Protein AF-Q1YPD5-F1 (afdb_monomer)

Organism: NCBI:txid314287

Mean predicted aligned error: 13.69 Å

Foldseek 3Di:
DQPLQLLLQLPDNALQASLQLLLCVLVVDFFCSNQPPRHDPRRPRRGRVSSNCSCVLCQVLQLLQAQSGNHNQASSQLSNCVNVPHAFPVSQPPRRDDNGPHRGRVSSVVCSVVPPFRWKAWPDDQEWEAELQDDFPFFWTAFTDIDGPQRVQKFKDKDDQQWGAGGRRGITGNGRDDCVVPQKDKIKMWMGSPPHIDIGIHIYGYDYPVVVVDDLFDQFDFDPPWDQFKAAQQQKWWQDPVVRAIDGSVPAPDDPPNNPDIDGAQDWDQGPVGITTIHGAAQAWADAFAQKKFKFADPALQFFFQKWKWWFFKDQWFPFQFQFKWFAKKKWFFFPPPPPFAQFKTWMKGFIDACQLFDARIGFIDGFMDGGPQFQLREQFQTGHVRFGHFLLSHFKFWLAAFFDADPSGFFFAPPDDQCLVLQGATKMKMWGWALLAQADQAGTDPPSNFPVRFDPVRTWTKIWMFIDFPQWGFTTMITALCSRPVCLQLSLLVVVCVVVLLDPVDPLNVVSLCVNQVNDDPVVSCVRVVPDPQEDDTDPPHDHDYYSDDSRSHNGNGHGSMMIMGIDTDIWGKHWDADPVRWIKIFTRGIKDSWPDQKHFGMPFIWTFGSVLRNLCNCVSVVNDFLQPRAQPCLVRIAEIDMDGHDPVPAAQAQWKAWPAQDDCDSRRHDRSHTYIYHYFHKDWDDDSRYITIITGNVPDPDTIHASMWTWDDDPDPRPIGTHHDDPVVDDPVNVSGTHTGDRAHEWEAFLDQHPVNVVVQVQQQVVQCVSNVHGDDQRHHPLVDADVVLFWDPDWDWFAFPSRKIWIKTKGQSLSHSSNVVCCVVPVVRSPPVSSVSSLVSSQSCNVRTIVHPGDNSPDDQDDPNGGHHHTGTTVSRGRQADPPRNGRMHIRTRIMDGRSHNYDPHHGFDQHNPRRTYRPD

Solvent-accessible surface area (backbone atoms only — not comparable to full-atom values): 49329 Å² total; per-residue (Å²): 141,51,67,93,53,25,57,31,53,57,86,58,48,38,40,75,23,27,29,44,39,53,27,33,41,47,70,70,39,57,51,66,74,30,42,69,96,30,66,54,99,66,36,71,45,78,52,37,66,61,40,49,49,59,50,67,75,38,51,67,67,46,24,54,26,50,52,84,59,50,37,32,74,20,21,28,45,42,49,30,34,47,52,70,66,50,62,55,68,76,40,37,64,93,31,62,54,86,75,37,71,31,73,47,48,68,52,32,49,52,47,66,74,64,51,64,81,57,59,34,44,75,73,43,76,48,67,45,74,46,71,55,63,79,49,90,80,67,36,78,65,51,70,50,44,65,52,43,90,60,69,92,44,61,37,36,43,58,47,77,72,64,48,39,50,37,51,82,20,46,30,25,44,61,56,64,81,46,44,94,83,52,40,68,48,74,40,41,37,35,37,25,52,84,86,40,73,32,75,46,68,33,39,40,41,40,41,69,56,88,66,72,90,57,67,60,83,52,82,49,58,84,35,90,84,43,39,53,31,33,40,42,40,80,31,22,27,29,73,36,82,91,74,76,41,48,39,48,46,58,79,48,93,63,52,76,68,58,65,70,39,74,42,43,53,69,36,76,46,83,49,97,92,44,78,40,54,29,51,58,52,54,56,25,38,29,44,74,42,65,41,47,40,33,41,42,55,77,95,53,40,43,32,39,36,31,27,40,33,36,28,39,55,59,59,63,44,53,98,71,49,43,70,56,60,29,35,70,41,33,40,40,38,24,26,51,81,21,77,100,50,37,60,52,40,38,41,37,34,30,38,37,42,46,42,52,55,37,74,50,77,45,52,26,38,43,79,50,50,28,37,52,72,68,28,28,53,21,16,46,75,41,42,13,37,94,57,12,47,40,33,44,90,38,39,20,32,43,64,54,26,44,48,46,48,78,51,93,64,39,46,55,50,48,76,93,58,86,61,45,62,97,47,59,27,24,22,43,31,40,31,46,35,39,34,30,73,54,70,36,49,79,75,76,66,33,86,61,57,60,30,62,94,54,44,37,72,86,50,22,28,27,17,46,28,38,34,43,38,32,66,81,42,35,36,62,40,34,29,36,47,33,56,52,53,39,65,57,36,68,48,44,42,39,48,52,56,35,55,79,51,69,63,39,82,86,46,87,57,44,62,51,39,41,33,38,73,43,66,75,44,55,69,70,61,42,44,73,53,52,73,71,39,94,62,55,49,92,53,68,75,77,52,86,74,70,68,50,74,70,50,58,30,61,18,60,20,36,27,54,27,45,39,28,47,31,39,63,49,65,64,65,26,47,24,37,66,40,64,44,100,86,66,51,41,33,37,41,42,58,66,72,57,59,89,44,91,49,44,67,30,68,42,35,34,41,26,25,29,23,26,45,63,48,32,46,69,43,34,48,40,62,72,69,76,42,55,55,83,78,53,82,44,70,40,56,92,36,36,37,56,43,48,69,49,65,62,56,79,89,79,55,43,54,63,79,38,68,43,59,73,46,70,40,79,84,53,94,54,63,70,68,100,72,40,40,21,31,33,30,30,40,36,55,46,75,46,82,52,94,48,16,27,31,36,25,42,36,48,82,71,50,91,79,59,61,78,65,52,29,26,40,40,48,80,51,99,45,75,76,54,41,42,73,40,76,48,62,74,90,80,52,55,70,76,49,70,67,48,45,75,36,31,49,64,50,21,58,10,39,61,52,79,66,72,49,70,67,50,53,55,50,48,52,51,25,41,50,46,32,25,72,75,41,74,35,88,72,79,76,81,38,48,70,48,71,65,70,39,64,93,57,37,24,49,77,60,79,45,73,39,52,33,92,53,56,30,36,39,31,27,30,40,21,31,50,62,46,34,44,40,46,58,46,42,33,71,78,37,49,89,69,50,31,72,70,52,36,53,50,52,28,55,48,46,28,41,37,52,73,48,37,45,71,38,105,64,36,72,68,52,78,64,68,59,53,98,91,23,61,58,41,54,30,44,54,20,67,37,31,56,45,80,50,57,92,95,33,79,64,39,27,21,52,44,65,50,32,34,49,34,69,40,21,34,44,46,74,54,64,64,62,34,77,41,83,94,73,39,49,19,66,60,104

Radius of gyration: 34.44 Å; Cα contacts (8 Å, |Δi|>4): 2086; chains: 1; bounding box: 83×59×112 Å

pLDDT: mean 88.95, std 9.87, range [43.03, 98.56]

Sequence (924 aa):
MASDYDVDGNGQADALTDGILVLRHQFGLSGSALVDGVLAPDASVTDAEAIANHIDQRPAAFDLDGNGSGDALTDGLLLMRHLFGLTGDVMTNGVVGDGAARVSYADILAYITSGGVVAPFFTSSSSFSVIDSVTWDDLAIGIVSASSDEPDTLSFSISGAELVISSSGALSFASAPDYAVKSFYSATVTVTNGTDLATQDIAVSINSLQGLSVDYYADPETDPEHIPGTFLAHHCHFFDDASDSHKLLSDANLTEAQRQATYTQHQTVLLPEGEVGLQCEADWSVEFRLYVSGWAGQERKDLGLYGLSFFSRIFKDSAIRSEAQAGIWGQWLQPNNSHPFSSLGSIEGGIFSDDKMGRSYYPKYMASGATHLYNGNSSIMGWGFYEKRVGCGYLGGVQIANTLVVPPNLISFDEDQDTHEDEGGLFFGHAWLALPFIQGKQRENWSVQGGNADTSEDLGKLSWTFFAEAENFSGPVYAYVPEFWYRRIDRWNALEVLLDSDWDSNVATTQPLKDFVAGRISRDQLMSVVTKQDWYTDGLDEYQSGHYWSREQDSFGFTPAGRISIGAERDNSSVFTALDENGDIYAKAFLPNVPSLNNIEPHSLSARSYGVEAYNHFVDFFNGQVNANLLATDLNAFTHPVELEKWAETEVTQPGEFKFLGEGDESELESSGDNLAFQAGMTMTTETVDRGVNLFYDWRNRAERGFSQYYKVTSGDSPADYQFLSVSESAVPEKLKSLSISNKPNPTSLMPHVKTSADLEFEAEVRSNTSELFAADDDFIDYACWICAAENGCDSTEYMTEMDDGSKVKYRWYRFKDQPTFQNLKADYPEIYTEAYLSSLQAKVEDMQQNWINKPTDFLSKPEKANNNKVNLIELDHGHIVEPPAGKESGWVPIVLSVEIPYGRWQSEINTVEGPNGKRISGY

Structure (mmCIF, N/CA/C/O backbone):
data_AF-Q1YPD5-F1
#
_entry.id   AF-Q1YPD5-F1
#
loop_
_atom_site.group_PDB
_atom_site.id
_atom_site.type_symbol
_atom_site.label_atom_id
_atom_site.label_alt_id
_atom_site.label_comp_id
_atom_site.label_asym_id
_atom_site.label_entity_id
_atom_site.label_seq_id
_atom_site.pdbx_PDB_ins_code
_atom_site.Cartn_x
_atom_site.Cartn_y
_atom_site.Cartn_z
_atom_site.occupancy
_atom_site.B_iso_or_equiv
_atom_site.auth_seq_id
_atom_site.auth_comp_id
_atom_site.auth_asym_id
_atom_site.auth_atom_id
_atom_site.pdbx_PDB_model_num
ATOM 1 N N . MET A 1 1 ? -19.593 14.207 54.106 1.00 50.06 1 MET A N 1
ATOM 2 C CA . MET A 1 1 ? -19.891 13.377 55.298 1.00 50.06 1 MET A CA 1
ATOM 3 C C . MET A 1 1 ? -21.199 12.600 55.109 1.00 50.06 1 MET A C 1
ATOM 5 O O . MET A 1 1 ? -22.058 12.625 55.977 1.00 50.06 1 MET A O 1
ATOM 9 N N . ALA A 1 2 ? -21.324 11.941 53.951 1.00 51.22 2 ALA A N 1
ATOM 10 C CA . ALA A 1 2 ? -22.354 10.964 53.580 1.00 51.22 2 ALA A CA 1
ATOM 11 C C . ALA A 1 2 ? -21.841 10.072 52.416 1.00 51.22 2 ALA A C 1
ATOM 13 O O . ALA A 1 2 ? -22.639 9.468 51.722 1.00 51.22 2 ALA A O 1
ATOM 14 N N . SER A 1 3 ? -20.523 10.046 52.156 1.00 64.44 3 SER A N 1
ATOM 15 C CA . SER A 1 3 ? -19.939 9.446 50.944 1.00 64.44 3 SER A CA 1
ATOM 16 C C . SER A 1 3 ? -19.936 7.924 50.959 1.00 64.44 3 SER A C 1
ATOM 18 O O . SER A 1 3 ? -20.046 7.309 49.913 1.00 64.44 3 SER A O 1
ATOM 20 N N . ASP A 1 4 ? -19.803 7.313 52.135 1.00 72.38 4 ASP A N 1
ATOM 21 C CA . ASP A 1 4 ? -19.538 5.869 52.227 1.00 72.38 4 ASP A CA 1
ATOM 22 C C . ASP A 1 4 ? -20.812 5.028 52.075 1.00 72.38 4 ASP A C 1
ATOM 24 O O . ASP A 1 4 ? -20.747 3.814 51.913 1.00 72.38 4 ASP A O 1
ATOM 28 N N . TYR A 1 5 ? -21.969 5.688 52.143 1.00 86.56 5 TYR A N 1
ATOM 29 C CA . TYR A 1 5 ? -23.291 5.088 51.994 1.00 86.56 5 TYR A CA 1
ATOM 30 C C . TYR A 1 5 ? -24.012 5.590 50.737 1.00 86.56 5 TYR A C 1
ATOM 32 O O . TYR A 1 5 ? -25.198 5.327 50.604 1.00 86.56 5 TYR A O 1
ATOM 40 N N . ASP A 1 6 ? -23.319 6.332 49.870 1.00 90.75 6 ASP A N 1
ATOM 41 C CA . ASP A 1 6 ? -23.765 6.723 48.530 1.00 90.75 6 ASP A CA 1
ATOM 42 C C . ASP A 1 6 ? -23.189 5.700 47.540 1.00 90.75 6 ASP A C 1
ATOM 44 O O . ASP A 1 6 ? -22.065 5.828 47.050 1.00 90.75 6 ASP A O 1
ATOM 48 N N . VAL A 1 7 ? -23.919 4.601 47.360 1.00 91.56 7 VAL A N 1
ATOM 49 C CA . VAL A 1 7 ? -23.479 3.440 46.577 1.00 91.56 7 VAL A CA 1
ATOM 50 C C . VAL A 1 7 ? -23.868 3.558 45.106 1.00 91.56 7 VAL A C 1
ATOM 52 O O . VAL A 1 7 ? -23.259 2.880 44.277 1.00 91.56 7 VAL A O 1
ATOM 55 N N . ASP A 1 8 ? -24.852 4.400 44.769 1.00 92.31 8 ASP A N 1
ATOM 56 C CA . ASP A 1 8 ? -25.210 4.718 43.380 1.00 92.31 8 ASP A CA 1
ATOM 57 C C . ASP A 1 8 ? -24.479 5.958 42.822 1.00 92.31 8 ASP A C 1
ATOM 59 O O . ASP A 1 8 ? -24.522 6.237 41.618 1.00 92.31 8 ASP A O 1
ATOM 63 N N . GLY A 1 9 ? -23.709 6.648 43.666 1.00 90.50 9 GLY A N 1
ATOM 64 C CA . GLY A 1 9 ? -22.750 7.680 43.292 1.00 90.50 9 GLY A CA 1
ATOM 65 C C . GLY A 1 9 ? -23.396 8.986 42.837 1.00 90.50 9 GLY A C 1
ATOM 66 O O . GLY A 1 9 ? -22.801 9.700 42.021 1.00 90.50 9 GLY A O 1
ATOM 67 N N . ASN A 1 10 ? -24.609 9.297 43.289 1.00 89.81 10 ASN A N 1
ATOM 68 C CA . ASN A 1 10 ? -25.308 10.544 42.950 1.00 89.81 10 ASN A CA 1
ATOM 69 C C . ASN A 1 10 ? -24.900 11.737 43.848 1.00 89.81 10 ASN A C 1
ATOM 71 O O . ASN A 1 10 ? -25.358 12.868 43.659 1.00 89.81 10 ASN A O 1
ATOM 75 N N . GLY A 1 11 ? -24.023 11.517 44.828 1.00 85.25 11 GLY A N 1
ATOM 76 C CA . GLY A 1 11 ? -23.570 12.511 45.796 1.00 85.25 11 GLY A CA 1
ATOM 77 C C . GLY A 1 11 ? -24.462 12.645 47.036 1.00 85.25 11 GLY A C 1
ATOM 78 O O . GLY A 1 11 ? -24.242 13.576 47.823 1.00 85.25 11 GLY A O 1
ATOM 79 N N . GLN A 1 12 ? -25.469 11.783 47.219 1.00 85.62 12 GLN A N 1
ATOM 80 C CA . GLN A 1 12 ? -26.412 11.759 48.343 1.00 85.62 12 GLN A CA 1
ATOM 81 C C . GLN A 1 12 ? -26.683 10.319 48.804 1.00 85.62 12 GLN A C 1
ATOM 83 O O . GLN A 1 12 ? -27.253 9.533 48.072 1.00 85.62 12 GLN A O 1
ATOM 88 N N . ALA A 1 13 ? -26.401 9.998 50.069 1.00 89.06 13 ALA A N 1
ATOM 89 C CA . ALA A 1 13 ? -26.861 8.734 50.644 1.00 89.06 13 ALA A CA 1
ATOM 90 C C . ALA A 1 13 ? -28.355 8.822 51.007 1.00 89.06 13 ALA A C 1
ATOM 92 O O . ALA A 1 13 ? -28.713 9.475 51.996 1.00 89.06 13 ALA A O 1
ATOM 93 N N . ASP A 1 14 ? -29.219 8.155 50.242 1.00 89.44 14 ASP A N 1
ATOM 94 C CA . ASP A 1 14 ? -30.677 8.215 50.379 1.00 89.44 14 ASP A CA 1
ATOM 95 C C . ASP A 1 14 ? -31.307 6.852 50.739 1.00 89.44 14 ASP A C 1
ATOM 97 O O . ASP A 1 14 ? -30.915 5.774 50.293 1.00 89.44 14 ASP A O 1
ATOM 101 N N . ALA A 1 15 ? -32.357 6.874 51.571 1.00 91.94 15 ALA A N 1
ATOM 102 C CA . ALA A 1 15 ? -32.968 5.642 52.093 1.00 91.94 15 ALA A CA 1
ATOM 103 C C . ALA A 1 15 ? -33.677 4.795 51.021 1.00 91.94 15 ALA A C 1
ATOM 105 O O . ALA A 1 15 ? -33.820 3.587 51.185 1.00 91.94 15 ALA A O 1
ATOM 106 N N . LEU A 1 16 ? -34.202 5.425 49.967 1.00 93.31 16 LEU A N 1
ATOM 107 C CA . LEU A 1 16 ? -34.982 4.745 48.924 1.00 93.31 16 LEU A CA 1
ATOM 108 C C . LEU A 1 16 ? -34.142 4.318 47.718 1.00 93.31 16 LEU A C 1
ATOM 110 O O . LEU A 1 16 ? -34.672 3.625 46.851 1.00 93.31 16 LEU A O 1
ATOM 114 N N . THR A 1 17 ? -32.870 4.707 47.691 1.00 93.94 17 THR A N 1
ATOM 115 C CA . THR A 1 17 ? -31.900 4.322 46.671 1.00 93.94 17 THR A CA 1
ATOM 116 C C . THR A 1 17 ? -30.808 3.487 47.323 1.00 93.94 17 THR A C 1
ATOM 118 O O . THR A 1 17 ? -30.938 2.262 47.397 1.00 93.94 17 THR A O 1
ATOM 121 N N . ASP A 1 18 ? -29.822 4.123 47.945 1.00 93.81 18 ASP A N 1
ATOM 122 C CA . ASP A 1 18 ? -28.645 3.482 48.529 1.00 93.81 18 ASP A CA 1
ATOM 123 C C . ASP A 1 18 ? -28.992 2.513 49.648 1.00 93.81 18 ASP A C 1
ATOM 125 O O . ASP A 1 18 ? -28.527 1.373 49.678 1.00 93.81 18 ASP A O 1
ATOM 129 N N . GLY A 1 19 ? -29.894 2.930 50.538 1.00 93.31 19 GLY A N 1
ATOM 130 C CA . GLY A 1 19 ? -30.369 2.080 51.622 1.00 93.31 19 GLY A CA 1
ATOM 131 C C . GLY A 1 19 ? -31.028 0.791 51.117 1.00 93.31 19 GLY A C 1
ATOM 132 O O . GLY A 1 19 ? -30.845 -0.271 51.716 1.00 93.31 19 GLY A O 1
ATOM 133 N N . ILE A 1 20 ? -31.758 0.846 49.993 1.00 95.44 20 ILE A N 1
ATOM 134 C CA . ILE A 1 20 ? -32.380 -0.342 49.390 1.00 95.44 20 ILE A CA 1
ATOM 135 C C . ILE A 1 20 ? -31.348 -1.177 48.633 1.00 95.44 20 ILE A C 1
ATOM 137 O O . ILE A 1 20 ? -31.428 -2.403 48.701 1.00 95.44 20 ILE A O 1
ATOM 141 N N . LEU A 1 21 ? -30.390 -0.556 47.944 1.00 96.31 21 LEU A N 1
ATOM 142 C CA . LEU A 1 21 ? -29.301 -1.253 47.253 1.00 96.31 21 LEU A CA 1
ATOM 143 C C . LEU A 1 21 ? -28.463 -2.074 48.240 1.00 96.31 21 LEU A C 1
ATOM 145 O O . LEU A 1 21 ? -28.309 -3.281 48.047 1.00 96.31 21 LEU A O 1
ATOM 149 N N . VAL A 1 22 ? -28.039 -1.468 49.354 1.00 94.81 22 VAL A N 1
ATOM 150 C CA . VAL A 1 22 ? -27.317 -2.156 50.438 1.00 94.81 22 VAL A CA 1
ATOM 151 C C . VAL A 1 22 ? -28.157 -3.291 51.020 1.00 94.81 22 VAL A C 1
ATOM 153 O O . VAL A 1 22 ? -27.684 -4.420 51.135 1.00 94.81 22 VAL A O 1
ATOM 156 N N . LEU A 1 23 ? -29.433 -3.034 51.323 1.00 94.62 23 LEU A N 1
ATOM 157 C CA . LEU A 1 23 ? -30.329 -4.041 51.892 1.00 94.62 23 LEU A CA 1
ATOM 158 C C . LEU A 1 23 ? -30.553 -5.229 50.938 1.00 94.62 23 LEU A C 1
ATOM 160 O O . LEU A 1 23 ? -30.561 -6.380 51.373 1.00 94.62 23 LEU A O 1
ATOM 164 N N . ARG A 1 24 ? -30.748 -4.970 49.639 1.00 96.44 24 ARG A N 1
ATOM 165 C CA . ARG A 1 24 ? -30.922 -6.005 48.606 1.00 96.44 24 ARG A CA 1
ATOM 166 C C . ARG A 1 24 ? -29.665 -6.853 48.468 1.00 96.44 24 ARG A C 1
ATOM 168 O O . ARG A 1 24 ? -29.777 -8.079 48.464 1.00 96.44 24 ARG A O 1
ATOM 175 N N . HIS A 1 25 ? -28.498 -6.219 48.410 1.00 95.50 25 HIS A N 1
ATOM 176 C CA . HIS A 1 25 ? -27.220 -6.921 48.337 1.00 95.50 25 HIS A CA 1
ATOM 177 C C . HIS A 1 25 ? -26.984 -7.805 49.567 1.00 95.50 25 HIS A C 1
ATOM 179 O O . HIS A 1 25 ? -26.702 -8.990 49.426 1.00 95.50 25 HIS A O 1
ATOM 185 N N . GLN A 1 26 ? -27.239 -7.293 50.777 1.00 94.12 26 GLN A N 1
ATOM 186 C CA . GLN A 1 26 ? -27.127 -8.069 52.022 1.00 94.12 26 GLN A CA 1
ATOM 187 C C . GLN A 1 26 ? -28.155 -9.215 52.130 1.00 94.12 26 GLN A C 1
ATOM 189 O O . GLN A 1 26 ? -27.942 -10.179 52.864 1.00 94.12 26 GLN A O 1
ATOM 194 N N . PHE A 1 27 ? -29.270 -9.158 51.389 1.00 94.88 27 PHE A N 1
ATOM 195 C CA . PHE A 1 27 ? -30.188 -10.293 51.208 1.00 94.88 27 PHE A CA 1
ATOM 196 C C . PHE A 1 27 ? -29.726 -11.296 50.131 1.00 94.88 27 PHE A C 1
ATOM 198 O O . PHE A 1 27 ? -30.400 -12.306 49.909 1.00 94.88 27 PHE A O 1
ATOM 205 N N . GLY A 1 28 ? -28.594 -11.042 49.472 1.00 92.88 28 GLY A N 1
ATOM 206 C CA . GLY A 1 28 ? -28.009 -11.878 48.425 1.00 92.88 28 GLY A CA 1
ATOM 207 C C . GLY A 1 28 ? -28.598 -11.655 47.031 1.00 92.88 28 GLY A C 1
ATOM 208 O O . GLY A 1 28 ? -28.508 -12.550 46.190 1.00 92.88 28 GLY A O 1
ATOM 209 N N . LEU A 1 29 ? -29.252 -10.514 46.776 1.00 95.00 29 LEU A N 1
ATOM 210 C CA . LEU A 1 29 ? -29.742 -10.170 45.438 1.00 95.00 29 LEU A CA 1
ATOM 211 C C . LEU A 1 29 ? -28.600 -9.592 44.593 1.00 95.00 29 LEU A C 1
ATOM 213 O O . LEU A 1 29 ? -27.840 -8.755 45.063 1.00 95.00 29 LEU A O 1
ATOM 217 N N . SER A 1 30 ? -28.530 -9.997 43.325 1.00 93.69 30 SER A N 1
ATOM 218 C CA . SER A 1 30 ? -27.513 -9.567 42.359 1.00 93.69 30 SER A CA 1
ATOM 219 C C . SER A 1 30 ? -28.122 -9.305 40.973 1.00 93.69 30 SER A C 1
ATOM 221 O O . SER A 1 30 ? -29.304 -9.581 40.732 1.00 93.69 30 SER A O 1
ATOM 223 N N . GLY A 1 31 ? -27.329 -8.750 40.048 1.00 92.19 31 GLY A N 1
ATOM 224 C CA . GLY A 1 31 ? -27.772 -8.432 38.687 1.00 92.19 31 GLY A CA 1
ATOM 225 C C . GLY A 1 31 ? -28.961 -7.463 38.667 1.00 92.19 31 GLY A C 1
ATOM 226 O O . GLY A 1 31 ? -29.072 -6.574 39.506 1.00 92.19 31 GLY A O 1
ATOM 227 N N . SER A 1 32 ? -29.904 -7.653 37.741 1.00 92.75 32 SER A N 1
ATOM 228 C CA . SER A 1 32 ? -31.095 -6.790 37.644 1.00 92.75 32 SER A CA 1
ATOM 229 C C . SER A 1 32 ? -31.924 -6.740 38.934 1.00 92.75 32 SER A C 1
ATOM 231 O O . SER A 1 32 ? -32.471 -5.694 39.262 1.00 92.75 32 SER A O 1
ATOM 233 N N . ALA A 1 33 ? -31.973 -7.823 39.718 1.00 95.19 33 ALA A N 1
ATOM 234 C CA . ALA A 1 33 ? -32.715 -7.848 40.979 1.00 95.19 33 ALA A CA 1
ATOM 235 C C . ALA A 1 33 ? -32.125 -6.907 42.046 1.00 95.19 33 ALA A C 1
ATOM 237 O O . ALA A 1 33 ? -32.852 -6.482 42.945 1.00 95.19 33 ALA A O 1
ATOM 238 N N . LEU A 1 34 ? -30.833 -6.576 41.945 1.00 95.88 34 LEU A N 1
ATOM 239 C CA . LEU A 1 34 ? -30.179 -5.613 42.824 1.00 95.88 34 LEU A CA 1
ATOM 240 C C . LEU A 1 34 ? -30.618 -4.183 42.482 1.00 95.88 34 LEU A C 1
ATOM 242 O O . LEU A 1 34 ? -31.110 -3.475 43.357 1.00 95.88 34 LEU A O 1
ATOM 246 N N . VAL A 1 35 ? -30.555 -3.796 41.206 1.00 96.25 35 VAL A N 1
ATOM 247 C CA . VAL A 1 35 ? -30.664 -2.387 40.778 1.00 96.25 35 VAL A CA 1
ATOM 248 C C . VAL A 1 35 ? -32.044 -1.953 40.269 1.00 96.25 35 VAL A C 1
ATOM 250 O O . VAL A 1 35 ? -32.348 -0.761 40.252 1.00 96.25 35 VAL A O 1
ATOM 253 N N . ASP A 1 36 ? -32.918 -2.887 39.878 1.00 95.62 36 ASP A N 1
ATOM 254 C CA . ASP A 1 36 ? -34.168 -2.536 39.191 1.00 95.62 36 ASP A CA 1
ATOM 255 C C . ASP A 1 36 ? -35.116 -1.715 40.086 1.00 95.62 36 ASP A C 1
ATOM 257 O O . ASP A 1 36 ? -35.497 -2.130 41.194 1.00 95.62 36 ASP A O 1
ATOM 261 N N . GLY A 1 37 ? -35.474 -0.527 39.589 1.00 93.06 37 GLY A N 1
ATOM 262 C CA . GLY A 1 37 ? -36.405 0.419 40.206 1.00 93.06 37 GLY A CA 1
ATOM 263 C C . GLY A 1 37 ? -35.914 1.143 41.464 1.00 93.06 37 GLY A C 1
ATOM 264 O O . GLY A 1 37 ? -36.754 1.714 42.160 1.00 93.06 37 GLY A O 1
ATOM 265 N N . VAL A 1 38 ? -34.616 1.093 41.788 1.00 94.50 38 VAL A N 1
ATOM 266 C CA . VAL A 1 38 ? -34.064 1.662 43.039 1.00 94.50 38 VAL A CA 1
ATOM 267 C C . VAL A 1 38 ? -32.802 2.510 42.850 1.00 94.50 38 VAL A C 1
ATOM 269 O O . VAL A 1 38 ? -32.225 2.933 43.835 1.00 94.50 38 VAL A O 1
ATOM 272 N N . LEU A 1 39 ? -32.368 2.773 41.617 1.00 95.25 39 LEU A N 1
ATOM 273 C CA . LEU A 1 39 ? -31.292 3.735 41.345 1.00 95.25 39 LEU A CA 1
ATOM 274 C C . LEU A 1 39 ? -31.830 5.171 41.382 1.00 95.25 39 LEU A C 1
ATOM 276 O O . LEU A 1 39 ? -32.954 5.420 40.921 1.00 95.25 39 LEU A O 1
ATOM 280 N N . ALA A 1 40 ? -31.031 6.121 41.870 1.00 92.94 40 ALA A N 1
ATOM 281 C CA . ALA A 1 40 ? -31.337 7.536 41.724 1.00 92.94 40 ALA A CA 1
ATOM 282 C C . ALA A 1 40 ? -31.376 7.958 40.238 1.00 92.94 40 ALA A C 1
ATOM 284 O O . ALA A 1 40 ? -30.657 7.400 39.406 1.00 92.94 40 ALA A O 1
ATOM 285 N N . PRO A 1 41 ? -32.192 8.964 39.863 1.00 90.94 41 PRO A N 1
ATOM 286 C CA . PRO A 1 41 ? -32.237 9.474 38.488 1.00 90.94 41 PRO A CA 1
ATOM 287 C C . PRO A 1 41 ? -30.900 10.024 37.966 1.00 90.94 41 PRO A C 1
ATOM 289 O O . PRO A 1 41 ? -30.704 10.091 36.754 1.00 90.94 41 PRO A O 1
ATOM 292 N N . ASP A 1 42 ? -30.023 10.449 38.870 1.00 90.88 42 ASP A N 1
ATOM 293 C CA . ASP A 1 42 ? -28.688 11.003 38.643 1.00 90.88 42 ASP A CA 1
ATOM 294 C C . ASP A 1 42 ? -27.564 10.092 39.171 1.00 90.88 42 ASP A C 1
ATOM 296 O O . ASP A 1 42 ? -26.433 10.548 39.335 1.00 90.88 42 ASP A O 1
ATOM 300 N N . ALA A 1 43 ? -27.859 8.804 39.387 1.00 93.00 43 ALA A N 1
ATOM 301 C CA . ALA A 1 43 ? -26.868 7.794 39.745 1.00 93.00 43 ALA A CA 1
ATOM 302 C C . ALA A 1 43 ? -25.740 7.734 38.702 1.00 93.00 43 ALA A C 1
ATOM 304 O O . ALA A 1 43 ? -25.985 7.557 37.503 1.00 93.00 43 ALA A O 1
ATOM 305 N N . SER A 1 44 ? -24.495 7.857 39.162 1.00 90.44 44 SER A N 1
ATOM 306 C CA . SER A 1 44 ? -23.300 7.711 38.320 1.00 90.44 44 SER A CA 1
ATOM 307 C C . SER A 1 44 ? -22.799 6.264 38.267 1.00 90.44 44 SER A C 1
ATOM 309 O O . SER A 1 44 ? -22.121 5.879 37.312 1.00 90.44 44 SER A O 1
ATOM 311 N N . VAL A 1 45 ? -23.199 5.436 39.238 1.00 89.88 45 VAL A N 1
ATOM 312 C CA . VAL A 1 45 ? -22.960 3.993 39.298 1.00 89.88 45 VAL A CA 1
ATOM 313 C C . VAL A 1 45 ? -24.297 3.279 39.105 1.00 89.88 45 VAL A C 1
ATOM 315 O O . VAL A 1 45 ? -25.151 3.258 39.983 1.00 89.88 45 VAL A O 1
ATOM 318 N N . THR A 1 46 ? -24.497 2.700 37.922 1.00 92.25 46 THR A N 1
ATOM 319 C CA . THR A 1 46 ? -25.771 2.054 37.542 1.00 92.25 46 THR A CA 1
ATOM 320 C C . THR A 1 46 ? -25.649 0.547 37.324 1.00 92.25 46 THR A C 1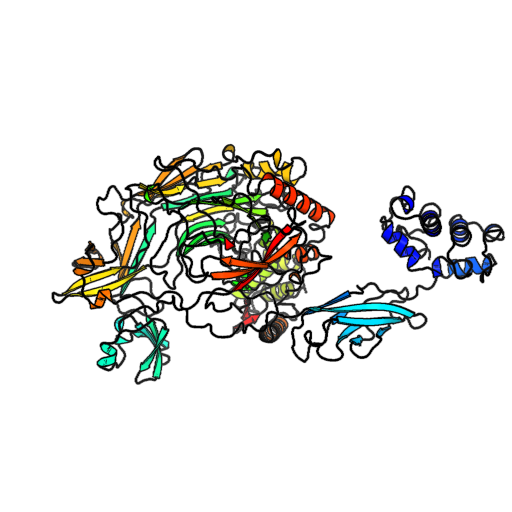
ATOM 322 O O . THR A 1 46 ? -26.658 -0.153 37.223 1.00 92.25 46 THR A O 1
ATOM 325 N N . ASP A 1 47 ? -24.419 0.039 37.269 1.00 92.44 47 ASP A N 1
ATOM 326 C CA . ASP A 1 47 ? -24.139 -1.377 37.090 1.00 92.44 47 ASP A CA 1
ATOM 327 C C . ASP A 1 47 ? -24.257 -2.146 38.416 1.00 92.44 47 ASP A C 1
ATOM 329 O O . ASP A 1 47 ? -23.751 -1.730 39.460 1.00 92.44 47 ASP A O 1
ATOM 333 N N . ALA A 1 48 ? -24.936 -3.293 38.369 1.00 93.12 48 ALA A N 1
ATOM 334 C CA . ALA A 1 48 ? -25.201 -4.100 39.554 1.00 93.12 48 ALA A CA 1
ATOM 335 C C . ALA A 1 48 ? -23.929 -4.728 40.138 1.00 93.12 48 ALA A C 1
ATOM 337 O O . ALA A 1 48 ? -23.837 -4.888 41.353 1.00 93.12 48 ALA A O 1
ATOM 338 N N . GLU A 1 49 ? -22.961 -5.092 39.298 1.00 91.94 49 GLU A N 1
ATOM 339 C CA . GLU A 1 49 ? -21.696 -5.666 39.751 1.00 91.94 49 GLU A CA 1
ATOM 340 C C . GLU A 1 49 ? -20.817 -4.589 40.393 1.00 91.94 49 GLU A C 1
ATOM 342 O O . GLU A 1 49 ? -20.248 -4.820 41.457 1.00 91.94 49 GLU A O 1
ATOM 347 N N . ALA A 1 50 ? -20.785 -3.379 39.832 1.00 87.25 50 ALA A N 1
ATOM 348 C CA . ALA A 1 50 ? -20.104 -2.233 40.432 1.00 87.25 50 ALA A CA 1
ATOM 349 C C . ALA A 1 50 ? -20.673 -1.863 41.814 1.00 87.25 50 ALA A C 1
ATOM 351 O O . ALA A 1 50 ? -19.900 -1.634 42.744 1.00 87.25 50 ALA A O 1
ATOM 352 N N . ILE A 1 51 ? -22.002 -1.857 41.977 1.00 91.31 51 ILE A N 1
ATOM 353 C CA . ILE A 1 51 ? -22.658 -1.590 43.271 1.00 91.31 51 ILE A CA 1
ATOM 354 C C . ILE A 1 51 ? -22.371 -2.709 44.278 1.00 91.31 51 ILE A C 1
ATOM 356 O O . ILE A 1 51 ? -22.008 -2.429 45.421 1.00 91.31 51 ILE A O 1
ATOM 360 N N . ALA A 1 52 ? -22.488 -3.974 43.864 1.00 92.56 52 ALA A N 1
ATOM 361 C CA . ALA A 1 52 ? -22.156 -5.116 44.716 1.00 92.56 52 ALA A CA 1
ATOM 362 C C . ALA A 1 52 ? -20.692 -5.052 45.181 1.00 92.56 52 ALA A C 1
ATOM 364 O O . ALA A 1 52 ? -20.418 -5.123 46.377 1.00 92.56 52 ALA A O 1
ATOM 365 N N . ASN A 1 53 ? -19.764 -4.794 44.255 1.00 86.25 53 ASN A N 1
ATOM 366 C CA . ASN A 1 53 ? -18.345 -4.618 44.557 1.00 86.25 53 ASN A CA 1
ATOM 367 C C . ASN A 1 53 ? -18.099 -3.423 45.484 1.00 86.25 53 ASN A C 1
ATOM 369 O O . ASN A 1 53 ? -17.268 -3.514 46.384 1.00 86.25 53 ASN A O 1
ATOM 373 N N . HIS A 1 54 ? -18.824 -2.316 45.310 1.00 84.50 54 HIS A N 1
ATOM 374 C CA . HIS A 1 54 ? -18.713 -1.159 46.194 1.00 84.50 54 HIS A CA 1
ATOM 375 C C . HIS A 1 54 ? -19.038 -1.527 47.652 1.00 84.50 54 HIS A C 1
ATOM 377 O O . HIS A 1 54 ? -18.347 -1.070 48.569 1.00 84.50 54 HIS A O 1
ATOM 383 N N . ILE A 1 55 ? -20.051 -2.370 47.861 1.00 88.50 55 ILE A N 1
ATOM 384 C CA . ILE A 1 55 ? -20.471 -2.835 49.187 1.00 88.50 55 ILE A CA 1
ATOM 385 C C . ILE A 1 55 ? -19.495 -3.890 49.731 1.00 88.50 55 ILE A C 1
ATOM 387 O O . ILE A 1 55 ? -19.005 -3.759 50.855 1.00 88.50 55 ILE A O 1
ATOM 391 N N . ASP A 1 56 ? -19.145 -4.889 48.919 1.00 86.75 56 ASP A N 1
ATOM 392 C CA . ASP A 1 56 ? -18.283 -6.015 49.308 1.00 86.75 56 ASP A CA 1
ATOM 393 C C . ASP A 1 56 ? -16.840 -5.602 49.613 1.00 86.75 56 ASP A C 1
ATOM 395 O O . ASP A 1 56 ? -16.171 -6.237 50.428 1.00 86.75 56 ASP A O 1
ATOM 399 N N . GLN A 1 57 ? -16.353 -4.518 49.005 1.00 82.62 57 GLN A N 1
ATOM 400 C CA . GLN A 1 57 ? -15.028 -3.960 49.291 1.00 82.62 57 GLN A CA 1
ATOM 401 C C . GLN A 1 57 ? -14.980 -3.162 50.601 1.00 82.62 57 GLN A C 1
ATOM 403 O O . GLN A 1 57 ? -13.892 -2.851 51.085 1.00 82.62 57 GLN A O 1
ATOM 408 N N . ARG A 1 58 ? -16.134 -2.839 51.201 1.00 80.69 58 ARG A N 1
ATOM 409 C CA . ARG A 1 58 ? -16.241 -2.027 52.426 1.00 80.69 58 ARG A CA 1
ATOM 410 C C . ARG A 1 58 ? -17.030 -2.745 53.530 1.00 80.69 58 ARG A C 1
ATOM 412 O O . ARG A 1 58 ? -17.889 -2.128 54.161 1.00 80.69 58 ARG A O 1
ATOM 419 N N . PRO A 1 59 ? -16.735 -4.020 53.847 1.00 81.00 59 PRO A N 1
ATOM 420 C CA . PRO A 1 59 ? -17.562 -4.810 54.761 1.00 81.00 59 PRO A CA 1
ATOM 421 C C . PRO A 1 59 ? -17.639 -4.193 56.164 1.00 81.00 59 PRO A C 1
ATOM 423 O O . PRO A 1 59 ? -18.658 -4.313 56.831 1.00 81.00 59 PRO A O 1
ATOM 426 N N . ALA A 1 60 ? -16.593 -3.477 56.594 1.00 81.06 60 ALA A N 1
ATOM 427 C CA . ALA A 1 60 ? -16.596 -2.758 57.862 1.00 81.06 60 ALA A CA 1
ATOM 428 C C . ALA A 1 60 ? -17.607 -1.602 57.877 1.00 81.06 60 ALA A C 1
ATOM 430 O O . ALA A 1 60 ? -18.322 -1.460 58.863 1.00 81.06 60 ALA A O 1
ATOM 431 N N . ALA A 1 61 ? -17.700 -0.816 56.794 1.00 83.31 61 ALA A N 1
ATOM 432 C CA . ALA A 1 61 ? -18.618 0.322 56.700 1.00 83.31 61 ALA A CA 1
ATOM 433 C C . ALA A 1 61 ? -20.088 -0.118 56.796 1.00 83.31 61 ALA A C 1
ATOM 435 O O . ALA A 1 61 ? -20.917 0.597 57.356 1.00 83.31 61 ALA A O 1
ATOM 436 N N . PHE A 1 62 ? -20.389 -1.323 56.305 1.00 89.44 62 PHE A N 1
ATOM 437 C CA . PHE A 1 62 ? -21.727 -1.913 56.318 1.00 89.44 62 PHE A CA 1
ATOM 438 C C . PHE A 1 62 ? -21.975 -2.887 57.491 1.00 89.44 62 PHE A C 1
ATOM 440 O O . PHE A 1 62 ? -23.017 -3.538 57.506 1.00 89.44 62 PHE A O 1
ATOM 447 N N . ASP A 1 63 ? -21.072 -2.947 58.481 1.00 91.44 63 ASP A N 1
ATOM 448 C CA . ASP A 1 63 ? -21.247 -3.574 59.807 1.00 91.44 63 ASP A CA 1
ATOM 449 C C . ASP A 1 63 ? -21.393 -2.460 60.863 1.00 91.44 63 ASP A C 1
ATOM 451 O O . ASP A 1 63 ? -20.436 -2.005 61.509 1.00 91.44 63 ASP A O 1
ATOM 455 N N . LEU A 1 64 ? -22.614 -1.939 60.978 1.00 91.06 64 LEU A N 1
ATOM 456 C CA . LEU A 1 64 ? -22.994 -0.789 61.794 1.00 91.06 64 LEU A CA 1
ATOM 457 C C . LEU A 1 64 ? -23.089 -1.114 63.284 1.00 91.06 64 LEU A C 1
ATOM 459 O O . LEU A 1 64 ? -22.817 -0.228 64.106 1.00 91.06 64 LEU A O 1
ATOM 463 N N . ASP A 1 65 ? -23.453 -2.341 63.649 1.00 92.06 65 ASP A N 1
ATOM 464 C CA . ASP A 1 65 ? -23.492 -2.776 65.048 1.00 92.06 65 ASP A CA 1
ATOM 465 C C . ASP A 1 65 ? -22.172 -3.409 65.534 1.00 92.06 65 ASP A C 1
ATOM 467 O O . ASP A 1 65 ? -21.953 -3.569 66.741 1.00 92.06 65 ASP A O 1
ATOM 471 N N . GLY A 1 66 ? -21.231 -3.665 64.624 1.00 90.69 66 GLY A N 1
ATOM 472 C CA . GLY A 1 66 ? -19.890 -4.146 64.933 1.00 90.69 66 GLY A CA 1
ATOM 473 C C . GLY A 1 66 ? -19.867 -5.590 65.422 1.00 90.69 66 GLY A C 1
ATOM 474 O O . GLY A 1 66 ? -19.052 -5.901 66.297 1.00 90.69 66 GLY A O 1
ATOM 475 N N . ASN A 1 67 ? -20.782 -6.439 64.952 1.00 90.25 67 ASN A N 1
ATOM 476 C CA . ASN A 1 67 ? -20.818 -7.865 65.286 1.00 90.25 67 ASN A CA 1
ATOM 477 C C . ASN A 1 67 ? -19.881 -8.716 64.398 1.00 90.25 67 ASN A C 1
ATOM 479 O O . ASN A 1 67 ? -19.665 -9.895 64.695 1.00 90.25 67 ASN A O 1
ATOM 483 N N . GLY A 1 68 ? -19.279 -8.119 63.361 1.00 85.06 68 GLY A N 1
ATOM 484 C CA . GLY A 1 68 ? -18.389 -8.777 62.405 1.00 85.06 68 GLY A CA 1
ATOM 485 C C . GLY A 1 68 ? -19.077 -9.315 61.144 1.00 85.06 68 GLY A C 1
ATOM 486 O O . GLY A 1 68 ? -18.404 -9.972 60.348 1.00 85.06 68 GLY A O 1
ATOM 487 N N . SER A 1 69 ? -20.374 -9.063 60.954 1.00 85.62 69 SER A N 1
ATOM 488 C CA . SER A 1 69 ? -21.166 -9.411 59.768 1.00 85.62 69 SER A CA 1
ATOM 489 C C . SER A 1 69 ? -22.058 -8.235 59.374 1.00 85.62 69 SER A C 1
ATOM 491 O O . SER A 1 69 ? -22.727 -7.668 60.227 1.00 85.62 69 SER A O 1
ATOM 493 N N . GLY A 1 70 ? -22.096 -7.883 58.087 1.00 87.56 70 GLY A N 1
ATOM 494 C CA . GLY A 1 70 ? -23.020 -6.872 57.566 1.00 87.56 70 GLY A CA 1
ATOM 495 C C . GLY A 1 70 ? -24.324 -7.515 57.102 1.00 87.56 70 GLY A C 1
ATOM 496 O O . GLY A 1 70 ? -24.457 -7.836 55.919 1.00 87.56 70 GLY A O 1
ATOM 497 N N . ASP A 1 71 ? -25.281 -7.718 58.009 1.00 89.81 71 ASP A N 1
ATOM 498 C CA . ASP A 1 71 ? -26.509 -8.459 57.697 1.00 89.81 71 ASP A CA 1
ATOM 499 C C . ASP A 1 71 ? -27.702 -7.533 57.397 1.00 89.81 71 ASP A C 1
ATOM 501 O O . ASP A 1 71 ? -27.920 -6.500 58.032 1.00 89.81 71 ASP A O 1
ATOM 505 N N . ALA A 1 72 ? -28.577 -7.956 56.477 1.00 93.50 72 ALA A N 1
ATOM 506 C CA . ALA A 1 72 ? -29.718 -7.145 56.039 1.00 93.50 72 ALA A CA 1
ATOM 507 C C . ALA A 1 72 ? -30.704 -6.801 57.173 1.00 93.50 72 ALA A C 1
ATOM 509 O O . ALA A 1 72 ? -31.297 -5.724 57.191 1.00 93.50 72 ALA A O 1
ATOM 510 N N . LEU A 1 73 ? -30.916 -7.723 58.119 1.00 92.94 73 LEU A N 1
ATOM 511 C CA . LEU A 1 73 ? -31.881 -7.555 59.215 1.00 92.94 73 LEU A CA 1
ATOM 512 C C . LEU A 1 73 ? -31.306 -6.837 60.443 1.00 92.94 73 LEU A C 1
ATOM 514 O O . LEU A 1 73 ? -32.068 -6.538 61.366 1.00 92.94 73 LEU A O 1
ATOM 518 N N . THR A 1 74 ? -30.008 -6.548 60.450 1.00 94.19 74 THR A N 1
ATOM 519 C CA . THR A 1 74 ? -29.348 -5.762 61.492 1.00 94.19 74 THR A CA 1
ATOM 520 C C . THR A 1 74 ? -28.814 -4.481 60.879 1.00 94.19 74 THR A C 1
ATOM 522 O O . THR A 1 74 ? -29.483 -3.450 60.934 1.00 94.19 74 THR A O 1
ATOM 525 N N . ASP A 1 75 ? -27.688 -4.553 60.188 1.00 93.31 75 ASP A N 1
ATOM 526 C CA . ASP A 1 75 ? -26.931 -3.424 59.662 1.00 93.31 75 ASP A CA 1
ATOM 527 C C . ASP A 1 75 ? -27.667 -2.731 58.524 1.00 93.31 75 ASP A C 1
ATOM 529 O O . ASP A 1 75 ? -27.830 -1.513 58.551 1.00 93.31 75 ASP A O 1
ATOM 533 N N . GLY A 1 76 ? -28.249 -3.488 57.594 1.00 92.81 76 GLY A N 1
ATOM 534 C CA . GLY A 1 76 ? -29.096 -2.917 56.545 1.00 92.81 76 GLY A CA 1
ATOM 535 C C . GLY A 1 76 ? -30.292 -2.145 57.113 1.00 92.81 76 GLY A C 1
ATOM 536 O O . GLY A 1 76 ? -30.617 -1.048 56.655 1.00 92.81 76 GLY A O 1
ATOM 537 N N . LEU A 1 77 ? -30.928 -2.661 58.172 1.00 93.62 77 LEU A N 1
ATOM 538 C CA . LEU A 1 77 ? -32.025 -1.963 58.852 1.00 93.62 77 LEU A CA 1
ATOM 539 C C . LEU A 1 77 ? -31.550 -0.774 59.690 1.00 93.62 77 LEU A C 1
ATOM 541 O O . LEU A 1 77 ? -32.270 0.224 59.769 1.00 93.62 77 LEU A O 1
ATOM 545 N N . LEU A 1 78 ? -30.374 -0.853 60.308 1.00 93.50 78 LEU A N 1
ATOM 546 C CA . LEU A 1 78 ? -29.753 0.262 61.018 1.00 93.50 78 LEU A CA 1
ATOM 547 C C . LEU A 1 78 ? -29.437 1.405 60.041 1.00 93.50 78 LEU A C 1
ATOM 549 O O . LEU A 1 78 ? -29.817 2.549 60.307 1.00 93.50 78 LEU A O 1
ATOM 553 N N . LEU A 1 79 ? -28.855 1.100 58.878 1.00 92.25 79 LEU A N 1
ATOM 554 C CA . LEU A 1 79 ? -28.589 2.076 57.822 1.00 92.25 79 LEU A CA 1
ATOM 555 C C . LEU A 1 79 ? -29.895 2.707 57.336 1.00 92.25 79 LEU A C 1
ATOM 557 O O . LEU A 1 79 ? -30.046 3.925 57.362 1.00 92.25 79 LEU A O 1
ATOM 561 N N . MET A 1 80 ? -30.891 1.885 56.999 1.00 92.19 80 MET A N 1
ATOM 562 C CA . MET A 1 80 ? -32.206 2.358 56.556 1.00 92.19 80 MET A CA 1
ATOM 563 C C . MET A 1 80 ? -32.879 3.271 57.583 1.00 92.19 80 MET A C 1
ATOM 565 O O . MET A 1 80 ? -33.408 4.328 57.238 1.00 92.19 80 MET A O 1
ATOM 569 N N . ARG A 1 81 ? -32.859 2.900 58.868 1.00 93.38 81 ARG A N 1
ATOM 570 C CA . ARG A 1 81 ? -33.429 3.728 59.942 1.00 93.38 81 ARG A CA 1
ATOM 571 C C . ARG A 1 81 ? -32.679 5.050 60.089 1.00 93.38 81 ARG A C 1
ATOM 573 O O . ARG A 1 81 ? -33.324 6.075 60.314 1.00 93.38 81 ARG A O 1
ATOM 580 N N . HIS A 1 82 ? -31.358 5.039 59.940 1.00 91.00 82 HIS A N 1
ATOM 581 C CA . HIS A 1 82 ? -30.553 6.253 59.955 1.00 91.00 82 HIS A CA 1
ATOM 582 C C . HIS A 1 82 ? -30.888 7.179 58.777 1.00 91.00 82 HIS A C 1
ATOM 584 O O . HIS A 1 82 ? -31.177 8.352 59.008 1.00 91.00 82 HIS A O 1
ATOM 590 N N . LEU A 1 83 ? -30.936 6.653 57.549 1.00 91.19 83 LEU A N 1
ATOM 591 C CA . LEU A 1 83 ? -31.231 7.426 56.335 1.00 91.19 83 LEU A CA 1
ATOM 592 C C . LEU A 1 83 ? -32.663 7.992 56.332 1.00 91.19 83 LEU A C 1
ATOM 594 O O . LEU A 1 83 ? -32.904 9.086 55.831 1.00 91.19 83 LEU A O 1
ATOM 598 N N . PHE A 1 84 ? -33.619 7.319 56.981 1.00 91.56 84 PHE A N 1
ATOM 599 C CA . PHE A 1 84 ? -34.956 7.878 57.237 1.00 91.56 84 PHE A CA 1
ATOM 600 C C . PHE A 1 84 ? -35.008 8.892 58.401 1.00 91.56 84 PHE A C 1
ATOM 602 O O . PHE A 1 84 ? -36.078 9.426 58.708 1.00 91.56 84 PHE A O 1
ATOM 609 N N . GLY A 1 85 ? -33.887 9.161 59.075 1.00 87.94 85 GLY A N 1
ATOM 610 C CA . GLY A 1 85 ? -33.778 10.136 60.162 1.00 87.94 85 GLY A CA 1
ATOM 611 C C . GLY A 1 85 ? -34.357 9.674 61.504 1.00 87.94 85 GLY A C 1
ATOM 612 O O . GLY A 1 85 ? -34.735 10.509 62.331 1.00 87.94 85 GLY A O 1
ATOM 613 N N . LEU A 1 86 ? -34.472 8.363 61.744 1.00 90.38 86 LEU A N 1
ATOM 614 C CA . LEU A 1 86 ? -34.952 7.833 63.022 1.00 90.38 86 LEU A CA 1
ATOM 615 C C . LEU A 1 86 ? -33.868 7.986 64.099 1.00 90.38 86 LEU A C 1
ATOM 617 O O . LEU A 1 86 ? -32.677 7.826 63.849 1.00 90.38 86 LEU A O 1
ATOM 621 N N . THR A 1 87 ? -34.288 8.286 65.330 1.00 89.81 87 THR A N 1
ATOM 622 C CA . THR A 1 87 ? -33.376 8.579 66.448 1.00 89.81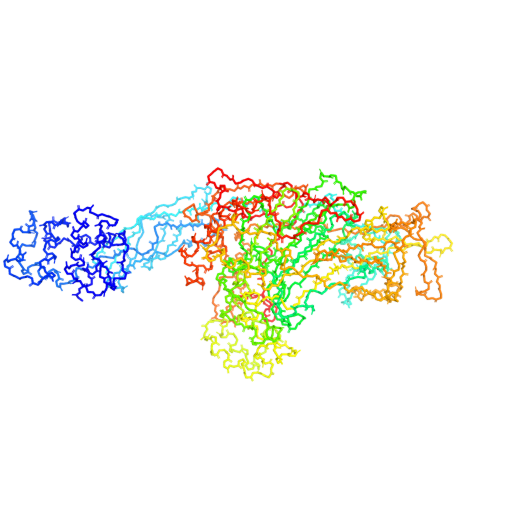 87 THR A CA 1
ATOM 623 C C . THR A 1 87 ? -33.806 7.880 67.742 1.00 89.81 87 THR A C 1
ATOM 625 O O . THR A 1 87 ? -34.956 7.451 67.884 1.00 89.81 87 THR A O 1
ATOM 628 N N . GLY A 1 88 ? -32.885 7.773 68.708 1.00 86.19 88 GLY A N 1
ATOM 629 C CA . GLY A 1 88 ? -33.152 7.195 70.033 1.00 86.19 88 GLY A CA 1
ATOM 630 C C . GLY A 1 88 ? -33.431 5.688 69.993 1.00 86.19 88 GLY A C 1
ATOM 631 O O . GLY A 1 88 ? -32.954 4.994 69.103 1.00 86.19 88 GLY A O 1
ATOM 632 N N . ASP A 1 89 ? -34.219 5.172 70.941 1.00 87.69 89 ASP A N 1
ATOM 633 C CA . ASP A 1 89 ? -34.486 3.726 71.073 1.00 87.69 89 ASP A CA 1
ATOM 634 C C . ASP A 1 89 ? -35.102 3.101 69.811 1.00 87.69 89 ASP A C 1
ATOM 636 O O . ASP A 1 89 ? -34.924 1.914 69.549 1.00 87.69 89 ASP A O 1
ATOM 640 N N . VAL A 1 90 ? -35.816 3.889 68.999 1.00 89.62 90 VAL A N 1
ATOM 641 C CA . VAL A 1 90 ? -36.414 3.415 67.740 1.00 89.62 90 VAL A CA 1
ATOM 642 C C . VAL A 1 90 ? -35.339 3.010 66.730 1.00 89.62 90 VAL A C 1
ATOM 644 O O . VAL A 1 90 ? -35.590 2.150 65.893 1.00 89.62 90 VAL A O 1
ATOM 647 N N . MET A 1 91 ? -34.141 3.589 66.820 1.00 90.19 91 MET A N 1
ATOM 648 C CA . MET A 1 91 ? -33.029 3.251 65.942 1.00 90.19 91 MET A CA 1
ATOM 649 C C . MET A 1 91 ? -32.513 1.830 66.227 1.00 90.19 91 MET A C 1
ATOM 651 O O . MET A 1 91 ? -32.420 1.021 65.311 1.00 90.19 91 MET A O 1
ATOM 655 N N . THR A 1 92 ? -32.316 1.460 67.493 1.00 92.50 92 THR A N 1
ATOM 656 C CA . THR A 1 92 ? -31.686 0.181 67.877 1.00 92.50 92 THR A CA 1
ATOM 657 C C . THR A 1 92 ? -32.657 -0.945 68.234 1.00 92.50 92 THR A C 1
ATOM 659 O O . THR A 1 92 ? -32.286 -2.118 68.200 1.00 92.50 92 THR A O 1
ATOM 662 N N . ASN A 1 93 ? -33.912 -0.645 68.581 1.00 92.25 93 ASN A N 1
ATOM 663 C CA . ASN A 1 93 ? -34.825 -1.665 69.098 1.00 92.25 93 ASN A CA 1
ATOM 664 C C . ASN A 1 93 ? -35.121 -2.763 68.057 1.00 92.25 93 ASN A C 1
ATOM 666 O O . ASN A 1 93 ? -35.681 -2.489 66.986 1.00 92.25 93 ASN A O 1
ATOM 670 N N . GLY A 1 94 ? -34.757 -4.001 68.407 1.00 90.44 94 GLY A N 1
ATOM 671 C CA . GLY A 1 94 ? -35.032 -5.217 67.639 1.00 90.44 94 GLY A CA 1
ATOM 672 C C . GLY A 1 94 ? -34.210 -5.407 66.362 1.00 90.44 94 GLY A C 1
ATOM 673 O O . GLY A 1 94 ? -34.597 -6.251 65.563 1.00 90.44 94 GLY A O 1
ATOM 674 N N . VAL A 1 95 ? -33.144 -4.623 66.151 1.00 93.12 95 VAL A N 1
ATOM 675 C CA . VAL A 1 95 ? -32.289 -4.687 64.940 1.00 93.12 95 VAL A CA 1
ATOM 676 C C . VAL A 1 95 ? -30.788 -4.667 65.251 1.00 93.12 95 VAL A C 1
ATOM 678 O O . VAL A 1 95 ? -29.980 -4.540 64.348 1.00 93.12 95 VAL A O 1
ATOM 681 N N . VAL A 1 96 ? -30.403 -4.753 66.524 1.00 93.19 96 VAL A N 1
ATOM 682 C CA . VAL A 1 96 ? -29.002 -4.958 66.917 1.00 93.19 96 VAL A CA 1
ATOM 683 C C . VAL A 1 96 ? -28.759 -6.464 66.991 1.00 93.19 96 VAL A C 1
ATOM 685 O O . VAL A 1 96 ? -29.525 -7.165 67.659 1.00 93.19 96 VAL A O 1
ATOM 688 N N . GLY A 1 97 ? -27.733 -6.943 66.297 1.00 90.69 97 GLY A N 1
ATOM 689 C CA . GLY A 1 97 ? -27.363 -8.346 66.172 1.00 90.69 97 GLY A CA 1
ATOM 690 C C . GLY A 1 97 ? -26.785 -8.964 67.443 1.00 90.69 97 GLY A C 1
ATOM 691 O O . GLY A 1 97 ? -26.336 -8.288 68.376 1.00 90.69 97 GLY A O 1
ATOM 692 N N . ASP A 1 98 ? -26.795 -10.296 67.482 1.00 88.88 98 ASP A N 1
ATOM 693 C CA . ASP A 1 98 ? -26.174 -11.055 68.564 1.00 88.88 98 ASP A CA 1
ATOM 694 C C . ASP A 1 98 ? -24.647 -10.880 68.514 1.00 88.88 98 ASP A C 1
ATOM 696 O O . ASP A 1 98 ? -24.008 -11.161 67.507 1.00 88.88 98 ASP A O 1
ATOM 700 N N . GLY A 1 99 ? -24.044 -10.447 69.626 1.00 87.69 99 GLY A N 1
ATOM 701 C CA . GLY A 1 99 ? -22.596 -10.204 69.699 1.00 87.69 99 GLY A CA 1
ATOM 702 C C . GLY A 1 99 ? -22.151 -8.803 69.268 1.00 87.69 99 GLY A C 1
ATOM 703 O O . GLY A 1 99 ? -20.950 -8.540 69.287 1.00 87.69 99 GLY A O 1
ATOM 704 N N . ALA A 1 100 ? -23.090 -7.902 68.963 1.00 92.50 100 ALA A N 1
ATOM 705 C CA . ALA A 1 100 ? -22.808 -6.519 68.590 1.00 92.50 100 ALA A CA 1
ATOM 706 C C . ALA A 1 100 ? -21.945 -5.769 69.620 1.00 92.50 100 ALA A C 1
ATOM 708 O O . ALA A 1 100 ? -22.216 -5.769 70.828 1.00 92.50 100 ALA A O 1
ATOM 709 N N . ALA A 1 101 ? -20.924 -5.072 69.121 1.00 89.75 101 ALA A N 1
ATOM 710 C CA . ALA A 1 101 ? -20.075 -4.186 69.912 1.00 89.75 101 ALA A CA 1
ATOM 711 C C . ALA A 1 101 ? -20.710 -2.797 70.124 1.00 89.75 101 ALA A C 1
ATOM 713 O O . ALA A 1 101 ? -20.404 -2.118 71.107 1.00 89.75 101 ALA A O 1
ATOM 714 N N . ARG A 1 102 ? -21.605 -2.376 69.223 1.00 93.00 102 ARG A N 1
ATOM 715 C CA . ARG A 1 102 ? -22.283 -1.073 69.201 1.00 93.00 102 ARG A CA 1
ATOM 716 C C . ARG A 1 102 ? -23.783 -1.290 69.376 1.00 93.00 102 ARG A C 1
ATOM 718 O O . ARG A 1 102 ? -24.523 -1.531 68.432 1.00 93.00 102 ARG A O 1
ATOM 725 N N . VAL A 1 103 ? -24.238 -1.210 70.625 1.00 90.38 103 VAL A N 1
ATOM 726 C CA . VAL A 1 103 ? -25.621 -1.567 71.002 1.00 90.38 103 VAL A CA 1
ATOM 727 C C . VAL A 1 103 ? -26.523 -0.361 71.278 1.00 90.38 103 VAL A C 1
ATOM 729 O O . VAL A 1 103 ? -27.741 -0.509 71.388 1.00 90.38 103 VAL A O 1
ATOM 732 N N . SER A 1 104 ? -25.951 0.838 71.428 1.00 89.94 104 SER A N 1
ATOM 733 C CA . SER A 1 104 ? -26.703 2.057 71.731 1.00 89.94 104 SER A CA 1
ATOM 734 C C . SER A 1 104 ? -26.812 2.980 70.519 1.00 89.94 104 SER A C 1
ATOM 736 O O . SER A 1 104 ? -25.925 3.025 69.670 1.00 89.94 104 SER A O 1
ATOM 738 N N . TYR A 1 105 ? -27.886 3.779 70.466 1.00 89.75 105 TYR A N 1
ATOM 739 C CA . TYR A 1 105 ? -28.052 4.811 69.436 1.00 89.75 105 TYR A CA 1
ATOM 740 C C . TYR A 1 105 ? -26.847 5.761 69.371 1.00 89.75 105 TYR A C 1
ATOM 742 O O . TYR A 1 105 ? -26.455 6.169 68.285 1.00 89.75 105 TYR A O 1
ATOM 750 N N . ALA A 1 106 ? -26.251 6.098 70.519 1.00 86.88 106 ALA A N 1
ATOM 751 C CA . ALA A 1 106 ? -25.102 6.993 70.572 1.00 86.88 106 ALA A CA 1
ATOM 752 C C . ALA A 1 106 ? -23.856 6.377 69.917 1.00 86.88 106 ALA A C 1
ATOM 754 O O . ALA A 1 106 ? -23.159 7.083 69.197 1.00 86.88 106 ALA A O 1
ATOM 755 N N . ASP A 1 107 ? -23.611 5.080 70.121 1.00 85.56 107 ASP A N 1
ATOM 756 C CA . ASP A 1 107 ? -22.442 4.387 69.559 1.00 85.56 107 ASP A CA 1
ATOM 757 C C . ASP A 1 107 ? -22.577 4.201 68.044 1.00 85.56 107 ASP A C 1
ATOM 759 O O . ASP A 1 107 ? -21.630 4.443 67.299 1.00 85.56 107 ASP A O 1
ATOM 763 N N . ILE A 1 108 ? -23.776 3.839 67.579 1.00 88.81 108 ILE A N 1
ATOM 764 C CA . ILE A 1 108 ? -24.059 3.670 66.148 1.00 88.81 108 ILE A CA 1
ATOM 765 C C . ILE A 1 108 ? -24.041 5.024 65.434 1.00 88.81 108 ILE A C 1
ATOM 767 O O . ILE A 1 108 ? -23.450 5.152 64.366 1.00 88.81 108 ILE A O 1
ATOM 771 N N . LEU A 1 109 ? -24.623 6.066 66.036 1.00 86.12 109 LEU A N 1
ATOM 772 C CA . LEU A 1 109 ? -24.559 7.414 65.475 1.00 86.12 109 LEU A CA 1
ATOM 773 C C . LEU A 1 109 ? -23.117 7.925 65.423 1.00 86.12 109 LEU A C 1
ATOM 775 O O . LEU A 1 109 ? -22.735 8.527 64.424 1.00 86.12 109 LEU A O 1
ATOM 779 N N . ALA A 1 110 ? -22.319 7.691 66.468 1.00 82.00 110 ALA A N 1
ATOM 780 C CA . ALA A 1 110 ? -20.909 8.074 66.482 1.00 82.00 110 ALA A CA 1
ATOM 781 C C . ALA A 1 110 ? -20.133 7.386 65.352 1.00 82.00 110 ALA A C 1
ATOM 783 O O . ALA A 1 110 ? -19.359 8.051 64.674 1.00 82.00 110 ALA A O 1
ATOM 784 N N . TYR A 1 111 ? -20.399 6.102 65.103 1.00 83.00 111 TYR A N 1
ATOM 785 C CA . TYR A 1 111 ? -19.790 5.347 64.010 1.00 83.00 111 TYR A CA 1
ATOM 786 C C . TYR A 1 111 ? -20.172 5.898 62.626 1.00 83.00 111 TYR A C 1
ATOM 788 O O . TYR A 1 111 ? -19.297 6.240 61.831 1.00 83.00 111 TYR A O 1
ATOM 796 N N . ILE A 1 112 ? -21.472 6.080 62.372 1.00 83.62 112 ILE A N 1
ATOM 797 C CA . ILE A 1 112 ? -21.978 6.606 61.094 1.00 83.62 112 ILE A CA 1
ATOM 798 C C . ILE A 1 112 ? -21.466 8.032 60.839 1.00 83.62 112 ILE A C 1
ATOM 800 O O . ILE A 1 112 ? -21.087 8.369 59.722 1.00 83.62 112 ILE A O 1
ATOM 804 N N . THR A 1 113 ? -21.417 8.877 61.875 1.00 74.88 113 THR A N 1
ATOM 805 C CA . THR A 1 113 ? -20.973 10.277 61.740 1.00 74.88 113 THR A CA 1
ATOM 806 C C . THR A 1 113 ? -19.459 10.451 61.689 1.00 74.88 113 THR A C 1
ATOM 808 O O . THR A 1 113 ? -19.004 11.496 61.229 1.00 74.88 113 THR A O 1
ATOM 811 N N . SER A 1 114 ? -18.676 9.453 62.113 1.00 66.81 114 SER A N 1
ATOM 812 C CA . SER A 1 114 ? -17.219 9.472 61.952 1.00 66.81 114 SER A CA 1
ATOM 813 C C . SER A 1 114 ? -16.736 9.161 60.532 1.00 66.81 114 SER A C 1
ATOM 815 O O . SER A 1 114 ? -15.554 9.366 60.297 1.00 66.81 114 SER A O 1
ATOM 817 N N . GLY A 1 115 ? -17.625 8.739 59.613 1.00 58.44 115 GLY A N 1
ATOM 818 C CA . GLY A 1 115 ? -17.300 8.405 58.215 1.00 58.44 115 GLY A CA 1
ATOM 819 C C . GLY A 1 115 ? -16.280 7.275 58.140 1.00 58.44 115 GLY A C 1
ATOM 820 O O . GLY A 1 115 ? -15.094 7.559 58.058 1.00 58.44 115 GLY A O 1
ATOM 821 N N . GLY A 1 116 ? -16.744 6.027 58.297 1.00 56.31 116 GLY A N 1
ATOM 822 C CA . GLY A 1 116 ? -15.911 4.840 58.507 1.00 56.31 116 GLY A CA 1
ATOM 823 C C . GLY A 1 116 ? -14.593 4.897 57.735 1.00 56.31 116 GLY A C 1
ATOM 824 O O . GLY A 1 116 ? -14.602 4.795 56.517 1.00 56.31 116 GLY A O 1
ATOM 825 N N . VAL A 1 117 ? -13.487 5.083 58.467 1.00 52.62 117 VAL A N 1
ATOM 826 C CA . VAL A 1 117 ? -12.135 5.230 57.907 1.00 52.62 117 VAL A CA 1
ATOM 827 C C . VAL A 1 117 ? -11.902 4.127 56.881 1.00 52.62 117 VAL A C 1
ATOM 829 O O . VAL A 1 117 ? -12.014 2.939 57.212 1.00 52.62 117 VAL A O 1
ATOM 832 N N . VAL A 1 118 ? -11.638 4.512 55.633 1.00 57.09 118 VAL A N 1
ATOM 833 C CA . VAL A 1 118 ? -11.510 3.549 54.540 1.00 57.09 118 VAL A CA 1
ATOM 834 C C . VAL A 1 118 ? -10.088 3.017 54.580 1.00 57.09 118 VAL A C 1
ATOM 836 O O . VAL A 1 118 ? -9.132 3.710 54.241 1.00 57.09 118 VAL A O 1
ATOM 839 N N . ALA A 1 119 ? -9.944 1.762 55.005 1.00 65.62 119 ALA A N 1
ATOM 840 C CA . ALA A 1 119 ? -8.694 1.036 54.833 1.00 65.62 119 ALA A CA 1
ATOM 841 C C . ALA A 1 119 ? -8.250 1.122 53.356 1.00 65.62 119 ALA A C 1
ATOM 843 O O . ALA A 1 119 ? -9.102 1.097 52.462 1.00 65.62 119 ALA A O 1
ATOM 844 N N . PRO A 1 120 ? -6.942 1.230 53.074 1.00 79.00 120 PRO A N 1
ATOM 845 C CA . PRO A 1 120 ? -6.463 1.412 51.708 1.00 79.00 120 PRO A CA 1
ATOM 846 C C . PRO A 1 120 ? -6.923 0.255 50.809 1.00 79.00 120 PRO A C 1
ATOM 848 O O . PRO A 1 120 ? -6.966 -0.884 51.259 1.00 79.00 120 PRO A O 1
ATOM 851 N N . PHE A 1 121 ? -7.243 0.511 49.539 1.00 80.44 121 PHE A N 1
ATOM 852 C CA . PHE A 1 121 ? -7.652 -0.530 48.583 1.00 80.44 121 PHE A CA 1
ATOM 853 C C . PHE A 1 121 ? -6.955 -0.360 47.229 1.00 80.44 121 PHE A C 1
ATOM 855 O O . PHE A 1 121 ? -6.680 0.759 46.802 1.00 80.44 121 PHE A O 1
ATOM 862 N N . PHE A 1 122 ? -6.649 -1.467 46.550 1.00 84.62 122 PHE A N 1
ATOM 863 C CA . PHE A 1 122 ? -5.945 -1.455 45.263 1.00 84.62 122 PHE A CA 1
ATOM 864 C C . PHE A 1 122 ? -6.862 -0.996 44.119 1.00 84.62 122 PHE A C 1
ATOM 866 O O . PHE A 1 122 ? -8.010 -1.424 44.031 1.00 84.62 122 PHE A O 1
ATOM 873 N N . THR A 1 123 ? -6.342 -0.149 43.230 1.00 78.88 123 THR A N 1
ATOM 874 C CA . THR A 1 123 ? -7.003 0.322 41.998 1.00 78.88 123 THR A CA 1
ATOM 875 C C . THR A 1 123 ? -6.349 -0.243 40.733 1.00 78.88 123 THR A C 1
ATOM 877 O O . THR A 1 123 ? -6.944 -0.188 39.661 1.00 78.88 123 THR A O 1
ATOM 880 N N . SER A 1 124 ? -5.136 -0.796 40.838 1.00 75.62 124 SER A N 1
ATOM 881 C CA . SER A 1 124 ? -4.445 -1.469 39.732 1.00 75.62 124 SER A CA 1
ATOM 882 C C . SER A 1 124 ? -4.898 -2.921 39.533 1.00 75.62 124 SER A C 1
ATOM 884 O O . SER A 1 124 ? -5.386 -3.579 40.457 1.00 75.62 124 SER A O 1
ATOM 886 N N . SER A 1 125 ? -4.658 -3.440 38.324 1.00 82.06 125 SER A N 1
ATOM 887 C CA . SER A 1 125 ? -4.768 -4.868 37.999 1.00 82.06 125 SER A CA 1
ATOM 888 C C . SER A 1 125 ? -3.908 -5.737 38.929 1.00 82.06 125 SER A C 1
ATOM 890 O O . SER A 1 125 ? -2.835 -5.321 39.366 1.00 82.06 125 SER A O 1
ATOM 892 N N . SER A 1 126 ? -4.360 -6.969 39.186 1.00 84.94 126 SER A N 1
ATOM 893 C CA . SER A 1 126 ? -3.568 -8.023 39.835 1.00 84.94 126 SER A CA 1
ATOM 894 C C . SER A 1 126 ? -2.690 -8.808 38.855 1.00 84.94 126 SER A C 1
ATOM 896 O O . SER A 1 126 ? -1.870 -9.618 39.277 1.00 84.94 126 SER A O 1
ATOM 898 N N . SER A 1 127 ? -2.855 -8.611 37.548 1.00 80.94 127 SER A N 1
ATOM 899 C CA . SER A 1 127 ? -2.120 -9.346 36.516 1.00 80.94 127 SER A CA 1
ATOM 900 C C . SER A 1 127 ? -1.229 -8.410 35.711 1.00 80.94 127 SER A C 1
ATOM 902 O O . SER A 1 127 ? -1.694 -7.392 35.198 1.00 80.94 127 SER A O 1
ATOM 904 N N . PHE A 1 128 ? 0.039 -8.792 35.590 1.00 84.00 128 PHE A N 1
ATOM 905 C CA . PHE A 1 128 ? 1.078 -8.104 34.835 1.00 84.00 128 PHE A CA 1
ATOM 906 C C . PHE A 1 128 ? 1.673 -9.063 33.805 1.00 84.00 128 PHE A C 1
ATOM 908 O O . PHE A 1 128 ? 1.757 -10.273 34.031 1.00 84.00 128 PHE A O 1
ATOM 915 N N . SER A 1 129 ? 2.104 -8.520 32.674 1.00 77.12 129 SER A N 1
ATOM 916 C CA . SER A 1 129 ? 2.711 -9.289 31.594 1.00 77.12 129 SER A CA 1
ATOM 917 C C . SER A 1 129 ? 3.970 -8.579 31.126 1.00 77.12 129 SER A C 1
ATOM 919 O O . SER A 1 129 ? 3.914 -7.398 30.797 1.00 77.12 129 SER A O 1
ATOM 921 N N . VAL A 1 130 ? 5.085 -9.303 31.075 1.00 71.56 130 VAL A N 1
ATOM 922 C CA . VAL A 1 130 ? 6.380 -8.796 30.603 1.00 71.56 130 VAL A CA 1
ATOM 923 C C . VAL A 1 130 ? 6.888 -9.706 29.490 1.00 71.56 130 VAL A C 1
ATOM 925 O O . VAL A 1 130 ? 6.716 -10.924 29.546 1.00 71.56 130 VAL A O 1
ATOM 928 N N . ILE A 1 131 ? 7.478 -9.125 28.451 1.00 63.03 131 ILE A N 1
ATOM 929 C CA . ILE A 1 131 ? 8.144 -9.878 27.383 1.00 63.03 131 ILE A CA 1
ATOM 930 C C . ILE A 1 131 ? 9.598 -10.098 27.808 1.00 63.03 131 ILE A C 1
ATOM 932 O O . ILE A 1 131 ? 10.222 -9.180 28.329 1.00 63.03 131 ILE A O 1
ATOM 936 N N . ASP A 1 132 ? 10.135 -11.299 27.590 1.00 63.97 132 ASP A N 1
ATOM 937 C CA . ASP A 1 132 ? 11.533 -11.655 27.876 1.00 63.97 132 ASP A CA 1
ATOM 938 C C . ASP A 1 132 ? 12.522 -10.952 26.916 1.00 63.97 132 ASP A C 1
ATOM 940 O O . ASP A 1 132 ? 13.187 -11.586 26.099 1.00 63.97 132 ASP A O 1
ATOM 944 N N . SER A 1 133 ? 12.567 -9.618 26.933 1.00 56.62 133 SER A N 1
ATOM 945 C CA . SER A 1 133 ? 13.517 -8.799 26.174 1.00 56.62 133 SER A CA 1
ATOM 946 C C . SER A 1 133 ? 14.756 -8.560 27.030 1.00 56.62 133 SER A C 1
ATOM 948 O O . SER A 1 133 ? 14.911 -7.506 27.642 1.00 56.62 133 SER A O 1
ATOM 950 N N . VAL A 1 134 ? 15.618 -9.570 27.139 1.00 43.03 134 VAL A N 1
ATOM 951 C CA . VAL A 1 134 ? 16.813 -9.515 27.989 1.00 43.03 134 VAL A CA 1
ATOM 952 C C . VAL A 1 134 ? 17.761 -8.397 27.526 1.00 43.03 134 VAL A C 1
ATOM 954 O O . VAL A 1 134 ? 18.615 -8.595 26.663 1.00 43.03 134 VAL A O 1
ATOM 957 N N . THR A 1 135 ? 17.686 -7.229 28.158 1.00 46.34 135 THR A N 1
ATOM 958 C CA . THR A 1 135 ? 18.898 -6.530 28.591 1.00 46.34 135 THR A CA 1
ATOM 959 C C . THR A 1 135 ? 19.034 -6.777 30.085 1.00 46.34 135 THR A C 1
ATOM 961 O O . THR A 1 135 ? 18.062 -6.759 30.835 1.00 46.34 135 THR A O 1
ATOM 964 N N . TRP A 1 136 ? 20.250 -7.077 30.532 1.00 49.84 136 TRP A N 1
ATOM 965 C CA . TRP A 1 136 ? 20.537 -7.537 31.895 1.00 49.84 136 TRP A CA 1
ATOM 966 C C . TRP A 1 136 ? 20.282 -6.473 32.986 1.00 49.84 136 TRP A C 1
ATOM 968 O O . TRP A 1 136 ? 20.496 -6.758 34.165 1.00 49.84 136 TRP A O 1
ATOM 978 N N . ASP A 1 137 ? 19.795 -5.291 32.596 1.00 55.62 137 ASP A N 1
ATOM 979 C CA . ASP A 1 137 ? 19.650 -4.103 33.434 1.00 55.62 137 ASP A CA 1
ATOM 980 C C . ASP A 1 137 ? 18.206 -3.555 33.513 1.00 55.62 137 ASP A C 1
ATOM 982 O O . ASP A 1 137 ? 17.949 -2.719 34.382 1.00 55.62 137 ASP A O 1
ATOM 986 N N . ASP A 1 138 ? 17.254 -4.020 32.684 1.00 63.16 138 ASP A N 1
ATOM 987 C CA . ASP A 1 138 ? 15.844 -3.614 32.803 1.00 63.16 138 ASP A CA 1
ATOM 988 C C . ASP A 1 138 ? 15.047 -4.621 33.638 1.00 63.16 138 ASP A C 1
ATOM 990 O O . ASP A 1 138 ? 14.861 -5.785 33.282 1.00 63.16 138 ASP A O 1
ATOM 994 N N . LEU A 1 139 ? 14.608 -4.162 34.806 1.00 82.31 139 LEU A N 1
ATOM 995 C CA . LEU A 1 139 ? 13.880 -4.967 35.778 1.00 82.31 139 LEU A CA 1
ATOM 996 C C . LEU A 1 139 ? 12.432 -4.500 35.927 1.00 82.31 139 LEU A C 1
ATOM 998 O O . LEU A 1 139 ? 11.706 -5.101 36.715 1.00 82.31 139 LEU A O 1
ATOM 1002 N N . ALA A 1 140 ? 11.996 -3.433 35.255 1.00 84.38 140 ALA A N 1
ATOM 1003 C CA . ALA A 1 140 ? 10.677 -2.853 35.489 1.00 84.38 140 ALA A CA 1
ATOM 1004 C C . ALA A 1 140 ? 9.539 -3.782 35.016 1.00 84.38 140 ALA A C 1
ATOM 1006 O O . ALA A 1 140 ? 9.625 -4.418 33.973 1.00 84.38 140 ALA A O 1
ATOM 1007 N N . ILE A 1 141 ? 8.455 -3.863 35.796 1.00 87.06 141 ILE A N 1
ATOM 1008 C CA . ILE A 1 141 ? 7.248 -4.647 35.463 1.00 87.06 141 ILE A CA 1
ATOM 1009 C C . ILE A 1 141 ? 6.042 -3.728 35.253 1.00 87.06 141 ILE A C 1
ATOM 1011 O O . ILE A 1 141 ? 5.251 -3.936 34.339 1.00 87.06 141 ILE A O 1
ATOM 1015 N N . GLY A 1 142 ? 5.866 -2.729 36.119 1.00 84.00 142 GLY A N 1
ATOM 1016 C CA . GLY A 1 142 ? 4.720 -1.822 36.076 1.00 84.00 142 GLY A CA 1
ATOM 1017 C C . GLY A 1 142 ? 4.535 -1.054 37.382 1.00 84.00 142 GLY A C 1
ATOM 1018 O O . GLY A 1 142 ? 5.421 -1.034 38.235 1.00 84.00 142 GLY A O 1
ATOM 1019 N N . ILE A 1 143 ? 3.374 -0.423 37.556 1.00 86.50 143 ILE A N 1
ATOM 1020 C CA . ILE A 1 143 ? 3.015 0.301 38.782 1.00 86.50 143 ILE A CA 1
ATOM 1021 C C . ILE A 1 143 ? 1.760 -0.329 39.388 1.00 86.50 143 ILE A C 1
ATOM 1023 O O . ILE A 1 143 ? 0.752 -0.519 38.711 1.00 86.50 143 ILE A O 1
ATOM 1027 N N . VAL A 1 144 ? 1.822 -0.623 40.683 1.00 87.38 144 VAL A N 1
ATOM 1028 C CA . VAL A 1 144 ? 0.684 -1.003 41.520 1.00 87.38 144 VAL A CA 1
ATOM 1029 C C . VAL A 1 144 ? 0.132 0.267 42.159 1.00 87.38 144 VAL A C 1
ATOM 1031 O O . VAL A 1 144 ? 0.883 1.067 42.713 1.00 87.38 144 VAL A O 1
ATOM 1034 N N . SER A 1 145 ? -1.176 0.478 42.078 1.00 84.75 145 SER A N 1
ATOM 1035 C CA . SER A 1 145 ? -1.843 1.684 42.577 1.00 84.75 145 SER A CA 1
ATOM 1036 C C . SER A 1 145 ? -2.938 1.326 43.571 1.00 84.75 145 SER A C 1
ATOM 1038 O O . SER A 1 145 ? -3.555 0.263 43.486 1.00 84.75 145 SER A O 1
ATOM 1040 N N . ALA A 1 146 ? -3.163 2.216 44.533 1.00 83.44 146 ALA A N 1
ATOM 1041 C CA . ALA A 1 146 ? -4.171 2.080 45.572 1.00 83.44 146 ALA A CA 1
ATOM 1042 C C . ALA A 1 146 ? -4.738 3.455 45.939 1.00 83.44 146 ALA A C 1
ATOM 1044 O O . ALA A 1 146 ? -4.125 4.484 45.653 1.00 83.44 146 ALA A O 1
ATOM 1045 N N . SER A 1 147 ? -5.904 3.465 46.576 1.00 77.69 147 SER A N 1
ATOM 1046 C CA . SER A 1 147 ? -6.583 4.665 47.054 1.00 77.69 147 SER A CA 1
ATOM 1047 C C . SER A 1 147 ? -6.948 4.531 48.535 1.00 77.69 147 SER A C 1
ATOM 1049 O O . SER A 1 147 ? -7.150 3.428 49.044 1.00 77.69 147 SER A O 1
ATOM 1051 N N . SER A 1 148 ? -6.994 5.671 49.222 1.00 72.94 148 SER A N 1
ATOM 1052 C CA . SER A 1 148 ? -7.476 5.868 50.593 1.00 72.94 148 SER A CA 1
ATOM 1053 C C . SER A 1 148 ? -8.042 7.285 50.675 1.00 72.94 148 SER A C 1
ATOM 1055 O O . SER A 1 148 ? -7.679 8.160 49.886 1.00 72.94 148 SER A O 1
ATOM 1057 N N . ASP A 1 149 ? -8.909 7.509 51.649 1.00 65.94 149 ASP A N 1
ATOM 1058 C CA . ASP A 1 149 ? -9.357 8.823 52.125 1.00 65.94 149 ASP A CA 1
ATOM 1059 C C . ASP A 1 149 ? -8.217 9.750 52.612 1.00 65.94 149 ASP A C 1
ATOM 1061 O O . ASP A 1 149 ? -8.369 10.970 52.560 1.00 65.94 149 ASP A O 1
ATOM 1065 N N . GLU A 1 150 ? -7.062 9.195 52.999 1.00 59.47 150 GLU A N 1
ATOM 1066 C CA . GLU A 1 150 ? -5.815 9.910 53.324 1.00 59.47 150 GLU A CA 1
ATOM 1067 C C . GLU A 1 150 ? -4.725 9.617 52.256 1.00 59.47 150 GLU A C 1
ATOM 1069 O O . GLU A 1 150 ? -3.816 8.814 52.483 1.00 59.47 150 GLU A O 1
ATOM 1074 N N . PRO A 1 151 ? -4.793 10.219 51.051 1.00 51.19 151 PRO A N 1
ATOM 1075 C CA . PRO A 1 151 ? -3.947 9.846 49.908 1.00 51.19 151 PRO A CA 1
ATOM 1076 C C . PRO A 1 151 ? -2.438 10.106 50.100 1.00 51.19 151 PRO A C 1
ATOM 1078 O O . PRO A 1 151 ? -1.626 9.495 49.406 1.00 51.19 151 PRO A O 1
ATOM 1081 N N . ASP A 1 152 ? -2.042 10.952 51.058 1.00 57.06 152 ASP A N 1
ATOM 1082 C CA . ASP A 1 152 ? -0.644 11.366 51.266 1.00 57.06 152 ASP A CA 1
ATOM 1083 C C . ASP A 1 152 ? 0.175 10.426 52.187 1.00 57.06 152 ASP A C 1
ATOM 1085 O O . ASP A 1 152 ? 1.326 10.732 52.514 1.00 57.06 152 ASP A O 1
ATOM 1089 N N . THR A 1 153 ? -0.369 9.276 52.617 1.00 69.50 153 THR A N 1
ATOM 1090 C CA . THR A 1 153 ? 0.309 8.348 53.557 1.00 69.50 153 THR A CA 1
ATOM 1091 C C . THR A 1 153 ? 0.467 6.906 53.061 1.00 69.50 153 THR A C 1
ATOM 1093 O O . THR A 1 153 ? 0.908 6.047 53.832 1.00 69.50 153 THR A O 1
ATOM 1096 N N . LEU A 1 154 ? 0.159 6.617 51.790 1.00 85.50 154 LEU A N 1
ATOM 1097 C CA . LEU A 1 154 ? 0.236 5.254 51.257 1.00 85.50 154 LEU A CA 1
ATOM 1098 C C . LEU A 1 154 ? 1.677 4.761 51.079 1.00 85.50 154 LEU A C 1
ATOM 1100 O O . LEU A 1 154 ? 2.518 5.425 50.476 1.00 85.50 154 LEU A O 1
ATOM 1104 N N . SER A 1 155 ? 1.945 3.558 51.583 1.00 90.25 155 SER A N 1
ATOM 1105 C CA . SER A 1 155 ? 3.220 2.860 51.433 1.00 90.25 155 SER A CA 1
ATOM 1106 C C . SER A 1 155 ? 2.995 1.408 51.029 1.00 90.25 155 SER A C 1
ATOM 1108 O O . SER A 1 155 ? 2.206 0.694 51.653 1.00 90.25 155 SER A O 1
ATOM 1110 N N . PHE A 1 156 ? 3.706 0.970 49.990 1.00 94.56 156 PHE A N 1
ATOM 1111 C CA . PHE A 1 156 ? 3.614 -0.380 49.439 1.00 94.56 156 PHE A CA 1
ATOM 1112 C C . PHE A 1 156 ? 4.775 -1.274 49.893 1.00 94.56 156 PHE A C 1
ATOM 1114 O O . PHE A 1 156 ? 5.904 -0.827 50.103 1.00 94.56 156 PHE A O 1
ATOM 1121 N N . SER A 1 157 ? 4.495 -2.568 50.017 1.00 95.44 157 SER A N 1
ATOM 1122 C CA . SER A 1 157 ? 5.475 -3.633 50.248 1.00 95.44 157 SER A CA 1
ATOM 1123 C C . SER A 1 157 ? 5.045 -4.913 49.530 1.00 95.44 157 SER A C 1
ATOM 1125 O O . SER A 1 157 ? 3.875 -5.062 49.191 1.00 95.44 157 SER A O 1
ATOM 1127 N N . ILE A 1 158 ? 5.973 -5.831 49.264 1.00 96.50 158 ILE A N 1
ATOM 1128 C CA . ILE A 1 158 ? 5.705 -7.067 48.515 1.00 96.50 158 ILE A CA 1
ATOM 1129 C C . ILE A 1 158 ? 6.266 -8.280 49.253 1.00 96.50 158 ILE A C 1
ATOM 1131 O O . ILE A 1 158 ? 7.285 -8.186 49.941 1.00 96.50 158 ILE A O 1
ATOM 1135 N N . SER A 1 159 ? 5.584 -9.418 49.137 1.00 94.50 159 SER A N 1
ATOM 1136 C CA . SER A 1 159 ? 6.063 -10.695 49.659 1.00 94.50 159 SER A CA 1
ATOM 1137 C C . SER A 1 159 ? 7.056 -11.367 48.701 1.00 94.50 159 SER A C 1
ATOM 1139 O O . SER A 1 159 ? 7.011 -11.190 47.487 1.00 94.50 159 SER A O 1
ATOM 1141 N N . GLY A 1 160 ? 7.961 -12.179 49.253 1.00 90.00 160 GLY A N 1
ATOM 1142 C CA . GLY A 1 160 ? 8.982 -12.880 48.470 1.00 90.00 160 GLY A CA 1
ATOM 1143 C C . GLY A 1 160 ? 10.244 -12.049 48.217 1.00 90.00 160 GLY A C 1
ATOM 1144 O O . GLY A 1 160 ? 10.411 -10.961 48.757 1.00 90.00 160 GLY A O 1
ATOM 1145 N N . ALA A 1 161 ? 11.178 -12.623 47.457 1.00 89.25 161 ALA A N 1
ATOM 1146 C CA . ALA A 1 161 ? 12.483 -12.017 47.166 1.00 89.25 161 ALA A CA 1
ATOM 1147 C C . ALA A 1 161 ? 12.780 -11.902 45.662 1.00 89.25 161 ALA A C 1
ATOM 1149 O O . ALA A 1 161 ? 13.822 -11.378 45.295 1.00 89.25 161 ALA A O 1
ATOM 1150 N N . GLU A 1 162 ? 11.900 -12.429 44.806 1.00 92.56 162 GLU A N 1
ATOM 1151 C CA . GLU A 1 162 ? 12.078 -12.431 43.347 1.00 92.56 162 GLU A CA 1
ATOM 1152 C C . GLU A 1 162 ? 11.506 -11.169 42.685 1.00 92.56 162 GLU A C 1
ATOM 1154 O O . GLU A 1 162 ? 11.922 -10.821 41.583 1.00 92.56 162 GLU A O 1
ATOM 1159 N N . LEU A 1 163 ? 10.591 -10.473 43.368 1.00 92.94 163 LEU A N 1
ATOM 1160 C CA . LEU A 1 163 ? 9.999 -9.204 42.954 1.00 92.94 163 LEU A CA 1
ATOM 1161 C C . LEU A 1 163 ? 10.308 -8.128 44.000 1.00 92.94 163 LEU A C 1
ATOM 1163 O O . LEU A 1 163 ? 10.395 -8.414 45.196 1.00 92.94 163 LEU A O 1
ATOM 1167 N N . VAL A 1 164 ? 10.464 -6.892 43.545 1.00 94.44 164 VAL A N 1
ATOM 1168 C CA . VAL A 1 164 ? 10.734 -5.706 44.359 1.00 94.44 164 VAL A CA 1
ATOM 1169 C C . VAL A 1 164 ? 9.637 -4.687 44.088 1.00 94.44 164 VAL A C 1
ATOM 1171 O O . VAL A 1 164 ? 9.222 -4.509 42.948 1.00 94.44 164 VAL A O 1
ATOM 1174 N N . ILE A 1 165 ? 9.167 -4.011 45.136 1.00 95.56 165 ILE A N 1
ATOM 1175 C CA . ILE A 1 165 ? 8.239 -2.890 45.000 1.00 95.56 165 ILE A CA 1
ATOM 1176 C C . ILE A 1 165 ? 8.774 -1.674 45.754 1.00 95.56 165 ILE A C 1
ATOM 1178 O O . ILE A 1 165 ? 9.283 -1.803 46.872 1.00 95.56 165 ILE A O 1
ATOM 1182 N N . SER A 1 166 ? 8.684 -0.492 45.148 1.00 94.00 166 SER A N 1
ATOM 1183 C CA . SER A 1 166 ? 8.964 0.766 45.838 1.00 94.00 166 SER A CA 1
ATOM 1184 C C . SER A 1 166 ? 7.827 1.120 46.800 1.00 94.00 166 SER A C 1
ATOM 1186 O O . SER A 1 166 ? 6.696 0.660 46.650 1.00 94.00 166 SER A O 1
ATOM 1188 N N . SER A 1 167 ? 8.083 2.025 47.749 1.00 89.38 167 SER A N 1
ATOM 1189 C CA . SER A 1 167 ? 7.029 2.550 48.628 1.00 89.38 167 SER A CA 1
ATOM 1190 C C . SER A 1 167 ? 5.950 3.342 47.882 1.00 89.38 167 SER A C 1
ATOM 1192 O O . SER A 1 167 ? 4.911 3.605 48.467 1.00 89.38 167 SER A O 1
ATOM 1194 N N . SER A 1 168 ? 6.183 3.715 46.618 1.00 87.88 168 SER A N 1
ATOM 1195 C CA . SER A 1 168 ? 5.218 4.387 45.738 1.00 87.88 168 SER A CA 1
ATOM 1196 C C . SER A 1 168 ? 4.504 3.430 44.773 1.00 87.88 168 SER A C 1
ATOM 1198 O O . SER A 1 168 ? 3.791 3.897 43.893 1.00 87.88 168 SER A O 1
ATOM 1200 N N . GLY A 1 169 ? 4.727 2.116 44.893 1.00 90.00 169 GLY A N 1
ATOM 1201 C CA . GLY A 1 169 ? 4.051 1.099 44.085 1.00 90.00 169 GLY A CA 1
ATOM 1202 C C . GLY A 1 169 ? 4.757 0.702 42.783 1.00 90.00 169 GLY A C 1
ATOM 1203 O O . GLY A 1 169 ? 4.209 -0.098 42.034 1.00 90.00 169 GLY A O 1
ATOM 1204 N N . ALA A 1 170 ? 5.966 1.195 42.495 1.00 90.12 170 ALA A N 1
ATOM 1205 C CA . ALA A 1 170 ? 6.714 0.770 41.305 1.00 90.12 170 ALA A CA 1
ATOM 1206 C C . ALA A 1 170 ? 7.227 -0.667 41.486 1.00 90.12 170 ALA A C 1
ATOM 1208 O O . ALA A 1 170 ? 7.995 -0.924 42.413 1.00 90.12 170 ALA A O 1
ATOM 1209 N N . LEU A 1 171 ? 6.789 -1.582 40.623 1.00 93.75 171 LEU A N 1
ATOM 1210 C CA . LEU A 1 171 ? 7.050 -3.019 40.672 1.00 93.75 171 LEU A CA 1
ATOM 1211 C C . LEU A 1 171 ? 8.147 -3.401 39.670 1.00 93.75 171 LEU A C 1
ATOM 1213 O O . LEU A 1 171 ? 8.093 -3.014 38.501 1.00 93.75 171 LEU A O 1
ATOM 1217 N N . SER A 1 172 ? 9.119 -4.193 40.118 1.00 91.00 172 SER A N 1
ATOM 1218 C CA . SER A 1 172 ? 10.243 -4.674 39.313 1.00 91.00 172 SER A CA 1
ATOM 1219 C C . SER A 1 172 ? 10.663 -6.096 39.705 1.00 91.00 172 SER A C 1
ATOM 1221 O O . SER A 1 172 ? 10.323 -6.589 40.782 1.00 91.00 172 SER A O 1
ATOM 1223 N N . PHE A 1 173 ? 11.450 -6.767 38.870 1.00 90.12 173 PHE A N 1
ATOM 1224 C CA . PHE A 1 173 ? 12.160 -7.986 39.242 1.00 90.12 173 PHE A CA 1
ATOM 1225 C C . PHE A 1 173 ? 13.327 -7.672 40.192 1.00 90.12 173 PHE A C 1
ATOM 1227 O O . PHE A 1 173 ? 13.906 -6.586 40.162 1.00 90.12 173 PHE A O 1
ATOM 1234 N N . ALA A 1 174 ? 13.687 -8.622 41.056 1.00 88.81 174 ALA A N 1
ATOM 1235 C CA . ALA A 1 174 ? 14.885 -8.526 41.900 1.00 88.81 174 ALA A CA 1
ATOM 1236 C C . ALA A 1 174 ? 16.179 -8.874 41.141 1.00 88.81 174 ALA A C 1
ATOM 1238 O O . ALA A 1 174 ? 17.275 -8.489 41.547 1.00 88.81 174 ALA A O 1
ATOM 1239 N N . SER A 1 175 ? 16.046 -9.628 40.054 1.00 84.19 175 SER A N 1
ATOM 1240 C CA . SER A 1 175 ? 17.102 -10.031 39.128 1.00 84.19 175 SER A CA 1
ATOM 1241 C C . SER A 1 175 ? 16.488 -10.225 37.750 1.00 84.19 175 SER A C 1
ATOM 1243 O O . SER A 1 175 ? 15.309 -10.567 37.684 1.00 84.19 175 SER A O 1
ATOM 1245 N N . ALA A 1 176 ? 17.280 -10.066 36.687 1.00 75.12 176 ALA A N 1
ATOM 1246 C CA . ALA A 1 176 ? 16.802 -10.234 35.318 1.00 75.12 176 ALA A CA 1
ATOM 1247 C C . ALA A 1 176 ? 15.994 -11.543 35.174 1.00 75.12 176 ALA A C 1
ATOM 1249 O O . ALA A 1 176 ? 16.481 -12.599 35.607 1.00 75.12 176 ALA A O 1
ATOM 1250 N N . PRO A 1 177 ? 14.751 -11.479 34.669 1.00 72.88 177 PRO A N 1
ATOM 1251 C CA . PRO A 1 177 ? 13.961 -12.674 34.424 1.00 72.88 177 PRO A CA 1
ATOM 1252 C C . PRO A 1 177 ? 14.553 -13.518 33.285 1.00 72.88 177 PRO A C 1
ATOM 1254 O O . PRO A 1 177 ? 15.259 -13.001 32.429 1.00 72.88 177 PRO A O 1
ATOM 1257 N N . ASP A 1 178 ? 14.252 -14.818 33.280 1.00 70.62 178 ASP A N 1
ATOM 1258 C CA . ASP A 1 178 ? 14.604 -15.752 32.200 1.00 70.62 178 ASP A CA 1
ATOM 1259 C C . ASP A 1 178 ? 13.403 -16.675 31.963 1.00 70.62 178 ASP A C 1
ATOM 1261 O O . ASP A 1 178 ? 13.079 -17.514 32.819 1.00 70.62 178 ASP A O 1
ATOM 1265 N N . TYR A 1 179 ? 12.730 -16.527 30.815 1.00 70.12 179 TYR A N 1
ATOM 1266 C CA . TYR A 1 179 ? 11.536 -17.311 30.485 1.00 70.12 179 TYR A CA 1
ATOM 1267 C C . TYR A 1 179 ? 11.804 -18.821 30.494 1.00 70.12 179 TYR A C 1
ATOM 1269 O O . TYR A 1 179 ? 10.955 -19.599 30.941 1.00 70.12 179 TYR A O 1
ATOM 1277 N N . ALA A 1 180 ? 12.971 -19.254 30.004 1.00 66.69 180 ALA A N 1
ATOM 1278 C CA . ALA A 1 180 ? 13.323 -20.669 29.895 1.00 66.69 180 ALA A CA 1
ATOM 1279 C C . ALA A 1 180 ? 13.530 -21.319 31.270 1.00 66.69 180 ALA A C 1
ATOM 1281 O O . ALA A 1 180 ? 13.378 -22.536 31.416 1.00 66.69 180 ALA A O 1
ATOM 1282 N N . VAL A 1 181 ? 13.849 -20.512 32.283 1.00 77.44 181 VAL A N 1
ATOM 1283 C CA . VAL A 1 181 ? 13.961 -20.947 33.676 1.00 77.44 181 VAL A CA 1
ATOM 1284 C C . VAL A 1 181 ? 12.617 -20.844 34.394 1.00 77.44 181 VAL A C 1
ATOM 1286 O O . VAL A 1 181 ? 12.235 -21.777 35.109 1.00 77.44 181 VAL A O 1
ATOM 1289 N N . LYS A 1 182 ? 11.904 -19.723 34.239 1.00 78.94 182 LYS A N 1
ATOM 1290 C CA . LYS A 1 182 ? 10.654 -19.452 34.955 1.00 78.94 182 LYS A CA 1
ATOM 1291 C C . LYS A 1 182 ? 9.796 -18.420 34.218 1.00 78.94 182 LYS A C 1
ATOM 1293 O O . LYS A 1 182 ? 10.127 -17.244 34.161 1.00 78.94 182 LYS A O 1
ATOM 1298 N N . SER A 1 183 ? 8.629 -18.849 33.747 1.00 78.19 183 SER A N 1
ATOM 1299 C CA . SER A 1 183 ? 7.692 -18.009 32.988 1.00 78.19 183 SER A CA 1
ATOM 1300 C C . SER A 1 183 ? 6.588 -17.353 33.828 1.00 78.19 183 SER A C 1
ATOM 1302 O O . SER A 1 183 ? 5.705 -16.690 33.292 1.00 78.19 183 SER A O 1
ATOM 1304 N N . PHE A 1 184 ? 6.590 -17.561 35.146 1.00 85.38 184 PHE A N 1
ATOM 1305 C CA . PHE A 1 184 ? 5.502 -17.121 36.014 1.00 85.38 184 PHE A CA 1
ATOM 1306 C C . PHE A 1 184 ? 5.996 -16.775 37.416 1.00 85.38 184 PHE A C 1
ATOM 1308 O O . PHE A 1 184 ? 6.678 -17.578 38.064 1.00 85.38 184 PHE A O 1
ATOM 1315 N N . TYR A 1 185 ? 5.596 -15.604 37.902 1.00 91.19 185 TYR A N 1
ATOM 1316 C CA . TYR A 1 185 ? 5.860 -15.129 39.255 1.00 91.19 185 TYR A CA 1
ATOM 1317 C C . TYR A 1 185 ? 4.538 -14.788 39.930 1.00 91.19 185 TYR A C 1
ATOM 1319 O O . TYR A 1 185 ? 3.627 -14.242 39.316 1.00 91.19 185 TYR A O 1
ATOM 1327 N N . SER A 1 186 ? 4.448 -15.088 41.220 1.00 91.38 186 SER A N 1
ATOM 1328 C CA . SER A 1 186 ? 3.317 -14.699 42.054 1.00 91.38 186 SER A CA 1
ATOM 1329 C C . SER A 1 186 ? 3.833 -14.117 43.355 1.00 91.38 186 SER A C 1
ATOM 1331 O O . SER A 1 186 ? 4.736 -14.695 43.968 1.00 91.38 186 SER A O 1
ATOM 1333 N N . ALA A 1 187 ? 3.241 -13.018 43.796 1.00 94.75 187 ALA A N 1
ATOM 1334 C CA . ALA A 1 187 ? 3.547 -12.394 45.075 1.00 94.75 187 ALA A CA 1
ATOM 1335 C C . ALA A 1 187 ? 2.296 -11.729 45.645 1.00 94.75 187 ALA A C 1
ATOM 1337 O O . ALA A 1 187 ? 1.304 -11.564 44.950 1.00 94.75 187 ALA A O 1
ATOM 1338 N N . THR A 1 188 ? 2.358 -11.319 46.904 1.00 96.19 188 THR A N 1
ATOM 1339 C CA . THR A 1 188 ? 1.293 -10.560 47.562 1.00 96.19 188 THR A CA 1
ATOM 1340 C C . THR A 1 188 ? 1.813 -9.160 47.824 1.00 96.19 188 THR A C 1
ATOM 1342 O O . THR A 1 188 ? 2.780 -8.987 48.573 1.00 96.19 188 THR A O 1
ATOM 1345 N N . VAL A 1 189 ? 1.189 -8.157 47.220 1.00 95.75 189 VAL A N 1
ATOM 1346 C CA . VAL A 1 189 ? 1.464 -6.750 47.515 1.00 95.75 189 VAL A CA 1
ATOM 1347 C C . VAL A 1 189 ? 0.618 -6.331 48.710 1.00 95.75 189 VAL A C 1
ATOM 1349 O O . VAL A 1 189 ? -0.548 -6.694 48.805 1.00 95.75 189 VAL A O 1
ATOM 1352 N N . THR A 1 190 ? 1.204 -5.578 49.635 1.00 94.94 190 THR A N 1
ATOM 1353 C CA . THR A 1 190 ? 0.541 -4.991 50.803 1.00 94.94 190 THR A CA 1
ATOM 1354 C C . THR A 1 190 ? 0.654 -3.475 50.739 1.00 94.94 190 THR A C 1
ATOM 1356 O O . THR A 1 190 ? 1.762 -2.956 50.606 1.00 94.94 190 THR A O 1
ATOM 1359 N N . VAL A 1 191 ? -0.463 -2.771 50.882 1.00 92.81 191 VAL A N 1
ATOM 1360 C CA . VAL A 1 191 ? -0.519 -1.310 51.000 1.00 92.81 191 VAL A CA 1
ATOM 1361 C C . VAL A 1 191 ? -0.964 -0.915 52.408 1.00 92.81 191 VAL A C 1
ATOM 1363 O O . VAL A 1 191 ? -1.835 -1.561 52.993 1.00 92.81 191 VAL A O 1
ATOM 1366 N N . THR A 1 192 ? -0.357 0.133 52.968 1.00 87.25 192 THR A N 1
ATOM 1367 C CA . THR A 1 192 ? -0.736 0.720 54.261 1.00 87.25 192 THR A CA 1
ATOM 1368 C C . THR A 1 192 ? -0.849 2.232 54.182 1.00 87.25 192 THR A C 1
ATOM 1370 O O . THR A 1 192 ? -0.051 2.855 53.495 1.00 87.25 192 THR A O 1
ATOM 1373 N N . ASN A 1 193 ? -1.780 2.817 54.933 1.00 81.62 193 ASN A N 1
ATOM 1374 C CA . ASN A 1 193 ? -1.872 4.261 55.194 1.00 81.62 193 ASN A CA 1
ATOM 1375 C C . ASN A 1 193 ? -1.241 4.656 56.554 1.00 81.62 193 ASN A C 1
ATOM 1377 O O . ASN A 1 193 ? -1.371 5.793 57.007 1.00 81.62 193 ASN A O 1
ATOM 1381 N N . GLY A 1 194 ? -0.569 3.712 57.231 1.00 75.62 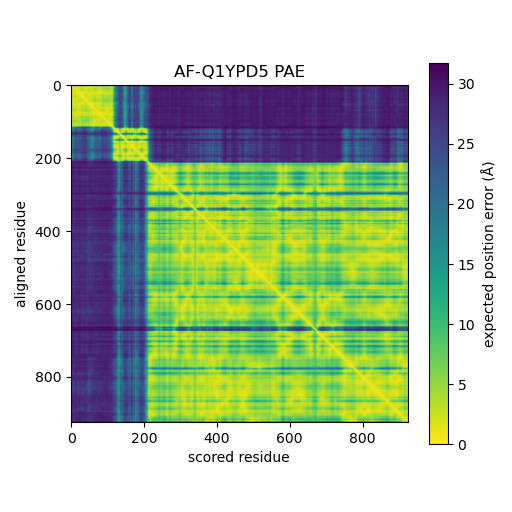194 GLY A N 1
ATOM 1382 C CA . GLY A 1 194 ? 0.052 3.885 58.549 1.00 75.62 194 GLY A CA 1
ATOM 1383 C C . GLY A 1 194 ? -0.773 3.357 59.730 1.00 75.62 194 GLY A C 1
ATOM 1384 O O . GLY A 1 194 ? -0.191 3.097 60.787 1.00 75.62 194 GLY A O 1
ATOM 1385 N N . THR A 1 195 ? -2.083 3.147 59.563 1.00 74.44 195 THR A N 1
ATOM 1386 C CA . THR A 1 195 ? -2.965 2.521 60.569 1.00 74.44 195 THR A CA 1
ATOM 1387 C C . THR A 1 195 ? -3.526 1.186 60.099 1.00 74.44 195 THR A C 1
ATOM 1389 O O . THR A 1 195 ? -3.535 0.231 60.878 1.00 74.44 195 THR A O 1
ATOM 1392 N N . ASP A 1 196 ? -3.913 1.100 58.828 1.00 77.62 196 ASP A N 1
ATOM 1393 C CA . ASP A 1 196 ? -4.609 -0.039 58.233 1.00 77.62 196 ASP A CA 1
ATOM 1394 C C . ASP A 1 196 ? -3.794 -0.668 57.097 1.00 77.62 196 ASP A C 1
ATOM 1396 O O . ASP A 1 196 ? -2.854 -0.068 56.562 1.00 77.62 196 ASP A O 1
ATOM 1400 N N . LEU A 1 197 ? -4.119 -1.918 56.761 1.00 86.06 197 LEU A N 1
ATOM 1401 C CA . LEU A 1 197 ? -3.414 -2.736 55.773 1.00 86.06 197 LEU A CA 1
ATOM 1402 C C . LEU A 1 197 ? -4.413 -3.389 54.817 1.00 86.06 197 LEU A C 1
ATOM 1404 O O . LEU A 1 197 ? -5.410 -3.950 55.269 1.00 86.06 197 LEU A O 1
ATOM 1408 N N . ALA A 1 198 ? -4.084 -3.412 53.528 1.00 88.00 198 ALA A N 1
ATOM 1409 C CA . ALA A 1 198 ? -4.748 -4.258 52.540 1.00 88.00 198 ALA A CA 1
ATOM 1410 C C . ALA A 1 198 ? -3.735 -5.014 51.691 1.00 88.00 198 ALA A C 1
ATOM 1412 O O . ALA A 1 198 ? -2.613 -4.552 51.482 1.00 88.00 198 ALA A O 1
ATOM 1413 N N . THR A 1 199 ? -4.141 -6.179 51.191 1.00 91.94 199 THR A N 1
ATOM 1414 C CA . THR A 1 199 ? -3.284 -7.083 50.417 1.00 91.94 199 THR A CA 1
ATOM 1415 C C . THR A 1 199 ? -3.932 -7.486 49.095 1.00 91.94 199 THR A C 1
ATOM 1417 O O . THR A 1 199 ? -5.129 -7.762 49.075 1.00 91.94 199 THR A O 1
ATOM 1420 N N . GLN A 1 200 ? -3.146 -7.585 48.024 1.00 93.12 200 GLN A N 1
ATOM 1421 C CA . GLN A 1 200 ? -3.560 -8.097 46.714 1.00 93.12 200 GLN A CA 1
ATOM 1422 C C . GLN A 1 200 ? -2.530 -9.120 46.230 1.00 93.12 200 GLN A C 1
ATOM 1424 O O . GLN A 1 200 ? -1.336 -8.820 46.159 1.00 93.12 200 GLN A O 1
ATOM 1429 N N . ASP A 1 201 ? -2.986 -10.328 45.903 1.00 93.38 201 ASP A N 1
ATOM 1430 C CA . ASP A 1 201 ? -2.152 -11.298 45.199 1.00 93.38 201 ASP A CA 1
ATOM 1431 C C . ASP A 1 201 ? -2.004 -10.859 43.745 1.00 93.38 201 ASP A C 1
ATOM 1433 O O . ASP A 1 201 ? -2.994 -10.563 43.076 1.00 93.38 201 ASP A O 1
ATOM 1437 N N . ILE A 1 202 ? -0.763 -10.817 43.274 1.00 90.81 202 ILE A N 1
ATOM 1438 C CA . ILE A 1 202 ? -0.410 -10.462 41.910 1.00 90.81 202 ILE A CA 1
ATOM 1439 C C . ILE A 1 202 ? 0.189 -11.656 41.173 1.00 90.81 202 ILE A C 1
ATOM 1441 O O . ILE A 1 202 ? 0.883 -12.493 41.760 1.00 90.81 202 ILE A O 1
ATOM 1445 N N . ALA A 1 203 ? -0.048 -11.697 39.869 1.00 87.31 203 ALA A N 1
ATOM 1446 C CA . ALA A 1 203 ? 0.535 -12.641 38.932 1.00 87.31 203 ALA A CA 1
ATOM 1447 C C . ALA A 1 203 ? 1.315 -11.873 37.861 1.00 87.31 203 ALA A C 1
ATOM 1449 O O . ALA A 1 203 ? 0.779 -10.963 37.234 1.00 87.31 203 ALA A O 1
ATOM 1450 N N . VAL A 1 204 ? 2.573 -12.246 37.638 1.00 88.19 204 VAL A N 1
ATOM 1451 C CA . VAL A 1 204 ? 3.406 -11.716 36.555 1.00 88.19 204 VAL A CA 1
ATOM 1452 C C . VAL A 1 204 ? 3.703 -12.860 35.598 1.00 88.19 204 VAL A C 1
ATOM 1454 O O . VAL A 1 204 ? 4.411 -13.807 35.954 1.00 88.19 204 VAL A O 1
ATOM 1457 N N . SER A 1 205 ? 3.145 -12.781 34.395 1.00 81.06 205 SER A N 1
ATOM 1458 C CA . SER A 1 205 ? 3.436 -13.726 33.318 1.00 81.06 205 SER A CA 1
ATOM 1459 C C . SER A 1 205 ? 4.595 -13.196 32.487 1.00 81.06 205 SER A C 1
ATOM 1461 O O . SER A 1 205 ? 4.580 -12.042 32.060 1.00 81.06 205 SER A O 1
ATOM 1463 N N . ILE A 1 206 ? 5.601 -14.037 32.265 1.00 79.31 206 ILE A N 1
ATOM 1464 C CA . ILE A 1 206 ? 6.677 -13.747 31.323 1.00 79.31 206 ILE A CA 1
ATOM 1465 C C . ILE A 1 206 ? 6.348 -14.461 30.031 1.00 79.31 206 ILE A C 1
ATOM 1467 O O . ILE A 1 206 ? 6.165 -15.680 30.023 1.00 79.31 206 ILE A O 1
ATOM 1471 N N . ASN A 1 207 ? 6.284 -13.705 28.946 1.00 66.94 207 ASN A N 1
ATOM 1472 C CA . ASN A 1 207 ? 6.093 -14.254 27.617 1.00 66.94 207 ASN A CA 1
ATOM 1473 C C . ASN A 1 207 ? 7.452 -14.465 26.957 1.00 66.94 207 ASN A C 1
ATOM 1475 O O . ASN A 1 207 ? 8.312 -13.583 26.976 1.00 66.94 207 ASN A O 1
ATOM 1479 N N . SER A 1 208 ? 7.637 -15.650 26.376 1.00 59.25 208 SER A N 1
ATOM 1480 C CA . SER A 1 208 ? 8.854 -15.990 25.648 1.00 59.25 208 SER A CA 1
ATOM 1481 C C . SER A 1 208 ? 9.020 -15.098 24.433 1.00 59.25 208 SER A C 1
ATOM 1483 O O . SER A 1 208 ? 8.082 -14.936 23.657 1.00 59.25 208 SER A O 1
ATOM 1485 N N . LEU A 1 209 ? 10.253 -14.679 24.175 1.00 56.59 209 LEU A N 1
ATOM 1486 C CA . LEU A 1 209 ? 10.684 -14.229 22.856 1.00 56.59 209 LEU A CA 1
ATOM 1487 C C . LEU A 1 209 ? 10.991 -15.424 21.925 1.00 56.59 209 LEU A C 1
ATOM 1489 O O . LEU A 1 209 ? 11.907 -15.345 21.106 1.00 56.59 209 LEU A O 1
ATOM 1493 N N . GLN A 1 210 ? 10.294 -16.568 22.069 1.00 44.22 210 GLN A N 1
ATOM 1494 C CA . GLN A 1 210 ? 10.526 -17.749 21.228 1.00 44.22 210 GLN A CA 1
ATOM 1495 C C . GLN A 1 210 ? 10.297 -17.378 19.757 1.00 44.22 210 GLN A C 1
ATOM 1497 O O . GLN A 1 210 ? 9.181 -17.232 19.276 1.00 44.22 210 GLN A O 1
ATOM 1502 N N . GLY A 1 211 ? 11.439 -17.178 19.100 1.00 45.62 211 GLY A N 1
ATOM 1503 C CA . GLY A 1 211 ? 11.673 -16.423 17.874 1.00 45.62 211 GLY A CA 1
ATOM 1504 C C . GLY A 1 211 ? 13.161 -16.033 17.765 1.00 45.62 211 GLY A C 1
ATOM 1505 O O . GLY A 1 211 ? 13.706 -16.004 16.670 1.00 45.62 211 GLY A O 1
ATOM 1506 N N . LEU A 1 212 ? 13.875 -15.866 18.889 1.00 47.91 212 LEU A N 1
ATOM 1507 C CA . LEU A 1 212 ? 15.305 -15.489 18.926 1.00 47.91 212 LEU A CA 1
ATOM 1508 C C . LEU A 1 212 ? 16.325 -16.624 18.695 1.00 47.91 212 LEU A C 1
ATOM 1510 O O . LEU A 1 212 ? 17.465 -16.537 19.144 1.00 47.91 212 LEU A O 1
ATOM 1514 N N . SER A 1 213 ? 15.968 -17.688 17.972 1.00 52.44 213 SER A N 1
ATOM 1515 C CA . SER A 1 213 ? 17.008 -18.435 17.240 1.00 52.44 213 SER A CA 1
ATOM 1516 C C . SER A 1 213 ? 17.370 -17.752 15.920 1.00 52.44 213 SER A C 1
ATOM 1518 O O . SER A 1 213 ? 18.320 -18.171 15.266 1.00 52.44 213 SER A O 1
ATOM 1520 N N . VAL A 1 214 ? 16.581 -16.754 15.507 1.00 67.94 214 VAL A N 1
ATOM 1521 C CA . VAL A 1 214 ? 16.775 -15.997 14.275 1.00 67.94 214 VAL A CA 1
ATOM 1522 C C . VAL A 1 214 ? 17.580 -14.745 14.597 1.00 67.94 214 VAL A C 1
ATOM 1524 O O . VAL A 1 214 ? 17.155 -13.910 15.394 1.00 67.94 214 VAL A O 1
ATOM 1527 N N . ASP A 1 215 ? 18.753 -14.631 13.985 1.00 77.81 215 ASP A N 1
ATOM 1528 C CA . ASP A 1 215 ? 19.528 -13.397 13.978 1.00 77.81 215 ASP A CA 1
ATOM 1529 C C . ASP A 1 215 ? 18.960 -12.471 12.894 1.00 77.81 215 ASP A C 1
ATOM 1531 O O . ASP A 1 215 ? 19.228 -12.650 11.706 1.00 77.81 215 ASP A O 1
ATOM 1535 N N . TYR A 1 216 ? 18.136 -11.502 13.303 1.00 87.19 216 TYR A N 1
ATOM 1536 C CA . TYR A 1 216 ? 17.517 -10.529 12.394 1.00 87.19 216 TYR A CA 1
ATOM 1537 C C . TYR A 1 216 ? 18.521 -9.547 11.767 1.00 87.19 216 TYR A C 1
ATOM 1539 O O . TYR A 1 216 ? 18.139 -8.784 10.887 1.00 87.19 216 TYR A O 1
ATOM 1547 N N . TYR A 1 217 ? 19.786 -9.551 12.198 1.00 87.19 217 TYR A N 1
ATOM 1548 C CA . TYR A 1 217 ? 20.836 -8.668 11.680 1.00 87.19 217 TYR A CA 1
ATOM 1549 C C . TYR A 1 217 ? 21.920 -9.433 10.913 1.00 87.19 217 TYR A C 1
ATOM 1551 O O . TYR A 1 217 ? 22.861 -8.818 10.409 1.00 87.19 217 TYR A O 1
ATOM 1559 N N . ALA A 1 218 ? 21.803 -10.760 10.814 1.00 85.06 218 ALA A N 1
ATOM 1560 C CA . ALA A 1 218 ? 22.712 -11.562 10.015 1.00 85.06 218 ALA A CA 1
ATOM 1561 C C . ALA A 1 218 ? 22.554 -11.244 8.524 1.00 85.06 218 ALA A C 1
ATOM 1563 O O . ALA A 1 218 ? 21.442 -11.074 8.014 1.00 85.06 218 ALA A O 1
ATOM 1564 N N . ASP A 1 219 ? 23.679 -11.239 7.809 1.00 88.06 219 ASP A N 1
ATOM 1565 C CA . ASP A 1 219 ? 23.641 -11.269 6.354 1.00 88.06 219 ASP A CA 1
ATOM 1566 C C . ASP A 1 219 ? 22.942 -12.561 5.891 1.00 88.06 219 ASP A C 1
ATOM 1568 O O . ASP A 1 219 ? 23.247 -13.645 6.407 1.00 88.06 219 ASP A O 1
ATOM 1572 N N . PRO A 1 220 ? 22.004 -12.471 4.933 1.00 89.44 220 PRO A N 1
ATOM 1573 C CA . PRO A 1 220 ? 21.312 -13.645 4.429 1.00 89.44 220 PRO A CA 1
ATOM 1574 C C . PRO A 1 220 ? 22.269 -14.568 3.669 1.00 89.44 220 PRO A C 1
ATOM 1576 O O . PRO A 1 220 ? 23.304 -14.151 3.142 1.00 89.44 220 PRO A O 1
ATOM 1579 N N . GLU A 1 221 ? 21.888 -15.840 3.562 1.00 88.56 221 GLU A N 1
ATOM 1580 C CA . GLU A 1 221 ? 22.532 -16.751 2.619 1.00 88.56 221 GLU A CA 1
ATOM 1581 C C . GLU A 1 221 ? 22.382 -16.234 1.177 1.00 88.56 221 GLU A C 1
ATOM 1583 O O . GLU A 1 221 ? 21.453 -15.493 0.846 1.00 88.56 221 GLU A O 1
ATOM 1588 N N . THR A 1 222 ? 23.306 -16.631 0.299 1.00 88.94 222 THR A N 1
ATOM 1589 C CA . THR A 1 222 ? 23.207 -16.301 -1.126 1.00 88.94 222 THR A CA 1
ATOM 1590 C C . THR A 1 222 ? 21.979 -16.970 -1.726 1.00 88.94 222 THR A C 1
ATOM 1592 O O . THR A 1 222 ? 21.872 -18.197 -1.706 1.00 88.94 222 THR A O 1
ATOM 1595 N N . ASP A 1 223 ? 21.093 -16.161 -2.296 1.00 93.62 223 ASP A N 1
ATOM 1596 C CA . ASP A 1 223 ? 19.925 -16.643 -3.015 1.00 93.62 223 ASP A CA 1
ATOM 1597 C C . ASP A 1 223 ? 20.360 -17.383 -4.302 1.00 93.62 223 ASP A C 1
ATOM 1599 O O . ASP A 1 223 ? 21.042 -16.791 -5.145 1.00 93.62 223 ASP A O 1
ATOM 1603 N N . PRO A 1 224 ? 20.011 -18.672 -4.482 1.00 92.94 224 PRO A N 1
ATOM 1604 C CA . PRO A 1 224 ? 20.336 -19.423 -5.692 1.00 92.94 224 PRO A CA 1
ATOM 1605 C C . PRO A 1 224 ? 19.632 -18.896 -6.953 1.00 92.94 224 PRO A C 1
ATOM 1607 O O . PRO A 1 224 ? 20.075 -19.221 -8.057 1.00 92.94 224 PRO A O 1
ATOM 1610 N N . GLU A 1 225 ? 18.564 -18.108 -6.811 1.00 92.75 225 GLU A N 1
ATOM 1611 C CA . GLU A 1 225 ? 17.841 -17.454 -7.909 1.00 92.75 225 GLU A CA 1
ATOM 1612 C C . GLU A 1 225 ? 18.370 -16.047 -8.219 1.00 92.75 225 GLU A C 1
ATOM 1614 O O . GLU A 1 225 ? 17.929 -15.406 -9.181 1.00 92.75 225 GLU A O 1
ATOM 1619 N N . HIS A 1 226 ? 19.348 -15.558 -7.451 1.00 94.75 226 HIS A N 1
ATOM 1620 C CA . HIS A 1 226 ? 20.023 -14.316 -7.786 1.00 94.75 226 HIS A CA 1
ATOM 1621 C C . HIS A 1 226 ? 20.842 -14.468 -9.074 1.00 94.75 226 HIS A C 1
ATOM 1623 O O . HIS A 1 226 ? 21.721 -15.323 -9.213 1.00 94.75 226 HIS A O 1
ATOM 1629 N N . ILE A 1 227 ? 20.572 -13.572 -10.016 1.00 95.75 227 ILE A N 1
ATOM 1630 C CA . ILE A 1 227 ? 21.326 -13.381 -11.242 1.00 95.75 227 ILE A CA 1
ATOM 1631 C C . ILE A 1 227 ? 22.166 -12.118 -11.033 1.00 95.75 227 ILE A C 1
ATOM 1633 O O . ILE A 1 227 ? 21.605 -11.029 -11.065 1.00 95.75 227 ILE A O 1
ATOM 1637 N N . PRO A 1 228 ? 23.497 -12.223 -10.878 1.00 95.25 228 PRO A N 1
ATOM 1638 C CA . PRO A 1 228 ? 24.365 -11.074 -10.583 1.00 95.25 228 PRO A CA 1
ATOM 1639 C C . PRO A 1 228 ? 24.650 -10.187 -11.815 1.00 95.25 228 PRO A C 1
ATOM 1641 O O . PRO A 1 228 ? 25.458 -9.256 -11.773 1.00 95.25 228 PRO A O 1
ATOM 1644 N N . GLY A 1 229 ? 24.023 -10.509 -12.950 1.00 96.38 229 GLY A N 1
ATOM 1645 C CA . GLY A 1 229 ? 24.273 -9.908 -14.254 1.00 96.38 229 GLY A CA 1
ATOM 1646 C C . GLY A 1 229 ? 25.644 -10.256 -14.838 1.00 96.38 229 GLY A C 1
ATOM 1647 O O . GLY A 1 229 ? 26.479 -10.935 -14.237 1.00 96.38 229 GLY A O 1
ATOM 1648 N N . THR A 1 230 ? 25.880 -9.844 -16.078 1.00 97.19 230 THR A N 1
ATOM 1649 C CA . THR A 1 230 ? 27.158 -10.047 -16.769 1.00 97.19 230 THR A CA 1
ATOM 1650 C C . THR A 1 230 ? 27.468 -8.821 -17.604 1.00 97.19 230 THR A C 1
ATOM 1652 O O . THR A 1 230 ? 26.797 -8.545 -18.599 1.00 97.19 230 THR A O 1
ATOM 1655 N N . PHE A 1 231 ? 28.520 -8.121 -17.201 1.00 96.19 231 PHE A N 1
ATOM 1656 C CA . PHE A 1 231 ? 28.908 -6.809 -17.694 1.00 96.19 231 PHE A CA 1
ATOM 1657 C C . PHE A 1 231 ? 30.351 -6.812 -18.211 1.00 96.19 231 PHE A C 1
ATOM 1659 O O . PHE A 1 231 ? 31.118 -7.749 -17.983 1.00 96.19 231 PHE A O 1
ATOM 1666 N N . LEU A 1 232 ? 30.733 -5.761 -18.933 1.00 94.44 232 LEU A N 1
ATOM 1667 C CA . LEU A 1 232 ? 32.086 -5.523 -19.434 1.00 94.44 232 LEU A CA 1
ATOM 1668 C C . LEU A 1 232 ? 32.687 -4.328 -18.695 1.00 94.44 232 LEU A C 1
ATOM 1670 O O . LEU A 1 232 ? 31.966 -3.556 -18.081 1.00 94.44 232 LEU A O 1
ATOM 1674 N N . ALA A 1 233 ? 34.002 -4.127 -18.790 1.00 93.19 233 ALA A N 1
ATOM 1675 C CA . ALA A 1 233 ? 34.660 -3.034 -18.068 1.00 93.19 233 ALA A CA 1
ATOM 1676 C C . ALA A 1 233 ? 34.088 -1.630 -18.368 1.00 93.19 233 ALA A C 1
ATOM 1678 O O . ALA A 1 233 ? 34.134 -0.776 -17.500 1.00 93.19 233 ALA A O 1
ATOM 1679 N N . HIS A 1 234 ? 33.558 -1.378 -19.568 1.00 90.75 234 HIS A N 1
ATOM 1680 C CA . HIS A 1 234 ? 32.961 -0.077 -19.916 1.00 90.75 234 HIS A CA 1
ATOM 1681 C C . HIS A 1 234 ? 31.504 0.076 -19.466 1.00 90.75 234 HIS A C 1
ATOM 1683 O O . HIS A 1 234 ? 30.968 1.165 -19.557 1.00 90.75 234 HIS A O 1
ATOM 1689 N N . HIS A 1 235 ? 30.873 -0.996 -18.986 1.00 92.31 235 HIS A N 1
ATOM 1690 C CA . HIS A 1 235 ? 29.549 -0.938 -18.365 1.00 92.31 235 HIS A CA 1
ATOM 1691 C C . HIS A 1 235 ? 29.631 -0.587 -16.878 1.00 92.31 235 HIS A C 1
ATOM 1693 O O . HIS A 1 235 ? 28.617 -0.310 -16.258 1.00 92.31 235 HIS A O 1
ATOM 1699 N N . CYS A 1 236 ? 30.809 -0.722 -16.263 1.00 93.38 236 CYS A N 1
ATOM 1700 C CA . CYS A 1 236 ? 30.956 -0.666 -14.816 1.00 93.38 236 CYS A CA 1
ATOM 1701 C C . CYS A 1 236 ? 31.664 0.610 -14.387 1.00 93.38 236 CYS A C 1
ATOM 1703 O O . CYS A 1 236 ? 32.696 0.979 -14.943 1.00 93.38 236 CYS A O 1
ATOM 1705 N N . HIS A 1 237 ? 31.138 1.219 -13.338 1.00 92.00 237 HIS A N 1
ATOM 1706 C CA . HIS A 1 237 ? 31.628 2.411 -12.680 1.00 92.00 237 HIS A CA 1
ATOM 1707 C C . HIS A 1 237 ? 32.092 2.061 -11.269 1.00 92.00 237 HIS A C 1
ATOM 1709 O O . HIS A 1 237 ? 31.635 1.090 -10.668 1.00 92.00 237 HIS A O 1
ATOM 1715 N N . PHE A 1 238 ? 32.992 2.863 -10.723 1.00 91.62 238 PHE A N 1
ATOM 1716 C CA . PHE A 1 238 ? 33.373 2.811 -9.318 1.00 91.62 238 PHE A CA 1
ATOM 1717 C C . PHE A 1 238 ? 33.498 4.229 -8.773 1.00 91.62 238 PHE A C 1
ATOM 1719 O O . PHE A 1 238 ? 33.816 5.157 -9.518 1.00 91.62 238 PHE A O 1
ATOM 1726 N N . PHE A 1 239 ? 33.242 4.400 -7.480 1.00 89.75 239 PHE A N 1
ATOM 1727 C CA . PHE A 1 239 ? 33.440 5.683 -6.818 1.00 89.75 239 PHE A CA 1
ATOM 1728 C C . PHE A 1 239 ? 34.930 5.892 -6.523 1.00 89.75 239 PHE A C 1
ATOM 1730 O O . PHE A 1 239 ? 35.577 5.027 -5.929 1.00 89.75 239 PHE A O 1
ATOM 1737 N N . ASP A 1 240 ? 35.489 7.017 -6.965 1.00 84.81 240 ASP A N 1
ATOM 1738 C CA . ASP A 1 240 ? 36.863 7.408 -6.665 1.00 84.81 240 ASP A CA 1
ATOM 1739 C C . ASP A 1 240 ? 36.892 8.466 -5.560 1.00 84.81 240 ASP A C 1
ATOM 1741 O O . ASP A 1 240 ? 36.762 9.664 -5.825 1.00 84.81 240 ASP A O 1
ATOM 1745 N N . ASP A 1 241 ? 37.169 8.016 -4.334 1.00 83.81 241 ASP A N 1
ATOM 1746 C CA . ASP A 1 241 ? 37.288 8.854 -3.133 1.00 83.81 241 ASP A CA 1
ATOM 1747 C C . ASP A 1 241 ? 38.231 10.056 -3.315 1.00 83.81 241 ASP A C 1
ATOM 1749 O O . ASP A 1 241 ? 38.078 11.088 -2.661 1.00 83.81 241 ASP A O 1
ATOM 1753 N N . ALA A 1 242 ? 39.247 9.944 -4.179 1.00 83.94 242 ALA A N 1
ATOM 1754 C CA . ALA A 1 242 ? 40.210 11.021 -4.385 1.00 83.94 242 ALA A CA 1
ATOM 1755 C C . ALA A 1 242 ? 39.642 12.187 -5.205 1.00 83.94 242 ALA A C 1
ATOM 1757 O O . ALA A 1 242 ? 40.132 13.314 -5.078 1.00 83.94 242 ALA A O 1
ATOM 1758 N N . SER A 1 243 ? 38.667 11.916 -6.073 1.00 83.19 243 SER A N 1
ATOM 1759 C CA . SER A 1 243 ? 38.019 12.922 -6.918 1.00 83.19 243 SER A CA 1
ATOM 1760 C C . SER A 1 243 ? 36.573 13.210 -6.533 1.00 83.19 243 SER A C 1
ATOM 1762 O O . SER A 1 243 ? 36.025 14.160 -7.084 1.00 83.19 243 SER A O 1
ATOM 1764 N N . ASP A 1 244 ? 36.008 12.457 -5.583 1.00 85.50 244 ASP A N 1
ATOM 1765 C CA . ASP A 1 244 ? 34.611 12.578 -5.145 1.00 85.50 244 ASP A CA 1
ATOM 1766 C C . ASP A 1 244 ? 33.645 12.418 -6.335 1.00 85.50 244 ASP A C 1
ATOM 1768 O O . ASP A 1 244 ? 32.705 13.185 -6.514 1.00 85.50 244 ASP A O 1
ATOM 1772 N N . SER A 1 245 ? 33.959 11.467 -7.227 1.00 85.44 245 SER A N 1
ATOM 1773 C CA . SER A 1 245 ? 33.234 11.247 -8.484 1.00 85.44 245 SER A CA 1
ATOM 1774 C C . SER A 1 245 ? 33.240 9.778 -8.900 1.00 85.44 245 SER A C 1
ATOM 1776 O O . SER A 1 245 ? 34.149 9.016 -8.549 1.00 85.44 245 SER A O 1
ATOM 1778 N N . HIS A 1 246 ? 32.237 9.379 -9.681 1.00 85.94 246 HIS A N 1
ATOM 1779 C CA . HIS A 1 246 ? 32.192 8.061 -10.306 1.00 85.94 246 HIS A CA 1
ATOM 1780 C C . HIS A 1 246 ? 33.065 8.019 -11.563 1.00 85.94 246 HIS A C 1
ATOM 1782 O O . HIS A 1 246 ? 33.064 8.939 -12.376 1.00 85.94 246 HIS A O 1
ATOM 1788 N N . LYS A 1 247 ? 33.811 6.926 -11.744 1.00 87.75 247 LYS A N 1
ATOM 1789 C CA . LYS A 1 247 ? 34.670 6.695 -12.911 1.00 87.75 247 LYS A CA 1
ATOM 1790 C C . LYS A 1 247 ? 34.354 5.377 -13.578 1.00 87.75 247 LYS A C 1
ATOM 1792 O O . LYS A 1 247 ? 34.133 4.375 -12.900 1.00 87.75 247 LYS A O 1
ATOM 1797 N N . LEU A 1 248 ? 34.441 5.360 -14.904 1.00 89.88 248 LEU A N 1
ATOM 1798 C CA . LEU A 1 248 ? 34.387 4.129 -15.678 1.00 89.88 248 LEU A CA 1
ATOM 1799 C C . LEU A 1 248 ? 35.569 3.222 -15.331 1.00 89.88 248 LEU A C 1
ATOM 1801 O O . LEU A 1 248 ? 36.735 3.627 -15.345 1.00 89.88 248 LEU A O 1
ATOM 1805 N N . LEU A 1 249 ? 35.283 1.947 -15.098 1.00 92.31 249 LEU A N 1
ATOM 1806 C CA . LEU A 1 249 ? 36.293 0.924 -14.858 1.00 92.31 249 LEU A CA 1
ATOM 1807 C C . LEU A 1 249 ? 37.206 0.756 -16.081 1.00 92.31 249 LEU A C 1
ATOM 1809 O O . LEU A 1 249 ? 38.393 0.471 -15.923 1.00 92.31 249 LEU A O 1
ATOM 1813 N N . SER A 1 250 ? 36.700 0.989 -17.296 1.00 91.38 250 SER A N 1
ATOM 1814 C CA . SER A 1 250 ? 37.511 1.002 -18.520 1.00 91.38 250 SER A CA 1
ATOM 1815 C C . SER A 1 250 ? 38.576 2.100 -18.561 1.00 91.38 250 SER A C 1
ATOM 1817 O O . SER A 1 250 ? 39.576 1.919 -19.260 1.00 91.38 250 SER A O 1
ATOM 1819 N N . ASP A 1 251 ? 38.396 3.188 -17.809 1.00 89.62 251 ASP A N 1
ATOM 1820 C CA . ASP A 1 251 ? 39.356 4.295 -17.725 1.00 89.62 251 ASP A CA 1
ATOM 1821 C C . ASP A 1 251 ? 40.429 4.054 -16.652 1.00 89.62 251 ASP A C 1
ATOM 1823 O O . ASP A 1 251 ? 41.454 4.744 -16.610 1.00 89.62 251 ASP A O 1
ATOM 1827 N N . ALA A 1 252 ? 40.234 3.041 -15.802 1.00 89.69 252 ALA A N 1
ATOM 1828 C CA . ALA A 1 252 ? 41.226 2.608 -14.832 1.00 89.69 252 ALA A CA 1
ATOM 1829 C C . ALA A 1 252 ? 42.406 1.882 -15.501 1.00 89.69 252 ALA A C 1
ATOM 1831 O O . ALA A 1 252 ? 42.339 1.368 -16.623 1.00 89.69 252 ALA A O 1
ATOM 1832 N N . ASN A 1 253 ? 43.525 1.782 -14.781 1.00 89.12 253 ASN A N 1
ATOM 1833 C CA . ASN A 1 253 ? 44.724 1.103 -15.269 1.00 89.12 253 ASN A CA 1
ATOM 1834 C C . ASN A 1 253 ? 44.598 -0.430 -15.166 1.00 89.12 253 ASN A C 1
ATOM 1836 O O . ASN A 1 253 ? 45.224 -1.081 -14.325 1.00 89.12 253 ASN A O 1
ATOM 1840 N N . LEU A 1 254 ? 43.766 -1.006 -16.034 1.00 91.94 254 LEU A N 1
ATOM 1841 C CA . LEU A 1 254 ? 43.450 -2.430 -16.067 1.00 91.94 254 LEU A CA 1
ATOM 1842 C C . LEU A 1 254 ? 44.524 -3.268 -16.782 1.00 91.94 254 LEU A C 1
ATOM 1844 O O . LEU A 1 254 ? 44.994 -2.950 -17.885 1.00 91.94 254 LEU A O 1
ATOM 1848 N N . THR A 1 255 ? 44.840 -4.432 -16.210 1.00 91.44 255 THR A N 1
ATOM 1849 C CA . THR A 1 255 ? 45.623 -5.469 -16.902 1.00 91.44 255 THR A CA 1
ATOM 1850 C C . THR A 1 255 ? 44.895 -5.979 -18.151 1.00 91.44 255 THR A C 1
ATOM 1852 O O . THR A 1 255 ? 43.682 -5.842 -18.287 1.00 91.44 255 THR A O 1
ATOM 1855 N N . GLU A 1 256 ? 45.619 -6.616 -19.077 1.00 91.69 256 GLU A N 1
ATOM 1856 C CA . GLU A 1 256 ? 44.996 -7.205 -20.275 1.00 91.69 256 GLU A CA 1
ATOM 1857 C C . GLU A 1 256 ? 43.922 -8.246 -19.923 1.00 91.69 256 GLU A C 1
ATOM 1859 O O . GLU A 1 256 ? 42.877 -8.294 -20.562 1.00 91.69 256 GLU A O 1
ATOM 1864 N N . ALA A 1 257 ? 44.155 -9.040 -18.873 1.00 90.69 257 ALA A N 1
ATOM 1865 C CA . ALA A 1 257 ? 43.182 -10.016 -18.395 1.00 90.69 257 ALA A CA 1
ATOM 1866 C C . ALA A 1 257 ? 41.920 -9.340 -17.837 1.00 90.69 257 ALA A C 1
ATOM 1868 O O . ALA A 1 257 ? 40.822 -9.780 -18.151 1.00 90.69 257 ALA A O 1
ATOM 1869 N N . GLN A 1 258 ? 42.067 -8.255 -17.066 1.00 92.00 258 GLN A N 1
ATOM 1870 C CA . GLN A 1 258 ? 40.931 -7.476 -16.555 1.00 92.00 258 GLN A CA 1
ATOM 1871 C C . GLN A 1 258 ? 40.140 -6.825 -17.697 1.00 92.00 258 GLN A C 1
ATOM 1873 O O . GLN A 1 258 ? 38.925 -6.950 -17.747 1.00 92.00 258 GLN A O 1
ATOM 1878 N N . ARG A 1 259 ? 40.810 -6.240 -18.700 1.00 91.50 259 ARG A N 1
ATOM 1879 C CA . ARG A 1 259 ? 40.125 -5.646 -19.867 1.00 91.50 259 ARG A CA 1
ATOM 1880 C C . ARG A 1 259 ? 39.291 -6.648 -20.674 1.00 91.50 259 ARG A C 1
ATOM 1882 O O . ARG A 1 259 ? 38.341 -6.246 -21.340 1.00 91.50 259 ARG A O 1
ATOM 1889 N N . GLN A 1 260 ? 39.651 -7.930 -20.641 1.00 89.44 260 GLN A N 1
ATOM 1890 C CA . GLN A 1 260 ? 38.937 -9.005 -21.337 1.00 89.44 260 GLN A CA 1
ATOM 1891 C C . GLN A 1 260 ? 37.942 -9.761 -20.443 1.00 89.44 260 GLN A C 1
ATOM 1893 O O . GLN A 1 260 ? 37.219 -10.621 -20.947 1.00 89.44 260 GLN A O 1
ATOM 1898 N N . ALA A 1 261 ? 37.916 -9.476 -19.141 1.00 93.56 261 ALA A N 1
ATOM 1899 C CA . ALA A 1 261 ? 37.039 -10.141 -18.193 1.00 93.56 261 ALA A CA 1
ATOM 1900 C C . ALA A 1 261 ? 35.590 -9.648 -18.311 1.00 93.56 261 ALA A C 1
ATOM 1902 O O . ALA A 1 261 ? 35.305 -8.585 -18.869 1.00 93.56 261 ALA A O 1
ATOM 1903 N N . THR A 1 262 ? 34.684 -10.444 -17.754 1.00 95.38 262 THR A N 1
ATOM 1904 C CA . THR A 1 262 ? 33.324 -10.021 -17.431 1.00 95.38 262 THR A CA 1
ATOM 1905 C C . THR A 1 262 ? 33.229 -9.684 -15.952 1.00 95.38 262 THR A C 1
ATOM 1907 O O . THR A 1 262 ? 33.952 -10.260 -15.134 1.00 95.38 262 THR A O 1
ATOM 1910 N N . TYR A 1 263 ? 32.307 -8.792 -15.631 1.00 96.69 263 TYR A N 1
ATOM 1911 C CA . TYR A 1 263 ? 32.063 -8.285 -14.290 1.00 96.69 263 TYR A CA 1
ATOM 1912 C C . TYR A 1 263 ? 30.612 -8.522 -13.886 1.00 96.69 263 TYR A C 1
ATOM 1914 O O . TYR A 1 263 ? 29.758 -8.749 -14.748 1.00 96.69 263 TYR A O 1
ATOM 1922 N N . THR A 1 264 ? 30.343 -8.482 -12.589 1.00 96.75 264 THR A N 1
ATOM 1923 C CA . THR A 1 264 ? 28.988 -8.581 -12.040 1.00 96.75 264 THR A CA 1
ATOM 1924 C C . THR A 1 264 ? 28.607 -7.303 -11.311 1.00 96.75 264 THR A C 1
ATOM 1926 O O . THR A 1 264 ? 29.478 -6.548 -10.872 1.00 96.75 264 THR A O 1
ATOM 1929 N N . GLN A 1 265 ? 27.306 -7.082 -11.160 1.00 94.44 265 GLN A N 1
ATOM 1930 C CA . GLN A 1 265 ? 26.791 -5.981 -10.359 1.00 94.44 265 GLN A CA 1
ATOM 1931 C C . GLN A 1 265 ? 27.256 -6.134 -8.898 1.00 94.44 265 GLN A C 1
ATOM 1933 O O . GLN A 1 265 ? 27.369 -7.257 -8.400 1.00 94.44 265 GLN A O 1
ATOM 1938 N N . HIS A 1 266 ? 27.607 -5.023 -8.242 1.00 91.56 266 HIS A N 1
ATOM 1939 C CA . HIS A 1 266 ? 28.143 -4.971 -6.867 1.00 91.56 266 HIS A CA 1
ATOM 1940 C C . HIS A 1 266 ? 29.468 -5.732 -6.631 1.00 91.56 266 HIS A C 1
ATOM 1942 O O . HIS A 1 266 ? 29.853 -5.985 -5.489 1.00 91.56 266 HIS A O 1
ATOM 1948 N N . GLN A 1 267 ? 30.204 -6.113 -7.683 1.00 95.12 267 GLN A N 1
ATOM 1949 C CA . GLN A 1 267 ? 31.484 -6.820 -7.544 1.00 95.12 267 GLN A CA 1
ATOM 1950 C C . GLN A 1 267 ? 32.581 -5.923 -6.950 1.00 95.12 267 GLN A C 1
ATOM 1952 O O . GLN A 1 267 ? 32.764 -4.794 -7.391 1.00 95.12 267 GLN A O 1
ATOM 1957 N N . THR A 1 268 ? 33.415 -6.453 -6.050 1.00 95.00 268 THR A N 1
ATOM 1958 C CA . THR A 1 268 ? 34.670 -5.791 -5.646 1.00 95.00 268 THR A CA 1
ATOM 1959 C C . THR A 1 268 ? 35.823 -6.171 -6.577 1.00 95.00 268 THR A C 1
ATOM 1961 O O . THR A 1 268 ? 36.064 -7.353 -6.846 1.00 95.00 268 THR A O 1
ATOM 1964 N N . VAL A 1 269 ? 36.587 -5.180 -7.040 1.00 93.00 269 VAL A N 1
ATOM 1965 C CA . VAL A 1 269 ? 37.761 -5.364 -7.905 1.00 93.00 269 VAL A CA 1
ATOM 1966 C C . VAL A 1 269 ? 38.983 -4.669 -7.312 1.00 93.00 269 VAL A C 1
ATOM 1968 O O . VAL A 1 269 ? 38.908 -3.546 -6.829 1.00 93.00 269 VAL A O 1
ATOM 1971 N N . LEU A 1 270 ? 40.140 -5.334 -7.386 1.00 91.81 270 LEU A N 1
ATOM 1972 C CA . LEU A 1 270 ? 41.421 -4.750 -6.994 1.00 91.81 270 LEU A CA 1
ATOM 1973 C C . LEU A 1 270 ? 42.034 -3.954 -8.154 1.00 91.81 270 LEU A C 1
ATOM 1975 O O . LEU A 1 270 ? 42.428 -4.526 -9.181 1.00 91.81 270 LEU A O 1
ATOM 1979 N N . LEU A 1 271 ? 42.157 -2.646 -7.953 1.00 88.88 271 LEU A N 1
ATOM 1980 C CA . LEU A 1 271 ? 42.884 -1.713 -8.807 1.00 88.88 271 LEU A CA 1
ATOM 1981 C C . LEU A 1 271 ? 44.241 -1.351 -8.172 1.00 88.88 271 LEU A C 1
ATOM 1983 O O . LEU A 1 271 ? 44.458 -1.601 -6.983 1.00 88.88 271 LEU A O 1
ATOM 1987 N N . PRO A 1 272 ? 45.198 -0.786 -8.935 1.00 83.88 272 PRO A N 1
ATOM 1988 C CA . PRO A 1 272 ? 46.469 -0.313 -8.377 1.00 83.88 272 PRO A CA 1
ATOM 1989 C C . PRO A 1 272 ? 46.320 0.679 -7.213 1.00 83.88 272 PRO A C 1
ATOM 1991 O O . PRO A 1 272 ? 47.201 0.747 -6.354 1.00 83.88 272 PRO A O 1
ATOM 1994 N N . GLU A 1 273 ? 45.229 1.442 -7.199 1.00 79.81 273 GLU A N 1
ATOM 1995 C CA . GLU A 1 273 ? 44.901 2.468 -6.210 1.00 79.81 273 GLU A CA 1
ATOM 1996 C C . GLU A 1 273 ? 44.222 1.900 -4.950 1.00 79.81 273 GLU A C 1
ATOM 1998 O O . GLU A 1 273 ? 44.290 2.528 -3.894 1.00 79.81 273 GLU A O 1
ATOM 2003 N N . GLY A 1 274 ? 43.624 0.707 -5.028 1.00 87.06 274 GLY A N 1
ATOM 2004 C CA . GLY A 1 274 ? 42.885 0.086 -3.928 1.00 87.06 274 GLY A CA 1
ATOM 2005 C C . GLY A 1 274 ? 41.813 -0.896 -4.400 1.00 87.06 274 GLY A C 1
ATOM 2006 O O . GLY A 1 274 ? 41.641 -1.131 -5.595 1.00 87.06 274 GLY A O 1
ATOM 2007 N N . GLU A 1 275 ? 41.102 -1.496 -3.447 1.00 92.12 275 GLU A N 1
ATOM 2008 C CA . GLU A 1 275 ? 39.873 -2.239 -3.739 1.00 92.12 275 GLU A CA 1
ATOM 2009 C C . GLU A 1 275 ? 38.724 -1.255 -3.949 1.00 92.12 275 GLU A C 1
ATOM 2011 O O . GLU A 1 275 ? 38.556 -0.329 -3.158 1.00 92.12 275 GLU A O 1
ATOM 2016 N N . VAL A 1 276 ? 37.942 -1.466 -5.006 1.00 92.44 276 VAL A N 1
ATOM 2017 C CA . VAL A 1 276 ? 36.779 -0.637 -5.338 1.00 92.44 276 VAL A CA 1
ATOM 2018 C C . VAL A 1 276 ? 35.555 -1.516 -5.580 1.00 92.44 276 VAL A C 1
ATOM 2020 O O . VAL A 1 276 ? 35.681 -2.622 -6.113 1.00 92.44 276 VAL A O 1
ATOM 2023 N N . GLY A 1 277 ? 34.378 -1.036 -5.182 1.00 93.75 277 GLY A N 1
ATOM 2024 C CA . GLY A 1 277 ? 33.092 -1.654 -5.512 1.00 93.75 277 GLY A CA 1
ATOM 2025 C C . GLY A 1 277 ? 32.583 -1.165 -6.866 1.00 93.75 277 GLY A C 1
ATOM 2026 O O . GLY A 1 277 ? 32.727 0.016 -7.186 1.00 93.75 277 GLY A O 1
ATOM 2027 N N . LEU A 1 278 ? 32.015 -2.071 -7.660 1.00 94.19 278 LEU A N 1
ATOM 2028 C CA . LEU A 1 278 ? 31.468 -1.761 -8.976 1.00 94.19 278 LEU A CA 1
ATOM 2029 C C . LEU A 1 278 ? 29.956 -1.526 -8.931 1.00 94.19 278 LEU A C 1
ATOM 2031 O O . LEU A 1 278 ? 29.227 -2.293 -8.307 1.00 94.19 278 LEU A O 1
ATOM 2035 N N . GLN A 1 279 ? 29.499 -0.529 -9.682 1.00 92.88 279 GLN A N 1
ATOM 2036 C CA . GLN A 1 279 ? 28.109 -0.360 -10.106 1.00 92.88 279 GLN A CA 1
ATOM 2037 C C . GLN A 1 279 ? 28.074 -0.410 -11.632 1.00 92.88 279 GLN A C 1
ATOM 2039 O O . GLN A 1 279 ? 28.780 0.350 -12.285 1.00 92.88 279 GLN A O 1
ATOM 2044 N N . CYS A 1 280 ? 27.320 -1.334 -12.209 1.00 92.25 280 CYS A N 1
ATOM 2045 C CA . CYS A 1 280 ? 27.305 -1.613 -13.635 1.00 92.25 280 CYS A CA 1
ATOM 2046 C C . CYS A 1 280 ? 25.930 -1.340 -14.252 1.00 92.25 280 CYS A C 1
ATOM 2048 O O . CYS A 1 280 ? 24.903 -1.780 -13.736 1.00 92.25 280 CYS A O 1
ATOM 2050 N N . GLU A 1 281 ? 25.936 -0.684 -15.408 1.00 89.94 281 GLU A N 1
ATOM 2051 C CA . GLU A 1 281 ? 24.766 -0.343 -16.215 1.00 89.94 281 GLU A CA 1
ATOM 2052 C C . GLU A 1 281 ? 24.985 -0.725 -17.688 1.00 89.94 281 GLU A C 1
ATOM 2054 O O . GLU A 1 281 ? 26.101 -1.003 -18.121 1.00 89.94 281 GLU A O 1
ATOM 2059 N N . ALA A 1 282 ? 23.908 -0.858 -18.462 1.00 92.44 282 ALA A N 1
ATOM 2060 C CA . ALA A 1 282 ? 24.030 -1.176 -19.886 1.00 92.44 282 ALA A CA 1
ATOM 2061 C C . ALA A 1 282 ? 24.389 0.072 -20.708 1.00 92.44 282 ALA A C 1
ATOM 2063 O O . ALA A 1 282 ? 24.223 1.186 -20.231 1.00 92.44 282 ALA A O 1
ATOM 2064 N N . ASP A 1 283 ? 24.842 -0.118 -21.952 1.00 91.94 283 ASP A N 1
ATOM 2065 C CA . ASP A 1 283 ? 25.298 0.992 -22.801 1.00 91.94 283 ASP A CA 1
ATOM 2066 C C . ASP A 1 283 ? 24.208 2.039 -23.054 1.00 91.94 283 ASP A C 1
ATOM 2068 O O . ASP A 1 283 ? 24.475 3.238 -23.034 1.00 91.94 283 ASP A O 1
ATOM 2072 N N . TRP A 1 284 ? 22.991 1.570 -23.344 1.00 93.06 284 TRP A N 1
ATOM 2073 C CA . TRP A 1 284 ? 21.836 2.388 -23.696 1.00 93.06 284 TRP A CA 1
ATOM 2074 C C . TRP A 1 284 ? 20.638 2.026 -22.818 1.00 93.06 284 TRP A C 1
ATOM 2076 O O . TRP A 1 284 ? 20.556 0.933 -22.244 1.00 93.06 284 TRP A O 1
ATOM 2086 N N . SER A 1 285 ? 19.652 2.916 -22.783 1.00 92.94 285 SER A N 1
ATOM 2087 C CA . SER A 1 285 ? 18.402 2.712 -22.051 1.00 92.94 285 SER A CA 1
ATOM 2088 C C . SER A 1 285 ? 17.179 2.886 -22.951 1.00 92.94 285 SER A C 1
ATOM 2090 O O . SER A 1 285 ? 17.224 3.553 -23.990 1.00 92.94 285 SER A O 1
ATOM 2092 N N . VAL A 1 286 ? 16.079 2.226 -22.588 1.00 93.06 286 VAL A N 1
ATOM 2093 C CA . VAL A 1 286 ? 14.794 2.344 -23.282 1.00 93.06 286 VAL A CA 1
ATOM 2094 C C . VAL A 1 286 ? 13.690 2.656 -22.290 1.00 93.06 286 VAL A C 1
ATOM 2096 O O . VAL A 1 286 ? 13.341 1.822 -21.455 1.00 93.06 286 VAL A O 1
ATOM 2099 N N . GLU A 1 287 ? 13.074 3.817 -22.447 1.00 93.12 287 GLU A N 1
ATOM 2100 C CA . GLU A 1 287 ? 11.820 4.135 -21.782 1.00 93.12 287 GLU A CA 1
ATOM 2101 C C . GLU A 1 287 ? 10.684 3.351 -22.452 1.00 93.12 287 GLU A C 1
ATOM 2103 O O . GLU A 1 287 ? 10.385 3.552 -23.636 1.00 93.12 287 GLU A O 1
ATOM 2108 N N . PHE A 1 288 ? 10.051 2.442 -21.707 1.00 93.12 288 PHE A N 1
ATOM 2109 C CA . PHE A 1 288 ? 8.921 1.663 -22.202 1.00 93.12 288 PHE A CA 1
ATOM 2110 C C . PHE A 1 288 ? 7.591 2.310 -21.805 1.00 93.12 288 PHE A C 1
ATOM 2112 O O . PHE A 1 288 ? 7.213 2.287 -20.635 1.00 93.12 288 PHE A O 1
ATOM 2119 N N . ARG A 1 289 ? 6.842 2.849 -22.775 1.00 91.81 289 ARG A N 1
ATOM 2120 C CA . ARG A 1 289 ? 5.569 3.542 -22.518 1.00 91.81 289 ARG A CA 1
ATOM 2121 C C . ARG A 1 289 ? 4.341 2.721 -22.895 1.00 91.81 289 ARG A C 1
ATOM 2123 O O . ARG A 1 289 ? 4.252 2.142 -23.978 1.00 91.81 289 ARG A O 1
ATOM 2130 N N . LEU A 1 290 ? 3.321 2.781 -22.043 1.00 93.00 290 LEU A N 1
ATOM 2131 C CA . LEU A 1 290 ? 1.940 2.549 -22.457 1.00 93.00 290 LEU A CA 1
ATOM 2132 C C . LEU A 1 290 ? 1.362 3.904 -22.858 1.00 93.00 290 LEU A C 1
ATOM 2134 O O . LEU A 1 290 ? 1.278 4.808 -22.033 1.00 93.00 290 LEU A O 1
ATOM 2138 N N . TYR A 1 291 ? 0.984 4.077 -24.126 1.00 90.69 291 TYR A N 1
ATOM 2139 C CA . TYR A 1 291 ? 0.545 5.379 -24.656 1.00 90.69 291 TYR A CA 1
ATOM 2140 C C . TYR A 1 291 ? -0.910 5.715 -24.304 1.00 90.69 291 TYR A C 1
ATOM 2142 O O . TYR A 1 291 ? -1.732 6.077 -25.154 1.00 90.69 291 TYR A O 1
ATOM 2150 N N . VAL A 1 292 ? -1.227 5.564 -23.025 1.00 89.25 292 VAL A N 1
ATOM 2151 C CA . VAL A 1 292 ? -2.493 5.893 -22.391 1.00 89.25 292 VAL A CA 1
ATOM 2152 C C . VAL A 1 292 ? -2.220 6.255 -20.938 1.00 89.25 292 VAL A C 1
ATOM 2154 O O . VAL A 1 292 ? -1.428 5.602 -20.262 1.00 89.25 292 VAL A O 1
ATOM 2157 N N . SER A 1 293 ? -2.901 7.272 -20.450 1.00 82.88 293 SER A N 1
ATOM 2158 C CA . SER A 1 293 ? -3.010 7.545 -19.022 1.00 82.88 293 SER A CA 1
ATOM 2159 C C . SER A 1 293 ? -4.467 7.817 -18.689 1.00 82.88 293 SER A C 1
ATOM 2161 O O . SER A 1 293 ? -5.279 8.116 -19.565 1.00 82.88 293 SER A O 1
ATOM 2163 N N . GLY A 1 294 ? -4.832 7.619 -17.432 1.00 77.12 294 GLY A N 1
ATOM 2164 C CA . GLY A 1 294 ? -6.194 7.807 -16.969 1.00 77.12 294 GLY A CA 1
ATOM 2165 C C . GLY A 1 294 ? -6.306 8.906 -15.934 1.00 77.12 294 GLY A C 1
ATOM 2166 O O . GLY A 1 294 ? -5.441 9.062 -15.072 1.00 77.12 294 GLY A O 1
ATOM 2167 N N . TRP A 1 295 ? -7.431 9.605 -16.001 1.00 70.69 295 TRP A N 1
ATOM 2168 C CA . TRP A 1 295 ? -7.895 10.532 -14.988 1.00 70.69 295 TRP A CA 1
ATOM 2169 C C . TRP A 1 295 ? -9.323 10.151 -14.615 1.00 70.69 295 TRP A C 1
ATOM 2171 O O . TRP A 1 295 ? -10.235 10.214 -15.438 1.00 70.69 295 TRP A O 1
ATOM 2181 N N . ALA A 1 296 ? -9.558 9.771 -13.363 1.00 59.44 296 ALA A N 1
ATOM 2182 C CA . ALA A 1 296 ? -10.926 9.752 -12.854 1.00 59.44 296 ALA A CA 1
ATOM 2183 C C . ALA A 1 296 ? -11.194 11.107 -12.189 1.00 59.44 296 ALA A C 1
ATOM 2185 O O . ALA A 1 296 ? -10.396 11.557 -11.363 1.00 59.44 296 ALA A O 1
ATOM 2186 N N . GLY A 1 297 ? -12.283 11.776 -12.585 1.00 55.16 297 GLY A N 1
ATOM 2187 C CA . GLY A 1 297 ? -12.678 13.053 -11.986 1.00 55.16 297 GLY A CA 1
ATOM 2188 C C . GLY A 1 297 ? -13.069 14.192 -12.921 1.00 55.16 297 GLY A C 1
ATOM 2189 O O . GLY A 1 297 ? -13.237 15.284 -12.407 1.00 55.16 297 GLY A O 1
ATOM 2190 N N . GLN A 1 298 ? -13.223 14.032 -14.242 1.00 54.44 298 GLN A N 1
ATOM 2191 C CA . GLN A 1 298 ? -13.688 15.152 -15.089 1.00 54.44 298 GLN A CA 1
ATOM 2192 C C . GLN A 1 298 ? -15.200 15.156 -15.355 1.00 54.44 298 GLN A C 1
ATOM 2194 O O . GLN A 1 298 ? -15.812 16.222 -15.305 1.00 54.44 298 GLN A O 1
ATOM 2199 N N . GLU A 1 299 ? -15.833 13.998 -15.581 1.00 61.75 299 GLU A N 1
ATOM 2200 C CA . GLU A 1 299 ? -17.248 13.970 -15.989 1.00 61.75 299 GLU A CA 1
ATOM 2201 C C . GLU A 1 299 ? -18.231 14.358 -14.871 1.00 61.75 299 GLU A C 1
ATOM 2203 O O . GLU A 1 299 ? -19.265 14.960 -15.163 1.00 61.75 299 GLU A O 1
ATOM 2208 N N . ARG A 1 300 ? -17.931 14.025 -13.602 1.00 75.31 300 ARG A N 1
ATOM 2209 C CA . ARG A 1 300 ? -18.830 14.226 -12.444 1.00 75.31 300 ARG A CA 1
ATOM 2210 C C . ARG A 1 300 ? -18.117 14.738 -11.189 1.00 75.31 300 ARG A C 1
ATOM 2212 O O . ARG A 1 300 ? -18.269 14.190 -10.100 1.00 75.31 300 ARG A O 1
ATOM 2219 N N . LYS A 1 301 ? -17.357 15.830 -11.328 1.00 76.19 301 LYS A N 1
ATOM 2220 C CA . LYS A 1 301 ? -16.750 16.538 -10.179 1.00 76.19 301 LYS A CA 1
ATOM 2221 C C . LYS A 1 301 ? -17.766 16.940 -9.117 1.00 76.19 301 LYS A C 1
ATOM 2223 O O . LYS A 1 301 ? -17.419 17.039 -7.954 1.00 76.19 301 LYS A O 1
ATOM 2228 N N . ASP A 1 302 ? -19.017 17.157 -9.502 1.00 84.88 302 ASP A N 1
ATOM 2229 C CA . ASP A 1 302 ? -20.107 17.452 -8.576 1.00 84.88 302 ASP A CA 1
ATOM 2230 C C . ASP A 1 302 ? -20.426 16.295 -7.617 1.00 84.88 302 ASP A C 1
ATOM 2232 O O . ASP A 1 302 ? -21.104 16.516 -6.627 1.00 84.88 302 ASP A O 1
ATOM 2236 N N . LEU A 1 303 ? -19.970 15.067 -7.870 1.00 88.88 303 LEU A N 1
ATOM 2237 C CA . LEU A 1 303 ? -20.248 13.926 -6.993 1.00 88.88 303 LEU A CA 1
ATOM 2238 C C . LEU A 1 303 ? -19.132 13.611 -5.996 1.00 88.88 303 LEU A C 1
ATOM 2240 O O . LEU A 1 303 ? -19.389 12.873 -5.049 1.00 88.88 303 LEU A O 1
ATOM 2244 N N . GLY A 1 304 ? -17.912 14.115 -6.209 1.00 88.69 304 GLY A N 1
ATOM 2245 C CA . GLY A 1 304 ? -16.706 13.584 -5.563 1.00 88.69 304 GLY A CA 1
ATOM 2246 C C . GLY A 1 304 ? -16.377 12.144 -5.997 1.00 88.69 304 GLY A C 1
ATOM 2247 O O . GLY A 1 304 ? -17.211 11.446 -6.578 1.00 88.69 304 GLY A O 1
ATOM 2248 N N . LEU A 1 305 ? -15.148 11.685 -5.737 1.00 91.12 305 LEU A N 1
ATOM 2249 C CA . LEU A 1 305 ? -14.698 10.336 -6.108 1.00 91.12 305 LEU A CA 1
ATOM 2250 C C . LEU A 1 305 ? -14.560 9.461 -4.862 1.00 91.12 305 LEU A C 1
ATOM 2252 O O . LEU A 1 305 ? -13.568 9.517 -4.138 1.00 91.12 305 LEU A O 1
ATOM 2256 N N . TYR A 1 306 ? -15.573 8.636 -4.625 1.00 94.56 306 TYR A N 1
ATOM 2257 C CA . TYR A 1 306 ? -15.662 7.713 -3.492 1.00 94.56 306 TYR A CA 1
ATOM 2258 C C . TYR A 1 306 ? -15.110 6.328 -3.817 1.00 94.56 306 TYR A C 1
ATOM 2260 O O . TYR A 1 306 ? -15.173 5.435 -2.983 1.00 94.56 306 TYR A O 1
ATOM 2268 N N . GLY A 1 307 ? -14.571 6.117 -5.013 1.00 94.25 307 GLY A N 1
ATOM 2269 C CA . GLY A 1 307 ? -13.881 4.876 -5.305 1.00 94.25 307 GLY A CA 1
ATOM 2270 C C . GLY A 1 307 ? -13.495 4.688 -6.756 1.00 94.25 307 GLY A C 1
ATOM 2271 O O . GLY A 1 307 ? -13.879 5.468 -7.633 1.00 94.25 307 GLY A O 1
ATOM 2272 N N . LEU A 1 308 ? -12.745 3.617 -6.984 1.00 94.50 308 LEU A N 1
ATOM 2273 C CA . LEU A 1 308 ? -12.198 3.211 -8.270 1.00 94.50 308 LEU A CA 1
ATOM 2274 C C . LEU A 1 308 ? -12.082 1.687 -8.313 1.00 94.50 308 LEU A C 1
ATOM 2276 O O . LEU A 1 308 ? -11.650 1.094 -7.326 1.00 94.50 308 LEU A O 1
ATOM 2280 N N . SER A 1 309 ? -12.431 1.071 -9.441 1.00 95.44 309 SER A N 1
ATOM 2281 C CA . SER A 1 309 ? -12.269 -0.369 -9.657 1.00 95.44 309 SER A CA 1
ATOM 2282 C C . SER A 1 309 ? -11.738 -0.708 -11.045 1.00 95.44 309 SER A C 1
ATOM 2284 O O . SER A 1 309 ? -11.945 0.037 -12.011 1.00 95.44 309 SER A O 1
ATOM 2286 N N . PHE A 1 310 ? -11.057 -1.852 -11.129 1.00 95.00 310 PHE A N 1
ATOM 2287 C CA . PHE A 1 310 ? -10.561 -2.451 -12.365 1.00 95.00 310 PHE A CA 1
ATOM 2288 C C . PHE A 1 310 ? -10.603 -3.973 -12.284 1.00 95.00 310 PHE A C 1
ATOM 2290 O O . PHE A 1 310 ? -10.574 -4.553 -11.203 1.00 95.00 310 PHE A O 1
ATOM 2297 N N . PHE A 1 311 ? -10.551 -4.611 -13.449 1.00 97.44 311 PHE A N 1
ATOM 2298 C CA . PHE A 1 311 ? -10.058 -5.975 -13.610 1.00 97.44 311 PHE A CA 1
ATOM 2299 C C . PHE A 1 311 ? -8.748 -5.908 -14.390 1.00 97.44 311 PHE A C 1
ATOM 2301 O O . PHE A 1 311 ? -8.767 -5.737 -15.610 1.00 97.44 311 PHE A O 1
ATOM 2308 N N . SER A 1 312 ? -7.611 -5.967 -13.699 1.00 97.06 312 SER A N 1
ATOM 2309 C CA . SER A 1 312 ? -6.291 -5.857 -14.328 1.00 97.06 312 SER A CA 1
ATOM 2310 C C . SER A 1 312 ? -5.787 -7.221 -14.787 1.00 97.06 312 SER A C 1
ATOM 2312 O O . SER A 1 312 ? -5.904 -8.203 -14.055 1.00 97.06 312 SER A O 1
ATOM 2314 N N . ARG A 1 313 ? -5.214 -7.284 -15.993 1.00 96.94 313 ARG A N 1
ATOM 2315 C CA . ARG A 1 313 ? -4.607 -8.505 -16.527 1.00 96.94 313 ARG A CA 1
ATOM 2316 C C . ARG A 1 313 ? -3.338 -8.848 -15.760 1.00 96.94 313 ARG A C 1
ATOM 2318 O O . ARG A 1 313 ? -2.460 -8.001 -15.621 1.00 96.94 313 ARG A O 1
ATOM 2325 N N . ILE A 1 314 ? -3.226 -10.101 -15.338 1.00 97.56 314 ILE A N 1
ATOM 2326 C CA . ILE A 1 314 ? -2.026 -10.643 -14.705 1.00 97.56 314 ILE A CA 1
ATOM 2327 C C . ILE A 1 314 ? -1.303 -11.546 -15.705 1.00 97.56 314 ILE A C 1
ATOM 2329 O O . ILE A 1 314 ? -1.919 -12.347 -16.409 1.00 97.56 314 ILE A O 1
ATOM 2333 N N . PHE A 1 315 ? 0.009 -11.366 -15.820 1.00 95.62 315 PHE A N 1
ATOM 2334 C CA . PHE A 1 315 ? 0.882 -12.131 -16.706 1.00 95.62 315 PHE A CA 1
ATOM 2335 C C . PHE A 1 315 ? 2.333 -12.014 -16.233 1.00 95.62 315 PHE A C 1
ATOM 2337 O O . PHE A 1 315 ? 2.670 -11.142 -15.430 1.00 95.62 315 PHE A O 1
ATOM 2344 N N . LYS A 1 316 ? 3.212 -12.885 -16.736 1.00 94.19 316 LYS A N 1
ATOM 2345 C CA . LYS A 1 316 ? 4.643 -12.806 -16.438 1.00 94.19 316 LYS A CA 1
ATOM 2346 C C . LYS A 1 316 ? 5.280 -11.633 -17.181 1.00 94.19 316 LYS A C 1
ATOM 2348 O O . LYS A 1 316 ? 5.606 -11.739 -18.363 1.00 94.19 316 LYS A O 1
ATOM 2353 N N . ASP A 1 317 ? 5.470 -10.530 -16.469 1.00 92.75 317 ASP A N 1
ATOM 2354 C CA . ASP A 1 317 ? 5.984 -9.275 -17.020 1.00 92.75 317 ASP A CA 1
ATOM 2355 C C . ASP A 1 317 ? 7.387 -9.379 -17.612 1.00 92.75 317 ASP A C 1
ATOM 2357 O O . ASP A 1 317 ? 7.635 -8.845 -18.680 1.00 92.75 317 ASP A O 1
ATOM 2361 N N . SER A 1 318 ? 8.309 -10.069 -16.949 1.00 91.19 318 SER A N 1
ATOM 2362 C CA . SER A 1 318 ? 9.707 -10.117 -17.377 1.00 91.19 318 SER A CA 1
ATOM 2363 C C . SER A 1 318 ? 10.320 -11.477 -17.057 1.00 91.19 318 SER A C 1
ATOM 2365 O O . SER A 1 318 ? 9.898 -12.170 -16.132 1.00 91.19 318 SER A O 1
ATOM 2367 N N . ALA A 1 319 ? 11.319 -11.888 -17.842 1.00 87.81 319 ALA A N 1
ATOM 2368 C CA . ALA A 1 319 ? 12.079 -13.109 -17.557 1.00 87.81 319 ALA A CA 1
ATOM 2369 C C . ALA A 1 319 ? 13.051 -12.921 -16.381 1.00 87.81 319 ALA A C 1
ATOM 2371 O O . ALA A 1 319 ? 13.247 -13.848 -15.602 1.00 87.81 319 ALA A O 1
ATOM 2372 N N . ILE A 1 320 ? 13.638 -11.726 -16.275 1.00 92.31 320 ILE A N 1
ATOM 2373 C CA . ILE A 1 320 ? 14.489 -11.276 -15.172 1.00 92.31 320 ILE A CA 1
ATOM 2374 C C . ILE A 1 320 ? 13.910 -9.934 -14.730 1.00 92.31 320 ILE A C 1
ATOM 2376 O O . ILE A 1 320 ? 13.792 -9.036 -15.567 1.00 92.31 320 ILE A O 1
ATOM 2380 N N . ARG A 1 321 ? 13.521 -9.799 -13.460 1.00 92.81 321 ARG A N 1
ATOM 2381 C CA . ARG A 1 321 ? 13.158 -8.495 -12.896 1.00 92.81 321 ARG A CA 1
ATOM 2382 C C . ARG A 1 321 ? 14.442 -7.748 -12.557 1.00 92.81 321 ARG A C 1
ATOM 2384 O O . ARG A 1 321 ? 15.332 -8.320 -11.937 1.00 92.81 321 ARG A O 1
ATOM 2391 N N . SER A 1 322 ? 14.564 -6.506 -13.010 1.00 91.75 322 SER A N 1
ATOM 2392 C CA . SER A 1 322 ? 15.707 -5.657 -12.669 1.00 91.75 322 SER A CA 1
ATOM 2393 C C . SER A 1 322 ? 15.789 -5.404 -11.162 1.00 91.75 322 SER A C 1
ATOM 2395 O O . SER A 1 322 ? 14.823 -5.603 -10.431 1.00 91.75 322 SER A O 1
ATOM 2397 N N . GLU A 1 323 ? 16.931 -4.902 -10.690 1.00 91.50 323 GLU A N 1
ATOM 2398 C CA . GLU A 1 323 ? 17.031 -4.350 -9.328 1.00 91.50 323 GLU A CA 1
ATOM 2399 C C . GLU A 1 323 ? 16.138 -3.116 -9.114 1.00 91.50 323 GLU A C 1
ATOM 2401 O O . GLU A 1 323 ? 15.820 -2.786 -7.974 1.00 91.50 323 GLU A O 1
ATOM 2406 N N . ALA A 1 324 ? 15.750 -2.455 -10.204 1.00 87.38 324 ALA A N 1
ATOM 2407 C CA . ALA A 1 324 ? 14.827 -1.330 -10.248 1.00 87.38 324 ALA A CA 1
ATOM 2408 C C . ALA A 1 324 ? 13.360 -1.799 -10.216 1.00 87.38 324 ALA A C 1
ATOM 2410 O O . ALA A 1 324 ? 13.049 -2.894 -10.701 1.00 87.38 324 ALA A O 1
ATOM 2411 N N . GLN A 1 325 ? 12.473 -0.957 -9.682 1.00 84.88 325 GLN A N 1
ATOM 2412 C CA . GLN A 1 325 ? 11.058 -1.288 -9.502 1.00 84.88 325 GLN A CA 1
ATOM 2413 C C . GLN A 1 325 ? 10.245 -1.019 -10.777 1.00 84.88 325 GLN A C 1
ATOM 2415 O O . GLN A 1 325 ? 10.552 -0.128 -11.570 1.00 84.88 325 GLN A O 1
ATOM 2420 N N . ALA A 1 326 ? 9.158 -1.770 -10.973 1.00 89.56 326 ALA A N 1
ATOM 2421 C CA . ALA A 1 326 ? 8.233 -1.526 -12.077 1.00 89.56 326 ALA A CA 1
ATOM 2422 C C . ALA A 1 326 ? 6.763 -1.698 -11.667 1.00 89.56 326 ALA A C 1
ATOM 2424 O O . ALA A 1 326 ? 6.295 -2.807 -11.407 1.00 89.56 326 ALA A O 1
ATOM 2425 N N . GLY A 1 327 ? 6.010 -0.602 -11.686 1.00 92.56 327 GLY A N 1
ATOM 2426 C CA . GLY A 1 327 ? 4.551 -0.559 -11.673 1.00 92.56 327 GLY A CA 1
ATOM 2427 C C . GLY A 1 327 ? 3.981 -0.727 -13.084 1.00 92.56 327 GLY A C 1
ATOM 2428 O O . GLY A 1 327 ? 3.986 0.193 -13.901 1.00 92.56 327 GLY A O 1
ATOM 2429 N N . ILE A 1 328 ? 3.452 -1.912 -13.386 1.00 93.25 328 ILE A N 1
ATOM 2430 C CA . ILE A 1 328 ? 2.906 -2.236 -14.718 1.00 93.25 328 ILE A CA 1
ATOM 2431 C C . ILE A 1 328 ? 1.653 -1.409 -15.005 1.00 93.25 328 ILE A C 1
ATOM 2433 O O . ILE A 1 328 ? 1.470 -0.898 -16.108 1.00 93.25 328 ILE A O 1
ATOM 2437 N N . TRP A 1 329 ? 0.779 -1.306 -14.006 1.00 93.06 329 TRP A N 1
ATOM 2438 C CA . TRP A 1 329 ? -0.437 -0.509 -14.058 1.00 93.06 329 TRP A CA 1
ATOM 2439 C C . TRP A 1 329 ? -0.938 -0.254 -12.644 1.00 93.06 329 TRP A C 1
ATOM 2441 O O . TRP A 1 329 ? -1.163 -1.213 -11.899 1.00 93.06 329 TRP A O 1
ATOM 2451 N N . GLY A 1 330 ? -1.129 1.010 -12.290 1.00 91.62 330 GLY A N 1
ATOM 2452 C CA . GLY A 1 330 ? -1.551 1.415 -10.958 1.00 91.62 330 GLY A CA 1
ATOM 2453 C C . GLY A 1 330 ? -2.457 2.637 -10.937 1.00 91.62 330 GLY A C 1
ATOM 2454 O O . GLY A 1 330 ? -2.780 3.235 -11.970 1.00 91.62 330 GLY A O 1
ATOM 2455 N N . GLN A 1 331 ? -2.881 2.976 -9.725 1.00 91.50 331 GLN A N 1
ATOM 2456 C CA . GLN A 1 331 ? -3.715 4.116 -9.393 1.00 91.50 331 GLN A CA 1
ATOM 2457 C C . GLN A 1 331 ? -3.157 4.888 -8.196 1.00 91.50 331 GLN A C 1
ATOM 2459 O O . GLN A 1 331 ? -2.622 4.294 -7.261 1.00 91.50 331 GLN A O 1
ATOM 2464 N N . TRP A 1 332 ? -3.398 6.198 -8.193 1.00 89.25 332 TRP A N 1
ATOM 2465 C CA . TRP A 1 332 ? -3.119 7.101 -7.076 1.00 89.25 332 TRP A CA 1
ATOM 2466 C C . TRP A 1 332 ? -4.355 7.956 -6.825 1.00 89.25 332 TRP A C 1
ATOM 2468 O O . TRP A 1 332 ? -4.626 8.915 -7.558 1.00 89.25 332 TRP A O 1
ATOM 2478 N N . LEU A 1 333 ? -5.139 7.580 -5.816 1.00 89.56 333 LEU A N 1
ATOM 2479 C CA . LEU A 1 333 ? -6.251 8.382 -5.327 1.00 89.56 333 LEU A CA 1
ATOM 2480 C C . LEU A 1 333 ? -5.685 9.427 -4.375 1.00 89.56 333 LEU A C 1
ATOM 2482 O O . LEU A 1 333 ? -4.937 9.099 -3.454 1.00 89.56 333 LEU A O 1
ATOM 2486 N N . GLN A 1 334 ? -6.093 10.677 -4.565 1.00 84.94 334 GLN A N 1
ATOM 2487 C CA . GLN A 1 334 ? -5.610 11.810 -3.782 1.00 84.94 334 GLN A CA 1
ATOM 2488 C C . GLN A 1 334 ? -6.768 12.743 -3.395 1.00 84.94 334 GLN A C 1
ATOM 2490 O O . GLN A 1 334 ? -7.694 12.924 -4.205 1.00 84.94 334 GLN A O 1
ATOM 2495 N N . PRO A 1 335 ? -6.754 13.358 -2.192 1.00 81.88 335 PRO A N 1
ATOM 2496 C CA . PRO A 1 335 ? -7.657 14.462 -1.898 1.00 81.88 335 PRO A CA 1
ATOM 2497 C C . PRO A 1 335 ? -7.494 15.573 -2.939 1.00 81.88 335 PRO A C 1
ATOM 2499 O O . PRO A 1 335 ? -6.504 15.639 -3.673 1.00 81.88 335 PRO A O 1
ATOM 2502 N N . ASN A 1 336 ? -8.496 16.439 -3.054 1.00 78.81 336 ASN A N 1
ATOM 2503 C CA . ASN A 1 336 ? -8.431 17.527 -4.022 1.00 78.81 336 ASN A CA 1
ATOM 2504 C C . ASN A 1 336 ? -7.157 18.365 -3.804 1.00 78.81 336 ASN A C 1
ATOM 2506 O O . ASN A 1 336 ? -6.819 18.662 -2.668 1.00 78.81 336 ASN A O 1
ATOM 2510 N N . ASN A 1 337 ? -6.436 18.710 -4.876 1.00 70.62 337 ASN A N 1
ATOM 2511 C CA . ASN A 1 337 ? -5.209 19.523 -4.840 1.00 70.62 337 ASN A CA 1
ATOM 2512 C C . ASN A 1 337 ? -4.103 19.072 -3.852 1.00 70.62 337 ASN A C 1
ATOM 2514 O O . ASN A 1 337 ? -3.336 19.917 -3.393 1.00 70.62 337 ASN A O 1
ATOM 2518 N N . SER A 1 338 ? -3.972 17.774 -3.542 1.00 65.56 338 SER A N 1
ATOM 2519 C CA . SER A 1 338 ? -2.964 17.314 -2.574 1.00 65.56 338 SER A CA 1
ATOM 2520 C C . SER A 1 338 ? -1.557 17.049 -3.117 1.00 65.56 338 SER A C 1
ATOM 2522 O O . SER A 1 338 ? -0.609 17.113 -2.354 1.00 65.56 338 SER A O 1
ATOM 2524 N N . HIS A 1 339 ? -1.355 16.765 -4.408 1.00 55.38 339 HIS A N 1
ATOM 2525 C CA . HIS A 1 339 ? -0.031 16.368 -4.923 1.00 55.38 339 HIS A CA 1
ATOM 2526 C C . HIS A 1 339 ? 0.331 17.061 -6.247 1.00 55.38 339 HIS A C 1
ATOM 2528 O O . HIS A 1 339 ? -0.530 17.147 -7.130 1.00 55.38 339 HIS A O 1
ATOM 2534 N N . PRO A 1 340 ? 1.590 17.510 -6.446 1.00 51.91 340 PRO A N 1
ATOM 2535 C CA . PRO A 1 340 ? 2.715 17.562 -5.490 1.00 51.91 340 PRO A CA 1
ATOM 2536 C C . PRO A 1 340 ? 2.612 18.753 -4.512 1.00 51.91 340 PRO A C 1
ATOM 2538 O O . PRO A 1 340 ? 3.612 19.314 -4.082 1.00 51.91 340 PRO A O 1
ATOM 2541 N N . PHE A 1 341 ? 1.393 19.221 -4.251 1.00 53.28 341 PHE A N 1
ATOM 2542 C CA . PHE A 1 341 ? 1.133 20.553 -3.728 1.00 53.28 341 PHE A CA 1
ATOM 2543 C C . PHE A 1 341 ? 0.944 20.591 -2.200 1.00 53.28 341 PHE A C 1
ATOM 2545 O O . PHE A 1 341 ? 1.060 21.673 -1.637 1.00 53.28 341 PHE A O 1
ATOM 2552 N N . SER A 1 342 ? 0.685 19.474 -1.509 1.00 58.44 342 SER A N 1
ATOM 2553 C CA . SER A 1 342 ? 0.542 19.430 -0.047 1.00 58.44 342 SER A CA 1
ATOM 2554 C C . SER A 1 342 ? 0.973 18.094 0.574 1.00 58.44 342 SER A C 1
ATOM 2556 O O . SER A 1 342 ? 1.187 17.099 -0.112 1.00 58.44 342 SER A O 1
ATOM 2558 N N . SER A 1 343 ? 1.086 18.062 1.902 1.00 57.44 343 SER A N 1
ATOM 2559 C CA . SER A 1 343 ? 1.494 16.891 2.684 1.00 57.44 343 SER A CA 1
ATOM 2560 C C . SER A 1 343 ? 0.363 15.896 2.991 1.00 57.44 343 SER A C 1
ATOM 2562 O O . SER A 1 343 ? 0.474 15.060 3.893 1.00 57.44 343 SER A O 1
ATOM 2564 N N . LEU A 1 344 ? -0.738 15.956 2.233 1.00 68.81 344 LEU A N 1
ATOM 2565 C CA . LEU A 1 344 ? -1.859 15.025 2.360 1.00 68.81 344 LEU A CA 1
ATOM 2566 C C . LEU A 1 344 ? -1.538 13.684 1.673 1.00 68.81 344 LEU A C 1
ATOM 2568 O O . LEU A 1 344 ? -0.830 13.622 0.671 1.00 68.81 344 LEU A O 1
ATOM 2572 N N . GLY A 1 345 ? -2.067 12.598 2.234 1.00 76.75 345 GLY A N 1
ATOM 2573 C CA . GLY A 1 345 ? -1.776 11.233 1.799 1.00 76.75 345 GLY A CA 1
ATOM 2574 C C . GLY A 1 345 ? -2.304 10.828 0.414 1.00 76.75 345 GLY A C 1
ATOM 2575 O O . GLY A 1 345 ? -3.068 11.552 -0.229 1.00 76.75 345 GLY A O 1
ATOM 2576 N N . SER A 1 346 ? -1.931 9.623 -0.015 1.00 87.69 346 SER A N 1
ATOM 2577 C CA . SER A 1 346 ? -2.437 8.931 -1.208 1.00 87.69 346 SER A CA 1
ATOM 2578 C C . SER A 1 346 ? -2.974 7.550 -0.834 1.00 87.69 346 SER A C 1
ATOM 2580 O O . SER A 1 346 ? -2.523 6.928 0.126 1.00 87.69 346 SER A O 1
ATOM 2582 N N . ILE A 1 347 ? -3.945 7.052 -1.597 1.00 91.31 347 ILE A N 1
ATOM 2583 C CA . ILE A 1 347 ? -4.279 5.624 -1.622 1.00 91.31 347 ILE A CA 1
ATOM 2584 C C . ILE A 1 347 ? -3.820 5.077 -2.958 1.00 91.31 347 ILE A C 1
ATOM 2586 O O . ILE A 1 347 ? -4.164 5.612 -4.015 1.00 91.31 347 ILE A O 1
ATOM 2590 N N . GLU A 1 348 ? -3.064 3.996 -2.893 1.00 87.75 348 GLU A N 1
ATOM 2591 C CA . GLU A 1 348 ? -2.347 3.437 -4.018 1.00 87.75 348 GLU A CA 1
ATOM 2592 C C . GLU A 1 348 ? -2.739 1.995 -4.244 1.00 87.75 348 GLU A C 1
ATOM 2594 O O . GLU A 1 348 ? -3.115 1.234 -3.343 1.00 87.75 348 GLU A O 1
ATOM 2599 N N . GLY A 1 349 ? -2.638 1.605 -5.497 1.00 88.06 349 GLY A N 1
ATOM 2600 C CA . GLY A 1 349 ? -2.577 0.203 -5.807 1.00 88.06 349 GLY A CA 1
ATOM 2601 C C . GLY A 1 349 ? -2.120 -0.024 -7.219 1.00 88.06 349 GLY A C 1
ATOM 2602 O O . GLY A 1 349 ? -2.109 0.895 -8.032 1.00 88.06 349 GLY A O 1
ATOM 2603 N N . GLY A 1 350 ? -1.707 -1.246 -7.498 1.00 93.94 350 GLY A N 1
ATOM 2604 C CA . GLY A 1 350 ? -1.229 -1.584 -8.820 1.00 93.94 350 GLY A CA 1
ATOM 2605 C C . GLY A 1 350 ? -0.471 -2.888 -8.857 1.00 93.94 350 GLY A C 1
ATOM 2606 O O . GLY A 1 350 ? -0.151 -3.492 -7.833 1.00 93.94 350 GLY A O 1
ATOM 2607 N N . ILE A 1 351 ? -0.192 -3.318 -10.078 1.00 95.81 351 ILE A N 1
ATOM 2608 C CA . ILE A 1 351 ? 0.604 -4.508 -10.334 1.00 95.81 351 ILE A CA 1
ATOM 2609 C C . ILE A 1 351 ? 2.083 -4.125 -10.226 1.00 95.81 351 ILE A C 1
ATOM 2611 O O . ILE A 1 351 ? 2.597 -3.371 -11.054 1.00 95.81 351 ILE A O 1
ATOM 2615 N N . PHE A 1 352 ? 2.741 -4.659 -9.204 1.00 92.88 352 PHE A N 1
ATOM 2616 C CA . PHE A 1 352 ? 4.106 -4.364 -8.793 1.00 92.88 352 PHE A CA 1
ATOM 2617 C C . PHE A 1 352 ? 5.041 -5.521 -9.168 1.00 92.88 352 PHE A C 1
ATOM 2619 O O . PHE A 1 352 ? 4.884 -6.656 -8.709 1.00 92.88 352 PHE A O 1
ATOM 2626 N N . SER A 1 353 ? 6.012 -5.241 -10.036 1.00 93.69 353 SER A N 1
ATOM 2627 C CA . SER A 1 353 ? 6.991 -6.204 -10.541 1.00 93.69 353 SER A CA 1
ATOM 2628 C C . SER A 1 353 ? 8.384 -5.879 -10.009 1.00 93.69 353 SER A C 1
ATOM 2630 O O . SER A 1 353 ? 9.151 -5.166 -10.650 1.00 93.69 353 SER A O 1
ATOM 2632 N N . ASP A 1 354 ? 8.713 -6.450 -8.853 1.00 93.69 354 ASP A N 1
ATOM 2633 C CA . ASP A 1 354 ? 10.025 -6.366 -8.207 1.00 93.69 354 ASP A CA 1
ATOM 2634 C C . ASP A 1 354 ? 10.242 -7.634 -7.353 1.00 93.69 354 ASP A C 1
ATOM 2636 O O . ASP A 1 354 ? 9.303 -8.132 -6.729 1.00 93.69 354 ASP A O 1
ATOM 2640 N N . ASP A 1 355 ? 11.470 -8.154 -7.314 1.00 94.06 355 ASP A N 1
ATOM 2641 C CA . ASP A 1 355 ? 11.839 -9.332 -6.514 1.00 94.06 355 ASP A CA 1
ATOM 2642 C C . ASP A 1 355 ? 12.022 -9.028 -5.012 1.00 94.06 355 ASP A C 1
ATOM 2644 O O . ASP A 1 355 ? 12.188 -9.941 -4.202 1.00 94.06 355 ASP A O 1
ATOM 2648 N N . LYS A 1 356 ? 11.957 -7.756 -4.604 1.00 93.25 356 LYS A N 1
ATOM 2649 C CA . LYS A 1 356 ? 12.013 -7.301 -3.205 1.00 93.25 356 LYS A CA 1
ATOM 2650 C C . LYS A 1 356 ? 11.015 -8.038 -2.317 1.00 93.25 356 LYS A C 1
ATOM 2652 O O . LYS A 1 356 ? 11.330 -8.367 -1.177 1.00 93.25 356 LYS A O 1
ATOM 2657 N N . MET A 1 357 ? 9.827 -8.309 -2.853 1.00 91.25 357 MET A N 1
ATOM 2658 C CA . MET A 1 357 ? 8.714 -8.919 -2.125 1.00 91.25 357 MET A CA 1
ATOM 2659 C C . MET A 1 357 ? 8.646 -10.447 -2.277 1.00 91.25 357 MET A C 1
ATOM 2661 O O . MET A 1 357 ? 7.647 -11.041 -1.873 1.00 91.25 357 MET A O 1
ATOM 2665 N N . GLY A 1 358 ? 9.683 -11.083 -2.834 1.00 92.31 358 GLY A N 1
ATOM 2666 C CA . GLY A 1 358 ? 9.763 -12.530 -3.064 1.00 92.31 358 GLY A CA 1
ATOM 2667 C C . GLY A 1 358 ? 9.897 -12.901 -4.545 1.00 92.31 358 GLY A C 1
ATOM 2668 O O . GLY A 1 358 ? 9.624 -12.093 -5.434 1.00 92.31 358 GLY A O 1
ATOM 2669 N N . ARG A 1 359 ? 10.321 -14.142 -4.815 1.00 91.75 359 ARG A N 1
ATOM 2670 C CA . ARG A 1 359 ? 10.587 -14.679 -6.166 1.00 91.75 359 ARG A CA 1
ATOM 2671 C C . ARG A 1 359 ? 9.329 -15.244 -6.839 1.00 91.75 359 ARG A C 1
ATOM 2673 O O . ARG A 1 359 ? 9.344 -16.334 -7.392 1.00 91.75 359 ARG A O 1
ATOM 2680 N N . SER A 1 360 ? 8.215 -14.517 -6.810 1.00 92.69 360 SER A N 1
ATOM 2681 C CA . SER A 1 360 ? 6.963 -15.017 -7.403 1.00 92.69 360 SER A CA 1
ATOM 2682 C C . SER A 1 360 ? 7.004 -15.034 -8.929 1.00 92.69 360 SER A C 1
ATOM 2684 O O . SER A 1 360 ? 7.554 -14.114 -9.545 1.00 92.69 360 SER A O 1
ATOM 2686 N N . TYR A 1 361 ? 6.357 -16.017 -9.558 1.00 94.12 361 TYR A N 1
ATOM 2687 C CA . TYR A 1 361 ? 6.243 -16.095 -11.018 1.00 94.12 361 TYR A CA 1
ATOM 2688 C C . TYR A 1 361 ? 5.484 -14.904 -11.623 1.00 94.12 361 TYR A C 1
ATOM 2690 O O . TYR A 1 361 ? 5.968 -14.265 -12.566 1.00 94.12 361 TYR A O 1
ATOM 2698 N N . TYR A 1 362 ? 4.321 -14.565 -11.060 1.00 96.31 362 TYR A N 1
ATOM 2699 C CA . TYR A 1 362 ? 3.557 -13.373 -11.427 1.00 96.31 362 TYR A CA 1
ATOM 2700 C C . TYR A 1 362 ? 3.988 -12.146 -10.607 1.00 96.31 362 TYR A C 1
ATOM 2702 O O . TYR A 1 362 ? 4.411 -12.287 -9.460 1.00 96.31 362 TYR A O 1
ATOM 2710 N N . PRO A 1 363 ? 3.904 -10.925 -11.171 1.00 96.00 363 PRO A N 1
ATOM 2711 C CA . PRO A 1 363 ? 3.960 -9.695 -10.385 1.00 96.00 363 PRO A CA 1
ATOM 2712 C C . PRO A 1 363 ? 2.881 -9.691 -9.295 1.00 96.00 363 PRO A C 1
ATOM 2714 O O . PRO A 1 363 ? 1.773 -10.182 -9.523 1.00 96.00 363 PRO A O 1
ATOM 2717 N N . LYS A 1 364 ? 3.183 -9.104 -8.138 1.00 96.12 364 LYS A N 1
ATOM 2718 C CA . LYS A 1 364 ? 2.243 -9.026 -7.012 1.00 96.12 364 LYS A CA 1
ATOM 2719 C C . LYS A 1 364 ? 1.366 -7.785 -7.125 1.00 96.12 364 LYS A C 1
ATOM 2721 O O . LYS A 1 364 ? 1.736 -6.810 -7.776 1.00 96.12 364 LYS A O 1
ATOM 2726 N N . TYR A 1 365 ? 0.207 -7.791 -6.481 1.00 96.88 365 TYR A N 1
ATOM 2727 C CA . TYR A 1 365 ? -0.639 -6.606 -6.389 1.00 96.88 365 TYR A CA 1
ATOM 2728 C C . TYR A 1 365 ? -0.389 -5.859 -5.076 1.00 96.88 365 TYR A C 1
ATOM 2730 O O . TYR A 1 365 ? -0.568 -6.408 -3.985 1.00 96.88 365 TYR A O 1
ATOM 2738 N N . MET A 1 366 ? -0.003 -4.589 -5.186 1.00 93.50 366 MET A N 1
ATOM 2739 C CA . MET A 1 366 ? 0.125 -3.678 -4.055 1.00 93.50 366 MET A CA 1
ATOM 2740 C C . MET A 1 366 ? -1.219 -3.009 -3.779 1.00 93.50 366 MET A C 1
ATOM 2742 O O . MET A 1 366 ? -1.818 -2.432 -4.681 1.00 93.50 366 MET A O 1
ATOM 2746 N N . ALA A 1 367 ? -1.674 -3.056 -2.530 1.00 93.06 367 ALA A N 1
ATOM 2747 C CA . ALA A 1 367 ? -2.813 -2.293 -2.039 1.00 93.06 367 ALA A CA 1
ATOM 2748 C C . ALA A 1 367 ? -2.326 -1.500 -0.824 1.00 93.06 367 ALA A C 1
ATOM 2750 O O . ALA A 1 367 ? -2.146 -2.069 0.246 1.00 93.06 367 ALA A O 1
ATOM 2751 N N . SER A 1 368 ? -2.056 -0.208 -0.992 1.00 89.50 368 SER A N 1
ATOM 2752 C CA . SER A 1 368 ? -1.342 0.589 0.012 1.00 89.50 368 SER A CA 1
ATOM 2753 C C . SER A 1 368 ? -1.935 1.984 0.148 1.00 89.50 368 SER A C 1
ATOM 2755 O O . SER A 1 368 ? -2.799 2.407 -0.613 1.00 89.50 368 SER A O 1
ATOM 2757 N N . GLY A 1 369 ? -1.477 2.710 1.154 1.00 89.62 369 GLY A N 1
ATOM 2758 C CA . GLY A 1 369 ? -1.928 4.049 1.474 1.00 89.62 369 GLY A CA 1
ATOM 2759 C C . GLY A 1 369 ? -0.804 4.760 2.195 1.00 89.62 369 GLY A C 1
ATOM 2760 O O . GLY A 1 369 ? -0.275 4.243 3.179 1.00 89.62 369 GLY A O 1
ATOM 2761 N N . ALA A 1 370 ? -0.413 5.908 1.662 1.00 87.25 370 ALA A N 1
ATOM 2762 C CA . ALA A 1 370 ? 0.644 6.738 2.196 1.00 87.25 370 ALA A CA 1
ATOM 2763 C C . ALA A 1 370 ? 0.030 7.884 2.993 1.00 87.25 370 ALA A C 1
ATOM 2765 O O . ALA A 1 370 ? -0.831 8.602 2.494 1.00 87.25 370 ALA A O 1
ATOM 2766 N N . THR A 1 371 ? 0.505 8.103 4.209 1.00 81.94 371 THR A N 1
ATOM 2767 C CA . THR A 1 371 ? 0.219 9.304 4.998 1.00 81.94 371 THR A CA 1
ATOM 2768 C C . THR A 1 371 ? 1.465 10.167 5.006 1.00 81.94 371 THR A C 1
ATOM 2770 O O . THR A 1 371 ? 2.547 9.653 5.277 1.00 81.94 371 THR A O 1
ATOM 2773 N N . HIS A 1 372 ? 1.323 11.467 4.740 1.00 72.38 372 HIS A N 1
ATOM 2774 C CA . HIS A 1 372 ? 2.423 12.424 4.869 1.00 72.38 372 HIS A CA 1
ATOM 2775 C C . HIS A 1 372 ? 3.661 12.060 4.014 1.00 72.38 372 HIS A C 1
ATOM 2777 O O . HIS A 1 372 ? 4.725 11.752 4.541 1.00 72.38 372 HIS A O 1
ATOM 2783 N N . LEU A 1 373 ? 3.491 12.083 2.680 1.00 70.44 373 LEU A N 1
ATOM 2784 C CA . LEU A 1 373 ? 4.545 11.919 1.657 1.00 70.44 373 LEU A CA 1
ATOM 2785 C C . LEU A 1 373 ? 5.361 10.612 1.751 1.00 70.44 373 LEU A C 1
ATOM 2787 O O . LEU A 1 373 ? 6.564 10.636 1.990 1.00 70.44 373 LEU A O 1
ATOM 2791 N N . TYR A 1 374 ? 4.719 9.459 1.515 1.00 78.06 374 TYR A N 1
ATOM 2792 C CA . TYR A 1 374 ? 5.406 8.154 1.403 1.00 78.06 374 TYR A CA 1
ATOM 2793 C C . TYR A 1 374 ? 6.289 7.803 2.615 1.00 78.06 374 TYR A C 1
ATOM 2795 O O . TYR A 1 374 ? 7.320 7.141 2.500 1.00 78.06 374 TYR A O 1
ATOM 2803 N N . ASN A 1 375 ? 5.885 8.257 3.801 1.00 81.88 375 ASN A N 1
ATOM 2804 C CA . ASN A 1 375 ? 6.620 8.053 5.041 1.00 81.88 375 ASN A CA 1
ATOM 2805 C C . ASN A 1 375 ? 6.593 6.571 5.460 1.00 81.88 375 ASN A C 1
ATOM 2807 O O . ASN A 1 375 ? 5.552 5.914 5.361 1.00 81.88 375 ASN A O 1
ATOM 2811 N N . GLY A 1 376 ? 7.703 6.065 6.011 1.00 87.75 376 GLY A N 1
ATOM 2812 C CA . GLY A 1 376 ? 7.805 4.710 6.561 1.00 87.75 376 GLY A CA 1
ATOM 2813 C C . GLY A 1 376 ? 6.833 4.385 7.704 1.00 87.75 376 GLY A C 1
ATOM 2814 O O . GLY A 1 376 ? 6.655 3.218 8.023 1.00 87.75 376 GLY A O 1
ATOM 2815 N N . ASN A 1 377 ? 6.158 5.382 8.281 1.00 87.56 377 ASN A N 1
ATOM 2816 C CA . ASN A 1 377 ? 5.060 5.203 9.237 1.00 87.56 377 ASN A CA 1
ATOM 2817 C C . ASN A 1 377 ? 3.692 4.923 8.584 1.00 87.56 377 ASN A C 1
ATOM 2819 O O . ASN A 1 377 ? 2.733 4.614 9.287 1.00 87.56 377 ASN A O 1
ATOM 2823 N N . SER A 1 378 ? 3.578 5.005 7.257 1.00 88.00 378 SER A N 1
ATOM 2824 C CA . SER A 1 378 ? 2.317 4.795 6.535 1.00 88.00 378 SER A CA 1
ATOM 2825 C C . SER A 1 378 ? 1.970 3.307 6.460 1.00 88.00 378 SER A C 1
ATOM 2827 O O . SER A 1 378 ? 2.309 2.631 5.490 1.00 88.00 378 SER A O 1
ATOM 2829 N N . SER A 1 379 ? 1.351 2.773 7.512 1.00 87.06 379 SER A N 1
ATOM 2830 C CA . SER A 1 379 ? 1.159 1.333 7.680 1.00 87.06 379 SER A CA 1
ATOM 2831 C C . SER A 1 379 ? -0.296 0.880 7.614 1.00 87.06 379 SER A C 1
ATOM 2833 O O . SER A 1 379 ? -1.186 1.472 8.223 1.00 87.06 379 SER A O 1
ATOM 2835 N N . ILE A 1 380 ? -0.520 -0.257 6.946 1.00 81.00 380 ILE A N 1
ATOM 2836 C CA . ILE A 1 380 ? -1.788 -0.991 7.026 1.00 81.00 380 ILE A CA 1
ATOM 2837 C C . ILE A 1 380 ? -1.834 -1.774 8.346 1.00 81.00 380 ILE A C 1
ATOM 2839 O O . ILE A 1 380 ? -2.671 -1.490 9.193 1.00 81.00 380 ILE A O 1
ATOM 2843 N N . MET A 1 381 ? -0.933 -2.743 8.554 1.00 79.06 381 MET A N 1
ATOM 2844 C CA . MET A 1 381 ? -0.965 -3.650 9.719 1.00 79.06 381 MET A CA 1
ATOM 2845 C C . MET A 1 381 ? 0.423 -3.914 10.320 1.00 79.06 381 MET A C 1
ATOM 2847 O O . MET A 1 381 ? 0.784 -5.057 10.566 1.00 79.06 381 MET A O 1
ATOM 2851 N N . GLY A 1 382 ? 1.223 -2.871 10.542 1.00 87.81 382 GLY A N 1
ATOM 2852 C CA . GLY A 1 382 ? 2.471 -2.950 11.315 1.00 87.81 382 GLY A CA 1
ATOM 2853 C C . GLY A 1 382 ? 3.758 -2.693 10.536 1.00 87.81 382 GLY A C 1
ATOM 2854 O O . GLY A 1 382 ? 4.768 -2.344 11.145 1.00 87.81 382 GLY A O 1
ATOM 2855 N N . TRP A 1 383 ? 3.736 -2.796 9.213 1.00 91.75 383 TRP A N 1
ATOM 2856 C CA . TRP A 1 383 ? 4.849 -2.396 8.350 1.00 91.75 383 TRP A CA 1
ATOM 2857 C C . TRP A 1 383 ? 4.374 -1.273 7.436 1.00 91.75 383 TRP A C 1
ATOM 2859 O O . TRP A 1 383 ? 3.255 -1.346 6.915 1.00 91.75 383 TRP A O 1
ATOM 2869 N N . GLY A 1 384 ? 5.142 -0.192 7.347 1.00 88.94 384 GLY A N 1
ATOM 2870 C CA . GLY A 1 384 ? 4.839 0.938 6.474 1.00 88.94 384 GLY A CA 1
ATOM 2871 C C . GLY A 1 384 ? 5.663 0.915 5.193 1.00 88.94 384 GLY A C 1
ATOM 2872 O O . GLY A 1 384 ? 6.197 -0.125 4.805 1.00 88.94 384 GLY A O 1
ATOM 2873 N N . PHE A 1 385 ? 5.769 2.065 4.526 1.00 87.75 385 PHE A N 1
ATOM 2874 C CA . PHE A 1 385 ? 6.608 2.196 3.332 1.00 87.75 385 PHE A CA 1
ATOM 2875 C C . PHE A 1 385 ? 8.071 1.867 3.652 1.00 87.75 385 PHE A C 1
ATOM 2877 O O . PHE A 1 385 ? 8.536 2.029 4.784 1.00 87.75 385 PHE A O 1
ATOM 2884 N N . TYR A 1 386 ? 8.792 1.359 2.650 1.00 88.44 386 TYR A N 1
ATOM 2885 C CA . TYR A 1 386 ? 10.136 0.788 2.827 1.00 88.44 386 TYR A CA 1
ATOM 2886 C C . TYR A 1 386 ? 10.171 -0.372 3.841 1.00 88.44 386 TYR A C 1
ATOM 2888 O O . TYR A 1 386 ? 11.208 -0.665 4.435 1.00 88.44 386 TYR A O 1
ATOM 2896 N N . GLU A 1 387 ? 9.011 -1.004 4.056 1.00 91.06 387 GLU A N 1
ATOM 2897 C CA . GLU A 1 387 ? 8.786 -2.151 4.939 1.00 91.06 387 GLU A CA 1
ATOM 2898 C C . GLU A 1 387 ? 9.193 -1.895 6.394 1.00 91.06 387 GLU A C 1
ATOM 2900 O O . GLU A 1 387 ? 9.357 -2.830 7.182 1.00 91.06 387 GLU A O 1
ATOM 2905 N N . LYS A 1 388 ? 9.341 -0.622 6.774 1.00 91.25 388 LYS A N 1
ATOM 2906 C CA . LYS A 1 388 ? 9.764 -0.247 8.119 1.00 91.25 388 LYS A CA 1
ATOM 2907 C C . LYS A 1 388 ? 8.726 -0.709 9.123 1.00 91.25 388 LYS A C 1
ATOM 2909 O O . LYS A 1 388 ? 7.523 -0.510 8.930 1.00 91.25 388 LYS A O 1
ATOM 2914 N N . ARG A 1 389 ? 9.190 -1.299 10.223 1.00 91.62 389 ARG A N 1
ATOM 2915 C CA . ARG A 1 389 ? 8.308 -1.610 11.349 1.00 91.62 389 ARG A CA 1
ATOM 2916 C C . ARG A 1 389 ? 7.792 -0.313 11.948 1.00 91.62 389 ARG A C 1
ATOM 2918 O O . ARG A 1 389 ? 8.574 0.602 12.213 1.00 91.62 389 ARG A O 1
ATOM 2925 N N . VAL A 1 390 ? 6.497 -0.268 12.232 1.00 90.00 390 VAL A N 1
ATOM 2926 C CA . VAL A 1 390 ? 5.864 0.894 12.857 1.00 90.00 390 VAL A CA 1
ATOM 2927 C C . VAL A 1 390 ? 5.360 0.559 14.251 1.00 90.00 390 VAL A C 1
ATOM 2929 O O . VAL A 1 390 ? 4.902 -0.555 14.515 1.00 90.00 390 VAL A O 1
ATOM 2932 N N . GLY A 1 391 ? 5.443 1.535 15.153 1.00 88.06 391 GLY A N 1
ATOM 2933 C CA . GLY A 1 391 ? 4.823 1.429 16.468 1.00 88.06 391 GLY A CA 1
ATOM 2934 C C . GLY A 1 391 ? 3.297 1.354 16.373 1.00 88.06 391 GLY A C 1
ATOM 2935 O O . GLY A 1 391 ? 2.686 1.805 15.402 1.00 88.06 391 GLY A O 1
ATOM 2936 N N . CYS A 1 392 ? 2.660 0.852 17.425 1.00 87.25 392 CYS A N 1
ATOM 2937 C CA . CYS A 1 392 ? 1.209 0.708 17.549 1.00 87.25 392 CYS A CA 1
ATOM 2938 C C . CYS A 1 392 ? 0.442 2.014 17.290 1.00 87.25 392 CYS A C 1
ATOM 2940 O O . CYS A 1 392 ? -0.737 2.018 16.939 1.00 87.25 392 CYS A O 1
ATOM 2942 N N . GLY A 1 393 ? 1.098 3.155 17.495 1.00 86.56 393 GLY A N 1
ATOM 2943 C CA . GLY A 1 393 ? 0.573 4.486 17.219 1.00 86.56 393 GLY A CA 1
ATOM 2944 C C . GLY A 1 393 ? 0.296 4.806 15.745 1.00 86.56 393 GLY A C 1
ATOM 2945 O O . GLY A 1 393 ? -0.412 5.773 15.475 1.00 86.56 393 GLY A O 1
ATOM 2946 N N . TYR A 1 394 ? 0.815 4.004 14.815 1.00 88.88 394 TYR A N 1
ATOM 2947 C CA . TYR A 1 394 ? 0.769 4.256 13.369 1.00 88.88 394 TYR A CA 1
ATOM 2948 C C . TYR A 1 394 ? -0.016 3.195 12.584 1.00 88.88 394 TYR A C 1
ATOM 2950 O O . TYR A 1 394 ? -0.018 3.200 11.356 1.00 88.88 394 TYR A O 1
ATOM 2958 N N . LEU A 1 395 ? -0.686 2.269 13.275 1.00 90.56 395 LEU A N 1
ATOM 2959 C CA . LEU A 1 395 ? -1.539 1.279 12.623 1.00 90.56 395 LEU A CA 1
ATOM 2960 C C . LEU A 1 395 ? -2.764 1.965 12.004 1.00 90.56 395 LEU A C 1
ATOM 2962 O O . LEU A 1 395 ? -3.536 2.610 12.715 1.00 90.56 395 LEU A O 1
ATOM 2966 N N . GLY A 1 396 ? -2.936 1.821 10.689 1.00 89.75 396 GLY A N 1
ATOM 2967 C CA . GLY A 1 396 ? -4.029 2.443 9.942 1.00 89.75 396 GLY A CA 1
ATOM 2968 C C . GLY A 1 396 ? -5.125 1.490 9.477 1.00 89.75 396 GLY A C 1
ATOM 2969 O O . GLY A 1 396 ? -6.233 1.935 9.188 1.00 89.75 396 GLY A O 1
ATOM 2970 N N . GLY A 1 397 ? -4.844 0.194 9.373 1.00 93.31 397 GLY A N 1
ATOM 2971 C CA . GLY A 1 397 ? -5.725 -0.799 8.764 1.00 93.31 397 GLY A CA 1
ATOM 2972 C C . GLY A 1 397 ? -6.480 -1.663 9.772 1.00 93.31 397 GLY A C 1
ATOM 2973 O O . GLY A 1 397 ? -5.985 -1.975 10.853 1.00 93.31 397 GLY A O 1
ATOM 2974 N N . VAL A 1 398 ? -7.679 -2.096 9.390 1.00 96.25 398 VAL A N 1
ATOM 2975 C CA . VAL A 1 398 ? -8.474 -3.119 10.080 1.00 96.25 398 VAL A CA 1
ATOM 2976 C C . VAL A 1 398 ? -8.878 -4.205 9.085 1.00 96.25 398 VAL A C 1
ATOM 2978 O O . VAL A 1 398 ? -9.520 -3.929 8.070 1.00 96.25 398 VAL A O 1
ATOM 2981 N N . GLN A 1 399 ? -8.493 -5.449 9.365 1.00 97.56 399 GLN A N 1
ATOM 2982 C CA . GLN A 1 399 ? -8.851 -6.623 8.573 1.00 97.56 399 GLN A CA 1
ATOM 2983 C C . GLN A 1 399 ? -10.353 -6.886 8.697 1.00 97.56 399 GLN A C 1
ATOM 2985 O O . GLN A 1 399 ? -10.917 -6.783 9.786 1.00 97.56 399 GLN A O 1
ATOM 2990 N N . ILE A 1 400 ? -10.996 -7.241 7.587 1.00 98.00 400 ILE A N 1
ATOM 2991 C CA . ILE A 1 400 ? -12.426 -7.577 7.504 1.00 98.00 400 ILE A CA 1
ATOM 2992 C C . ILE A 1 400 ? -12.593 -9.035 7.069 1.00 98.00 400 ILE A C 1
ATOM 2994 O O . ILE A 1 400 ? -13.391 -9.767 7.662 1.00 98.00 400 ILE A O 1
ATOM 2998 N N . ALA A 1 401 ? -11.841 -9.471 6.056 1.00 98.19 401 ALA A N 1
ATOM 2999 C CA . ALA A 1 401 ? -11.899 -10.835 5.559 1.00 98.19 401 ALA A CA 1
ATOM 3000 C C . ALA A 1 401 ? -11.372 -11.828 6.597 1.00 98.19 401 ALA A C 1
ATOM 3002 O O . ALA A 1 401 ? -10.258 -11.698 7.099 1.00 98.19 401 ALA A O 1
ATOM 3003 N N . ASN A 1 402 ? -12.179 -12.848 6.882 1.00 97.75 402 ASN A N 1
ATOM 3004 C CA . ASN A 1 402 ? -11.842 -13.953 7.778 1.00 97.75 402 ASN A CA 1
ATOM 3005 C C . ASN A 1 402 ? -11.289 -15.176 7.044 1.00 97.75 402 ASN A C 1
ATOM 3007 O O . ASN A 1 402 ? -11.011 -16.170 7.686 1.00 97.75 402 ASN A O 1
ATOM 3011 N N . THR A 1 403 ? -11.181 -15.154 5.719 1.00 98.06 403 THR A N 1
ATOM 3012 C CA . THR A 1 403 ? -10.706 -16.306 4.925 1.00 98.06 403 THR A CA 1
ATOM 3013 C C . THR A 1 403 ? -9.482 -15.980 4.078 1.00 98.06 403 THR A C 1
ATOM 3015 O O . THR A 1 403 ? -9.028 -16.804 3.291 1.00 98.06 403 THR A O 1
ATOM 3018 N N . LEU A 1 404 ? -8.946 -14.771 4.248 1.00 98.00 404 LEU A N 1
ATOM 3019 C CA . LEU A 1 404 ? -7.824 -14.251 3.488 1.00 98.00 404 LEU A CA 1
ATOM 3020 C C . LEU A 1 404 ? -6.835 -13.601 4.449 1.00 98.00 404 LEU A C 1
ATOM 3022 O O . LEU A 1 404 ? -7.229 -12.738 5.238 1.00 98.00 404 LEU A O 1
ATOM 3026 N N . VAL A 1 405 ? -5.567 -13.993 4.370 1.00 96.62 405 VAL A N 1
ATOM 3027 C CA . VAL A 1 405 ? -4.456 -13.307 5.028 1.00 96.62 405 VAL A CA 1
ATOM 3028 C C . VAL A 1 405 ? -3.712 -12.465 3.997 1.00 96.62 405 VAL A C 1
ATOM 3030 O O . VAL A 1 405 ? -3.231 -12.976 2.988 1.00 96.62 405 VAL A O 1
ATOM 3033 N N . VAL A 1 406 ? -3.626 -11.156 4.243 1.00 92.19 406 VAL A N 1
ATOM 3034 C CA . VAL A 1 406 ? -2.874 -10.231 3.386 1.00 92.19 406 VAL A CA 1
ATOM 3035 C C . VAL A 1 406 ? -1.589 -9.844 4.107 1.00 92.19 406 VAL A C 1
ATOM 3037 O O . VAL A 1 406 ? -1.635 -9.061 5.059 1.00 92.19 406 VAL A O 1
ATOM 3040 N N . PRO A 1 407 ? -0.443 -10.413 3.713 1.00 91.44 407 PRO A N 1
ATOM 3041 C CA . PRO A 1 407 ? 0.834 -10.025 4.265 1.00 91.44 407 PRO A CA 1
ATOM 3042 C C . PRO A 1 407 ? 1.332 -8.705 3.659 1.00 91.44 407 PRO A C 1
ATOM 3044 O O . PRO A 1 407 ? 0.902 -8.302 2.576 1.00 91.44 407 PRO A O 1
ATOM 3047 N N . PRO A 1 408 ? 2.285 -8.029 4.322 1.00 87.12 408 PRO A N 1
ATOM 3048 C CA . PRO A 1 408 ? 2.866 -6.803 3.787 1.00 87.12 408 PRO A CA 1
ATOM 3049 C C . PRO A 1 408 ? 3.801 -7.036 2.590 1.00 87.12 408 PRO A C 1
ATOM 3051 O O . PRO A 1 408 ? 4.096 -6.078 1.885 1.00 87.12 408 PRO A O 1
ATOM 3054 N N . ASN A 1 409 ? 4.210 -8.282 2.296 1.00 88.81 409 ASN A N 1
ATOM 3055 C CA . ASN A 1 409 ? 4.885 -8.634 1.036 1.00 88.81 409 ASN A CA 1
ATOM 3056 C C . ASN A 1 409 ? 3.908 -8.812 -0.148 1.00 88.81 409 ASN A C 1
ATOM 3058 O O . ASN A 1 409 ? 4.238 -9.483 -1.125 1.00 88.81 409 ASN A O 1
ATOM 3062 N N . LEU A 1 410 ? 2.753 -8.134 -0.074 1.00 93.94 410 LEU A N 1
ATOM 3063 C CA . LEU A 1 410 ? 1.756 -7.934 -1.129 1.00 93.94 410 LEU A CA 1
ATOM 3064 C C . LEU A 1 410 ? 0.890 -9.168 -1.443 1.00 93.94 410 LEU A C 1
ATOM 3066 O O . LEU A 1 410 ? 1.059 -10.238 -0.864 1.00 93.94 410 LEU A O 1
ATOM 3070 N N . ILE A 1 411 ? -0.086 -8.988 -2.340 1.00 97.00 411 ILE A N 1
ATOM 3071 C CA . ILE A 1 411 ? -0.997 -10.048 -2.792 1.00 97.00 411 ILE A CA 1
ATOM 3072 C C . ILE A 1 411 ? -0.343 -10.790 -3.968 1.00 97.00 411 ILE A C 1
ATOM 3074 O O . ILE A 1 411 ? -0.149 -10.198 -5.033 1.00 97.00 411 ILE A O 1
ATOM 3078 N N . SER A 1 412 ? 0.011 -12.059 -3.777 1.00 97.19 412 SER A N 1
ATOM 3079 C CA . SER A 1 412 ? 0.484 -12.985 -4.807 1.00 97.19 412 SER A CA 1
ATOM 3080 C C . SER A 1 412 ? -0.660 -13.774 -5.449 1.00 97.19 412 SER A C 1
ATOM 3082 O O . SER A 1 412 ? -1.791 -13.846 -4.956 1.00 97.19 412 SER A O 1
ATOM 3084 N N . PHE A 1 413 ? -0.344 -14.341 -6.606 1.00 98.12 413 PHE A N 1
ATOM 3085 C CA . PHE A 1 413 ? -1.249 -15.118 -7.438 1.00 98.12 413 PHE A CA 1
ATOM 3086 C C . PHE A 1 413 ? -0.667 -16.508 -7.636 1.00 98.12 413 PHE A C 1
ATOM 3088 O O . PHE A 1 413 ? 0.552 -16.619 -7.768 1.00 98.12 413 PHE A O 1
ATOM 3095 N N . ASP A 1 414 ? -1.539 -17.510 -7.694 1.00 97.56 414 ASP A N 1
ATOM 3096 C CA . ASP A 1 414 ? -1.140 -18.907 -7.854 1.00 97.56 414 ASP A CA 1
ATOM 3097 C C . ASP A 1 414 ? -0.380 -19.091 -9.179 1.00 97.56 414 ASP A C 1
ATOM 3099 O O . ASP A 1 414 ? -0.816 -18.608 -10.230 1.00 97.56 414 ASP A O 1
ATOM 3103 N N . GLU A 1 415 ? 0.784 -19.730 -9.158 1.00 94.69 415 GLU A N 1
ATOM 3104 C CA . GLU A 1 415 ? 1.543 -20.010 -10.383 1.00 94.69 415 GLU A CA 1
ATOM 3105 C C . GLU A 1 415 ? 1.127 -21.312 -11.087 1.00 94.69 415 GLU A C 1
ATOM 3107 O O . GLU A 1 415 ? 1.355 -21.464 -12.292 1.00 94.69 415 GLU A O 1
ATOM 3112 N N . ASP A 1 416 ? 0.445 -22.208 -10.376 1.00 94.12 416 ASP A N 1
ATOM 3113 C CA . ASP A 1 416 ? 0.010 -23.538 -10.802 1.00 94.12 416 ASP A CA 1
ATOM 3114 C C . ASP A 1 416 ? -1.407 -23.533 -11.420 1.00 94.12 416 ASP A C 1
ATOM 3116 O O . ASP A 1 416 ? -2.213 -24.448 -11.221 1.00 94.12 416 ASP A O 1
ATOM 3120 N N . GLN A 1 417 ? -1.706 -22.535 -12.261 1.00 94.88 417 GLN A N 1
ATOM 3121 C CA . GLN A 1 417 ? -2.989 -22.400 -12.973 1.00 94.88 417 GLN A CA 1
ATOM 3122 C C . GLN A 1 417 ? -2.835 -22.289 -14.503 1.00 94.88 417 GLN A C 1
ATOM 3124 O O . GLN A 1 417 ? -1.767 -21.971 -15.032 1.00 94.88 417 GLN A O 1
ATOM 3129 N N . ASP A 1 418 ? -3.907 -22.582 -15.254 1.00 95.50 418 ASP A N 1
ATOM 3130 C CA . ASP A 1 418 ? -3.918 -22.380 -16.712 1.00 95.50 418 ASP A CA 1
ATOM 3131 C C . ASP A 1 418 ? -3.826 -20.879 -17.017 1.00 95.50 418 ASP A C 1
ATOM 3133 O O . ASP A 1 418 ? -4.597 -20.075 -16.498 1.00 95.50 418 ASP A O 1
ATOM 3137 N N . THR A 1 419 ? -2.883 -20.480 -17.869 1.00 94.00 419 THR A N 1
ATOM 3138 C CA . THR A 1 419 ? -2.639 -19.064 -18.166 1.00 94.00 419 THR A CA 1
ATOM 3139 C C . THR A 1 419 ? -3.746 -18.436 -19.008 1.00 94.00 419 THR A C 1
ATOM 3141 O O . THR A 1 419 ? -3.826 -17.204 -19.090 1.00 94.00 419 THR A O 1
ATOM 3144 N N . HIS A 1 420 ? -4.578 -19.257 -19.667 1.00 95.25 420 HIS A N 1
ATOM 3145 C CA . HIS A 1 420 ? -5.668 -18.826 -20.547 1.00 95.25 420 HIS A CA 1
ATOM 3146 C C . HIS A 1 420 ? -5.237 -17.779 -21.592 1.00 95.25 420 HIS A C 1
ATOM 3148 O O . HIS A 1 420 ? -6.039 -16.943 -22.017 1.00 95.25 420 HIS A O 1
ATOM 3154 N N . GLU A 1 421 ? -3.965 -17.771 -22.009 1.00 92.19 421 GLU A N 1
ATOM 3155 C CA . GLU A 1 421 ? -3.431 -16.724 -22.888 1.00 92.19 421 GLU A CA 1
ATOM 3156 C C . GLU A 1 421 ? -4.181 -16.654 -24.225 1.00 92.19 421 GLU A C 1
ATOM 3158 O O . GLU A 1 421 ? -4.483 -15.556 -24.702 1.00 92.19 421 GLU A O 1
ATOM 3163 N N . ASP A 1 422 ? -4.527 -17.802 -24.813 1.00 91.31 422 ASP A N 1
ATOM 3164 C CA . ASP A 1 422 ? -5.282 -17.904 -26.069 1.00 91.31 422 ASP A CA 1
ATOM 3165 C C . ASP A 1 422 ? -6.760 -17.502 -25.925 1.00 91.31 422 ASP A C 1
ATOM 3167 O O . ASP A 1 422 ? -7.418 -17.169 -26.917 1.00 91.31 422 ASP A O 1
ATOM 3171 N N . GLU A 1 423 ? -7.252 -17.432 -24.690 1.00 91.94 423 GLU A N 1
ATOM 3172 C CA . GLU A 1 423 ? -8.580 -16.953 -24.315 1.00 91.94 423 GLU A CA 1
ATOM 3173 C C . GLU A 1 423 ? -8.573 -15.505 -23.783 1.00 91.94 423 GLU A C 1
ATOM 3175 O O . GLU A 1 423 ? -9.625 -14.972 -23.441 1.00 91.94 423 GLU A O 1
ATOM 3180 N N . GLY A 1 424 ? -7.438 -14.800 -23.805 1.00 91.81 424 GLY A N 1
ATOM 3181 C CA . GLY A 1 424 ? -7.337 -13.390 -23.392 1.00 91.81 424 GLY A CA 1
ATOM 3182 C C . GLY A 1 424 ? -6.733 -13.156 -22.003 1.00 91.81 424 GLY A C 1
ATOM 3183 O O . GLY A 1 424 ? -6.620 -11.999 -21.594 1.00 91.81 424 GLY A O 1
ATOM 3184 N N . GLY A 1 425 ? -6.282 -14.217 -21.331 1.00 95.56 425 GLY A N 1
ATOM 3185 C CA . GLY A 1 425 ? -5.533 -14.184 -20.077 1.00 95.56 425 GLY A CA 1
ATOM 3186 C C . GLY A 1 425 ? -6.385 -14.185 -18.808 1.00 95.56 425 GLY A C 1
ATOM 3187 O O . GLY A 1 425 ? -7.612 -14.305 -18.844 1.00 95.56 425 GLY A O 1
ATOM 3188 N N . LEU A 1 426 ? -5.687 -14.036 -17.684 1.00 97.81 426 LEU A N 1
ATOM 3189 C CA . LEU A 1 426 ? -6.230 -14.027 -16.328 1.00 97.81 426 LEU A CA 1
ATOM 3190 C C . LEU A 1 426 ? -6.365 -12.595 -15.796 1.00 97.81 426 LEU A C 1
ATOM 3192 O O . LEU A 1 426 ? -5.528 -11.735 -16.091 1.00 97.81 426 LEU A O 1
ATOM 3196 N N . PHE A 1 427 ? -7.397 -12.336 -14.990 1.00 98.44 427 PHE A N 1
ATOM 3197 C CA . PHE A 1 427 ? -7.680 -11.007 -14.441 1.00 98.44 427 PHE A CA 1
ATOM 3198 C C . PHE A 1 427 ? -7.891 -11.023 -12.935 1.00 98.44 427 PHE A C 1
ATOM 3200 O O . PHE A 1 427 ? -8.652 -11.835 -12.412 1.00 98.44 427 PHE A O 1
ATOM 3207 N N . PHE A 1 428 ? -7.300 -10.044 -12.260 1.00 98.50 428 PHE A N 1
ATOM 3208 C CA . PHE A 1 428 ? -7.590 -9.734 -10.868 1.00 98.50 428 PHE A CA 1
ATOM 3209 C C . PHE A 1 428 ? -8.507 -8.517 -10.796 1.00 98.50 428 PHE A C 1
ATOM 3211 O O . PHE A 1 428 ? -8.150 -7.435 -11.275 1.00 98.50 428 PHE A O 1
ATOM 3218 N N . GLY A 1 429 ? -9.696 -8.691 -10.225 1.00 98.12 429 GLY A N 1
ATOM 3219 C CA . GLY A 1 429 ? -10.585 -7.583 -9.917 1.00 98.12 429 GLY A CA 1
ATOM 3220 C C . GLY A 1 429 ? -10.202 -6.942 -8.591 1.00 98.12 429 GLY A C 1
ATOM 3221 O O . GLY A 1 429 ? -10.018 -7.628 -7.590 1.00 98.12 429 GLY A O 1
ATOM 3222 N N . HIS A 1 430 ? -10.086 -5.622 -8.571 1.00 97.88 430 HIS A N 1
ATOM 3223 C CA . HIS A 1 430 ? -9.729 -4.873 -7.373 1.00 97.88 430 HIS A CA 1
ATOM 3224 C C . HIS A 1 430 ? -10.432 -3.524 -7.335 1.00 97.88 430 HIS A C 1
ATOM 3226 O O . HIS A 1 430 ? -10.783 -2.956 -8.375 1.00 97.88 430 HIS A O 1
ATOM 3232 N N . ALA A 1 431 ? -10.672 -3.026 -6.124 1.00 96.94 431 ALA A N 1
ATOM 3233 C CA . ALA A 1 431 ? -11.231 -1.699 -5.930 1.00 96.94 431 ALA A CA 1
ATOM 3234 C C . ALA A 1 431 ? -10.810 -1.074 -4.603 1.00 96.94 431 ALA A C 1
ATOM 3236 O O . ALA A 1 431 ? -10.678 -1.760 -3.592 1.00 96.94 431 ALA A O 1
ATOM 3237 N N . TRP A 1 432 ? -10.719 0.252 -4.601 1.00 97.06 432 TRP A N 1
ATOM 3238 C CA . TRP A 1 432 ? -10.776 1.061 -3.389 1.00 97.06 432 TRP A CA 1
ATOM 3239 C C . TRP A 1 432 ? -12.118 1.778 -3.355 1.00 97.06 432 TRP A C 1
ATOM 3241 O O . TRP A 1 432 ? -12.401 2.568 -4.254 1.00 97.06 432 TRP A O 1
ATOM 3251 N N . LEU A 1 433 ? -12.936 1.512 -2.335 1.00 97.31 433 LEU A N 1
ATOM 3252 C CA . LEU A 1 433 ? -14.225 2.173 -2.119 1.00 97.31 433 LEU A CA 1
ATOM 3253 C C . LEU A 1 433 ? -14.257 2.812 -0.727 1.00 97.31 433 LEU A C 1
ATOM 3255 O O . LEU A 1 433 ? -14.003 2.149 0.278 1.00 97.31 433 LEU A O 1
ATOM 3259 N N . ALA A 1 434 ? -14.608 4.089 -0.649 1.00 97.44 434 ALA A N 1
ATOM 3260 C CA . ALA A 1 434 ? -14.945 4.754 0.598 1.00 97.44 434 ALA A CA 1
ATOM 3261 C C . ALA A 1 434 ? -16.319 4.264 1.073 1.00 97.44 434 ALA A C 1
ATOM 3263 O O . ALA A 1 434 ? -17.316 4.381 0.359 1.00 97.44 434 ALA A O 1
ATOM 3264 N N . LEU A 1 435 ? -16.375 3.739 2.294 1.00 97.81 435 LEU A N 1
ATOM 3265 C CA . LEU A 1 435 ? -17.591 3.259 2.944 1.00 97.81 435 LEU A CA 1
ATOM 3266 C C . LEU A 1 435 ? -17.886 4.076 4.214 1.00 97.81 435 LEU A C 1
ATOM 3268 O O . LEU A 1 435 ? -16.949 4.536 4.876 1.00 97.81 435 LEU A O 1
ATOM 3272 N N . PRO A 1 436 ? -19.166 4.218 4.617 1.00 97.25 436 PRO A N 1
ATOM 3273 C CA . PRO A 1 436 ? -19.558 4.837 5.885 1.00 97.25 436 PRO A CA 1
ATOM 3274 C C . PRO A 1 436 ? -19.332 3.890 7.081 1.00 97.25 436 PRO A C 1
ATOM 3276 O O . PRO A 1 436 ? -20.170 3.801 7.974 1.00 97.25 436 PRO A O 1
ATOM 3279 N N . PHE A 1 437 ? -18.217 3.152 7.085 1.00 96.12 437 PHE A N 1
ATOM 3280 C CA . PHE A 1 437 ? -17.967 2.058 8.025 1.00 96.12 437 PHE A CA 1
ATOM 3281 C C . PHE A 1 437 ? -17.751 2.556 9.457 1.00 96.12 437 PHE A C 1
ATOM 3283 O O . PHE A 1 437 ? -18.342 2.015 10.388 1.00 96.12 437 PHE A O 1
ATOM 3290 N N . ILE A 1 438 ? -16.948 3.610 9.636 1.00 95.62 438 ILE A N 1
ATOM 3291 C CA . ILE A 1 438 ? -16.700 4.227 10.942 1.00 95.62 438 ILE A CA 1
ATOM 3292 C C . ILE A 1 438 ? -17.275 5.642 10.940 1.00 95.62 438 ILE A C 1
ATOM 3294 O O . ILE A 1 438 ? -16.809 6.475 10.177 1.00 95.62 438 ILE A O 1
ATOM 3298 N N . GLN A 1 439 ? -18.281 5.914 11.784 1.00 95.06 439 GLN A N 1
ATOM 3299 C CA . GLN A 1 439 ? -18.946 7.219 11.961 1.00 95.06 439 GLN A CA 1
ATOM 3300 C C . GLN A 1 439 ? -19.318 7.927 10.643 1.00 95.06 439 GLN A C 1
ATOM 3302 O O . GLN A 1 439 ? -19.263 9.158 10.535 1.00 95.06 439 GLN A O 1
ATOM 3307 N N . GLY A 1 440 ? -19.698 7.149 9.628 1.00 96.56 440 GLY A N 1
ATOM 3308 C CA . GLY A 1 440 ? -20.191 7.688 8.371 1.00 96.56 440 GLY A CA 1
ATOM 3309 C C . GLY A 1 440 ? -21.532 8.398 8.551 1.00 96.56 440 GLY A C 1
ATOM 3310 O O . GLY A 1 440 ? -22.326 8.070 9.433 1.00 96.56 440 GLY A O 1
ATOM 3311 N N . LYS A 1 441 ? -21.801 9.385 7.700 1.00 96.88 441 LYS A N 1
ATOM 3312 C CA . LYS A 1 441 ? -23.088 10.089 7.633 1.00 96.88 441 LYS A CA 1
ATOM 3313 C C . LYS A 1 441 ? -23.503 10.202 6.184 1.00 96.88 441 LYS A C 1
ATOM 3315 O O . LYS A 1 441 ? -22.656 10.146 5.311 1.00 96.88 441 LYS A O 1
ATOM 3320 N N . GLN A 1 442 ? -24.788 10.407 5.925 1.00 97.06 442 GLN A N 1
ATOM 3321 C CA . GLN A 1 442 ? -25.239 10.721 4.574 1.00 97.06 442 GLN A CA 1
ATOM 3322 C C . GLN A 1 442 ? -24.544 11.985 4.047 1.00 97.06 442 GLN A C 1
ATOM 3324 O O . GLN A 1 442 ? -24.386 12.963 4.780 1.00 97.06 442 GLN A O 1
ATOM 3329 N N . ARG A 1 443 ? -24.156 11.957 2.771 1.00 95.94 443 ARG A N 1
ATOM 3330 C CA . ARG A 1 443 ? -23.430 13.038 2.097 1.00 95.94 443 ARG A CA 1
ATOM 3331 C C . ARG A 1 443 ? -24.191 13.583 0.900 1.00 95.94 443 ARG A C 1
ATOM 3333 O O . ARG A 1 443 ? -25.057 12.912 0.338 1.00 95.94 443 ARG A O 1
ATOM 3340 N N . GLU A 1 444 ? -23.855 14.804 0.514 1.00 94.44 444 GLU A N 1
ATOM 3341 C CA . GLU A 1 444 ? -24.432 15.493 -0.639 1.00 94.44 444 GLU A CA 1
ATOM 3342 C C . GLU A 1 444 ? -23.381 15.697 -1.736 1.00 94.44 444 GLU A C 1
ATOM 3344 O O . GLU A 1 444 ? -22.188 15.457 -1.543 1.00 94.44 444 GLU A O 1
ATOM 3349 N N . ASN A 1 445 ? -23.850 16.130 -2.902 1.00 93.56 445 ASN A N 1
ATOM 3350 C CA . ASN A 1 445 ? -23.009 16.507 -4.028 1.00 93.56 445 ASN A CA 1
ATOM 3351 C C . ASN A 1 445 ? -22.129 17.717 -3.670 1.00 93.56 445 ASN A C 1
ATOM 3353 O O . ASN A 1 445 ? -22.574 18.641 -2.991 1.00 93.56 445 ASN A O 1
ATOM 3357 N N . TRP A 1 446 ? -20.911 17.743 -4.202 1.00 91.19 446 TRP A N 1
ATOM 3358 C CA . TRP A 1 446 ? -20.007 18.883 -4.139 1.00 91.19 446 TRP A CA 1
ATOM 3359 C C . TRP A 1 446 ? -20.580 20.103 -4.868 1.00 91.19 446 TRP A C 1
ATOM 3361 O O . TRP A 1 446 ? -20.965 20.049 -6.039 1.00 91.19 446 TRP A O 1
ATOM 3371 N N . SER A 1 447 ? -20.597 21.229 -4.164 1.00 90.75 447 SER A N 1
ATOM 3372 C CA . SER A 1 447 ? -21.075 22.528 -4.629 1.00 90.75 447 SER A CA 1
ATOM 3373 C C . SER A 1 447 ? -19.985 23.353 -5.318 1.00 90.75 447 SER A C 1
ATOM 3375 O O . SER A 1 447 ? -20.280 24.119 -6.240 1.00 90.75 447 SER A O 1
ATOM 3377 N N . VAL A 1 448 ? -18.727 23.168 -4.913 1.00 87.94 448 VAL A N 1
ATOM 3378 C CA . VAL A 1 448 ? -17.530 23.860 -5.415 1.00 87.94 448 VAL A CA 1
ATOM 3379 C C . VAL A 1 448 ? -16.420 22.877 -5.802 1.00 87.94 448 VAL A C 1
ATOM 3381 O O . VAL A 1 448 ? -15.250 23.241 -5.848 1.00 87.94 448 VAL A O 1
ATOM 3384 N N . GLN A 1 449 ? -16.798 21.644 -6.150 1.00 86.44 449 GLN A N 1
ATOM 3385 C CA . GLN A 1 449 ? -15.904 20.603 -6.670 1.00 86.44 449 GLN A CA 1
ATOM 3386 C C . GLN A 1 449 ? -14.734 20.276 -5.726 1.00 86.44 449 GLN A C 1
ATOM 3388 O O . GLN A 1 449 ? -13.598 20.128 -6.176 1.00 86.44 449 GLN A O 1
ATOM 3393 N N . GLY A 1 450 ? -15.017 20.163 -4.425 1.00 84.56 450 GLY A N 1
ATOM 3394 C CA . GLY A 1 450 ? -14.023 19.781 -3.417 1.00 84.56 450 GLY A CA 1
ATOM 3395 C C . GLY A 1 450 ? -13.190 20.955 -2.900 1.00 84.56 450 GLY A C 1
ATOM 3396 O O . GLY A 1 450 ? -12.081 20.742 -2.415 1.00 84.56 450 GLY A O 1
ATOM 3397 N N . GLY A 1 451 ? -13.685 22.184 -3.063 1.00 87.31 451 GLY A N 1
ATOM 3398 C CA . GLY A 1 451 ? -13.165 23.372 -2.378 1.00 87.31 451 GLY A CA 1
ATOM 3399 C C . GLY A 1 451 ? -13.636 23.461 -0.922 1.00 87.31 451 GLY A C 1
ATOM 3400 O O . GLY A 1 451 ? -14.389 22.609 -0.448 1.00 87.31 451 GLY A O 1
ATOM 3401 N N . ASN A 1 452 ? -13.258 24.526 -0.211 1.00 89.75 452 ASN A N 1
ATOM 3402 C CA . ASN A 1 452 ? -13.487 24.655 1.239 1.00 89.75 452 ASN A CA 1
ATOM 3403 C C . ASN A 1 452 ? -14.962 24.573 1.666 1.00 89.75 452 ASN A C 1
ATOM 3405 O O . ASN A 1 452 ? -15.253 24.168 2.785 1.00 89.75 452 ASN A O 1
ATOM 3409 N N . ALA A 1 453 ? -15.905 24.971 0.806 1.00 90.25 453 ALA A N 1
ATOM 3410 C CA . ALA A 1 453 ? -17.334 24.870 1.123 1.00 90.25 453 ALA A CA 1
ATOM 3411 C C . ALA A 1 453 ? -17.867 23.422 1.087 1.00 90.25 453 ALA A C 1
ATOM 3413 O O . ALA A 1 453 ? -18.962 23.173 1.588 1.00 90.25 453 ALA A O 1
ATOM 3414 N N . ASP A 1 454 ? -17.101 22.490 0.512 1.00 90.81 454 ASP A N 1
ATOM 3415 C CA . ASP A 1 454 ? -17.436 21.068 0.402 1.00 90.81 454 ASP A CA 1
ATOM 3416 C C . ASP A 1 454 ? -16.693 20.190 1.427 1.00 90.81 454 ASP A C 1
ATOM 3418 O O . ASP A 1 454 ? -16.970 18.991 1.499 1.00 90.81 454 ASP A O 1
ATOM 3422 N N . THR A 1 455 ? -15.761 20.750 2.213 1.00 89.94 455 THR A N 1
ATOM 3423 C CA . THR A 1 455 ? -14.976 20.015 3.220 1.00 89.94 455 THR A CA 1
ATOM 3424 C C . THR A 1 455 ? -15.379 20.423 4.641 1.00 89.94 455 THR A C 1
ATOM 3426 O O . THR A 1 455 ? -15.488 21.601 4.974 1.00 89.94 455 THR A O 1
ATOM 3429 N N . SER A 1 456 ? -15.666 19.439 5.501 1.00 93.06 456 SER A N 1
ATOM 3430 C CA . SER A 1 456 ? -16.030 19.660 6.909 1.00 93.06 456 SER A CA 1
ATOM 3431 C C . SER A 1 456 ? -15.980 18.353 7.704 1.00 93.06 456 SER A C 1
ATOM 3433 O O . SER A 1 456 ? -16.357 17.294 7.197 1.00 93.06 456 SER A O 1
ATOM 3435 N N . GLU A 1 457 ? -15.593 18.441 8.978 1.00 93.69 457 GLU A N 1
ATOM 3436 C CA . GLU A 1 457 ? -15.665 17.332 9.939 1.00 93.69 457 GLU A CA 1
ATOM 3437 C C . GLU A 1 457 ? -17.118 16.873 10.204 1.00 93.69 457 GLU A C 1
ATOM 3439 O O . GLU A 1 457 ? -17.376 15.715 10.547 1.00 93.69 457 GLU A O 1
ATOM 3444 N N . ASP A 1 458 ? -18.109 17.742 9.968 1.00 95.06 458 ASP A N 1
ATOM 3445 C CA . ASP A 1 458 ? -19.524 17.437 10.204 1.00 95.06 458 ASP A CA 1
ATOM 3446 C C . ASP A 1 458 ? -20.119 16.454 9.185 1.00 95.06 458 ASP A C 1
ATOM 3448 O O . ASP A 1 458 ? -21.158 15.846 9.474 1.00 95.06 458 ASP A O 1
ATOM 3452 N N . LEU A 1 459 ? -19.455 16.238 8.042 1.00 93.00 459 LEU A N 1
ATOM 3453 C CA . LEU A 1 459 ? -19.890 15.352 6.948 1.00 93.00 459 LEU A CA 1
ATOM 3454 C C . LEU A 1 459 ? -19.801 13.854 7.290 1.00 93.00 459 LEU A C 1
ATOM 3456 O O . LEU A 1 459 ? -20.120 13.002 6.458 1.00 93.00 459 LEU A O 1
ATOM 3460 N N . GLY A 1 460 ? -19.373 13.522 8.511 1.00 94.50 460 GLY A N 1
ATOM 3461 C CA . GLY A 1 460 ? -19.089 12.151 8.921 1.00 94.50 460 GLY A CA 1
ATOM 3462 C C . GLY A 1 460 ? -17.783 11.652 8.317 1.00 94.50 460 GLY A C 1
ATOM 3463 O O . GLY A 1 460 ? -17.188 12.304 7.463 1.00 94.50 460 GLY A O 1
ATOM 3464 N N . LYS A 1 461 ? -17.325 10.490 8.758 1.00 96.12 461 LYS A N 1
ATOM 3465 C CA . LYS A 1 461 ? -16.014 9.969 8.369 1.00 96.12 461 LYS A CA 1
ATOM 3466 C C . LYS A 1 461 ? -16.085 9.021 7.167 1.00 96.12 461 LYS A C 1
ATOM 3468 O O . LYS A 1 461 ? -17.150 8.499 6.811 1.00 96.12 461 LYS A O 1
ATOM 3473 N N . LEU A 1 462 ? -14.937 8.827 6.524 1.00 96.81 462 LEU A N 1
ATOM 3474 C CA . LEU A 1 462 ? -14.728 7.924 5.395 1.00 96.81 462 LEU A CA 1
ATOM 3475 C C . LEU A 1 462 ? -13.748 6.820 5.787 1.00 96.81 462 LEU A C 1
ATOM 3477 O O . LEU A 1 462 ? -12.637 7.092 6.237 1.00 96.81 462 LEU A O 1
ATOM 3481 N N . SER A 1 463 ? -14.150 5.569 5.575 1.00 97.25 463 SER A N 1
ATOM 3482 C CA . SER A 1 463 ? -13.264 4.412 5.704 1.00 97.25 463 SER A CA 1
ATOM 3483 C C . SER A 1 463 ? -13.000 3.833 4.324 1.00 97.25 463 SER A C 1
ATOM 3485 O O . SER A 1 463 ? -13.918 3.353 3.656 1.00 97.25 463 SER A O 1
ATOM 3487 N N . TRP A 1 464 ? -11.751 3.882 3.883 1.00 97.31 464 TRP A N 1
ATOM 3488 C CA . TRP A 1 464 ? -11.367 3.388 2.566 1.00 97.31 464 TRP A CA 1
ATOM 3489 C C . TRP A 1 464 ? -11.140 1.889 2.627 1.00 97.31 464 TRP A C 1
ATOM 3491 O O . TRP A 1 464 ? -10.273 1.429 3.358 1.00 97.31 464 TRP A O 1
ATOM 3501 N N . THR A 1 465 ? -11.947 1.136 1.890 1.00 98.06 465 THR A N 1
ATOM 3502 C CA . THR A 1 465 ? -12.001 -0.326 1.945 1.00 98.06 465 THR A CA 1
ATOM 3503 C C . THR A 1 465 ? -11.482 -0.911 0.644 1.00 98.06 465 THR A C 1
ATOM 3505 O O . THR A 1 465 ? -11.941 -0.528 -0.436 1.00 98.06 465 THR A O 1
ATOM 3508 N N . PHE A 1 466 ? -10.541 -1.845 0.755 1.00 98.06 466 PHE A N 1
ATOM 3509 C CA . PHE A 1 466 ? -10.031 -2.604 -0.375 1.00 98.06 466 PHE A CA 1
ATOM 3510 C C . PHE A 1 466 ? -10.938 -3.807 -0.651 1.00 98.06 466 PHE A C 1
ATOM 3512 O O . PHE A 1 466 ? -11.274 -4.566 0.263 1.00 98.06 466 PHE A O 1
ATOM 3519 N N . PHE A 1 467 ? -11.329 -3.983 -1.908 1.00 98.19 467 PHE A N 1
ATOM 3520 C CA . PHE A 1 467 ? -12.090 -5.132 -2.395 1.00 98.19 467 PHE A CA 1
ATOM 3521 C C . PHE A 1 467 ? -11.246 -5.930 -3.379 1.00 98.19 467 PHE A C 1
ATOM 3523 O O . PHE A 1 467 ? -10.535 -5.347 -4.199 1.00 98.19 467 PHE A O 1
ATOM 3530 N N . ALA A 1 468 ? -11.393 -7.250 -3.330 1.00 98.19 468 ALA A N 1
ATOM 3531 C CA . ALA A 1 468 ? -10.735 -8.180 -4.235 1.00 98.19 468 ALA A CA 1
ATOM 3532 C C . ALA A 1 468 ? -11.759 -9.128 -4.877 1.00 98.19 468 ALA A C 1
ATOM 3534 O O . ALA A 1 468 ? -12.722 -9.553 -4.238 1.00 98.19 468 ALA A O 1
ATOM 3535 N N . GLU A 1 469 ? -11.528 -9.455 -6.143 1.00 98.06 469 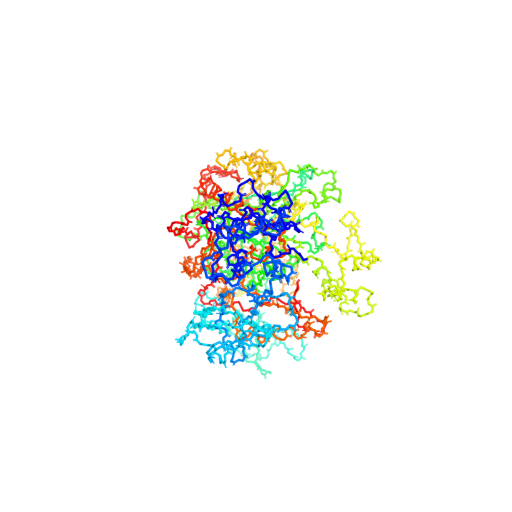GLU A N 1
ATOM 3536 C CA . GLU A 1 469 ? -12.281 -10.412 -6.950 1.00 98.06 469 GLU A CA 1
ATOM 3537 C C . GLU A 1 469 ? -11.289 -11.300 -7.709 1.00 98.06 469 GLU A C 1
ATOM 3539 O O . GLU A 1 469 ? -10.671 -10.891 -8.695 1.00 98.06 469 GLU A O 1
ATOM 3544 N N . ALA A 1 470 ? -11.170 -12.529 -7.237 1.00 98.19 470 ALA A N 1
ATOM 3545 C CA . ALA A 1 470 ? -10.362 -13.611 -7.771 1.00 98.19 470 ALA A CA 1
ATOM 3546 C C . ALA A 1 470 ? -11.250 -14.853 -7.954 1.00 98.19 470 ALA A C 1
ATOM 3548 O O . ALA A 1 470 ? -12.422 -14.860 -7.566 1.00 98.19 470 ALA A O 1
ATOM 3549 N N . GLU A 1 471 ? -10.727 -15.915 -8.558 1.00 97.31 471 GLU A N 1
ATOM 3550 C CA . GLU A 1 471 ? -11.491 -17.161 -8.713 1.00 97.31 471 GLU A CA 1
ATOM 3551 C C . GLU A 1 471 ? -11.786 -17.829 -7.355 1.00 97.31 471 GLU A C 1
ATOM 3553 O O . GLU A 1 471 ? -12.900 -18.306 -7.125 1.00 97.31 471 GLU A O 1
ATOM 3558 N N . ASN A 1 472 ? -10.838 -17.765 -6.417 1.00 97.31 472 ASN A N 1
ATOM 3559 C CA . ASN A 1 472 ? -10.923 -18.370 -5.085 1.00 97.31 472 ASN A CA 1
ATOM 3560 C C . ASN A 1 472 ? -11.254 -17.380 -3.944 1.00 97.31 472 ASN A C 1
ATOM 3562 O O . ASN A 1 472 ? -11.387 -17.808 -2.795 1.00 97.31 472 ASN A O 1
ATOM 3566 N N . PHE A 1 473 ? -11.445 -16.085 -4.233 1.00 98.31 473 PHE A N 1
ATOM 3567 C CA . PHE A 1 473 ? -11.847 -15.078 -3.241 1.00 98.31 473 PHE A CA 1
ATOM 3568 C C . PHE A 1 473 ? -12.721 -13.961 -3.837 1.00 98.31 473 PHE A C 1
ATOM 3570 O O . PHE A 1 473 ? -12.449 -13.463 -4.925 1.00 98.31 473 PHE A O 1
ATOM 3577 N N . SER A 1 474 ? -13.738 -13.498 -3.105 1.00 97.75 474 SER A N 1
ATOM 3578 C CA . SER A 1 474 ? -14.542 -12.322 -3.479 1.00 97.75 474 SER A CA 1
ATOM 3579 C C . SER A 1 474 ? -15.020 -11.556 -2.243 1.00 97.75 474 SER A C 1
ATOM 3581 O O . SER A 1 474 ? -15.522 -12.160 -1.291 1.00 97.75 474 SER A O 1
ATOM 3583 N N . GLY A 1 475 ? -14.890 -10.225 -2.262 1.00 97.69 475 GLY A N 1
ATOM 3584 C CA . GLY A 1 475 ? -15.477 -9.326 -1.262 1.00 97.69 475 GLY A CA 1
ATOM 3585 C C . GLY A 1 475 ? -14.509 -8.295 -0.658 1.00 97.69 475 GLY A C 1
ATOM 3586 O O . GLY A 1 475 ? -13.404 -8.091 -1.169 1.00 97.69 475 GLY A O 1
ATOM 3587 N N . PRO A 1 476 ? -14.929 -7.600 0.421 1.00 98.06 476 PRO A N 1
ATOM 3588 C CA . PRO A 1 476 ? -14.084 -6.647 1.141 1.00 98.06 476 PRO A CA 1
ATOM 3589 C C . PRO A 1 476 ? -12.989 -7.366 1.938 1.00 98.06 476 PRO A C 1
ATOM 3591 O O . PRO A 1 476 ? -13.264 -8.348 2.630 1.00 98.06 476 PRO A O 1
ATOM 3594 N N . VAL A 1 477 ? -11.762 -6.846 1.882 1.00 98.00 477 VAL A N 1
ATOM 3595 C CA . VAL A 1 477 ? -10.589 -7.462 2.517 1.00 98.00 477 VAL A CA 1
ATOM 3596 C C . VAL A 1 477 ? -10.206 -6.765 3.816 1.00 98.00 477 VAL A C 1
ATOM 3598 O O . VAL A 1 477 ? -10.232 -7.382 4.879 1.00 98.00 477 VAL A O 1
ATOM 3601 N N . TYR A 1 478 ? -9.884 -5.477 3.745 1.00 97.44 478 TYR A N 1
ATOM 3602 C CA . TYR A 1 478 ? -9.540 -4.634 4.889 1.00 97.44 478 TYR A CA 1
ATOM 3603 C C . TYR A 1 478 ? -9.923 -3.184 4.593 1.00 97.44 478 TYR A C 1
ATOM 3605 O O . TYR A 1 478 ? -10.186 -2.821 3.443 1.00 97.44 478 TYR A O 1
ATOM 3613 N N . ALA A 1 479 ? -9.958 -2.352 5.630 1.00 97.19 479 ALA A N 1
ATOM 3614 C CA . ALA A 1 479 ? -10.202 -0.924 5.491 1.00 97.19 479 ALA A CA 1
ATOM 3615 C C . ALA A 1 479 ? -9.181 -0.096 6.265 1.00 97.19 479 ALA A C 1
ATOM 3617 O O . ALA A 1 479 ? -8.731 -0.504 7.332 1.00 97.19 479 ALA A O 1
ATOM 3618 N N . TYR A 1 480 ? -8.866 1.091 5.756 1.00 96.50 480 TYR A N 1
ATOM 3619 C CA . TYR A 1 480 ? -8.227 2.133 6.543 1.00 96.50 480 TYR A CA 1
ATOM 3620 C C . TYR A 1 480 ? -9.245 2.781 7.479 1.00 96.50 480 TYR A C 1
ATOM 3622 O O . TYR A 1 480 ? -10.335 3.185 7.050 1.00 96.50 480 TYR A O 1
ATOM 3630 N N . VAL A 1 481 ? -8.876 2.909 8.753 1.00 95.56 481 VAL A N 1
ATOM 3631 C CA . VAL A 1 481 ? -9.626 3.732 9.702 1.00 95.56 481 VAL A CA 1
ATOM 3632 C C . VAL A 1 481 ? -9.486 5.214 9.323 1.00 95.56 481 VAL A C 1
ATOM 3634 O O . VAL A 1 481 ? -8.438 5.613 8.810 1.00 95.56 481 VAL A O 1
ATOM 3637 N N . PRO A 1 482 ? -10.503 6.059 9.561 1.00 95.12 482 PRO A N 1
ATOM 3638 C CA . PRO A 1 482 ? -10.426 7.482 9.225 1.00 95.12 482 PRO A CA 1
ATOM 3639 C C . PRO A 1 482 ? -9.237 8.195 9.884 1.00 95.12 482 PRO A C 1
ATOM 3641 O O . PRO A 1 482 ? -8.590 9.027 9.254 1.00 95.12 482 PRO A O 1
ATOM 3644 N N . GLU A 1 483 ? -8.929 7.838 11.132 1.00 93.69 483 GLU A N 1
ATOM 3645 C CA . GLU A 1 483 ? -7.863 8.429 11.943 1.00 93.69 483 GLU A CA 1
ATOM 3646 C C . GLU A 1 483 ? -6.475 8.205 11.343 1.00 93.69 483 GLU A C 1
ATOM 3648 O O . GLU A 1 483 ? -5.585 9.003 11.607 1.00 93.69 483 GLU A O 1
ATOM 3653 N N . PHE A 1 484 ? -6.278 7.193 10.491 1.00 91.81 484 PHE A N 1
ATOM 3654 C CA . PHE A 1 484 ? -5.011 6.998 9.777 1.00 91.81 484 PHE A CA 1
ATOM 3655 C C . PHE A 1 484 ? -4.569 8.275 9.046 1.00 91.81 484 PHE A C 1
ATOM 3657 O O . PHE A 1 484 ? -3.390 8.607 9.027 1.00 91.81 484 PHE A O 1
ATOM 3664 N N . TRP A 1 485 ? -5.526 9.029 8.502 1.00 90.06 485 TRP A N 1
ATOM 3665 C CA . TRP A 1 485 ? -5.256 10.177 7.642 1.00 90.06 485 TRP A CA 1
ATOM 3666 C C . TRP A 1 485 ? -4.974 11.483 8.381 1.00 90.06 485 TRP A C 1
ATOM 3668 O O . TRP A 1 485 ? -4.426 12.401 7.773 1.00 90.06 485 TRP A O 1
ATOM 3678 N N . TYR A 1 486 ? -5.380 11.596 9.647 1.00 89.31 486 TYR A N 1
ATOM 3679 C CA . TYR A 1 486 ? -5.335 12.869 10.375 1.00 89.31 486 TYR A CA 1
ATOM 3680 C C . TYR A 1 486 ? -4.836 12.768 11.822 1.00 89.31 486 TYR A C 1
ATOM 3682 O O . TYR A 1 486 ? -4.537 13.787 12.449 1.00 89.31 486 TYR A O 1
ATOM 3690 N N . ARG A 1 487 ? -4.693 11.562 12.377 1.00 88.44 487 ARG A N 1
ATOM 3691 C CA . ARG A 1 487 ? -4.080 11.366 13.692 1.00 88.44 487 ARG A CA 1
ATOM 3692 C C . ARG A 1 487 ? -2.655 11.912 13.648 1.00 88.44 487 ARG A C 1
ATOM 3694 O O . ARG A 1 487 ? -1.859 11.478 12.829 1.00 88.44 487 ARG A O 1
ATOM 3701 N N . ARG A 1 488 ? -2.338 12.840 14.559 1.00 86.44 488 ARG A N 1
ATOM 3702 C CA . ARG A 1 488 ? -1.044 13.558 14.652 1.00 86.44 488 ARG A CA 1
ATOM 3703 C C . ARG A 1 488 ? -0.759 14.540 13.506 1.00 86.44 488 ARG A C 1
ATOM 3705 O O . ARG A 1 488 ? 0.357 15.045 13.438 1.00 86.44 488 ARG A O 1
ATOM 3712 N N . ILE A 1 489 ? -1.743 14.901 12.678 1.00 87.88 489 ILE A N 1
ATOM 3713 C CA . ILE A 1 489 ? -1.529 15.778 11.513 1.00 87.88 489 ILE A CA 1
ATOM 3714 C C . ILE A 1 489 ? -0.845 17.108 11.860 1.00 87.88 489 ILE A C 1
ATOM 3716 O O . ILE A 1 489 ? 0.068 17.527 11.160 1.00 87.88 489 ILE A O 1
ATOM 3720 N N . ASP A 1 490 ? -1.196 17.740 12.985 1.00 89.94 490 ASP A N 1
ATOM 3721 C CA . ASP A 1 490 ? -0.544 18.986 13.406 1.00 89.94 490 ASP A CA 1
ATOM 3722 C C . ASP A 1 490 ? 0.916 18.774 13.846 1.00 89.94 490 ASP A C 1
ATOM 3724 O O . ASP A 1 490 ? 1.731 19.688 13.719 1.00 89.94 490 ASP A O 1
ATOM 3728 N N . ARG A 1 491 ? 1.273 17.588 14.366 1.00 89.44 491 ARG A N 1
ATOM 3729 C CA . ARG A 1 491 ? 2.672 17.255 14.688 1.00 89.44 491 ARG A CA 1
ATOM 3730 C C . ARG A 1 491 ? 3.477 17.056 13.410 1.00 89.44 491 ARG A C 1
ATOM 3732 O O . ARG A 1 491 ? 4.580 17.586 13.323 1.00 89.44 491 ARG A O 1
ATOM 3739 N N . TRP A 1 492 ? 2.905 16.383 12.414 1.00 87.00 492 TRP A N 1
ATOM 3740 C CA . TRP A 1 492 ? 3.511 16.230 11.090 1.00 87.00 492 TRP A CA 1
ATOM 3741 C C . TRP A 1 492 ? 3.698 17.572 10.389 1.00 87.00 492 TRP A C 1
ATOM 3743 O O . TRP A 1 492 ? 4.817 17.895 10.007 1.00 87.00 492 TRP A O 1
ATOM 3753 N N . ASN A 1 493 ? 2.657 18.412 10.349 1.00 89.00 493 ASN A N 1
ATOM 3754 C CA . ASN A 1 493 ? 2.761 19.786 9.849 1.00 89.00 493 ASN A CA 1
ATOM 3755 C C . ASN A 1 493 ? 3.878 20.557 10.568 1.00 89.00 493 ASN A C 1
ATOM 3757 O O . ASN A 1 493 ? 4.632 21.306 9.947 1.00 89.00 493 ASN A O 1
ATOM 3761 N N . ALA A 1 494 ? 3.999 20.388 11.890 1.00 91.38 494 ALA A N 1
ATOM 3762 C CA . ALA A 1 494 ? 5.033 21.073 12.646 1.00 91.38 494 ALA A CA 1
ATOM 3763 C C . ALA A 1 494 ? 6.446 20.592 12.298 1.00 91.38 494 ALA A C 1
ATOM 3765 O O . ALA A 1 494 ? 7.350 21.422 12.188 1.00 91.38 494 ALA A O 1
ATOM 3766 N N . LEU A 1 495 ? 6.636 19.284 12.120 1.00 89.12 495 LEU A N 1
ATOM 3767 C CA . LEU A 1 495 ? 7.915 18.702 11.718 1.00 89.12 495 LEU A CA 1
ATOM 3768 C C . LEU A 1 495 ? 8.296 19.089 10.289 1.00 89.12 495 LEU A C 1
ATOM 3770 O O . LEU A 1 495 ? 9.437 19.480 10.080 1.00 89.12 495 LEU A O 1
ATOM 3774 N N . GLU A 1 496 ? 7.360 19.062 9.343 1.00 87.56 496 GLU A N 1
ATOM 3775 C CA . GLU A 1 496 ? 7.578 19.484 7.952 1.00 87.56 496 GLU A CA 1
ATOM 3776 C C . GLU A 1 496 ? 8.104 20.925 7.888 1.00 87.56 496 GLU A C 1
ATOM 3778 O O . GLU A 1 496 ? 9.173 21.182 7.338 1.00 87.56 496 GLU A O 1
ATOM 3783 N N . VAL A 1 497 ? 7.432 21.861 8.571 1.00 89.81 497 VAL A N 1
ATOM 3784 C CA . VAL A 1 497 ? 7.873 23.267 8.621 1.00 89.81 497 VAL A CA 1
ATOM 3785 C C . VAL A 1 497 ? 9.242 23.412 9.301 1.00 89.81 497 VAL A C 1
ATOM 3787 O O . VAL A 1 497 ? 10.044 24.261 8.908 1.00 89.81 497 VAL A O 1
ATOM 3790 N N . LEU A 1 498 ? 9.535 22.610 10.331 1.00 91.38 498 LEU A N 1
ATOM 3791 C CA . LEU A 1 498 ? 10.837 22.632 11.004 1.00 91.38 498 LEU A CA 1
ATOM 3792 C C . LEU A 1 498 ? 11.960 22.117 10.096 1.00 91.38 498 LEU A C 1
ATOM 3794 O O . LEU A 1 498 ? 13.009 22.761 10.044 1.00 91.38 498 LEU A O 1
ATOM 3798 N N . LEU A 1 499 ? 11.728 21.017 9.378 1.00 88.62 499 LEU A N 1
ATOM 3799 C CA . LEU A 1 499 ? 12.676 20.405 8.444 1.00 88.62 499 LEU A CA 1
ATOM 3800 C C . LEU A 1 499 ? 13.003 21.349 7.291 1.00 88.62 499 LEU A C 1
ATOM 3802 O O . LEU A 1 499 ? 14.172 21.637 7.049 1.00 88.62 499 LEU A O 1
ATOM 3806 N N . ASP A 1 500 ? 11.980 21.910 6.653 1.00 86.56 500 ASP A N 1
ATOM 3807 C CA . ASP A 1 500 ? 12.169 22.805 5.510 1.00 86.56 500 ASP A CA 1
ATOM 3808 C C . ASP A 1 500 ? 12.839 24.132 5.895 1.00 86.56 500 ASP A C 1
ATOM 3810 O O . ASP A 1 500 ? 13.502 24.768 5.075 1.00 86.56 500 ASP A O 1
ATOM 3814 N N . SER A 1 501 ? 12.699 24.560 7.155 1.00 89.44 501 SER A N 1
ATOM 3815 C CA . SER A 1 501 ? 13.413 25.730 7.684 1.00 89.44 501 SER A CA 1
ATOM 3816 C C . SER A 1 501 ? 14.848 25.434 8.136 1.00 89.44 501 SER A C 1
ATOM 3818 O O . SER A 1 501 ? 15.487 26.322 8.704 1.00 89.44 501 SER A O 1
ATOM 3820 N N . ASP A 1 502 ? 15.334 24.201 7.951 1.00 91.06 502 ASP A N 1
ATOM 3821 C CA . ASP A 1 502 ? 16.594 23.695 8.514 1.00 91.06 502 ASP A CA 1
ATOM 3822 C C . ASP A 1 502 ? 16.733 24.028 10.011 1.00 91.06 502 ASP A C 1
ATOM 3824 O O . ASP A 1 502 ? 17.777 24.434 10.526 1.00 91.06 502 ASP A O 1
ATOM 3828 N N . TRP A 1 503 ? 15.612 23.921 10.729 1.00 92.38 503 TRP A N 1
ATOM 3829 C CA . TRP A 1 503 ? 15.513 24.204 12.157 1.00 92.38 503 TRP A CA 1
ATOM 3830 C C . TRP A 1 503 ? 15.977 25.618 12.572 1.00 92.38 503 TRP A C 1
ATOM 3832 O O . TRP A 1 503 ? 16.339 25.821 13.743 1.00 92.38 503 TRP A O 1
ATOM 3842 N N . ASP A 1 504 ? 15.963 26.603 11.661 1.00 93.62 504 ASP A N 1
ATOM 3843 C CA . ASP A 1 504 ? 16.503 27.948 11.892 1.00 93.62 504 ASP A CA 1
ATOM 3844 C C . ASP A 1 504 ? 15.798 28.651 13.063 1.00 93.62 504 ASP A C 1
ATOM 3846 O O . ASP A 1 504 ? 14.625 29.030 13.019 1.00 93.62 504 ASP A O 1
ATOM 3850 N N . SER A 1 505 ? 16.556 28.883 14.136 1.00 92.31 505 SER A N 1
ATOM 3851 C CA . SER A 1 505 ? 16.087 29.569 15.347 1.00 92.31 505 SER A CA 1
ATOM 3852 C C . SER A 1 505 ? 15.654 31.027 15.132 1.00 92.31 505 SER A C 1
ATOM 3854 O O . SER A 1 505 ? 15.011 31.600 16.012 1.00 92.31 505 SER A O 1
ATOM 3856 N N . ASN A 1 506 ? 16.000 31.639 13.994 1.00 93.75 506 ASN A N 1
ATOM 3857 C CA . ASN A 1 506 ? 15.583 32.998 13.645 1.00 93.75 506 ASN A CA 1
ATOM 3858 C C . ASN A 1 506 ? 14.175 33.053 13.037 1.00 93.75 506 ASN A C 1
ATOM 3860 O O . ASN A 1 506 ? 13.583 34.135 12.980 1.00 93.75 506 ASN A O 1
ATOM 3864 N N . VAL A 1 507 ? 13.626 31.917 12.597 1.00 92.81 507 VAL A N 1
ATOM 3865 C CA . VAL A 1 507 ? 12.264 31.838 12.065 1.00 92.81 507 VAL A CA 1
ATOM 3866 C C . VAL A 1 507 ? 11.265 31.900 13.223 1.00 92.81 507 VAL A C 1
ATOM 3868 O O . VAL A 1 507 ? 11.367 31.183 14.219 1.00 92.81 507 VAL A O 1
ATOM 3871 N N . ALA A 1 508 ? 10.274 32.790 13.107 1.00 91.06 508 ALA A N 1
ATOM 3872 C CA . ALA A 1 508 ? 9.346 33.107 14.195 1.00 91.06 508 ALA A CA 1
ATOM 3873 C C . ALA A 1 508 ? 8.484 31.914 14.655 1.00 91.06 508 ALA A C 1
ATOM 3875 O O . ALA A 1 508 ? 7.996 31.914 15.787 1.00 91.06 508 ALA A O 1
ATOM 3876 N N . THR A 1 509 ? 8.288 30.913 13.795 1.00 94.00 509 THR A N 1
ATOM 3877 C CA . THR A 1 509 ? 7.523 29.696 14.091 1.00 94.00 509 THR A CA 1
ATOM 3878 C C . THR A 1 509 ? 8.344 28.625 14.807 1.00 94.00 509 THR A C 1
ATOM 3880 O O . THR A 1 509 ? 7.751 27.819 15.515 1.00 94.00 509 THR A O 1
ATOM 3883 N N . THR A 1 510 ? 9.679 28.628 14.714 1.00 95.62 510 THR A N 1
ATOM 3884 C CA . THR A 1 510 ? 10.532 27.515 15.173 1.00 95.62 510 THR A CA 1
ATOM 3885 C C . THR A 1 510 ? 10.320 27.155 16.641 1.00 95.62 510 THR A C 1
ATOM 3887 O O . THR A 1 510 ? 10.087 25.993 16.968 1.00 95.62 510 THR A O 1
ATOM 3890 N N . GLN A 1 511 ? 10.369 28.135 17.550 1.00 96.00 511 GLN A N 1
ATOM 3891 C CA . GLN A 1 511 ? 10.178 27.863 18.979 1.00 96.00 511 GLN A CA 1
ATOM 3892 C C . GLN A 1 511 ? 8.734 27.431 19.308 1.00 96.00 511 GLN A C 1
ATOM 3894 O O . GLN A 1 511 ? 8.584 26.404 19.968 1.00 96.00 511 GLN A O 1
ATOM 3899 N N . PRO A 1 512 ? 7.678 28.122 18.824 1.00 96.75 512 PRO A N 1
ATOM 3900 C CA . PRO A 1 512 ? 6.303 27.639 18.958 1.00 96.75 512 PRO A CA 1
ATOM 3901 C C . PRO A 1 512 ? 6.083 26.205 18.456 1.00 96.75 512 PRO A C 1
ATOM 3903 O O . PRO A 1 512 ? 5.432 25.427 19.145 1.00 96.75 512 PRO A O 1
ATOM 3906 N N . LEU A 1 513 ? 6.649 25.828 17.304 1.00 95.62 513 LEU A N 1
ATOM 3907 C CA . LEU A 1 513 ? 6.527 24.471 16.755 1.00 95.62 513 LEU A CA 1
ATOM 3908 C C . LEU A 1 513 ? 7.197 23.438 17.672 1.00 95.62 513 LEU A C 1
ATOM 3910 O O . LEU A 1 513 ? 6.578 22.435 18.019 1.00 95.62 513 LEU A O 1
ATOM 3914 N N . LYS A 1 514 ? 8.418 23.716 18.154 1.00 94.69 514 LYS A N 1
ATOM 3915 C CA . LYS A 1 514 ? 9.107 22.855 19.134 1.00 94.69 514 LYS A CA 1
ATOM 3916 C C . LYS A 1 514 ? 8.333 22.723 20.443 1.00 94.69 514 LYS A C 1
ATOM 3918 O O . LYS A 1 514 ? 8.269 21.638 21.014 1.00 94.69 514 LYS A O 1
ATOM 3923 N N . ASP A 1 515 ? 7.750 23.815 20.929 1.00 95.25 515 ASP A N 1
ATOM 3924 C CA . ASP A 1 515 ? 6.938 23.809 22.147 1.00 95.25 515 ASP A CA 1
ATOM 3925 C C . ASP A 1 515 ? 5.631 23.035 21.966 1.00 95.25 515 ASP A C 1
ATOM 3927 O O . ASP A 1 515 ? 5.186 22.380 22.907 1.00 95.25 515 ASP A O 1
ATOM 3931 N N . PHE A 1 516 ? 5.039 23.068 20.772 1.00 95.06 516 PHE A N 1
ATOM 3932 C CA . PHE A 1 516 ? 3.857 22.276 20.446 1.00 95.06 516 PHE A CA 1
ATOM 3933 C C . PHE A 1 516 ? 4.172 20.778 20.389 1.00 95.06 516 PHE A C 1
ATOM 3935 O O . PHE A 1 516 ? 3.496 19.997 21.056 1.00 95.06 516 PHE A O 1
ATOM 3942 N N . VAL A 1 517 ? 5.231 20.380 19.671 1.00 91.75 517 VAL A N 1
ATOM 3943 C CA . VAL A 1 517 ? 5.688 18.976 19.614 1.00 91.75 517 VAL A CA 1
ATOM 3944 C C 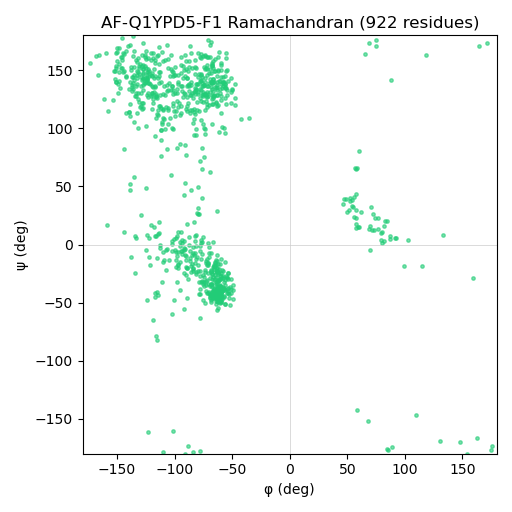. VAL A 1 517 ? 5.982 18.444 21.022 1.00 91.75 517 VAL A C 1
ATOM 3946 O O . VAL A 1 517 ? 5.587 17.334 21.361 1.00 91.75 517 VAL A O 1
ATOM 3949 N N . ALA A 1 518 ? 6.573 19.275 21.884 1.00 91.31 518 ALA A N 1
ATOM 3950 C CA . ALA A 1 518 ? 6.849 18.944 23.280 1.00 91.31 518 ALA A CA 1
ATOM 3951 C C . ALA A 1 518 ? 5.631 19.008 24.230 1.00 91.31 518 ALA A C 1
ATOM 3953 O O . ALA A 1 518 ? 5.795 18.842 25.439 1.00 91.31 518 ALA A O 1
ATOM 3954 N N . GLY A 1 519 ? 4.429 19.325 23.735 1.00 91.69 519 GLY A N 1
ATOM 3955 C CA . GLY A 1 519 ? 3.210 19.431 24.546 1.00 91.69 519 GLY A CA 1
ATOM 3956 C C . GLY A 1 519 ? 3.167 20.621 25.518 1.00 91.69 519 GLY A C 1
ATOM 3957 O O . GLY A 1 519 ? 2.350 20.633 26.437 1.00 91.69 519 GLY A O 1
ATOM 3958 N N . ARG A 1 520 ? 4.032 21.632 25.350 1.00 94.94 520 ARG A N 1
ATOM 3959 C CA . ARG A 1 520 ? 4.090 22.830 26.214 1.00 94.94 520 ARG A CA 1
ATOM 3960 C C . ARG A 1 520 ? 3.058 23.895 25.864 1.00 94.94 520 ARG A C 1
ATOM 3962 O O . ARG A 1 520 ? 2.725 24.713 26.722 1.00 94.94 520 ARG A O 1
ATOM 3969 N N . ILE A 1 521 ? 2.579 23.912 24.623 1.00 96.50 521 ILE A N 1
ATOM 3970 C CA . ILE A 1 521 ? 1.511 24.808 24.173 1.00 96.50 521 ILE A CA 1
ATOM 3971 C C . ILE A 1 521 ? 0.393 24.012 23.505 1.00 96.50 521 ILE A C 1
ATOM 3973 O O . ILE A 1 521 ? 0.631 22.958 22.919 1.00 96.50 521 ILE A O 1
ATOM 3977 N N . SER A 1 522 ? -0.832 24.526 23.584 1.00 96.50 522 SER A N 1
ATOM 3978 C CA . SER A 1 522 ? -1.975 23.950 22.883 1.00 96.50 522 SER A CA 1
ATOM 3979 C C . SER A 1 522 ? -1.923 24.242 21.384 1.00 96.50 522 SER A C 1
ATOM 3981 O O . SER A 1 522 ? -1.261 25.181 20.927 1.00 96.50 522 SER A O 1
ATOM 3983 N N . ARG A 1 523 ? -2.711 23.483 20.619 1.00 94.06 523 ARG A N 1
ATOM 3984 C CA . ARG A 1 523 ? -2.945 23.744 19.196 1.00 94.06 523 ARG A CA 1
ATOM 3985 C C . ARG A 1 523 ? -3.397 25.185 18.940 1.00 94.06 523 ARG A C 1
ATOM 3987 O O . ARG A 1 523 ? -2.832 25.856 18.089 1.00 94.06 523 ARG A O 1
ATOM 3994 N N . ASP A 1 524 ? -4.348 25.708 19.713 1.00 96.31 524 ASP A N 1
ATOM 3995 C CA . ASP A 1 524 ? -4.837 27.087 19.539 1.00 96.31 524 ASP A CA 1
ATOM 3996 C C . ASP A 1 524 ? -3.730 28.135 19.717 1.00 96.31 524 ASP A C 1
ATOM 3998 O O . ASP A 1 524 ? -3.666 29.132 18.990 1.00 96.31 524 ASP A O 1
ATOM 4002 N N . GLN A 1 525 ? -2.828 27.909 20.677 1.00 96.75 525 GLN A N 1
ATOM 4003 C CA . GLN A 1 525 ? -1.674 28.778 20.892 1.00 96.75 525 GLN A CA 1
ATOM 4004 C C . GLN A 1 525 ? -0.713 28.721 19.703 1.00 96.75 525 GLN A C 1
ATOM 4006 O O . GLN A 1 525 ? -0.277 29.779 19.240 1.00 96.75 525 GLN A O 1
ATOM 4011 N N . LEU A 1 526 ? -0.435 27.524 19.177 1.00 96.62 526 LEU A N 1
ATOM 4012 C CA . LEU A 1 526 ? 0.382 27.340 17.977 1.00 96.62 526 LEU A CA 1
ATOM 4013 C C . LEU A 1 526 ? -0.238 28.047 16.764 1.00 96.62 526 LEU A C 1
ATOM 4015 O O . LEU A 1 526 ? 0.427 28.851 16.104 1.00 96.62 526 LEU A O 1
ATOM 4019 N N . MET A 1 527 ? -1.529 27.820 16.515 1.00 95.50 527 MET A N 1
ATOM 4020 C CA . MET A 1 527 ? -2.229 28.395 15.367 1.00 95.50 527 MET A CA 1
ATOM 4021 C C . MET A 1 527 ? -2.245 29.924 15.411 1.00 95.50 527 MET A C 1
ATOM 4023 O O . MET A 1 527 ? -2.117 30.563 14.373 1.00 95.50 527 MET A O 1
ATOM 4027 N N . SER A 1 528 ? -2.251 30.547 16.596 1.00 95.69 528 SER A N 1
ATOM 4028 C CA . SER A 1 528 ? -2.138 32.010 16.725 1.00 95.69 528 SER A CA 1
ATOM 4029 C C . SER A 1 528 ? -0.839 32.614 16.152 1.00 95.69 528 SER A C 1
ATOM 4031 O O . SER A 1 528 ? -0.758 33.838 15.958 1.00 95.69 528 SER A O 1
ATOM 4033 N N . VAL A 1 529 ? 0.178 31.778 15.916 1.00 94.94 529 VAL A N 1
ATOM 4034 C CA . VAL A 1 529 ? 1.443 32.124 15.254 1.00 94.94 529 VAL A CA 1
ATOM 4035 C C . VAL A 1 529 ? 1.425 31.680 13.794 1.00 94.94 529 VAL A C 1
ATOM 4037 O O . VAL A 1 529 ? 1.758 32.485 12.921 1.00 94.94 529 VAL A O 1
ATOM 4040 N N . VAL A 1 530 ? 1.024 30.435 13.526 1.00 93.94 530 VAL A N 1
ATOM 4041 C CA . VAL A 1 530 ? 1.014 29.838 12.179 1.00 93.94 530 VAL A CA 1
ATOM 4042 C C . VAL A 1 530 ? 0.119 30.626 11.222 1.00 93.94 530 VAL A C 1
ATOM 4044 O O . VAL A 1 530 ? 0.566 31.008 10.147 1.00 93.94 530 VAL A O 1
ATOM 4047 N N . THR A 1 531 ? -1.092 31.010 11.636 1.00 94.50 531 THR A N 1
ATOM 4048 C CA . THR A 1 531 ? -2.035 31.724 10.754 1.00 94.50 531 THR A CA 1
ATOM 4049 C C . THR A 1 531 ? -1.619 33.161 10.417 1.00 94.50 531 THR A C 1
ATOM 4051 O O . THR A 1 531 ? -2.344 33.867 9.721 1.00 94.50 531 THR A O 1
ATOM 4054 N N . LYS A 1 532 ? -0.503 33.651 10.971 1.00 94.12 532 LYS A N 1
ATOM 4055 C CA . LYS A 1 532 ? 0.075 34.967 10.653 1.00 94.12 532 LYS A CA 1
ATOM 4056 C C . LYS A 1 532 ? 1.233 34.879 9.664 1.00 94.12 532 LYS A C 1
ATOM 4058 O O . LYS A 1 532 ? 1.783 35.922 9.324 1.00 94.12 532 LYS A O 1
ATOM 4063 N N . GLN A 1 533 ? 1.651 33.673 9.287 1.00 91.19 533 GLN A N 1
ATOM 4064 C CA . GLN A 1 533 ? 2.722 33.504 8.318 1.00 91.19 533 GLN A CA 1
ATOM 4065 C C . GLN A 1 533 ? 2.203 33.785 6.911 1.00 91.19 533 GLN A C 1
ATOM 4067 O O . GLN A 1 533 ? 1.078 33.422 6.584 1.00 91.19 533 GLN A O 1
ATOM 4072 N N . ASP A 1 534 ? 3.043 34.386 6.071 1.00 89.75 534 ASP A N 1
ATOM 4073 C CA . ASP A 1 534 ? 2.668 34.752 4.699 1.00 89.75 534 ASP A CA 1
ATOM 4074 C C . ASP A 1 534 ? 2.400 33.527 3.804 1.00 89.75 534 ASP A C 1
ATOM 4076 O O . ASP A 1 534 ? 1.749 33.654 2.771 1.00 89.75 534 ASP A O 1
ATOM 4080 N N . TRP A 1 535 ? 2.899 32.349 4.198 1.00 87.12 535 TRP A N 1
ATOM 4081 C CA . TRP A 1 535 ? 2.658 31.077 3.513 1.00 87.12 535 TRP A CA 1
ATOM 4082 C C . TRP A 1 535 ? 1.376 30.369 3.968 1.00 87.12 535 TRP A C 1
ATOM 4084 O O . TRP A 1 535 ? 0.946 29.432 3.304 1.00 87.12 535 TRP A O 1
ATOM 4094 N N . TYR A 1 536 ? 0.759 30.775 5.084 1.00 89.69 536 TYR A N 1
ATOM 4095 C CA . TYR A 1 536 ? -0.444 30.107 5.574 1.00 89.69 536 TYR A CA 1
ATOM 4096 C C . TYR A 1 536 ? -1.669 30.504 4.746 1.00 89.69 536 TYR A C 1
ATOM 4098 O O . TYR A 1 536 ? -2.003 31.683 4.629 1.00 89.69 536 TYR A O 1
ATOM 4106 N N . THR A 1 537 ? -2.400 29.501 4.273 1.00 88.25 537 THR A N 1
ATOM 4107 C CA . THR A 1 537 ? -3.729 29.644 3.673 1.00 88.25 537 THR A CA 1
ATOM 4108 C C . THR A 1 537 ? -4.714 28.725 4.381 1.00 88.25 537 THR A C 1
ATOM 4110 O O . THR A 1 537 ? -4.390 27.582 4.699 1.00 88.25 537 THR A O 1
ATOM 4113 N N . ASP A 1 538 ? -5.927 29.220 4.632 1.00 89.31 538 ASP A N 1
ATOM 4114 C CA . ASP A 1 538 ? -6.986 28.408 5.229 1.00 89.31 538 ASP A CA 1
ATOM 4115 C C . ASP A 1 538 ? -7.666 27.563 4.150 1.00 89.31 538 ASP A C 1
ATOM 4117 O O . ASP A 1 538 ? -8.587 28.008 3.460 1.00 89.31 538 ASP A O 1
ATOM 4121 N N . GLY A 1 539 ? -7.189 26.333 3.992 1.00 86.19 539 GLY A N 1
ATOM 4122 C CA . GLY A 1 539 ? -7.714 25.437 2.980 1.00 86.19 539 GLY A CA 1
ATOM 4123 C C . GLY A 1 539 ? -7.104 25.614 1.597 1.00 86.19 539 GLY A C 1
ATOM 4124 O O . GLY A 1 539 ? -6.185 26.406 1.384 1.00 86.19 539 GLY A O 1
ATOM 4125 N N . LEU A 1 540 ? -7.642 24.860 0.643 1.00 79.31 540 LEU A N 1
ATOM 4126 C CA . LEU A 1 540 ? -7.050 24.706 -0.685 1.00 79.31 540 LEU A CA 1
ATOM 4127 C C . LEU A 1 540 ? -7.529 25.746 -1.706 1.00 79.31 540 LEU A C 1
ATOM 4129 O O . LEU A 1 540 ? -6.910 25.878 -2.757 1.00 79.31 540 LEU A O 1
ATOM 4133 N N . ASP A 1 541 ? -8.602 26.489 -1.413 1.00 84.81 541 ASP A N 1
ATOM 4134 C CA . ASP A 1 541 ? -9.192 27.454 -2.357 1.00 84.81 541 ASP A CA 1
ATOM 4135 C C . ASP A 1 541 ? -8.225 28.593 -2.725 1.00 84.81 541 ASP A C 1
ATOM 4137 O O . ASP A 1 541 ? -8.220 29.069 -3.861 1.00 84.81 541 ASP A O 1
ATOM 4141 N N . GLU A 1 542 ? -7.416 29.042 -1.760 1.00 82.56 542 GLU A N 1
ATOM 4142 C CA . GLU A 1 542 ? -6.455 30.142 -1.929 1.00 82.56 542 GLU A CA 1
ATOM 4143 C C . GLU A 1 542 ? -4.996 29.665 -1.965 1.00 82.56 542 GLU A C 1
ATOM 4145 O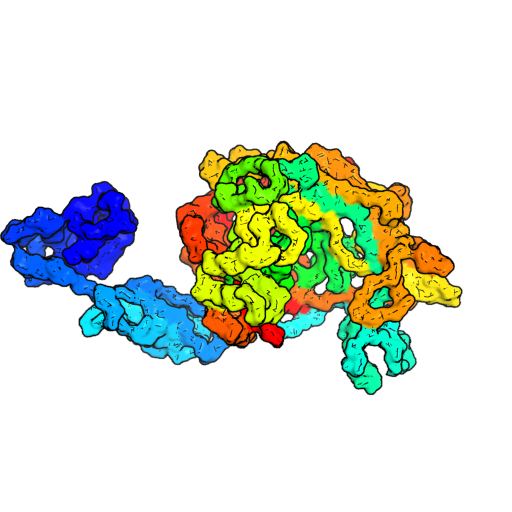 O . GLU A 1 542 ? -4.090 30.468 -2.207 1.00 82.56 542 GLU A O 1
ATOM 4150 N N . TYR A 1 543 ? -4.763 28.370 -1.746 1.00 80.81 543 TYR A N 1
ATOM 4151 C CA . TYR A 1 543 ? -3.429 27.793 -1.753 1.00 80.81 543 TYR A CA 1
ATOM 4152 C C . TYR A 1 543 ? -2.853 27.754 -3.176 1.00 80.81 543 TYR A C 1
ATOM 4154 O O . TYR A 1 543 ? -3.538 27.405 -4.137 1.00 80.81 543 TYR A O 1
ATOM 4162 N N . GLN A 1 544 ? -1.580 28.127 -3.318 1.00 73.69 544 GLN A N 1
ATOM 4163 C CA . GLN A 1 544 ? -0.902 28.171 -4.621 1.00 73.69 544 GLN A CA 1
ATOM 4164 C C . GLN A 1 544 ? 0.369 27.322 -4.654 1.00 73.69 544 GLN A C 1
ATOM 4166 O O . GLN A 1 544 ? 0.581 26.586 -5.614 1.00 73.69 544 GLN A O 1
ATOM 4171 N N . SER A 1 545 ? 1.228 27.451 -3.640 1.00 76.38 545 SER A N 1
ATOM 4172 C CA . SER A 1 545 ? 2.519 26.760 -3.542 1.00 76.38 545 SER A CA 1
ATOM 4173 C C . SER A 1 545 ? 3.166 27.008 -2.175 1.00 76.38 545 SER A C 1
ATOM 4175 O O . SER A 1 545 ? 2.949 28.079 -1.606 1.00 76.38 545 SER A O 1
ATOM 4177 N N . GLY A 1 546 ? 4.053 26.119 -1.726 1.00 73.06 546 GLY A N 1
ATOM 4178 C CA . GLY A 1 546 ? 4.818 26.258 -0.481 1.00 73.06 546 GLY A CA 1
ATOM 4179 C C . GLY A 1 546 ? 4.361 25.260 0.581 1.00 73.06 546 GLY A C 1
ATOM 4180 O O . GLY A 1 546 ? 3.972 24.148 0.247 1.00 73.06 546 GLY A O 1
ATOM 4181 N N . HIS A 1 547 ? 4.412 25.641 1.857 1.00 75.69 547 HIS A N 1
ATOM 4182 C CA . HIS A 1 547 ? 3.853 24.797 2.914 1.00 75.69 547 HIS A CA 1
ATOM 4183 C C . HIS A 1 547 ? 2.334 24.872 2.895 1.00 75.69 547 HIS A C 1
ATOM 4185 O O . HIS A 1 547 ? 1.756 25.960 2.835 1.00 75.69 547 HIS A O 1
ATOM 4191 N N . TYR A 1 548 ? 1.697 23.722 3.056 1.00 83.88 548 TYR A N 1
ATOM 4192 C CA . TYR A 1 548 ? 0.279 23.650 3.346 1.00 83.88 548 TYR A CA 1
ATOM 4193 C C . TYR A 1 548 ? 0.085 23.099 4.754 1.00 83.88 548 TYR A C 1
ATOM 4195 O O . TYR A 1 548 ? 0.483 21.974 5.038 1.00 83.88 548 TYR A O 1
ATOM 4203 N N . TRP A 1 549 ? -0.538 23.881 5.642 1.00 88.44 549 TRP A N 1
ATOM 4204 C CA . TRP A 1 549 ? -0.925 23.368 6.955 1.00 88.44 549 TRP A CA 1
ATOM 4205 C C . TRP A 1 549 ? -2.128 22.440 6.785 1.00 88.44 549 TRP A C 1
ATOM 4207 O O . TRP A 1 549 ? -3.273 22.897 6.736 1.00 88.44 549 TRP A O 1
ATOM 4217 N N . SER A 1 550 ? -1.863 21.141 6.672 1.00 87.31 550 SER A N 1
ATOM 4218 C CA . SER A 1 550 ? -2.891 20.137 6.422 1.00 87.31 550 SER A CA 1
ATOM 4219 C C . SER A 1 550 ? -3.946 20.139 7.533 1.00 87.31 550 SER A C 1
ATOM 4221 O O . SER A 1 550 ? -3.609 20.073 8.717 1.00 87.31 550 SER A O 1
ATOM 4223 N N . ARG A 1 551 ? -5.230 20.232 7.161 1.00 89.44 551 ARG A N 1
ATOM 4224 C CA . ARG A 1 551 ? -6.371 20.214 8.093 1.00 89.44 551 ARG A CA 1
ATOM 4225 C C . ARG A 1 551 ? -7.046 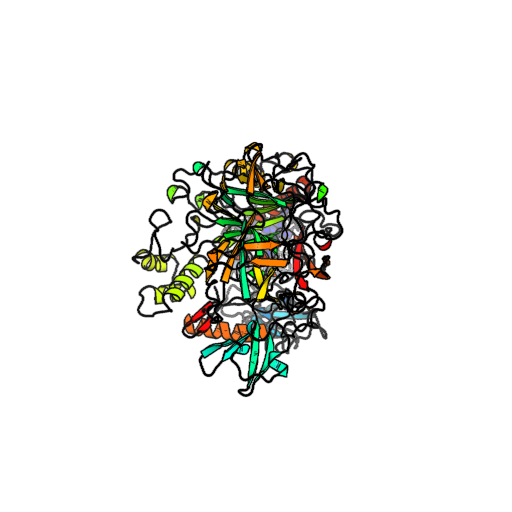18.848 8.066 1.00 89.44 551 ARG A C 1
ATOM 4227 O O . ARG A 1 551 ? -7.069 18.191 7.026 1.00 89.44 551 ARG A O 1
ATOM 4234 N N . GLU A 1 552 ? -7.656 18.450 9.179 1.00 90.56 552 GLU A N 1
ATOM 4235 C CA . GLU A 1 552 ? -8.341 17.156 9.275 1.00 90.56 552 GLU A CA 1
ATOM 4236 C C . GLU A 1 552 ? -9.422 17.012 8.199 1.00 90.56 552 GLU A C 1
ATOM 4238 O O . GLU A 1 552 ? -9.451 15.997 7.499 1.00 90.56 552 GLU A O 1
ATOM 4243 N N . GLN A 1 553 ? -10.239 18.052 7.980 1.00 91.12 553 GLN A N 1
ATOM 4244 C CA . GLN A 1 553 ? -11.311 18.013 6.984 1.00 91.12 553 GLN A CA 1
ATOM 4245 C C . GLN A 1 553 ? -10.831 17.833 5.536 1.00 91.12 553 GLN A C 1
ATOM 4247 O O . GLN A 1 553 ? -11.623 17.402 4.703 1.00 91.12 553 GLN A O 1
ATOM 4252 N N . ASP A 1 554 ? -9.568 18.127 5.219 1.00 88.69 554 ASP A N 1
ATOM 4253 C CA . ASP A 1 554 ? -9.019 17.953 3.864 1.00 88.69 554 ASP A CA 1
ATOM 4254 C C . ASP A 1 554 ? -8.418 16.557 3.655 1.00 88.69 554 ASP A C 1
ATOM 4256 O O . ASP A 1 554 ? -8.080 16.175 2.536 1.00 88.69 554 ASP A O 1
ATOM 4260 N N . SER A 1 555 ? -8.283 15.784 4.732 1.00 89.75 555 SER A N 1
ATOM 4261 C CA . SER A 1 555 ? -7.739 14.434 4.695 1.00 89.75 555 SER A CA 1
ATOM 4262 C C . SER A 1 555 ? -8.753 13.423 4.158 1.00 89.75 555 SER A C 1
ATOM 4264 O O . SER A 1 555 ? -9.971 13.635 4.174 1.00 89.75 555 SER A O 1
ATOM 4266 N N . PHE A 1 556 ? -8.259 12.247 3.777 1.00 91.44 556 PHE A N 1
ATOM 4267 C CA . PHE A 1 556 ? -9.100 11.120 3.381 1.00 91.44 556 PHE A CA 1
ATOM 4268 C C . PHE A 1 556 ? -10.009 10.572 4.484 1.00 91.44 556 PHE A C 1
ATOM 4270 O O . PHE A 1 556 ? -10.897 9.779 4.172 1.00 91.44 556 PHE A O 1
ATOM 4277 N N . GLY A 1 557 ? -9.843 11.010 5.737 1.00 93.62 557 GLY A N 1
ATOM 4278 C CA . GLY A 1 557 ? -10.789 10.721 6.812 1.00 93.62 557 GLY A CA 1
ATOM 4279 C C . GLY A 1 557 ? -12.137 11.424 6.628 1.00 93.62 557 GLY A C 1
ATOM 4280 O O . GLY A 1 557 ? -13.143 10.933 7.139 1.00 93.62 557 GLY A O 1
ATOM 4281 N N . PHE A 1 558 ? -12.188 12.524 5.865 1.00 93.19 558 PHE A N 1
ATOM 4282 C CA . PHE A 1 558 ? -13.386 13.360 5.709 1.00 93.19 558 PHE A CA 1
ATOM 4283 C C . PHE A 1 558 ? -13.693 13.765 4.266 1.00 93.19 558 PHE A C 1
ATOM 4285 O O . PHE A 1 558 ? -14.855 14.018 3.940 1.00 93.19 558 PHE A O 1
ATOM 4292 N N . THR A 1 559 ? -12.705 13.793 3.380 1.00 90.81 559 THR A N 1
ATOM 4293 C CA . THR A 1 559 ? -12.877 14.249 1.998 1.00 90.81 559 THR A CA 1
ATOM 4294 C C . THR A 1 559 ? -12.617 13.096 1.028 1.00 90.81 559 THR A C 1
ATOM 4296 O O . THR A 1 559 ? -11.599 12.416 1.153 1.00 90.81 559 THR A O 1
ATOM 4299 N N . PRO A 1 560 ? -13.539 12.805 0.083 1.00 91.75 560 PRO A N 1
ATOM 4300 C CA . PRO A 1 560 ? -13.299 11.793 -0.943 1.00 91.75 560 PRO A CA 1
ATOM 4301 C C . PRO A 1 560 ? -12.223 12.286 -1.926 1.00 91.75 560 PRO A C 1
ATOM 4303 O O . PRO A 1 560 ? -11.813 13.447 -1.886 1.00 91.75 560 PRO A O 1
ATOM 4306 N N . ALA A 1 561 ? -11.761 11.428 -2.835 1.00 89.00 561 ALA A N 1
ATOM 4307 C CA . ALA A 1 561 ? -10.721 11.830 -3.776 1.00 89.00 561 ALA A CA 1
ATOM 4308 C C . ALA A 1 561 ? -11.210 12.971 -4.690 1.00 89.00 561 ALA A C 1
ATOM 4310 O O . ALA A 1 561 ? -12.341 12.962 -5.186 1.00 89.00 561 ALA A O 1
ATOM 4311 N N . GLY A 1 562 ? -10.350 13.967 -4.909 1.00 80.81 562 GLY A N 1
ATOM 4312 C CA . GLY A 1 562 ? -10.596 15.044 -5.878 1.00 80.81 562 GLY A CA 1
ATOM 4313 C C . GLY A 1 562 ? -10.027 14.726 -7.257 1.00 80.81 562 GLY A C 1
ATOM 4314 O O . GLY A 1 562 ? -10.517 15.223 -8.272 1.00 80.81 562 GLY A O 1
ATOM 4315 N N . ARG A 1 563 ? -9.012 13.859 -7.298 1.00 79.00 563 ARG A N 1
ATOM 4316 C CA . ARG A 1 563 ? -8.349 13.395 -8.515 1.00 79.00 563 ARG A CA 1
ATOM 4317 C C . ARG A 1 563 ? -7.857 11.970 -8.325 1.00 79.00 563 ARG A C 1
ATOM 4319 O O . ARG A 1 563 ? -7.468 11.572 -7.228 1.00 79.00 563 ARG A O 1
ATOM 4326 N N . ILE A 1 564 ? -7.855 11.224 -9.422 1.00 85.25 564 ILE A N 1
ATOM 4327 C CA . ILE A 1 564 ? -7.262 9.895 -9.492 1.00 85.25 564 ILE A CA 1
ATOM 4328 C C . ILE A 1 564 ? -6.334 9.865 -10.700 1.00 85.25 564 ILE A C 1
ATOM 4330 O O . ILE A 1 564 ? -6.801 10.063 -11.822 1.00 85.25 564 ILE A O 1
ATOM 4334 N N . SER A 1 565 ? -5.049 9.617 -10.462 1.00 87.19 565 SER A N 1
ATOM 4335 C CA . SER A 1 565 ? -4.070 9.325 -11.516 1.00 87.19 565 SER A CA 1
ATOM 4336 C C . SER A 1 565 ? -4.074 7.826 -11.797 1.00 87.19 565 SER A C 1
ATOM 4338 O O . SER A 1 565 ? -4.136 7.042 -10.851 1.00 87.19 565 SER A O 1
ATOM 4340 N N . ILE A 1 566 ? -4.015 7.416 -13.064 1.00 90.19 566 ILE A N 1
ATOM 4341 C CA . ILE A 1 566 ? -3.949 6.002 -13.465 1.00 90.19 566 ILE A CA 1
ATOM 4342 C C . ILE A 1 566 ? -2.913 5.862 -14.579 1.00 90.19 566 ILE A C 1
ATOM 4344 O O . ILE A 1 566 ? -2.945 6.619 -15.554 1.00 90.19 566 ILE A O 1
ATOM 4348 N N . GLY A 1 567 ? -2.016 4.889 -14.469 1.00 91.44 567 GLY A N 1
ATOM 4349 C CA . GLY A 1 567 ? -0.970 4.697 -15.468 1.00 91.44 567 GLY A CA 1
ATOM 4350 C C . GLY A 1 567 ? 0.037 3.616 -15.106 1.00 91.44 567 GLY A C 1
ATOM 4351 O O . GLY A 1 567 ? -0.095 2.941 -14.088 1.00 91.44 567 GLY A O 1
ATOM 4352 N N . ALA A 1 568 ? 1.040 3.469 -15.966 1.00 91.12 568 ALA A N 1
ATOM 4353 C CA . ALA A 1 568 ? 2.238 2.685 -15.695 1.00 91.12 568 ALA A CA 1
ATOM 4354 C C . ALA A 1 568 ? 3.349 3.598 -15.158 1.00 91.12 568 ALA A C 1
ATOM 4356 O O . ALA A 1 568 ? 3.452 4.751 -15.580 1.00 91.12 568 ALA A O 1
ATOM 4357 N N . GLU A 1 569 ? 4.193 3.064 -14.284 1.00 88.25 569 GLU A N 1
ATOM 4358 C CA . GLU A 1 569 ? 5.370 3.735 -13.728 1.00 88.25 569 GLU A CA 1
ATOM 4359 C C . GLU A 1 569 ? 6.511 2.718 -13.671 1.00 88.25 569 GLU A C 1
ATOM 4361 O O . GLU A 1 569 ? 6.414 1.712 -12.979 1.00 88.25 569 GLU A O 1
ATOM 4366 N N . ARG A 1 570 ? 7.570 2.913 -14.455 1.00 90.12 570 ARG A N 1
ATOM 4367 C CA . ARG A 1 570 ? 8.646 1.926 -14.602 1.00 90.12 570 ARG A CA 1
ATOM 4368 C C . ARG A 1 570 ? 9.958 2.625 -14.928 1.00 90.12 570 ARG A C 1
ATOM 4370 O O . ARG A 1 570 ? 9.978 3.500 -15.791 1.00 90.12 570 ARG A O 1
ATOM 4377 N N . ASP A 1 571 ? 11.034 2.138 -14.323 1.00 88.88 571 ASP A N 1
ATOM 4378 C CA . ASP A 1 571 ? 12.399 2.537 -14.661 1.00 88.88 571 ASP A CA 1
ATOM 4379 C C . ASP A 1 571 ? 12.812 2.074 -16.069 1.00 88.88 571 ASP A C 1
ATOM 4381 O O . ASP A 1 571 ? 12.323 1.070 -16.606 1.00 88.88 571 ASP A O 1
ATOM 4385 N N . ASN A 1 572 ? 13.748 2.795 -16.687 1.00 91.06 572 ASN A N 1
ATOM 4386 C CA . ASN A 1 572 ? 14.179 2.498 -18.050 1.00 91.06 572 ASN A CA 1
ATOM 4387 C C . ASN A 1 572 ? 14.750 1.076 -18.185 1.00 91.06 572 ASN A C 1
ATOM 4389 O O . ASN A 1 572 ? 15.534 0.590 -17.371 1.00 91.06 572 ASN A O 1
ATOM 4393 N N . SER A 1 573 ? 14.386 0.409 -19.278 1.00 92.06 573 SER A N 1
ATOM 4394 C CA . SER A 1 573 ? 14.879 -0.924 -19.617 1.00 92.06 573 SER A CA 1
ATOM 4395 C C . SER A 1 573 ? 16.307 -0.864 -20.155 1.00 92.06 573 SER A C 1
ATOM 4397 O O . SER A 1 573 ? 16.636 -0.014 -20.981 1.00 92.06 573 SER A O 1
ATOM 4399 N N . SER A 1 574 ? 17.152 -1.805 -19.743 1.00 93.81 574 SER A N 1
ATOM 4400 C CA . SER A 1 574 ? 18.558 -1.847 -20.152 1.00 93.81 574 SER A CA 1
ATOM 4401 C C . SER A 1 574 ? 18.752 -2.378 -21.577 1.00 93.81 574 SER A C 1
ATOM 4403 O O . SER A 1 574 ? 18.111 -3.356 -21.988 1.00 93.81 574 SER A O 1
ATOM 4405 N N . VAL A 1 575 ? 19.699 -1.788 -22.313 1.00 94.88 575 VAL A N 1
ATOM 4406 C CA . VAL A 1 575 ? 20.099 -2.220 -23.657 1.00 94.88 575 VAL A CA 1
ATOM 4407 C C . VAL A 1 575 ? 21.616 -2.307 -23.771 1.00 94.88 575 VAL A C 1
ATOM 4409 O O . VAL A 1 575 ? 22.318 -1.302 -23.767 1.00 94.88 575 VAL A O 1
ATOM 4412 N N . PHE A 1 576 ? 22.123 -3.527 -23.933 1.00 96.38 576 PHE A N 1
ATOM 4413 C CA . PHE A 1 576 ? 23.534 -3.755 -24.239 1.00 96.38 576 PHE A CA 1
ATOM 4414 C C . PHE A 1 576 ? 23.779 -3.710 -25.735 1.00 96.38 576 PHE A C 1
ATOM 4416 O O . PHE A 1 576 ? 22.918 -4.113 -26.521 1.00 96.38 576 PHE A O 1
ATOM 4423 N N . THR A 1 577 ? 24.987 -3.341 -26.127 1.00 95.06 577 THR A N 1
ATOM 4424 C CA . THR A 1 577 ? 25.406 -3.245 -27.516 1.00 95.06 577 THR A CA 1
ATOM 4425 C C . THR A 1 577 ? 26.693 -4.017 -27.781 1.00 95.06 577 THR A C 1
ATOM 4427 O O . THR A 1 577 ? 27.504 -4.303 -26.902 1.00 95.06 577 THR A O 1
ATOM 4430 N N . ALA A 1 578 ? 26.879 -4.427 -29.032 1.00 93.38 578 ALA A N 1
ATOM 4431 C CA . ALA A 1 578 ? 28.148 -4.948 -29.514 1.00 93.38 578 ALA A CA 1
ATOM 4432 C C . ALA A 1 578 ? 28.291 -4.715 -31.014 1.00 93.38 578 ALA A C 1
ATOM 4434 O O . ALA A 1 578 ? 27.315 -4.773 -31.760 1.00 93.38 578 ALA A O 1
ATOM 4435 N N . LEU A 1 579 ? 29.531 -4.536 -31.458 1.00 91.38 579 LEU A N 1
ATOM 4436 C CA . LEU A 1 579 ? 29.876 -4.510 -32.874 1.00 91.38 579 LEU A CA 1
ATOM 4437 C C . LEU A 1 579 ? 30.196 -5.925 -33.372 1.00 91.38 579 LEU A C 1
ATOM 4439 O O . LEU A 1 579 ? 30.826 -6.712 -32.657 1.00 91.38 579 LEU A O 1
ATOM 4443 N N . ASP A 1 580 ? 29.802 -6.244 -34.603 1.00 86.31 580 ASP A N 1
ATOM 4444 C CA . ASP A 1 580 ? 30.319 -7.419 -35.310 1.00 86.31 580 ASP A CA 1
ATOM 4445 C C . ASP A 1 580 ? 31.666 -7.141 -36.011 1.00 86.31 580 ASP A C 1
ATOM 4447 O O . ASP A 1 580 ? 32.227 -6.046 -35.943 1.00 86.31 580 ASP A O 1
ATOM 4451 N N . GLU A 1 581 ? 32.205 -8.150 -36.705 1.00 85.12 581 GLU A N 1
ATOM 4452 C CA . GLU A 1 581 ? 33.472 -8.043 -37.447 1.00 85.12 581 GLU A CA 1
ATOM 4453 C C . GLU A 1 581 ? 33.444 -6.997 -38.577 1.00 85.12 581 GLU A C 1
ATOM 4455 O O . GLU A 1 581 ? 34.499 -6.534 -39.016 1.00 85.12 581 GLU A O 1
ATOM 4460 N N . ASN A 1 582 ? 32.253 -6.628 -39.056 1.00 83.81 582 ASN A N 1
ATOM 4461 C CA . ASN A 1 582 ? 32.051 -5.635 -40.109 1.00 83.81 582 ASN A CA 1
ATOM 4462 C C . ASN A 1 582 ? 31.811 -4.226 -39.544 1.00 83.81 582 ASN A C 1
ATOM 4464 O O . ASN A 1 582 ? 31.757 -3.272 -40.321 1.00 83.81 582 ASN A O 1
ATOM 4468 N N . GLY A 1 583 ? 31.700 -4.090 -38.219 1.00 83.06 583 GLY A N 1
ATOM 4469 C CA . GLY A 1 583 ? 31.364 -2.841 -37.543 1.00 83.06 583 GLY A CA 1
ATOM 4470 C C . GLY A 1 583 ? 29.864 -2.540 -37.505 1.00 83.06 583 GLY A C 1
ATOM 4471 O O . GLY A 1 583 ? 29.499 -1.399 -37.235 1.00 83.06 583 GLY A O 1
ATOM 4472 N N . ASP A 1 584 ? 28.999 -3.525 -37.768 1.00 88.69 584 ASP A N 1
ATOM 4473 C CA . ASP A 1 584 ? 27.554 -3.372 -37.585 1.00 88.69 584 ASP A CA 1
ATOM 4474 C C . ASP A 1 584 ? 27.208 -3.446 -36.090 1.00 88.69 584 ASP A C 1
ATOM 4476 O O . ASP A 1 584 ? 27.702 -4.327 -35.381 1.00 88.69 584 ASP A O 1
ATOM 4480 N N . ILE A 1 585 ? 26.329 -2.558 -35.615 1.00 93.75 585 ILE A N 1
ATOM 4481 C CA . ILE A 1 585 ? 25.868 -2.546 -34.221 1.00 93.75 585 ILE A CA 1
ATOM 4482 C C . ILE A 1 585 ? 24.745 -3.573 -34.042 1.00 93.75 585 ILE A C 1
ATOM 4484 O O . ILE A 1 585 ? 23.791 -3.632 -34.820 1.00 93.75 585 ILE A O 1
ATOM 4488 N N . TYR A 1 586 ? 24.831 -4.356 -32.975 1.00 96.81 586 TYR A N 1
ATOM 4489 C CA . TYR A 1 586 ? 23.767 -5.218 -32.476 1.00 96.81 586 TYR A CA 1
ATOM 4490 C C . TYR A 1 586 ? 23.411 -4.798 -31.058 1.00 96.81 586 TYR A C 1
ATOM 4492 O O . TYR A 1 586 ? 24.293 -4.411 -30.297 1.00 96.81 586 TYR A O 1
ATOM 4500 N N . ALA A 1 587 ? 22.133 -4.905 -30.710 1.00 96.75 587 ALA A N 1
ATOM 4501 C CA . ALA A 1 587 ? 21.605 -4.568 -29.400 1.00 96.75 587 ALA A CA 1
ATOM 4502 C C . ALA A 1 587 ? 20.868 -5.760 -28.774 1.00 96.75 587 ALA A C 1
ATOM 4504 O O . ALA A 1 587 ? 20.169 -6.505 -29.471 1.00 96.75 587 ALA A O 1
ATOM 4505 N N . LYS A 1 588 ? 21.019 -5.928 -27.459 1.00 97.31 588 LYS A N 1
ATOM 4506 C CA . LYS A 1 588 ? 20.262 -6.856 -26.613 1.00 97.31 588 LYS A CA 1
ATOM 4507 C C . LYS A 1 588 ? 19.455 -6.035 -25.611 1.00 97.31 588 LYS A C 1
ATOM 4509 O O . LYS A 1 588 ? 20.037 -5.449 -24.704 1.00 97.31 588 LYS A O 1
ATOM 4514 N N . ALA A 1 589 ? 18.139 -5.996 -25.790 1.00 95.25 589 ALA A N 1
ATOM 4515 C CA . ALA A 1 589 ? 17.227 -5.188 -24.987 1.00 95.25 589 ALA A CA 1
ATOM 4516 C C . ALA A 1 589 ? 16.417 -6.056 -24.017 1.00 95.25 589 ALA A C 1
ATOM 4518 O O . ALA A 1 589 ? 15.904 -7.111 -24.397 1.00 95.25 589 ALA A O 1
ATOM 4519 N N . PHE A 1 590 ? 16.273 -5.587 -22.780 1.00 95.00 590 PHE A N 1
ATOM 4520 C CA . PHE A 1 590 ? 15.495 -6.234 -21.721 1.00 95.00 590 PHE A CA 1
ATOM 4521 C C . PHE A 1 590 ? 14.151 -5.524 -21.529 1.00 95.00 590 PHE A C 1
ATOM 4523 O O . PHE A 1 590 ? 13.868 -4.981 -20.468 1.00 95.00 590 PHE A O 1
ATOM 4530 N N . LEU A 1 591 ? 13.346 -5.488 -22.595 1.00 93.75 591 LEU A N 1
ATOM 4531 C CA . LEU A 1 591 ? 12.007 -4.894 -22.564 1.00 93.75 591 LEU A CA 1
ATOM 4532 C C . LEU A 1 591 ? 11.007 -5.799 -21.826 1.00 93.75 591 LEU A C 1
ATOM 4534 O O . LEU A 1 591 ? 11.173 -7.023 -21.862 1.00 93.75 591 LEU A O 1
ATOM 4538 N N . PRO A 1 592 ? 9.945 -5.229 -21.224 1.00 93.62 592 PRO A N 1
ATOM 4539 C CA . PRO A 1 592 ? 8.875 -6.024 -20.639 1.00 93.62 592 PRO A CA 1
ATOM 4540 C C . PRO A 1 592 ? 8.152 -6.864 -21.698 1.00 93.62 592 PRO A C 1
ATOM 4542 O O . PRO A 1 592 ? 8.012 -6.485 -22.868 1.00 93.62 592 PRO A O 1
ATOM 4545 N N . ASN A 1 593 ? 7.653 -8.015 -21.267 1.00 93.19 593 ASN A N 1
ATOM 4546 C CA . ASN A 1 593 ? 6.759 -8.853 -22.041 1.00 93.19 593 ASN A CA 1
ATOM 4547 C C . ASN A 1 593 ? 5.426 -8.130 -22.234 1.00 93.19 593 ASN A C 1
ATOM 4549 O O . ASN A 1 593 ? 4.898 -7.484 -21.335 1.00 93.19 593 ASN A O 1
ATOM 4553 N N . VAL A 1 594 ? 4.841 -8.299 -23.415 1.00 94.00 594 VAL A N 1
ATOM 4554 C CA . VAL A 1 594 ? 3.485 -7.837 -23.706 1.00 94.00 594 VAL A CA 1
ATOM 4555 C C . VAL A 1 594 ? 2.722 -9.006 -24.317 1.00 94.00 594 VAL A C 1
ATOM 4557 O O . VAL A 1 594 ? 3.230 -9.614 -25.271 1.00 94.00 594 VAL A O 1
ATOM 4560 N N . PRO A 1 595 ? 1.512 -9.326 -23.824 1.00 94.69 595 PRO A N 1
ATOM 4561 C CA . PRO A 1 595 ? 0.656 -10.321 -24.455 1.00 94.69 595 PRO A CA 1
ATOM 4562 C C . PRO A 1 595 ? 0.505 -10.063 -25.958 1.00 94.69 595 PRO A C 1
ATOM 4564 O O . PRO A 1 595 ? 0.298 -8.927 -26.389 1.00 94.69 595 PRO A O 1
ATOM 4567 N N . SER A 1 596 ? 0.662 -11.105 -26.774 1.00 93.94 596 SER A N 1
ATOM 4568 C CA . SER A 1 596 ? 0.911 -10.936 -28.215 1.00 93.94 596 SER A CA 1
ATOM 4569 C C . SER A 1 596 ? 0.253 -11.982 -29.117 1.00 93.94 596 SER A C 1
ATOM 4571 O O . SER A 1 596 ? 0.524 -12.017 -30.322 1.00 93.94 596 SER A O 1
ATOM 4573 N N . LEU A 1 597 ? -0.650 -12.815 -28.594 1.00 92.31 597 LEU A N 1
ATOM 4574 C CA . LEU A 1 597 ? -1.311 -13.846 -29.399 1.00 92.31 597 LEU A CA 1
ATOM 4575 C C . LEU A 1 597 ? -2.256 -13.237 -30.442 1.00 92.31 597 LEU A C 1
ATOM 4577 O O . LEU A 1 597 ? -2.319 -13.722 -31.575 1.00 92.31 597 LEU A O 1
ATOM 4581 N N . ASN A 1 598 ? -2.895 -12.115 -30.122 1.00 90.69 598 ASN A N 1
ATOM 4582 C CA . ASN A 1 598 ? -3.865 -11.413 -30.953 1.00 90.69 598 ASN A CA 1
ATOM 4583 C C . ASN A 1 598 ? -3.442 -9.973 -31.267 1.00 90.69 598 ASN A C 1
ATOM 4585 O O . ASN A 1 598 ? -2.560 -9.395 -30.640 1.00 90.69 598 ASN A O 1
ATOM 4589 N N . ASN A 1 599 ? -4.096 -9.370 -32.266 1.00 92.00 599 ASN A N 1
ATOM 4590 C CA . ASN A 1 599 ? -3.851 -7.967 -32.621 1.00 92.00 599 ASN A CA 1
ATOM 4591 C C . ASN A 1 599 ? -4.332 -6.997 -31.541 1.00 92.00 599 ASN A C 1
ATOM 4593 O O . ASN A 1 599 ? -3.720 -5.953 -31.358 1.00 92.00 599 ASN A O 1
ATOM 4597 N N . ILE A 1 600 ? -5.433 -7.344 -30.878 1.00 93.50 600 ILE A N 1
ATOM 4598 C CA . ILE A 1 600 ? -6.008 -6.595 -29.769 1.00 93.50 600 ILE A CA 1
ATOM 4599 C C . ILE A 1 600 ? -6.000 -7.533 -28.572 1.00 93.50 600 ILE A C 1
ATOM 4601 O O . ILE A 1 600 ? -6.643 -8.585 -28.607 1.00 93.50 600 ILE A O 1
ATOM 4605 N N . GLU A 1 601 ? -5.252 -7.161 -27.546 1.00 94.88 601 GLU A N 1
ATOM 4606 C CA . GLU A 1 601 ? -5.063 -7.955 -26.338 1.00 94.88 601 GLU A CA 1
ATOM 4607 C C . GLU A 1 601 ? -5.640 -7.192 -25.147 1.00 94.88 601 GLU A C 1
ATOM 4609 O O . GLU A 1 601 ? -5.306 -6.021 -24.966 1.00 94.88 601 GLU A O 1
ATOM 4614 N N . PRO A 1 602 ? -6.516 -7.803 -24.335 1.00 96.06 602 PRO A N 1
ATOM 4615 C CA . PRO A 1 602 ? -6.993 -7.177 -23.107 1.00 96.06 602 PRO A CA 1
ATOM 4616 C C . PRO A 1 602 ? -5.845 -6.724 -22.198 1.00 96.06 602 PRO A C 1
ATOM 4618 O O . PRO A 1 602 ? -4.854 -7.443 -22.066 1.00 96.06 602 PRO A O 1
ATOM 4621 N N . HIS A 1 603 ? -6.000 -5.564 -21.561 1.00 95.75 603 HIS A N 1
ATOM 4622 C CA . HIS A 1 603 ? -5.077 -5.038 -20.551 1.00 95.75 603 HIS A CA 1
ATOM 4623 C C . HIS A 1 603 ? -5.788 -4.863 -19.207 1.00 95.75 603 HIS A C 1
ATOM 4625 O O . HIS A 1 603 ? -5.464 -5.525 -18.229 1.00 95.75 603 HIS A O 1
ATOM 4631 N N . SER A 1 604 ? -6.769 -3.964 -19.153 1.00 95.00 604 SER A N 1
ATOM 4632 C CA . SER A 1 604 ? -7.579 -3.712 -17.959 1.00 95.00 604 SER A CA 1
ATOM 4633 C C . SER A 1 604 ? -9.027 -3.580 -18.381 1.00 95.00 604 SER A C 1
ATOM 4635 O O . SER A 1 604 ? -9.324 -2.929 -19.377 1.00 95.00 604 SER A O 1
ATOM 4637 N N . LEU A 1 605 ? -9.939 -4.201 -17.651 1.00 96.44 605 LEU A N 1
ATOM 4638 C CA . LEU A 1 605 ? -11.351 -4.261 -18.007 1.00 96.44 605 LEU A CA 1
ATOM 4639 C C . LEU A 1 605 ? -12.204 -3.568 -16.951 1.00 96.44 605 LEU A C 1
ATOM 4641 O O . LEU A 1 605 ? -11.821 -3.486 -15.785 1.00 96.44 605 LEU A O 1
ATOM 4645 N N . SER A 1 606 ? -13.387 -3.116 -17.367 1.00 95.19 606 SER A N 1
ATOM 4646 C CA . SER A 1 606 ? -14.413 -2.554 -16.481 1.00 95.19 606 SER A CA 1
ATOM 4647 C C . SER A 1 606 ? -13.890 -1.424 -15.576 1.00 95.19 606 SER A C 1
ATOM 4649 O O . SER A 1 606 ? -14.301 -1.323 -14.426 1.00 95.19 606 SER A O 1
ATOM 4651 N N . ALA A 1 607 ? -12.991 -0.565 -16.078 1.00 94.31 607 ALA A N 1
ATOM 4652 C CA . ALA A 1 607 ? -12.472 0.571 -15.318 1.00 94.31 607 ALA A CA 1
ATOM 4653 C C . ALA A 1 607 ? -13.609 1.544 -14.973 1.00 94.31 607 ALA A C 1
ATOM 4655 O O . ALA A 1 607 ? -14.285 2.059 -15.877 1.00 94.31 607 ALA A O 1
ATOM 4656 N N . ARG A 1 608 ? -13.832 1.777 -13.676 1.00 93.38 608 ARG A N 1
ATOM 4657 C CA . ARG A 1 608 ? -14.988 2.519 -13.145 1.00 93.38 608 ARG A CA 1
ATOM 4658 C C . ARG A 1 608 ? -14.600 3.385 -11.964 1.00 93.38 608 ARG A C 1
ATOM 4660 O O . ARG A 1 608 ? -13.802 2.981 -11.130 1.00 93.38 608 ARG A O 1
ATOM 4667 N N . SER A 1 609 ? -15.242 4.540 -11.862 1.00 93.56 609 SER A N 1
ATOM 4668 C CA . SER A 1 609 ? -15.224 5.399 -10.676 1.00 93.56 609 SER A CA 1
ATOM 4669 C C . SER A 1 609 ? -16.583 5.398 -9.978 1.00 93.56 609 SER A C 1
ATOM 4671 O O . SER A 1 609 ? -17.597 5.087 -10.602 1.00 93.56 609 SER A O 1
ATOM 4673 N N . TYR A 1 610 ? -16.613 5.740 -8.692 1.00 94.06 610 TYR A N 1
ATOM 4674 C CA . TYR A 1 610 ? -17.816 5.689 -7.857 1.00 94.06 610 TYR A CA 1
ATOM 4675 C C . TYR A 1 610 ? -18.096 7.065 -7.247 1.00 94.06 610 TYR A C 1
ATOM 4677 O O . TYR A 1 610 ? -17.192 7.690 -6.691 1.00 94.06 610 TYR A O 1
ATOM 4685 N N . GLY A 1 611 ? -19.339 7.540 -7.367 1.00 92.50 611 GLY A N 1
ATOM 4686 C CA . GLY A 1 611 ? -19.788 8.820 -6.806 1.00 92.50 611 GLY A CA 1
ATOM 4687 C C . GLY A 1 611 ? -20.359 8.701 -5.390 1.00 92.50 611 GLY A C 1
ATOM 4688 O O . GLY A 1 611 ? -20.455 7.604 -4.831 1.00 92.50 611 GLY A O 1
ATOM 4689 N N . VAL A 1 612 ? -20.791 9.829 -4.818 1.00 94.94 612 VAL A N 1
ATOM 4690 C CA . VAL A 1 612 ? -21.444 9.888 -3.494 1.00 94.94 612 VAL A CA 1
ATOM 4691 C C . VAL A 1 612 ? -22.670 8.975 -3.390 1.00 94.94 612 VAL A C 1
ATOM 4693 O O . VAL A 1 612 ? -22.992 8.490 -2.307 1.00 94.94 612 VAL A O 1
ATOM 4696 N N . GLU A 1 613 ? -23.343 8.683 -4.504 1.00 95.56 613 GLU A N 1
ATOM 4697 C CA . GLU A 1 613 ? -24.466 7.748 -4.551 1.00 95.56 613 GLU A CA 1
ATOM 4698 C C . GLU A 1 613 ? -24.056 6.341 -4.103 1.00 95.56 613 GLU A C 1
ATOM 4700 O O . GLU A 1 613 ? -24.794 5.707 -3.350 1.00 95.56 613 GLU A O 1
ATOM 4705 N N . ALA A 1 614 ? -22.866 5.879 -4.506 1.00 95.75 614 ALA A N 1
ATOM 4706 C CA . ALA A 1 614 ? -22.341 4.580 -4.098 1.00 95.75 614 ALA A CA 1
ATOM 4707 C C . ALA A 1 614 ? -22.051 4.547 -2.592 1.00 95.75 614 ALA A C 1
ATOM 4709 O O . ALA A 1 614 ? -22.401 3.580 -1.927 1.00 95.75 614 ALA A O 1
ATOM 4710 N N . TYR A 1 615 ? -21.476 5.616 -2.037 1.00 97.38 615 TYR A N 1
ATOM 4711 C CA . TYR A 1 615 ? -21.239 5.735 -0.596 1.00 97.38 615 TYR A CA 1
ATOM 4712 C C . TYR A 1 615 ? -22.557 5.752 0.196 1.00 97.38 615 TYR A C 1
ATOM 4714 O O . TYR A 1 615 ? -22.735 4.986 1.147 1.00 97.38 615 TYR A O 1
ATOM 4722 N N . ASN A 1 616 ? -23.514 6.582 -0.232 1.00 97.75 616 ASN A N 1
ATOM 4723 C CA . ASN A 1 616 ? -24.811 6.730 0.428 1.00 97.75 616 ASN A CA 1
ATOM 4724 C C . ASN A 1 616 ? -25.645 5.443 0.399 1.00 97.75 616 ASN A C 1
ATOM 4726 O O . ASN A 1 616 ? -26.428 5.213 1.319 1.00 97.75 616 ASN A O 1
ATOM 4730 N N . HIS A 1 617 ? -25.449 4.580 -0.603 1.00 97.56 617 HIS A N 1
ATOM 4731 C CA . HIS A 1 617 ? -26.091 3.263 -0.681 1.00 97.56 617 HIS A CA 1
ATOM 4732 C C . HIS A 1 617 ? -25.792 2.377 0.538 1.00 97.56 617 HIS A C 1
ATOM 4734 O O . HIS A 1 617 ? -26.630 1.571 0.935 1.00 97.56 617 HIS A O 1
ATOM 4740 N N . PHE A 1 618 ? -24.636 2.555 1.183 1.00 97.69 618 PHE A N 1
ATOM 4741 C CA . PHE A 1 618 ? -24.237 1.766 2.351 1.00 97.69 618 PHE A CA 1
ATOM 4742 C C . PHE A 1 618 ? -24.596 2.408 3.702 1.00 97.69 618 PHE A C 1
ATOM 4744 O O . PHE A 1 618 ? -24.458 1.748 4.734 1.00 97.69 618 PHE A O 1
ATOM 4751 N N . VAL A 1 619 ? -25.070 3.659 3.738 1.00 97.38 619 VAL A N 1
ATOM 4752 C CA . VAL A 1 619 ? -25.302 4.403 4.995 1.00 97.38 619 VAL A CA 1
ATOM 4753 C C . VAL A 1 619 ? -26.316 3.697 5.895 1.00 97.38 619 VAL A C 1
ATOM 4755 O O . VAL A 1 619 ? -26.034 3.464 7.069 1.00 97.38 619 VAL A O 1
ATOM 4758 N N . ASP A 1 620 ? -27.463 3.286 5.354 1.00 96.31 620 ASP A N 1
ATOM 4759 C CA . ASP A 1 620 ? -28.506 2.602 6.132 1.00 96.31 620 ASP A CA 1
ATOM 4760 C C . ASP A 1 620 ? -28.021 1.246 6.669 1.00 96.31 620 ASP A C 1
ATOM 4762 O O . ASP A 1 620 ? -28.374 0.842 7.781 1.00 96.31 620 ASP A O 1
ATOM 4766 N N . PHE A 1 621 ? -27.169 0.547 5.910 1.00 96.75 621 PHE A N 1
ATOM 4767 C CA . PHE A 1 621 ? -26.544 -0.688 6.372 1.00 96.75 621 PHE A CA 1
ATOM 4768 C C . PHE A 1 621 ? -25.645 -0.421 7.580 1.00 96.75 621 PHE A C 1
ATOM 4770 O O . PHE A 1 621 ? -25.879 -1.002 8.641 1.00 96.75 621 PHE A O 1
ATOM 4777 N N . PHE A 1 622 ? -24.670 0.483 7.470 1.00 96.31 622 PHE A N 1
ATOM 4778 C CA . PHE A 1 622 ? -23.736 0.753 8.568 1.00 96.31 622 PHE A CA 1
ATOM 4779 C C . PHE A 1 622 ? -24.408 1.424 9.779 1.00 96.31 622 PHE A C 1
ATOM 4781 O O . PHE A 1 622 ? -24.014 1.156 10.910 1.00 96.31 622 PHE A O 1
ATOM 4788 N N . ASN A 1 623 ? -25.519 2.141 9.580 1.00 93.62 623 ASN A N 1
ATOM 4789 C CA . ASN A 1 623 ? -26.367 2.664 10.660 1.00 93.62 623 ASN A CA 1
ATOM 4790 C C . ASN A 1 623 ? -27.273 1.613 11.330 1.00 93.62 623 ASN A C 1
ATOM 4792 O O . ASN A 1 623 ? -28.078 1.955 12.198 1.00 93.62 623 ASN A O 1
ATOM 4796 N N . GLY A 1 624 ? -27.194 0.338 10.936 1.00 92.38 624 GLY A N 1
ATOM 4797 C CA . GLY A 1 624 ? -27.978 -0.731 11.565 1.00 92.38 624 GLY A CA 1
ATOM 4798 C C . GLY A 1 624 ? -29.432 -0.826 11.099 1.00 92.38 624 GLY A C 1
ATOM 4799 O O . GLY A 1 624 ? -30.213 -1.551 11.709 1.00 92.38 624 GLY A O 1
ATOM 4800 N N . GLN A 1 625 ? -29.812 -0.115 10.036 1.00 94.81 625 GLN A N 1
ATOM 4801 C CA . GLN A 1 625 ? -31.187 -0.072 9.526 1.00 94.81 625 GLN A CA 1
ATOM 4802 C C . GLN A 1 625 ? -31.462 -1.168 8.487 1.00 94.81 625 GLN A C 1
ATOM 4804 O O . GLN A 1 625 ? -32.603 -1.607 8.337 1.00 94.81 625 GLN A O 1
ATOM 4809 N N . VAL A 1 626 ? -30.418 -1.625 7.790 1.00 95.62 626 VAL A N 1
ATOM 4810 C CA . VAL A 1 626 ? -30.461 -2.705 6.793 1.00 95.62 626 VAL A CA 1
ATOM 4811 C C . VAL A 1 626 ? -29.403 -3.762 7.139 1.00 95.62 626 VAL A C 1
ATOM 4813 O O . VAL A 1 626 ? -28.343 -3.436 7.676 1.00 95.62 626 VAL A O 1
ATOM 4816 N N . ASN A 1 627 ? -29.699 -5.031 6.843 1.00 95.31 627 ASN A N 1
ATOM 4817 C CA . ASN A 1 627 ? -28.759 -6.153 6.968 1.00 95.31 627 ASN A CA 1
ATOM 4818 C C . ASN A 1 627 ? -28.060 -6.428 5.630 1.00 95.31 627 ASN A C 1
ATOM 4820 O O . ASN A 1 627 ? -28.628 -6.168 4.566 1.00 95.31 627 ASN A O 1
ATOM 4824 N N . ALA A 1 628 ? -26.866 -7.014 5.675 1.00 95.81 628 ALA A N 1
ATOM 4825 C CA . ALA A 1 628 ? -26.012 -7.244 4.510 1.00 95.81 628 ALA A CA 1
ATOM 4826 C C . ALA A 1 628 ? -26.699 -8.082 3.418 1.00 95.81 628 ALA A C 1
ATOM 4828 O O . ALA A 1 628 ? -26.545 -7.799 2.232 1.00 95.81 628 ALA A O 1
ATOM 4829 N N . ASN A 1 629 ? -27.511 -9.072 3.804 1.00 95.19 629 ASN A N 1
ATOM 4830 C CA . ASN A 1 629 ? -28.243 -9.947 2.879 1.00 95.19 629 ASN A CA 1
ATOM 4831 C C . ASN A 1 629 ? -29.402 -9.271 2.122 1.00 95.19 629 ASN A C 1
ATOM 4833 O O . ASN A 1 629 ? -29.916 -9.838 1.157 1.00 95.19 629 ASN A O 1
ATOM 4837 N N . LEU A 1 630 ? -29.854 -8.104 2.584 1.00 95.25 630 LEU A N 1
ATOM 4838 C CA . LEU A 1 630 ? -30.918 -7.318 1.954 1.00 95.25 630 LEU A CA 1
ATOM 4839 C C . LEU A 1 630 ? -30.367 -6.175 1.097 1.00 95.25 630 LEU A C 1
ATOM 4841 O O . LEU A 1 630 ? -31.125 -5.580 0.329 1.00 95.25 630 LEU A O 1
ATOM 4845 N N . LEU A 1 631 ? -29.078 -5.858 1.231 1.00 95.44 631 LEU A N 1
ATOM 4846 C CA . LEU A 1 631 ? -28.437 -4.800 0.470 1.00 95.44 631 LEU A CA 1
ATOM 4847 C C . LEU A 1 631 ? -27.993 -5.331 -0.897 1.00 95.44 631 LEU A C 1
ATOM 4849 O O . LEU A 1 631 ? -27.274 -6.324 -0.989 1.00 95.44 631 LEU A O 1
ATOM 4853 N N . ALA A 1 632 ? -28.417 -4.662 -1.970 1.00 95.12 632 ALA A N 1
ATOM 4854 C CA . ALA A 1 632 ? -27.957 -4.996 -3.312 1.00 95.12 632 ALA A CA 1
ATOM 4855 C C . ALA A 1 632 ? -26.459 -4.692 -3.438 1.00 95.12 632 ALA A C 1
ATOM 4857 O O . ALA A 1 632 ? -26.030 -3.586 -3.114 1.00 95.12 632 ALA A O 1
ATOM 4858 N N . THR A 1 633 ? -25.681 -5.665 -3.908 1.00 94.50 633 THR A N 1
ATOM 4859 C CA . THR A 1 633 ? -24.230 -5.519 -4.075 1.00 94.50 633 THR A CA 1
ATOM 4860 C C . THR A 1 633 ? -23.831 -5.104 -5.484 1.00 94.50 633 THR A C 1
ATOM 4862 O O . THR A 1 633 ? -22.728 -4.609 -5.638 1.00 94.50 633 THR A O 1
ATOM 4865 N N . ASP A 1 634 ? -24.732 -5.205 -6.469 1.00 94.75 634 ASP A N 1
ATOM 4866 C CA . ASP A 1 634 ? -24.552 -4.622 -7.804 1.00 94.75 634 ASP A CA 1
ATOM 4867 C C . ASP A 1 634 ? -24.567 -3.088 -7.726 1.00 94.75 634 ASP A C 1
ATOM 4869 O O . ASP A 1 634 ? -25.619 -2.456 -7.581 1.00 94.75 634 ASP A O 1
ATOM 4873 N N . LEU A 1 635 ? -23.374 -2.499 -7.813 1.00 95.38 635 LEU A N 1
ATOM 4874 C CA . LEU A 1 635 ? -23.167 -1.053 -7.754 1.00 95.38 635 LEU A CA 1
ATOM 4875 C C . LEU A 1 635 ? -23.140 -0.386 -9.134 1.00 95.38 635 LEU A C 1
ATOM 4877 O O . LEU A 1 635 ? -22.923 0.824 -9.199 1.00 95.38 635 LEU A O 1
ATOM 4881 N N . ASN A 1 636 ? -23.369 -1.114 -10.237 1.00 94.44 636 ASN A N 1
ATOM 4882 C CA . ASN A 1 636 ? -23.191 -0.603 -11.603 1.00 94.44 636 ASN A CA 1
ATOM 4883 C C . ASN A 1 636 ? -23.927 0.731 -11.820 1.00 94.44 636 ASN A C 1
ATOM 4885 O O . ASN A 1 636 ? -23.358 1.682 -12.357 1.00 94.44 636 ASN A O 1
ATOM 4889 N N . ALA A 1 637 ? -25.156 0.854 -11.309 1.00 93.81 637 ALA A N 1
ATOM 4890 C CA . ALA A 1 637 ? -25.974 2.067 -11.412 1.00 93.81 637 ALA A CA 1
ATOM 4891 C C . ALA A 1 637 ? -25.329 3.332 -10.801 1.00 93.81 637 ALA A C 1
ATOM 4893 O O . ALA A 1 637 ? -25.681 4.446 -11.202 1.00 93.81 637 ALA A O 1
ATOM 4894 N N . PHE A 1 638 ? -24.376 3.169 -9.881 1.00 92.88 638 PHE A N 1
ATOM 4895 C CA . PHE A 1 638 ? -23.658 4.239 -9.179 1.00 92.88 638 PHE A CA 1
ATOM 4896 C C . PHE A 1 638 ? -22.243 4.488 -9.725 1.00 92.88 638 PHE A C 1
ATOM 4898 O O . PHE A 1 638 ? -21.511 5.320 -9.191 1.00 92.88 638 PHE A O 1
ATOM 4905 N N . THR A 1 639 ? -21.845 3.772 -10.781 1.00 93.12 639 THR A N 1
ATOM 4906 C CA . THR A 1 639 ? -20.502 3.890 -11.372 1.00 93.12 639 THR A CA 1
ATOM 4907 C C . THR A 1 639 ? -20.457 4.901 -12.509 1.00 93.12 639 THR A C 1
ATOM 4909 O O . THR A 1 639 ? -21.455 5.121 -13.189 1.00 93.12 639 THR A O 1
ATOM 4912 N N . HIS A 1 640 ? -19.304 5.498 -12.762 1.00 90.25 640 HIS A N 1
ATOM 4913 C CA . HIS A 1 640 ? -19.065 6.402 -13.882 1.00 90.25 640 HIS A CA 1
ATOM 4914 C C . HIS A 1 640 ? -17.828 5.943 -14.659 1.00 90.25 640 HIS A C 1
ATOM 4916 O O . HIS A 1 640 ? -16.861 5.492 -14.030 1.00 90.25 640 HIS A O 1
ATOM 4922 N N . PRO A 1 641 ? -17.833 6.050 -16.001 1.00 87.69 641 PRO A N 1
ATOM 4923 C CA . PRO A 1 641 ? -16.677 5.668 -16.796 1.00 87.69 641 PRO A CA 1
ATOM 4924 C C . PRO A 1 641 ? -15.472 6.533 -16.415 1.00 87.69 641 PRO A C 1
ATOM 4926 O O . PRO A 1 641 ? -15.596 7.731 -16.164 1.00 87.69 641 PRO A O 1
ATOM 4929 N N . VAL A 1 642 ? -14.299 5.910 -16.357 1.00 88.44 642 VAL A N 1
ATOM 4930 C CA . VAL A 1 642 ? -13.030 6.623 -16.172 1.00 88.44 642 VAL A CA 1
ATOM 4931 C C . VAL A 1 642 ? -12.617 7.253 -17.501 1.00 88.44 642 VAL A C 1
ATOM 4933 O O . VAL A 1 642 ? -12.759 6.627 -18.553 1.00 88.44 642 VAL A O 1
ATOM 4936 N N . GLU A 1 643 ? -12.075 8.469 -17.470 1.00 86.69 643 GLU A N 1
ATOM 4937 C CA . GLU A 1 643 ? -11.501 9.088 -18.661 1.00 86.69 643 GLU A CA 1
ATOM 4938 C C . GLU A 1 643 ? -10.086 8.542 -18.882 1.00 86.69 643 GLU A C 1
ATOM 4940 O O . GLU A 1 643 ? -9.198 8.713 -18.050 1.00 86.69 643 GLU A O 1
ATOM 4945 N N . LEU A 1 644 ? -9.888 7.835 -19.995 1.00 86.56 644 LEU A N 1
ATOM 4946 C CA . LEU A 1 644 ? -8.587 7.319 -20.418 1.00 86.56 644 LEU A CA 1
ATOM 4947 C C . LEU A 1 644 ? -8.128 8.099 -21.652 1.00 86.56 644 LEU A C 1
ATOM 4949 O O . LEU A 1 644 ? -8.688 7.953 -22.744 1.00 86.56 644 LEU A O 1
ATOM 4953 N N . GLU A 1 645 ? -7.112 8.933 -21.470 1.00 85.06 645 GLU A N 1
ATOM 4954 C CA . GLU A 1 645 ? -6.537 9.794 -22.493 1.00 85.06 645 GLU A CA 1
ATOM 4955 C C . GLU A 1 645 ? -5.432 9.053 -23.246 1.00 85.06 645 GLU A C 1
ATOM 4957 O O . GLU A 1 645 ? -4.437 8.593 -22.683 1.00 85.06 645 GLU A O 1
ATOM 4962 N N . LYS A 1 646 ? -5.609 8.936 -24.562 1.00 88.38 646 LYS A N 1
ATOM 4963 C CA . LYS A 1 646 ? -4.580 8.400 -25.453 1.00 88.38 646 LYS A CA 1
ATOM 4964 C C . LYS A 1 646 ? -3.683 9.523 -25.934 1.00 88.38 646 LYS A C 1
ATOM 4966 O O . LYS A 1 646 ? -4.159 10.611 -26.258 1.00 88.38 646 LYS A O 1
ATOM 4971 N N . TRP A 1 647 ? -2.405 9.209 -26.065 1.00 86.00 647 TRP A N 1
ATOM 4972 C CA . TRP A 1 647 ? -1.414 10.144 -26.576 1.00 86.00 647 TRP A CA 1
ATOM 4973 C C . TRP A 1 647 ? -1.656 10.440 -28.060 1.00 86.00 647 TRP A C 1
ATOM 4975 O O . TRP A 1 647 ? -2.245 9.627 -28.787 1.00 86.00 647 TRP A O 1
ATOM 4985 N N . ALA A 1 648 ? -1.211 11.607 -28.531 1.00 86.19 648 ALA A N 1
ATOM 4986 C CA . ALA A 1 648 ? -1.357 11.962 -29.937 1.00 86.19 648 ALA A CA 1
ATOM 4987 C C . ALA A 1 648 ? -0.511 11.023 -30.811 1.00 86.19 648 ALA A C 1
ATOM 4989 O O . ALA A 1 648 ? 0.632 10.736 -30.483 1.00 86.19 648 ALA A O 1
ATOM 4990 N N . GLU A 1 649 ? -1.020 10.597 -31.973 1.00 85.75 649 GLU A N 1
ATOM 4991 C CA . GLU A 1 649 ? -0.305 9.667 -32.878 1.00 85.75 649 GLU A CA 1
ATOM 4992 C C . GLU A 1 649 ? 1.113 10.139 -33.266 1.00 85.75 649 GLU A C 1
ATOM 4994 O O . GLU A 1 649 ? 1.970 9.329 -33.606 1.00 85.75 649 GLU A O 1
ATOM 4999 N N . THR A 1 650 ? 1.386 11.445 -33.210 1.00 84.31 650 THR A N 1
ATOM 5000 C CA . THR A 1 650 ? 2.719 12.021 -33.450 1.00 84.31 650 THR A CA 1
ATOM 5001 C C . THR A 1 650 ? 3.729 11.734 -32.337 1.00 84.31 650 THR A C 1
ATOM 5003 O O . THR A 1 650 ? 4.929 11.747 -32.597 1.00 84.31 650 THR A O 1
ATOM 5006 N N . GLU A 1 651 ? 3.254 11.481 -31.121 1.00 81.75 651 GLU A N 1
ATOM 5007 C CA . GLU A 1 651 ? 4.045 11.272 -29.899 1.00 81.75 651 GLU A CA 1
ATOM 5008 C C . GLU A 1 651 ? 4.224 9.785 -29.568 1.00 81.75 651 GLU A C 1
ATOM 5010 O O . GLU A 1 651 ? 4.970 9.430 -28.662 1.00 81.75 651 GLU A O 1
ATOM 5015 N N . VAL A 1 652 ? 3.551 8.904 -30.309 1.00 86.44 652 VAL A N 1
ATOM 5016 C CA . VAL A 1 652 ? 3.553 7.462 -30.066 1.00 86.44 652 VAL A CA 1
ATOM 5017 C C . VAL A 1 652 ? 4.638 6.769 -30.896 1.00 86.44 652 VAL A C 1
ATOM 5019 O O . VAL A 1 652 ? 4.805 7.057 -32.086 1.00 86.44 652 VAL A O 1
ATOM 5022 N N . THR A 1 653 ? 5.380 5.840 -30.293 1.00 87.88 653 THR A N 1
ATOM 5023 C CA . THR A 1 653 ? 6.149 4.816 -31.019 1.00 87.88 653 THR A CA 1
ATOM 5024 C C . THR A 1 653 ? 5.215 3.676 -31.404 1.00 87.88 653 THR A C 1
ATOM 5026 O O . THR A 1 653 ? 4.398 3.217 -30.603 1.00 87.88 653 THR A O 1
ATOM 5029 N N . GLN A 1 654 ? 5.274 3.235 -32.660 1.00 88.75 654 GLN A N 1
ATOM 5030 C CA . GLN A 1 654 ? 4.505 2.060 -33.066 1.00 88.75 654 GLN A CA 1
ATOM 5031 C C . GLN A 1 654 ? 5.036 0.822 -32.323 1.00 88.75 654 GLN A C 1
ATOM 5033 O O . GLN A 1 654 ? 6.237 0.752 -32.064 1.00 88.75 654 GLN A O 1
ATOM 5038 N N . PRO A 1 655 ? 4.198 -0.189 -32.018 1.00 90.00 655 PRO A N 1
ATOM 5039 C CA . PRO A 1 655 ? 4.674 -1.416 -31.384 1.00 90.00 655 PRO A CA 1
ATOM 5040 C C . PRO A 1 655 ? 5.862 -2.000 -32.152 1.00 90.00 655 PRO A C 1
ATOM 5042 O O . PRO A 1 655 ? 5.726 -2.284 -33.343 1.00 90.00 655 PRO A O 1
ATOM 5045 N N . GLY A 1 656 ? 7.010 -2.163 -31.487 1.00 85.44 656 GLY A N 1
ATOM 5046 C CA . GLY A 1 656 ? 8.285 -2.633 -32.052 1.00 85.44 656 GLY A CA 1
ATOM 5047 C C . GLY A 1 656 ? 9.121 -1.596 -32.823 1.00 85.44 656 GLY A C 1
ATOM 5048 O O . GLY A 1 656 ? 10.085 -1.985 -33.478 1.00 85.44 656 GLY A O 1
ATOM 5049 N N . GLU A 1 657 ? 8.761 -0.314 -32.774 1.00 90.00 657 GLU A N 1
ATOM 5050 C CA . GLU A 1 657 ? 9.592 0.824 -33.191 1.00 90.00 657 GLU A CA 1
ATOM 5051 C C . GLU A 1 657 ? 10.390 1.363 -31.994 1.00 90.00 657 GLU A C 1
ATOM 5053 O O . GLU A 1 657 ? 9.922 1.306 -30.858 1.00 90.00 657 GLU A O 1
ATOM 5058 N N . PHE A 1 658 ? 11.569 1.926 -32.267 1.00 92.81 658 PHE A N 1
ATOM 5059 C CA . PHE A 1 658 ? 12.361 2.683 -31.300 1.00 92.81 658 PHE A CA 1
ATOM 5060 C C . PHE A 1 658 ? 12.552 4.108 -31.817 1.00 92.81 658 PHE A C 1
ATOM 5062 O O . PHE A 1 658 ? 12.861 4.296 -32.996 1.00 92.81 658 PHE A O 1
ATOM 5069 N N . LYS A 1 659 ? 12.391 5.105 -30.946 1.00 91.88 659 LYS A N 1
ATOM 5070 C CA . LYS A 1 659 ? 12.676 6.516 -31.247 1.00 91.88 659 LYS A CA 1
ATOM 5071 C C . LYS A 1 659 ? 13.708 7.058 -30.278 1.00 91.88 659 LYS A C 1
ATOM 5073 O O . LYS A 1 659 ? 13.638 6.775 -29.094 1.00 91.88 659 LYS A O 1
ATOM 5078 N N . PHE A 1 660 ? 14.655 7.839 -30.771 1.00 91.62 660 PHE A N 1
ATOM 5079 C CA . PHE A 1 660 ? 15.645 8.484 -29.916 1.00 91.62 660 PHE A CA 1
ATOM 5080 C C . PHE A 1 660 ? 14.988 9.535 -29.009 1.00 91.62 660 PHE A C 1
ATOM 5082 O O . PHE A 1 660 ? 14.203 10.352 -29.499 1.00 91.62 660 PHE A O 1
ATOM 5089 N N . LEU A 1 661 ? 15.308 9.510 -27.714 1.00 86.81 661 LEU A N 1
ATOM 5090 C CA . LEU A 1 661 ? 14.847 10.495 -26.727 1.00 86.81 661 LEU A CA 1
ATOM 5091 C C . LEU A 1 661 ? 15.884 11.584 -26.464 1.00 86.81 661 LEU A C 1
ATOM 5093 O O . LEU A 1 661 ? 15.512 12.731 -26.227 1.00 86.81 661 LEU A O 1
ATOM 5097 N N . GLY A 1 662 ? 17.166 11.241 -26.553 1.00 82.06 662 GLY A N 1
ATOM 5098 C CA . GLY A 1 662 ? 18.258 12.134 -26.197 1.00 82.06 662 GLY A CA 1
ATOM 5099 C C . GLY A 1 662 ? 19.454 11.370 -25.641 1.00 82.06 662 GLY A C 1
ATOM 5100 O O . GLY A 1 662 ? 19.511 10.138 -25.691 1.00 82.06 662 GLY A O 1
ATOM 5101 N N . GLU A 1 663 ? 20.408 12.124 -25.103 1.00 68.81 663 GLU A N 1
ATOM 5102 C CA . GLU A 1 663 ? 21.324 11.576 -24.098 1.00 68.81 663 GLU A CA 1
ATOM 5103 C C . GLU A 1 663 ? 20.460 11.040 -22.942 1.00 68.81 663 GLU A C 1
ATOM 5105 O O . GLU A 1 663 ? 19.403 11.616 -22.663 1.00 68.81 663 GLU A O 1
ATOM 5110 N N . GLY A 1 664 ? 20.818 9.884 -22.374 1.00 60.00 664 GLY A N 1
ATOM 5111 C CA . GLY A 1 664 ? 20.037 9.272 -21.293 1.00 60.00 664 GLY A CA 1
ATOM 5112 C C . GLY A 1 664 ? 19.826 10.211 -20.106 1.00 60.00 664 GLY A C 1
ATOM 5113 O O . GLY A 1 664 ? 20.510 11.228 -20.004 1.00 60.00 664 GLY A O 1
ATOM 5114 N N . ASP A 1 665 ? 18.877 9.883 -19.217 1.00 53.66 665 ASP A N 1
ATOM 5115 C CA . ASP A 1 665 ? 18.803 10.572 -17.920 1.00 53.66 665 ASP A CA 1
ATOM 5116 C C . ASP A 1 665 ? 20.209 10.604 -17.305 1.00 53.66 665 ASP A C 1
ATOM 5118 O O . ASP A 1 665 ? 20.942 9.617 -17.425 1.00 53.66 665 ASP A O 1
ATOM 5122 N N . GLU A 1 666 ? 20.598 11.740 -16.710 1.00 47.38 666 GLU A N 1
ATOM 5123 C CA . GLU A 1 666 ? 21.852 11.851 -15.962 1.00 47.38 666 GLU A CA 1
ATOM 5124 C C . GLU A 1 666 ? 21.824 10.766 -14.878 1.00 47.38 666 GLU A C 1
ATOM 5126 O O . GLU A 1 666 ? 21.207 10.941 -13.828 1.00 47.38 666 GLU A O 1
ATOM 5131 N N . SER A 1 667 ? 22.439 9.609 -15.142 1.00 51.19 667 SER A N 1
ATOM 5132 C CA . SER A 1 667 ? 22.738 8.667 -14.081 1.00 51.19 667 SER A CA 1
ATOM 5133 C C . SER A 1 667 ? 23.609 9.423 -13.078 1.00 51.19 667 SER A C 1
ATOM 5135 O O . SER A 1 667 ? 24.494 10.193 -13.458 1.00 51.19 667 SER A O 1
ATOM 5137 N N . GLU A 1 668 ? 23.377 9.216 -11.777 1.00 48.06 668 GLU A N 1
ATOM 5138 C CA . GLU A 1 668 ? 24.273 9.747 -10.730 1.00 48.06 668 GLU A CA 1
ATOM 5139 C C . GLU A 1 668 ? 25.732 9.267 -10.939 1.00 48.06 668 GLU A C 1
ATOM 5141 O O . GLU A 1 668 ? 26.689 9.814 -10.390 1.00 48.06 668 GLU A O 1
ATOM 5146 N N . LEU A 1 669 ? 25.895 8.251 -11.791 1.00 54.09 669 LEU A N 1
ATOM 5147 C CA . LEU A 1 669 ? 27.124 7.743 -12.367 1.00 54.09 669 LEU A CA 1
ATOM 5148 C C . LEU A 1 669 ? 27.508 8.576 -13.602 1.00 54.09 669 LEU A C 1
ATOM 5150 O O . LEU A 1 669 ? 27.055 8.271 -14.695 1.00 54.09 669 LEU A O 1
ATOM 5154 N N . GLU A 1 670 ? 28.358 9.604 -13.465 1.00 50.88 670 GLU A N 1
ATOM 5155 C CA . GLU A 1 670 ? 28.850 10.392 -14.615 1.00 50.88 670 GLU A CA 1
ATOM 5156 C C . GLU A 1 670 ? 29.212 9.480 -15.812 1.00 50.88 670 GLU A C 1
ATOM 5158 O O . GLU A 1 670 ? 30.190 8.723 -15.775 1.00 50.88 670 GLU A O 1
ATOM 5163 N N . SER A 1 671 ? 28.388 9.508 -16.865 1.00 48.88 671 SER A N 1
ATOM 5164 C CA . SER A 1 671 ? 28.543 8.624 -18.020 1.00 48.88 671 SER A CA 1
ATOM 5165 C C . SER A 1 671 ? 29.427 9.269 -19.090 1.00 48.88 671 SER A C 1
ATOM 5167 O O . SER A 1 671 ? 29.430 10.484 -19.306 1.00 48.88 671 SER A O 1
ATOM 5169 N N . SER A 1 672 ? 30.221 8.448 -19.784 1.00 48.12 672 SER A N 1
ATOM 5170 C CA . SER A 1 672 ? 30.865 8.871 -21.031 1.00 48.12 672 SER A CA 1
ATOM 5171 C C . SER A 1 672 ? 29.790 9.257 -22.049 1.00 48.12 672 SER A C 1
ATOM 5173 O O . SER A 1 672 ? 28.761 8.592 -22.103 1.00 48.12 672 SER A O 1
ATOM 5175 N N . GLY A 1 673 ? 30.042 10.270 -22.885 1.00 49.66 673 GLY A N 1
ATOM 5176 C CA . GLY A 1 673 ? 29.082 10.872 -23.832 1.00 49.66 673 GLY A CA 1
ATOM 5177 C C . GLY A 1 673 ? 28.513 9.989 -24.964 1.00 49.66 673 GLY A C 1
ATOM 5178 O O . GLY A 1 673 ? 28.181 10.525 -26.016 1.00 49.66 673 GLY A O 1
ATOM 5179 N N . ASP A 1 674 ? 28.407 8.673 -24.760 1.00 63.69 674 ASP A N 1
ATOM 5180 C CA . ASP A 1 674 ? 27.797 7.670 -25.642 1.00 63.69 674 ASP A CA 1
ATOM 5181 C C . ASP A 1 674 ? 26.548 6.987 -25.010 1.00 63.69 674 ASP A C 1
ATOM 5183 O O . ASP A 1 674 ? 26.003 6.050 -25.603 1.00 63.69 674 ASP A O 1
ATOM 5187 N N . ASN A 1 675 ? 26.063 7.443 -23.841 1.00 78.19 675 ASN A N 1
ATOM 5188 C CA . ASN A 1 675 ? 24.830 6.944 -23.208 1.00 78.19 675 ASN A CA 1
ATOM 5189 C C . ASN A 1 675 ? 23.579 7.473 -23.936 1.00 78.19 675 ASN A C 1
ATOM 5191 O O . ASN A 1 675 ? 23.159 8.620 -23.758 1.00 78.19 675 ASN A O 1
ATOM 5195 N N . LEU A 1 676 ? 22.992 6.639 -24.794 1.00 89.19 676 LEU A N 1
ATOM 5196 C CA . LEU A 1 676 ? 21.804 6.982 -25.574 1.00 89.19 676 LEU A CA 1
ATOM 5197 C C . LEU A 1 676 ? 20.538 6.444 -24.901 1.00 89.19 676 LEU A C 1
ATOM 5199 O O . LEU A 1 676 ? 20.458 5.257 -24.576 1.00 89.19 676 LEU A O 1
ATOM 5203 N N . ALA A 1 677 ? 19.508 7.286 -24.800 1.00 91.00 677 ALA A N 1
ATOM 5204 C CA . ALA A 1 677 ? 18.160 6.852 -24.455 1.00 91.00 677 ALA A CA 1
ATOM 5205 C C . ALA A 1 677 ? 17.263 6.778 -25.689 1.00 91.00 677 ALA A C 1
ATOM 5207 O O . ALA A 1 677 ? 17.200 7.681 -26.534 1.00 91.00 677 ALA A O 1
ATOM 5208 N N . PHE A 1 678 ? 16.504 5.693 -25.754 1.00 93.25 678 PHE A N 1
ATOM 5209 C CA . PHE A 1 678 ? 15.454 5.480 -26.732 1.00 93.25 678 PHE A CA 1
ATOM 5210 C C . PHE A 1 678 ? 14.106 5.329 -26.032 1.00 93.25 678 PHE A C 1
ATOM 5212 O O . PHE A 1 678 ? 14.009 5.085 -24.837 1.00 93.25 678 PHE A O 1
ATOM 5219 N N . GLN A 1 679 ? 13.045 5.438 -26.809 1.00 92.88 679 GLN A N 1
ATOM 5220 C CA . GLN A 1 679 ? 11.685 5.154 -26.410 1.00 92.88 679 GLN A CA 1
ATOM 5221 C C . GLN A 1 679 ? 11.162 3.993 -27.236 1.00 92.88 679 GLN A C 1
ATOM 5223 O O . GLN A 1 679 ? 11.331 3.979 -28.459 1.00 92.88 679 GLN A O 1
ATOM 5228 N N . ALA A 1 680 ? 10.475 3.072 -26.576 1.00 93.88 680 ALA A N 1
ATOM 5229 C CA . ALA A 1 680 ? 9.633 2.058 -27.193 1.00 93.88 680 ALA A CA 1
ATOM 5230 C C . ALA A 1 680 ? 8.316 1.977 -26.414 1.00 93.88 680 ALA A C 1
ATOM 5232 O O . ALA A 1 680 ? 8.190 2.512 -25.314 1.00 93.88 680 ALA A O 1
ATOM 5233 N N . GLY A 1 681 ? 7.305 1.311 -26.957 1.00 93.25 681 GLY A N 1
ATOM 5234 C CA . GLY A 1 681 ? 6.062 1.187 -26.215 1.00 93.25 681 GLY A CA 1
ATOM 5235 C C . GLY A 1 681 ? 4.938 0.508 -26.962 1.00 93.25 681 GLY A C 1
ATOM 5236 O O . GLY A 1 681 ? 5.101 -0.005 -28.072 1.00 93.25 681 GLY A O 1
ATOM 5237 N N . MET A 1 682 ? 3.775 0.521 -26.322 1.00 94.19 682 MET A N 1
ATOM 5238 C CA . MET A 1 682 ? 2.553 -0.074 -26.838 1.00 94.19 682 MET A CA 1
ATOM 5239 C C . MET A 1 682 ? 1.494 0.978 -27.108 1.00 94.19 682 MET A C 1
ATOM 5241 O O . MET A 1 682 ? 1.106 1.749 -26.227 1.00 94.19 682 MET A O 1
ATOM 5245 N N . THR A 1 683 ? 0.975 0.968 -28.337 1.00 93.69 683 THR A N 1
ATOM 5246 C CA . THR A 1 683 ? -0.262 1.679 -28.645 1.00 93.69 683 THR A CA 1
ATOM 5247 C C . THR A 1 683 ? -1.426 1.025 -27.919 1.00 93.69 683 THR A C 1
ATOM 5249 O O . THR A 1 683 ? -1.521 -0.200 -27.861 1.00 93.69 683 THR A O 1
ATOM 5252 N N . MET A 1 684 ? -2.324 1.856 -27.403 1.00 93.75 684 MET A N 1
ATOM 5253 C CA . MET A 1 684 ? -3.444 1.426 -26.577 1.00 93.75 684 MET A CA 1
ATOM 5254 C C . MET A 1 684 ? -4.765 1.844 -27.221 1.00 93.75 684 MET A C 1
ATOM 5256 O O . MET A 1 684 ? -4.864 2.905 -27.844 1.00 93.75 684 MET A O 1
ATOM 5260 N N . THR A 1 685 ? -5.802 1.031 -27.054 1.00 92.75 685 THR A N 1
ATOM 5261 C CA . THR A 1 685 ? -7.164 1.376 -27.471 1.00 92.75 685 THR A CA 1
ATOM 5262 C C . THR A 1 685 ? -8.158 1.115 -26.354 1.00 92.75 685 THR A C 1
ATOM 5264 O O . THR A 1 685 ? -7.932 0.277 -25.485 1.00 92.75 685 THR A O 1
ATOM 5267 N N . THR A 1 686 ? -9.265 1.847 -26.380 1.00 92.81 686 THR A N 1
ATOM 5268 C CA . THR A 1 686 ? -10.301 1.795 -25.355 1.00 92.81 686 THR A CA 1
ATOM 5269 C C . THR A 1 686 ? -11.646 1.438 -25.969 1.00 92.81 686 THR A C 1
ATOM 5271 O O . THR A 1 686 ? -11.933 1.760 -27.124 1.00 92.81 686 THR A O 1
ATOM 5274 N N . GLU A 1 687 ? -12.478 0.768 -25.184 1.00 92.88 687 GLU A N 1
ATOM 5275 C CA . GLU A 1 687 ? -13.858 0.433 -25.520 1.00 92.88 687 GLU A CA 1
ATOM 5276 C C . GLU A 1 687 ? -14.748 0.820 -24.342 1.00 92.88 687 GLU A C 1
ATOM 5278 O O . GLU A 1 687 ? -14.558 0.346 -23.223 1.00 92.88 687 GLU A O 1
ATOM 5283 N N . THR A 1 688 ? -15.736 1.676 -24.583 1.00 91.31 688 THR A N 1
ATOM 5284 C CA . THR A 1 688 ? -16.760 1.959 -23.578 1.00 91.31 688 THR A CA 1
ATOM 5285 C C . THR A 1 688 ? -17.678 0.750 -23.436 1.00 91.31 688 THR A C 1
ATOM 5287 O O . THR A 1 688 ? -18.257 0.282 -24.417 1.00 91.31 688 THR A O 1
ATOM 5290 N N . VAL A 1 689 ? -17.847 0.283 -22.205 1.00 90.62 689 VAL A N 1
ATOM 5291 C CA . VAL A 1 689 ? -18.843 -0.722 -21.817 1.00 90.62 689 VAL A CA 1
ATOM 5292 C C . VAL A 1 689 ? -19.930 -0.062 -20.970 1.00 90.62 689 VAL A C 1
ATOM 5294 O O . VAL A 1 689 ? -19.904 1.151 -20.765 1.00 90.62 689 VAL A O 1
ATOM 5297 N N . ASP A 1 690 ? -20.918 -0.822 -20.496 1.00 90.75 690 ASP A N 1
ATOM 5298 C CA . ASP A 1 690 ? -21.986 -0.278 -19.651 1.00 90.75 690 ASP A CA 1
ATOM 5299 C C . ASP A 1 690 ? -21.407 0.400 -18.397 1.00 90.75 690 ASP A C 1
ATOM 5301 O O . ASP A 1 690 ? -21.011 -0.279 -17.454 1.00 90.75 690 ASP A O 1
ATOM 5305 N N . ARG A 1 691 ? -21.316 1.738 -18.430 1.00 91.12 691 ARG A N 1
ATOM 5306 C CA . ARG A 1 691 ? -20.776 2.630 -17.383 1.00 91.12 691 ARG A CA 1
ATOM 5307 C C . ARG A 1 691 ? -19.312 2.398 -16.979 1.00 91.12 691 ARG A C 1
ATOM 5309 O O . ARG A 1 691 ? -18.870 2.944 -15.973 1.00 91.12 691 ARG A O 1
ATOM 5316 N N . GLY A 1 692 ? -18.552 1.651 -17.775 1.00 92.25 692 GLY A N 1
ATOM 5317 C CA . GLY A 1 692 ? -17.124 1.410 -17.562 1.00 92.25 692 GLY A CA 1
ATOM 5318 C C . GLY A 1 692 ? -16.321 1.533 -18.852 1.00 92.25 692 GLY A C 1
ATOM 5319 O O . GLY A 1 692 ? -16.875 1.770 -19.929 1.00 92.25 692 GLY A O 1
ATOM 5320 N N . VAL A 1 693 ? -15.007 1.343 -18.754 1.00 93.50 693 VAL A N 1
ATOM 5321 C CA . VAL A 1 693 ? -14.100 1.369 -19.910 1.00 93.50 693 VAL A CA 1
ATOM 5322 C C . VAL A 1 693 ? -13.174 0.157 -19.883 1.00 93.50 693 VAL A C 1
ATOM 5324 O O . VAL A 1 693 ? -12.542 -0.135 -18.872 1.00 93.50 693 VAL A O 1
ATOM 5327 N N . ASN A 1 694 ? -13.085 -0.549 -21.006 1.00 95.00 694 ASN A N 1
ATOM 5328 C CA . ASN A 1 694 ? -12.064 -1.559 -21.245 1.00 95.00 694 ASN A CA 1
ATOM 5329 C C . ASN A 1 694 ? -10.867 -0.923 -21.956 1.00 95.00 694 ASN A C 1
ATOM 5331 O O . ASN A 1 694 ? -11.030 -0.079 -22.839 1.00 95.00 694 ASN A O 1
ATOM 5335 N N . LEU A 1 695 ? -9.674 -1.376 -21.599 1.00 95.25 695 LEU A N 1
ATOM 5336 C CA . LEU A 1 695 ? -8.390 -0.988 -22.153 1.00 95.25 695 LEU A CA 1
ATOM 5337 C C . LEU A 1 695 ? -7.716 -2.212 -22.778 1.00 95.25 695 LEU A C 1
ATOM 5339 O O . LEU A 1 695 ? -7.674 -3.289 -22.177 1.00 95.25 695 LEU A O 1
ATOM 5343 N N . PHE A 1 696 ? -7.159 -2.028 -23.971 1.00 95.56 696 PHE A N 1
ATOM 5344 C CA . PHE A 1 696 ? -6.492 -3.074 -24.735 1.00 95.56 696 PHE A CA 1
ATOM 5345 C C . PHE A 1 696 ? -5.143 -2.591 -25.266 1.00 95.56 696 PHE A C 1
ATOM 5347 O O . PHE A 1 696 ? -5.021 -1.450 -25.723 1.00 95.56 696 PHE A O 1
ATOM 5354 N N . TYR A 1 697 ? -4.165 -3.492 -25.288 1.00 95.44 697 TYR A N 1
ATOM 5355 C CA . TYR A 1 697 ? -2.991 -3.356 -26.140 1.00 95.44 697 TYR A CA 1
ATOM 5356 C C . TYR A 1 697 ? -3.414 -3.501 -27.607 1.00 95.44 697 TYR A C 1
ATOM 5358 O O . TYR A 1 697 ? -4.145 -4.429 -27.962 1.00 95.44 697 TYR A O 1
ATOM 5366 N N . ASP A 1 698 ? -2.934 -2.607 -28.467 1.00 94.88 698 ASP A N 1
ATOM 5367 C CA . ASP A 1 698 ? -3.155 -2.648 -29.912 1.00 94.88 698 ASP A CA 1
ATOM 5368 C C . ASP A 1 698 ? -1.819 -2.875 -30.623 1.00 94.88 698 ASP A C 1
ATOM 5370 O O . ASP A 1 698 ? -0.952 -2.007 -30.637 1.00 94.88 698 ASP A O 1
ATOM 5374 N N . TRP A 1 699 ? -1.647 -4.037 -31.247 1.00 94.75 699 TRP A N 1
ATOM 5375 C CA . TRP A 1 699 ? -0.480 -4.373 -32.067 1.00 94.75 699 TRP A CA 1
ATOM 5376 C C . TRP A 1 699 ? -0.566 -3.817 -33.496 1.00 94.75 699 TRP A C 1
ATOM 5378 O O . TRP A 1 699 ? 0.237 -4.192 -34.349 1.00 94.75 699 TRP A O 1
ATOM 5388 N N . ARG A 1 700 ? -1.559 -2.975 -33.813 1.00 91.88 700 ARG A N 1
ATOM 5389 C CA . ARG A 1 700 ? -1.771 -2.313 -35.116 1.00 91.88 700 ARG A CA 1
ATOM 5390 C C . ARG A 1 700 ? -1.828 -3.284 -36.293 1.00 91.88 700 ARG A C 1
ATOM 5392 O O . ARG A 1 700 ? -1.422 -2.970 -37.410 1.00 91.88 700 ARG A O 1
ATOM 5399 N N . ASN A 1 701 ? -2.360 -4.481 -36.046 1.00 89.25 701 ASN A N 1
ATOM 5400 C CA . ASN A 1 701 ? -2.407 -5.591 -37.001 1.00 89.25 701 ASN A CA 1
ATOM 5401 C C . ASN A 1 701 ? -1.033 -6.029 -37.544 1.00 89.25 701 ASN A C 1
ATOM 5403 O O . ASN A 1 701 ? -0.946 -6.518 -38.675 1.00 89.25 701 ASN A O 1
ATOM 5407 N N . ARG A 1 702 ? 0.047 -5.878 -36.764 1.00 85.12 702 ARG A N 1
ATOM 5408 C CA . ARG A 1 702 ? 1.357 -6.424 -37.136 1.00 85.12 702 ARG A CA 1
ATOM 5409 C C . ARG A 1 702 ? 1.299 -7.953 -37.189 1.00 85.12 702 ARG A C 1
ATOM 5411 O O . ARG A 1 702 ? 0.749 -8.607 -36.304 1.00 85.12 702 ARG A O 1
ATOM 5418 N N . ALA A 1 703 ? 1.868 -8.518 -38.254 1.00 84.19 703 ALA A N 1
ATOM 5419 C CA . ALA A 1 703 ? 2.011 -9.966 -38.407 1.00 84.19 703 ALA A CA 1
ATOM 5420 C C . ALA A 1 703 ? 3.083 -10.538 -37.463 1.00 84.19 703 ALA A C 1
ATOM 5422 O O . ALA A 1 703 ? 2.967 -11.674 -37.019 1.00 84.19 703 ALA A O 1
ATOM 5423 N N . GLU A 1 704 ? 4.096 -9.730 -37.152 1.00 83.06 704 GLU A N 1
ATOM 5424 C CA . GLU A 1 704 ? 5.165 -10.022 -36.200 1.00 83.06 704 GLU A CA 1
ATOM 5425 C C . GLU A 1 704 ? 4.852 -9.257 -34.905 1.00 83.06 704 GLU A C 1
ATOM 5427 O O . GLU A 1 704 ? 5.015 -8.036 -34.856 1.00 83.06 704 GLU A O 1
ATOM 5432 N N . ARG A 1 705 ? 4.305 -9.959 -33.904 1.00 90.44 705 ARG A N 1
ATOM 5433 C CA . ARG A 1 705 ? 3.985 -9.428 -32.567 1.00 90.44 705 ARG A CA 1
ATOM 5434 C C . ARG A 1 705 ? 4.987 -9.943 -31.534 1.00 90.44 705 ARG A C 1
ATOM 5436 O O . ARG A 1 705 ? 5.624 -10.969 -31.760 1.00 90.44 705 ARG A O 1
ATOM 5443 N N . GLY A 1 706 ? 5.071 -9.239 -30.407 1.00 88.00 706 GLY A N 1
ATOM 5444 C CA . GLY A 1 706 ? 6.070 -9.470 -29.365 1.00 88.00 706 GLY A CA 1
ATOM 5445 C C . GLY A 1 706 ? 7.352 -8.679 -29.626 1.00 88.00 706 GLY A C 1
ATOM 5446 O O . GLY A 1 706 ? 7.786 -8.525 -30.770 1.00 88.00 706 GLY A O 1
ATOM 5447 N N . PHE A 1 707 ? 7.952 -8.148 -28.563 1.00 90.75 707 PHE A N 1
ATOM 5448 C CA . PHE A 1 707 ? 9.259 -7.508 -28.661 1.00 90.75 707 PHE A CA 1
ATOM 5449 C C . PHE A 1 707 ? 10.348 -8.575 -28.784 1.00 90.75 707 PHE A C 1
ATOM 5451 O O . PHE A 1 707 ? 10.334 -9.587 -28.087 1.00 90.75 707 PHE A O 1
ATOM 5458 N N . SER A 1 708 ? 11.301 -8.350 -29.690 1.00 91.75 708 SER A N 1
ATOM 5459 C CA . SER A 1 708 ? 12.508 -9.173 -29.760 1.00 91.75 708 SER A CA 1
ATOM 5460 C C . SER A 1 708 ? 13.433 -8.824 -28.595 1.00 91.75 708 SER A C 1
ATOM 5462 O O . SER A 1 708 ? 13.478 -7.675 -28.160 1.00 91.75 708 SER A O 1
ATOM 5464 N N . GLN A 1 709 ? 14.231 -9.788 -28.143 1.00 93.88 709 GLN A N 1
ATOM 5465 C CA . GLN A 1 709 ? 15.352 -9.502 -27.249 1.00 93.88 709 GLN A CA 1
ATOM 5466 C C . GLN A 1 709 ? 16.556 -8.932 -28.018 1.00 93.88 709 GLN A C 1
ATOM 5468 O O . GLN A 1 709 ? 17.353 -8.189 -27.455 1.00 93.88 709 GLN A O 1
ATOM 5473 N N . TYR A 1 710 ? 16.691 -9.259 -29.309 1.00 96.75 710 TYR A N 1
ATOM 5474 C CA . TYR A 1 710 ? 17.856 -8.910 -30.124 1.00 96.75 710 TYR A CA 1
ATOM 5475 C C . TYR A 1 710 ? 17.493 -8.086 -31.359 1.00 96.75 710 TYR A C 1
ATOM 5477 O O . TYR A 1 710 ? 16.533 -8.399 -32.078 1.00 96.75 710 TYR A O 1
ATOM 5485 N N . TYR A 1 711 ? 18.318 -7.079 -31.641 1.00 96.44 711 TYR A N 1
ATOM 5486 C CA . TYR A 1 711 ? 18.162 -6.173 -32.775 1.00 96.44 711 TYR A CA 1
ATOM 5487 C C . TYR A 1 711 ? 19.498 -5.947 -33.484 1.00 96.44 711 TYR A C 1
ATOM 5489 O O . TYR A 1 711 ? 20.534 -5.803 -32.842 1.00 96.44 711 TYR A O 1
ATOM 5497 N N . LYS A 1 712 ? 19.475 -5.876 -34.815 1.00 96.12 712 LYS A N 1
ATOM 5498 C CA . LYS A 1 712 ? 20.526 -5.224 -35.597 1.00 96.12 712 LYS A CA 1
ATOM 5499 C C . LYS A 1 712 ? 20.191 -3.739 -35.685 1.00 96.12 712 LYS A C 1
ATOM 5501 O O . LYS A 1 712 ? 19.077 -3.394 -36.078 1.00 96.12 712 LYS A O 1
ATOM 5506 N N . VAL A 1 713 ? 21.146 -2.882 -35.353 1.00 94.94 713 VAL A N 1
ATOM 5507 C CA . VAL A 1 713 ? 20.983 -1.428 -35.367 1.00 94.94 713 VAL A CA 1
ATOM 5508 C C . VAL A 1 713 ? 21.725 -0.867 -36.571 1.00 94.94 713 VAL A C 1
ATOM 5510 O O . VAL A 1 713 ? 22.943 -0.982 -36.687 1.00 94.94 713 VAL A O 1
ATOM 5513 N N . THR A 1 714 ? 20.977 -0.284 -37.503 1.00 91.50 714 THR A N 1
ATOM 5514 C CA . THR A 1 714 ? 21.567 0.452 -38.626 1.00 91.50 714 THR A CA 1
ATOM 5515 C C . THR A 1 714 ? 21.750 1.896 -38.189 1.00 91.50 714 THR A C 1
ATOM 5517 O O . THR A 1 714 ? 20.760 2.573 -37.917 1.00 91.50 714 THR A O 1
ATOM 5520 N N . SER A 1 715 ? 22.999 2.348 -38.093 1.00 86.12 715 SER A N 1
ATOM 5521 C CA . SER A 1 715 ? 23.320 3.732 -37.751 1.00 86.12 715 SER A CA 1
ATOM 5522 C C . SER A 1 715 ? 23.014 4.686 -38.911 1.00 86.12 715 SER A C 1
ATOM 5524 O O . SER A 1 715 ? 23.059 4.302 -40.084 1.00 86.12 715 SER A O 1
ATOM 5526 N N . GLY A 1 716 ? 22.699 5.937 -38.573 1.00 84.88 716 GLY A N 1
ATOM 5527 C CA . GLY A 1 716 ? 22.539 7.036 -39.527 1.00 84.88 716 GLY A CA 1
ATOM 5528 C C . GLY A 1 716 ? 23.470 8.209 -39.213 1.00 84.88 716 GLY A C 1
ATOM 5529 O O . GLY A 1 716 ? 24.461 8.040 -38.504 1.00 84.88 716 GLY A O 1
ATOM 5530 N N . ASP A 1 717 ? 23.160 9.394 -39.750 1.00 86.81 717 ASP A N 1
ATOM 5531 C CA . ASP A 1 717 ? 23.974 10.606 -39.551 1.00 86.81 717 ASP A CA 1
ATOM 5532 C C . ASP A 1 717 ? 23.922 11.110 -38.091 1.00 86.81 717 ASP A C 1
ATOM 5534 O O . ASP A 1 717 ? 24.829 11.816 -37.645 1.00 86.81 717 ASP A O 1
ATOM 5538 N N . SER A 1 718 ? 22.877 10.737 -37.344 1.00 88.69 718 SER A N 1
ATOM 5539 C CA . SER A 1 718 ? 22.693 11.011 -35.915 1.00 88.69 718 SER A CA 1
ATOM 5540 C C . SER A 1 718 ? 21.995 9.842 -35.189 1.00 88.69 718 SER A C 1
ATOM 5542 O O . SER A 1 718 ? 21.370 9.012 -35.854 1.00 88.69 718 SER A O 1
ATOM 5544 N N . PRO A 1 719 ? 22.028 9.770 -33.839 1.00 88.31 719 PRO A N 1
ATOM 5545 C CA . PRO A 1 719 ? 21.267 8.777 -33.064 1.00 88.31 719 PRO A CA 1
ATOM 5546 C C . PRO A 1 719 ? 19.761 8.744 -33.367 1.00 88.31 719 PRO A C 1
ATOM 5548 O O . PRO A 1 719 ? 19.137 7.688 -33.305 1.00 88.31 719 PRO A O 1
ATOM 5551 N N . ALA A 1 720 ? 19.180 9.879 -33.768 1.00 89.50 720 ALA A N 1
ATOM 5552 C CA . ALA A 1 720 ? 17.779 9.966 -34.179 1.00 89.50 720 ALA A CA 1
ATOM 5553 C C . ALA A 1 720 ? 17.463 9.195 -35.473 1.00 89.50 720 ALA A C 1
ATOM 5555 O O . ALA A 1 720 ? 16.303 8.875 -35.727 1.00 89.50 720 ALA A O 1
ATOM 5556 N N . ASP A 1 721 ? 18.482 8.881 -36.275 1.00 90.69 721 ASP A N 1
ATOM 5557 C CA . ASP A 1 721 ? 18.353 8.139 -37.530 1.00 90.69 721 ASP A CA 1
ATOM 5558 C C . ASP A 1 721 ? 18.572 6.626 -37.348 1.00 90.69 721 ASP A C 1
ATOM 5560 O O . ASP A 1 721 ? 18.542 5.876 -38.329 1.00 90.69 721 ASP A O 1
ATOM 5564 N N . TYR A 1 722 ? 18.823 6.163 -36.118 1.00 92.44 722 TYR A N 1
ATOM 5565 C CA . TYR A 1 722 ? 19.103 4.755 -35.844 1.00 92.44 722 TYR A CA 1
ATOM 5566 C C . TYR A 1 722 ? 17.854 3.902 -36.072 1.00 92.44 722 TYR A C 1
ATOM 5568 O O . TYR A 1 722 ? 16.755 4.234 -35.631 1.00 92.44 722 TYR A O 1
ATOM 5576 N N . GLN A 1 723 ? 18.028 2.765 -36.747 1.00 92.19 723 GLN A N 1
ATOM 5577 C CA . GLN A 1 723 ? 16.938 1.833 -37.042 1.00 92.19 723 GLN A CA 1
ATOM 5578 C C . GLN A 1 723 ? 17.189 0.470 -36.413 1.00 92.19 723 GLN A C 1
ATOM 5580 O O . GLN A 1 723 ? 18.206 -0.166 -36.687 1.00 92.19 723 GLN A O 1
ATOM 5585 N N . PHE A 1 724 ? 16.220 0.001 -35.629 1.00 94.25 724 PHE A N 1
ATOM 5586 C CA . PHE A 1 724 ? 16.262 -1.282 -34.939 1.00 94.25 724 PHE A CA 1
ATOM 5587 C C . PHE A 1 724 ? 15.507 -2.336 -35.750 1.00 94.25 724 PHE A C 1
ATOM 5589 O O . PHE A 1 724 ? 14.303 -2.227 -35.975 1.00 94.25 724 PHE A O 1
ATOM 5596 N N . LEU A 1 725 ? 16.215 -3.376 -36.187 1.00 93.38 725 LEU A N 1
ATOM 5597 C CA . LEU A 1 725 ? 15.646 -4.511 -36.909 1.00 93.38 725 LEU A CA 1
ATOM 5598 C C . LEU A 1 725 ? 15.757 -5.769 -36.054 1.00 93.38 725 LEU A C 1
ATOM 5600 O O . LEU A 1 725 ? 16.864 -6.195 -35.737 1.00 93.38 725 LEU A O 1
ATOM 5604 N N . SER A 1 726 ? 14.630 -6.390 -35.711 1.00 93.69 726 SER A N 1
ATOM 5605 C CA . SER A 1 726 ? 14.626 -7.637 -34.943 1.00 93.69 726 SER A CA 1
ATOM 5606 C C . SER A 1 726 ? 15.399 -8.745 -35.662 1.00 93.69 726 SER A C 1
ATOM 5608 O O . SER A 1 726 ? 15.228 -8.968 -36.862 1.00 93.69 726 SER A O 1
ATOM 5610 N N . VAL A 1 727 ? 16.245 -9.459 -34.920 1.00 94.81 727 VAL A N 1
ATOM 5611 C CA . VAL A 1 727 ? 17.031 -10.592 -35.427 1.00 94.81 727 VAL A CA 1
ATOM 5612 C C . VAL A 1 727 ? 16.976 -11.761 -34.450 1.00 94.81 727 VAL A C 1
ATOM 5614 O O . VAL A 1 727 ? 16.806 -11.581 -33.250 1.00 94.81 727 VAL A O 1
ATOM 5617 N N . SER A 1 728 ? 17.138 -12.982 -34.957 1.00 94.50 728 SER A N 1
ATOM 5618 C CA . SER A 1 728 ? 17.298 -14.165 -34.107 1.00 94.50 728 SER A CA 1
ATOM 5619 C C . SER A 1 728 ? 18.647 -14.145 -33.389 1.00 94.50 728 SER A C 1
ATOM 5621 O O . SER A 1 728 ? 19.640 -13.726 -33.985 1.00 94.50 728 SER A O 1
ATOM 5623 N N . GLU A 1 729 ? 18.724 -14.748 -32.205 1.00 94.50 729 GLU A N 1
ATOM 5624 C CA . GLU A 1 729 ? 19.966 -14.901 -31.433 1.00 94.50 729 GLU A CA 1
ATOM 5625 C C . GLU A 1 729 ? 21.143 -15.465 -32.258 1.00 94.50 729 GLU A C 1
ATOM 5627 O O . GLU A 1 729 ? 22.283 -15.039 -32.099 1.00 94.50 729 GLU A O 1
ATOM 5632 N N . SER A 1 730 ? 20.901 -16.369 -33.215 1.00 94.00 730 SER A N 1
ATOM 5633 C CA . SER A 1 730 ? 21.966 -16.939 -34.057 1.00 94.00 730 SER A CA 1
ATOM 5634 C C . SER A 1 730 ? 22.689 -15.928 -34.956 1.00 94.00 730 SER A C 1
ATOM 5636 O O . SER A 1 730 ? 23.766 -16.239 -35.454 1.00 94.00 730 SER A O 1
ATOM 5638 N N . ALA A 1 731 ? 22.104 -14.751 -35.194 1.00 92.06 731 ALA A N 1
ATOM 5639 C CA . ALA A 1 731 ? 22.690 -13.685 -36.008 1.00 92.06 731 ALA A CA 1
ATOM 5640 C C . ALA A 1 731 ? 23.525 -12.686 -35.186 1.00 92.06 731 ALA A C 1
ATOM 5642 O O . ALA A 1 731 ? 24.114 -11.774 -35.755 1.00 92.06 731 ALA A O 1
ATOM 5643 N N . VAL A 1 732 ? 23.551 -12.840 -33.861 1.00 94.44 732 VAL A N 1
ATOM 5644 C CA . VAL A 1 732 ? 24.123 -11.871 -32.922 1.00 94.44 732 VAL A CA 1
ATOM 5645 C C . VAL A 1 732 ? 25.560 -12.271 -32.550 1.00 94.44 732 VAL A C 1
ATOM 5647 O O . VAL A 1 732 ? 25.836 -13.471 -32.437 1.00 94.44 732 VAL A O 1
ATOM 5650 N N . PRO A 1 733 ? 26.486 -11.318 -32.323 1.00 93.50 733 PRO A N 1
ATOM 5651 C CA . PRO A 1 733 ? 27.821 -11.617 -31.802 1.00 93.50 733 PRO A CA 1
ATOM 5652 C C . PRO A 1 733 ? 27.784 -12.370 -30.463 1.00 93.50 733 PRO A C 1
ATOM 5654 O O . PRO A 1 733 ? 27.028 -12.007 -29.564 1.00 93.50 733 PRO A O 1
ATOM 5657 N N . GLU A 1 734 ? 28.646 -13.379 -30.288 1.00 90.94 734 GLU A N 1
ATOM 5658 C CA . GLU A 1 734 ? 28.697 -14.206 -29.062 1.00 90.94 734 GLU A CA 1
ATOM 5659 C C . GLU A 1 734 ? 28.871 -13.379 -27.782 1.00 90.94 734 GLU A C 1
ATOM 5661 O O . GLU A 1 734 ? 28.223 -13.652 -26.775 1.00 90.94 734 GLU A O 1
ATOM 5666 N N . LYS A 1 735 ? 29.689 -12.318 -27.836 1.00 88.44 735 LYS A N 1
ATOM 5667 C CA . LYS A 1 735 ? 29.948 -11.442 -26.685 1.00 88.44 735 LYS A CA 1
ATOM 5668 C C . LYS A 1 735 ? 28.678 -10.765 -26.163 1.00 88.44 735 LYS A C 1
ATOM 5670 O O . LYS A 1 735 ? 28.547 -10.590 -24.961 1.00 88.44 735 LYS A O 1
ATOM 5675 N N . LEU A 1 736 ? 27.745 -10.411 -27.048 1.00 95.00 736 LEU A N 1
ATOM 5676 C CA . LEU A 1 736 ? 26.487 -9.765 -26.673 1.00 95.00 736 LEU A CA 1
ATOM 5677 C C . LEU A 1 736 ? 25.499 -10.760 -26.053 1.00 95.00 736 LEU A C 1
ATOM 5679 O O . LEU A 1 736 ? 24.770 -10.411 -25.129 1.00 95.00 736 LEU A O 1
ATOM 5683 N N . LYS A 1 737 ? 25.502 -12.018 -26.512 1.00 94.81 737 LYS A N 1
ATOM 5684 C CA . LYS A 1 737 ? 24.626 -13.073 -25.972 1.00 94.81 737 LYS A CA 1
ATOM 5685 C C . LYS A 1 737 ? 24.879 -13.312 -24.490 1.00 94.81 737 LYS A C 1
ATOM 5687 O O . LYS A 1 737 ? 23.919 -13.470 -23.739 1.00 94.81 737 LYS A O 1
ATOM 5692 N N . SER A 1 738 ? 26.150 -13.279 -24.079 1.00 92.75 738 SER A N 1
ATOM 5693 C CA . SER A 1 738 ? 26.551 -13.484 -22.685 1.00 92.75 738 SER A CA 1
ATOM 5694 C C . SER A 1 738 ? 26.189 -12.338 -21.740 1.00 92.75 738 SER A C 1
ATOM 5696 O O . SER A 1 738 ? 26.187 -12.559 -20.536 1.00 92.75 738 SER A O 1
ATOM 5698 N N . LEU A 1 739 ? 25.891 -11.133 -22.241 1.00 96.56 739 LEU A N 1
ATOM 5699 C CA . LEU A 1 739 ? 25.568 -9.990 -21.381 1.00 96.56 739 LEU A CA 1
ATOM 5700 C C . LEU A 1 739 ? 24.171 -10.133 -20.783 1.00 96.56 739 LEU A C 1
ATOM 5702 O O . LEU A 1 739 ? 23.236 -10.573 -21.459 1.00 96.56 739 LEU A O 1
ATOM 5706 N N . SER A 1 740 ? 24.018 -9.774 -19.515 1.00 96.50 740 SER A N 1
ATOM 5707 C CA . SER A 1 740 ? 22.745 -9.877 -18.800 1.00 96.50 740 SER A CA 1
ATOM 5708 C C . SER A 1 740 ? 22.627 -8.818 -17.717 1.00 96.50 740 SER A C 1
ATOM 5710 O O . SER A 1 740 ? 23.636 -8.367 -17.178 1.00 96.50 740 SER A O 1
ATOM 5712 N N . ILE A 1 741 ? 21.388 -8.432 -17.417 1.00 95.56 741 ILE A N 1
ATOM 5713 C CA . ILE A 1 741 ? 21.072 -7.576 -16.273 1.00 95.56 741 ILE A CA 1
ATOM 5714 C C . ILE A 1 741 ? 21.096 -8.376 -14.967 1.00 95.56 741 ILE A C 1
ATOM 5716 O O . ILE A 1 741 ? 20.986 -9.605 -14.984 1.00 95.56 741 ILE A O 1
ATOM 5720 N N . SER A 1 742 ? 21.230 -7.657 -13.854 1.00 95.81 742 SER A N 1
ATOM 5721 C CA . SER A 1 742 ? 21.115 -8.200 -12.500 1.00 95.81 742 SER A CA 1
ATOM 5722 C C . SER A 1 742 ? 19.668 -8.128 -11.997 1.00 95.81 742 SER A C 1
ATOM 5724 O O . SER A 1 742 ? 18.925 -7.223 -12.392 1.00 95.81 742 SER A O 1
ATOM 5726 N N . ASN A 1 743 ? 19.280 -9.056 -11.121 1.00 95.25 743 ASN A N 1
ATOM 5727 C CA . ASN A 1 743 ? 18.097 -8.924 -10.264 1.00 95.25 743 ASN A CA 1
ATOM 5728 C C . ASN A 1 743 ? 18.521 -8.639 -8.816 1.00 95.25 743 ASN A C 1
ATOM 5730 O O . ASN A 1 743 ? 19.703 -8.719 -8.482 1.00 95.25 743 ASN A O 1
ATOM 5734 N N . LYS A 1 744 ? 17.569 -8.320 -7.928 1.00 93.94 744 LYS A N 1
ATOM 5735 C CA . LYS A 1 744 ? 17.908 -8.053 -6.520 1.00 93.94 744 LYS A CA 1
ATOM 5736 C C . LYS A 1 744 ? 18.649 -9.248 -5.897 1.00 93.94 744 LYS A C 1
ATOM 5738 O O . LYS A 1 744 ? 18.184 -10.373 -6.086 1.00 93.94 744 LYS A O 1
ATOM 5743 N N . PRO A 1 745 ? 19.751 -9.035 -5.148 1.00 92.38 745 PRO A N 1
ATOM 5744 C CA . PRO A 1 745 ? 20.504 -10.119 -4.512 1.00 92.38 745 PRO A CA 1
ATOM 5745 C C . PRO A 1 745 ? 19.689 -10.957 -3.533 1.00 92.38 745 PRO A C 1
ATOM 5747 O O . PRO A 1 745 ? 19.772 -12.180 -3.552 1.00 92.38 745 PRO A O 1
ATOM 5750 N N . ASN A 1 746 ? 18.874 -10.303 -2.707 1.00 93.50 746 ASN A N 1
ATOM 5751 C CA . ASN A 1 746 ? 18.031 -10.956 -1.717 1.00 93.50 746 ASN A CA 1
ATOM 5752 C C . ASN A 1 746 ? 16.676 -10.235 -1.633 1.00 93.50 746 ASN A C 1
ATOM 5754 O O . ASN A 1 746 ? 16.646 -9.002 -1.729 1.00 93.50 746 ASN A O 1
ATOM 5758 N N . PRO A 1 747 ? 15.573 -10.967 -1.414 1.00 94.81 747 PRO A N 1
ATOM 5759 C CA . PRO A 1 747 ? 14.292 -10.372 -1.050 1.00 94.81 747 PRO A CA 1
ATOM 5760 C C . PRO A 1 747 ? 14.319 -9.816 0.387 1.00 94.81 747 PRO A C 1
ATOM 5762 O O . PRO A 1 747 ? 15.301 -9.969 1.121 1.00 94.81 747 PRO A O 1
ATOM 5765 N N . THR A 1 748 ? 13.234 -9.167 0.807 1.00 94.88 748 THR A N 1
ATOM 5766 C CA . THR A 1 748 ? 13.108 -8.529 2.125 1.00 94.88 748 THR A CA 1
ATOM 5767 C C . THR A 1 748 ? 12.143 -9.297 3.032 1.00 94.88 748 THR A C 1
ATOM 5769 O O . THR A 1 748 ? 10.929 -9.245 2.856 1.00 94.88 748 THR A O 1
ATOM 5772 N N . SER A 1 749 ? 12.682 -9.982 4.041 1.00 95.25 749 SER A N 1
ATOM 5773 C CA . SER A 1 749 ? 11.895 -10.617 5.107 1.00 95.25 749 SER A CA 1
ATOM 5774 C C . SER A 1 749 ? 11.405 -9.575 6.118 1.00 95.25 749 SER A C 1
ATOM 5776 O O . SER A 1 749 ? 12.096 -8.603 6.416 1.00 95.25 749 SER A O 1
ATOM 5778 N N . LEU A 1 750 ? 10.225 -9.788 6.695 1.00 94.25 750 LEU A N 1
ATOM 5779 C CA . LEU A 1 750 ? 9.543 -8.845 7.582 1.00 94.25 750 LEU A CA 1
ATOM 5780 C C . LEU A 1 750 ? 9.522 -9.368 9.012 1.00 94.25 750 LEU A C 1
ATOM 5782 O O . LEU A 1 750 ? 8.756 -10.275 9.350 1.00 94.25 750 LEU A O 1
ATOM 5786 N N . MET A 1 751 ? 10.381 -8.795 9.852 1.00 90.69 751 MET A N 1
ATOM 5787 C CA . MET A 1 751 ? 10.558 -9.256 11.226 1.00 90.69 751 MET A CA 1
ATOM 5788 C C . MET A 1 751 ? 9.347 -8.892 12.107 1.00 90.69 751 MET A C 1
ATOM 5790 O O . MET A 1 751 ? 8.659 -7.907 11.818 1.00 90.69 751 MET A O 1
ATOM 5794 N N . PRO A 1 752 ? 9.090 -9.648 13.190 1.00 90.12 752 PRO A N 1
ATOM 5795 C CA . PRO A 1 752 ? 7.986 -9.363 14.100 1.00 90.12 752 PRO A CA 1
ATOM 5796 C C . PRO A 1 752 ? 8.184 -8.079 14.920 1.00 90.12 752 PRO A C 1
ATOM 5798 O O . PRO A 1 752 ? 9.302 -7.597 15.116 1.00 90.12 752 PRO A O 1
ATOM 5801 N N . HIS A 1 753 ? 7.080 -7.554 15.460 1.00 88.56 753 HIS A N 1
ATOM 5802 C CA . HIS A 1 753 ? 7.026 -6.372 16.335 1.00 88.56 753 HIS A CA 1
ATOM 5803 C C . HIS A 1 753 ? 7.487 -6.671 17.759 1.00 88.56 753 HIS A C 1
ATOM 5805 O O . HIS A 1 753 ? 6.728 -6.612 18.725 1.00 88.56 753 HIS A O 1
ATOM 5811 N N . VAL A 1 754 ? 8.762 -7.009 17.883 1.00 83.44 754 VAL A N 1
ATOM 5812 C CA . VAL A 1 754 ? 9.456 -7.233 19.151 1.00 83.44 754 VAL A CA 1
ATOM 5813 C C . VAL A 1 754 ? 10.677 -6.325 19.212 1.00 83.44 754 VAL A C 1
ATOM 5815 O O . VAL A 1 754 ? 11.312 -6.084 18.187 1.00 83.44 754 VAL A O 1
ATOM 5818 N N . LYS A 1 755 ? 11.007 -5.817 20.404 1.00 84.56 755 LYS A N 1
ATOM 5819 C CA . LYS A 1 755 ? 12.239 -5.048 20.610 1.00 84.56 755 LYS A CA 1
ATOM 5820 C C . LYS A 1 755 ? 13.418 -6.003 20.768 1.00 84.56 755 LYS A C 1
ATOM 5822 O O . LYS A 1 755 ? 13.410 -6.854 21.659 1.00 84.56 755 LYS A O 1
ATOM 5827 N N . THR A 1 756 ? 14.429 -5.859 19.921 1.00 82.44 756 THR A N 1
ATOM 5828 C CA . THR A 1 756 ? 15.730 -6.521 20.096 1.00 82.44 756 THR A CA 1
ATOM 5829 C C . THR A 1 756 ? 16.651 -5.681 20.993 1.00 82.44 756 THR A C 1
ATOM 5831 O O . THR A 1 756 ? 16.358 -4.523 21.293 1.00 82.44 756 THR A O 1
ATOM 5834 N N . SER A 1 757 ? 17.804 -6.220 21.404 1.00 81.38 757 SER A N 1
ATOM 5835 C CA . SER A 1 757 ? 18.818 -5.420 22.111 1.00 81.38 757 SER A CA 1
ATOM 5836 C C . SER A 1 757 ? 19.326 -4.242 21.266 1.00 81.38 757 SER A C 1
ATOM 5838 O O . SER A 1 757 ? 19.549 -3.165 21.808 1.00 81.38 757 SER A O 1
ATOM 5840 N N . ALA A 1 758 ? 19.445 -4.417 19.945 1.00 84.25 758 ALA A N 1
ATOM 5841 C CA . ALA A 1 758 ? 19.834 -3.343 19.033 1.00 84.25 758 ALA A CA 1
ATOM 5842 C C . ALA A 1 758 ? 18.733 -2.275 18.899 1.00 84.25 758 ALA A C 1
ATOM 5844 O O . ALA A 1 758 ? 19.047 -1.088 18.843 1.00 84.25 758 ALA A O 1
ATOM 5845 N N . ASP A 1 759 ? 17.453 -2.669 18.922 1.00 86.12 759 ASP A N 1
ATOM 5846 C CA . ASP A 1 759 ? 16.337 -1.715 18.935 1.00 86.12 759 ASP A CA 1
ATOM 5847 C C . ASP A 1 759 ? 16.350 -0.859 20.213 1.00 86.12 759 ASP A C 1
ATOM 5849 O O . ASP A 1 759 ? 16.111 0.341 20.140 1.00 86.12 759 ASP A O 1
ATOM 5853 N N . LEU A 1 760 ? 16.668 -1.447 21.374 1.00 86.69 760 LEU A N 1
ATOM 5854 C CA . LEU A 1 760 ? 16.751 -0.722 22.651 1.00 86.69 760 LEU A CA 1
ATOM 5855 C C . LEU A 1 760 ? 17.910 0.286 22.679 1.00 86.69 760 LEU A C 1
ATOM 5857 O O . LEU A 1 760 ? 17.751 1.401 23.178 1.00 86.69 760 LEU A O 1
ATOM 5861 N N . GLU A 1 761 ? 19.071 -0.081 22.130 1.00 88.19 761 GLU A N 1
ATOM 5862 C CA . GLU A 1 761 ? 20.207 0.838 21.979 1.00 88.19 761 GLU A CA 1
ATOM 5863 C C . GLU A 1 761 ? 19.869 1.990 21.023 1.00 88.19 761 GLU A C 1
ATOM 5865 O O . GLU A 1 761 ? 20.126 3.156 21.335 1.00 88.19 761 GLU A O 1
ATOM 5870 N N . PHE A 1 762 ? 19.236 1.670 19.892 1.00 88.94 762 PHE A N 1
ATOM 5871 C CA . PHE A 1 762 ? 18.794 2.656 18.910 1.00 88.94 762 PHE A CA 1
ATOM 5872 C C . PHE A 1 762 ? 17.734 3.608 19.478 1.00 88.94 762 PHE A C 1
ATOM 5874 O O . PHE A 1 762 ? 17.828 4.825 19.312 1.00 88.94 762 PHE A O 1
ATOM 5881 N N . GLU A 1 763 ? 16.750 3.081 20.205 1.00 89.81 763 GLU A N 1
ATOM 5882 C CA . GLU A 1 763 ? 15.719 3.872 20.877 1.00 89.81 763 GLU A CA 1
ATOM 5883 C C . GLU A 1 763 ? 16.324 4.835 21.899 1.00 89.81 763 GLU A C 1
ATOM 5885 O O . GLU A 1 763 ? 15.942 6.003 21.931 1.00 89.81 763 GLU A O 1
ATOM 5890 N N . ALA A 1 764 ? 17.306 4.392 22.691 1.00 90.00 764 ALA A N 1
ATOM 5891 C CA . ALA A 1 764 ? 17.984 5.250 23.660 1.00 90.00 764 ALA A CA 1
ATOM 5892 C C . ALA A 1 764 ? 18.704 6.435 22.990 1.00 90.00 764 ALA A C 1
ATOM 5894 O O . ALA A 1 764 ? 18.645 7.559 23.500 1.00 90.00 764 ALA A O 1
ATOM 5895 N N . GLU A 1 765 ? 19.345 6.211 21.837 1.00 91.81 765 GLU A N 1
ATOM 5896 C CA . GLU A 1 765 ? 19.964 7.276 21.037 1.00 91.81 765 GLU A CA 1
ATOM 5897 C C . GLU A 1 765 ? 18.914 8.283 20.546 1.00 91.81 765 GLU A C 1
ATOM 5899 O O . GLU A 1 765 ? 19.023 9.485 20.813 1.00 91.81 765 GLU A O 1
ATOM 5904 N N . VAL A 1 766 ? 17.871 7.794 19.868 1.00 92.00 766 VAL A N 1
ATOM 5905 C CA . VAL A 1 766 ? 16.805 8.628 19.292 1.00 92.00 766 VAL A CA 1
ATOM 5906 C C . VAL A 1 766 ? 16.079 9.415 20.383 1.00 92.00 766 VAL A C 1
ATOM 5908 O O . VAL A 1 766 ? 15.842 10.616 20.224 1.00 92.00 766 VAL A O 1
ATOM 5911 N N . ARG A 1 767 ? 15.779 8.788 21.524 1.00 90.31 767 ARG A N 1
ATOM 5912 C CA . ARG A 1 767 ? 15.138 9.420 22.689 1.00 90.31 767 ARG A CA 1
ATOM 5913 C C . ARG A 1 767 ? 16.023 10.506 23.290 1.00 90.31 767 ARG A C 1
ATOM 5915 O O . ARG A 1 767 ? 15.537 11.599 23.568 1.00 90.31 767 ARG A O 1
ATOM 5922 N N . SER A 1 768 ? 17.330 10.260 23.415 1.00 91.31 768 SER A N 1
ATOM 5923 C CA . SER A 1 768 ? 18.289 11.270 23.879 1.00 91.31 768 SER A CA 1
ATOM 5924 C C . SER A 1 768 ? 18.335 12.479 22.940 1.00 91.31 768 SER A C 1
ATOM 5926 O O . SER A 1 768 ? 18.240 13.615 23.405 1.00 91.31 768 SER A O 1
ATOM 5928 N N . ASN A 1 769 ? 18.440 12.255 21.627 1.00 92.56 769 ASN A N 1
ATOM 5929 C CA . ASN A 1 769 ? 18.458 13.331 20.628 1.00 92.56 769 ASN A CA 1
ATOM 5930 C C . ASN A 1 769 ? 17.151 14.136 20.639 1.00 92.56 769 ASN A C 1
ATOM 5932 O O . ASN A 1 769 ? 17.162 15.367 20.603 1.00 92.56 769 ASN A O 1
ATOM 5936 N N . THR A 1 770 ? 16.021 13.437 20.731 1.00 91.25 770 THR A N 1
ATOM 5937 C CA . THR A 1 770 ? 14.684 14.037 20.792 1.00 91.25 770 THR A CA 1
ATOM 5938 C C . THR A 1 770 ? 14.523 14.875 22.063 1.00 91.25 770 THR A C 1
ATOM 5940 O O . THR A 1 770 ? 14.071 16.020 22.001 1.00 91.25 770 THR A O 1
ATOM 5943 N N . SER A 1 771 ? 14.980 14.365 23.209 1.00 90.50 771 SER A N 1
ATOM 5944 C CA . SER A 1 771 ? 14.957 15.087 24.482 1.00 90.50 771 SER A CA 1
ATOM 5945 C C . SER A 1 771 ? 15.878 16.307 24.483 1.00 90.50 771 SER A C 1
ATOM 5947 O O . SER A 1 771 ? 15.502 17.361 24.987 1.00 90.50 771 SER A O 1
ATOM 5949 N N . GLU A 1 772 ? 17.053 16.228 23.857 1.00 91.31 772 GLU A N 1
ATOM 5950 C CA . GLU A 1 772 ? 17.939 17.386 23.681 1.00 91.31 772 GLU A CA 1
ATOM 5951 C C . GLU A 1 772 ? 17.273 18.486 22.839 1.00 91.31 772 GLU A C 1
ATOM 5953 O O . GLU A 1 772 ? 17.384 19.671 23.159 1.00 91.31 772 GLU A O 1
ATOM 5958 N N . LEU A 1 773 ? 16.560 18.099 21.778 1.00 90.56 773 LEU A N 1
ATOM 5959 C CA . LEU A 1 773 ? 15.953 19.033 20.833 1.00 90.56 773 LEU A CA 1
ATOM 5960 C C . LEU A 1 773 ? 14.661 19.669 21.357 1.00 90.56 773 LEU A C 1
ATOM 5962 O O . LEU A 1 773 ? 14.444 20.871 21.172 1.00 90.56 773 LEU A O 1
ATOM 5966 N N . PHE A 1 774 ? 13.807 18.870 21.994 1.00 90.25 774 PHE A N 1
ATOM 5967 C CA . PHE A 1 774 ? 12.465 19.278 22.403 1.00 90.25 774 PHE A CA 1
ATOM 5968 C C . PHE A 1 774 ? 12.304 19.441 23.913 1.00 90.25 774 PHE A C 1
ATOM 5970 O O . PHE A 1 774 ? 11.313 20.039 24.327 1.00 90.25 774 PHE A O 1
ATOM 5977 N N . ALA A 1 775 ? 13.240 18.968 24.742 1.00 86.12 775 ALA A N 1
ATOM 5978 C CA . ALA A 1 775 ? 13.088 18.861 26.199 1.00 86.12 775 ALA A CA 1
ATOM 5979 C C . ALA A 1 775 ? 11.807 18.105 26.602 1.00 86.12 775 ALA A C 1
ATOM 5981 O O . ALA A 1 775 ? 11.096 18.512 27.522 1.00 86.12 775 ALA A O 1
ATOM 5982 N N . ALA A 1 776 ? 11.500 17.042 25.860 1.00 78.81 776 ALA A N 1
ATOM 5983 C CA . ALA A 1 776 ? 10.375 16.143 26.075 1.00 78.81 776 ALA A CA 1
ATOM 5984 C C . ALA A 1 776 ? 10.870 14.694 26.056 1.00 78.81 776 ALA A C 1
ATOM 5986 O O . ALA A 1 776 ? 11.920 14.404 25.483 1.00 78.81 776 ALA A O 1
ATOM 5987 N N . ASP A 1 777 ? 10.126 13.817 26.719 1.00 74.69 777 ASP A N 1
ATOM 5988 C CA . ASP A 1 777 ? 10.349 12.377 26.671 1.00 74.69 777 ASP A CA 1
ATOM 5989 C C . ASP A 1 777 ? 9.287 11.741 25.769 1.00 74.69 777 ASP A C 1
ATOM 5991 O O . ASP A 1 777 ? 8.157 12.234 25.726 1.00 74.69 777 ASP A O 1
ATOM 5995 N N . ASP A 1 778 ? 9.653 10.699 25.030 1.00 71.19 778 ASP A N 1
ATOM 5996 C CA . ASP A 1 778 ? 8.756 10.006 24.101 1.00 71.19 778 ASP A CA 1
ATOM 5997 C C . ASP A 1 778 ? 9.064 8.506 24.073 1.00 71.19 778 ASP A C 1
ATOM 5999 O O . ASP A 1 778 ? 10.219 8.090 24.235 1.00 71.19 778 ASP A O 1
ATOM 6003 N N . ASP A 1 779 ? 8.025 7.710 23.852 1.00 70.62 779 ASP A N 1
ATOM 6004 C CA . ASP A 1 779 ? 8.113 6.263 23.680 1.00 70.62 779 ASP A CA 1
ATOM 6005 C C . ASP A 1 779 ? 8.108 5.969 22.177 1.00 70.62 779 ASP A C 1
ATOM 6007 O O . ASP A 1 779 ? 7.079 5.710 21.552 1.00 70.62 779 ASP A O 1
ATOM 6011 N N . PHE A 1 780 ? 9.299 6.083 21.588 1.00 77.12 780 PHE A N 1
ATOM 6012 C CA . PHE A 1 780 ? 9.517 6.026 20.143 1.00 77.12 780 PHE A CA 1
ATOM 6013 C C . PHE A 1 780 ? 9.142 4.663 19.538 1.00 77.12 780 PHE A C 1
ATOM 6015 O O . PHE A 1 780 ? 8.539 4.611 18.463 1.00 77.12 780 PHE A O 1
ATOM 6022 N N . ILE A 1 781 ? 9.455 3.558 20.228 1.00 85.19 781 ILE A N 1
ATOM 6023 C CA . ILE A 1 781 ? 9.096 2.204 19.794 1.00 85.19 781 ILE A CA 1
ATOM 6024 C C . ILE A 1 781 ? 8.060 1.635 20.767 1.00 85.19 781 ILE A C 1
ATOM 6026 O O . ILE A 1 781 ? 8.404 1.094 21.812 1.00 85.19 781 ILE A O 1
ATOM 6030 N N . ASP A 1 782 ? 6.778 1.694 20.417 1.00 86.19 782 ASP A N 1
ATOM 6031 C CA . ASP A 1 782 ? 5.714 1.013 21.167 1.00 86.19 782 ASP A CA 1
ATOM 6032 C C . ASP A 1 782 ? 5.145 -0.158 20.359 1.00 86.19 782 ASP A C 1
ATOM 6034 O O . ASP A 1 782 ? 4.548 0.046 19.302 1.00 86.19 782 ASP A O 1
ATOM 6038 N N . TYR A 1 783 ? 5.303 -1.380 20.875 1.00 88.69 783 TYR A N 1
ATOM 6039 C CA . TYR A 1 783 ? 4.735 -2.607 20.305 1.00 88.69 783 TYR A CA 1
ATOM 6040 C C . TYR A 1 783 ? 3.735 -3.303 21.245 1.00 88.69 783 TYR A C 1
ATOM 6042 O O . TYR A 1 783 ? 3.377 -4.460 21.017 1.00 88.69 783 TYR A O 1
ATOM 6050 N N . ALA A 1 784 ? 3.240 -2.628 22.287 1.00 84.25 784 ALA A N 1
ATOM 6051 C CA . ALA A 1 784 ? 2.355 -3.235 23.285 1.00 84.25 784 ALA A CA 1
ATOM 6052 C C . ALA A 1 784 ? 1.042 -3.778 22.692 1.00 84.25 784 ALA A C 1
ATOM 6054 O O . ALA A 1 784 ? 0.526 -4.791 23.164 1.00 84.25 784 ALA A O 1
ATOM 6055 N N . CYS A 1 785 ? 0.542 -3.182 21.604 1.00 85.75 785 CYS A N 1
ATOM 6056 C CA . CYS A 1 785 ? -0.653 -3.656 20.898 1.00 85.75 785 CYS A CA 1
ATOM 6057 C C . CYS A 1 785 ? -0.524 -5.070 20.307 1.00 85.75 785 CYS A C 1
ATOM 6059 O O . CYS A 1 785 ? -1.530 -5.711 19.993 1.00 85.75 785 CYS A O 1
ATOM 6061 N N . TRP A 1 786 ? 0.704 -5.580 20.173 1.00 85.69 786 TRP A N 1
ATOM 6062 C CA . TRP A 1 786 ? 0.994 -6.932 19.701 1.00 85.69 786 TRP A CA 1
ATOM 6063 C C . TRP A 1 786 ? 1.007 -7.974 20.824 1.00 85.69 786 TRP A C 1
ATOM 6065 O O . TRP A 1 786 ? 1.170 -9.168 20.552 1.00 85.69 786 TRP A O 1
ATOM 6075 N N . ILE A 1 787 ? 0.776 -7.586 22.079 1.00 83.44 787 ILE A N 1
ATOM 6076 C CA . ILE A 1 787 ? 0.609 -8.532 23.187 1.00 83.44 787 ILE A CA 1
ATOM 6077 C C . ILE A 1 787 ? -0.724 -9.272 23.012 1.00 83.44 787 ILE A C 1
ATOM 6079 O O . ILE A 1 787 ? -1.795 -8.669 22.955 1.00 83.44 787 ILE A O 1
ATOM 6083 N N . CYS A 1 788 ? -0.658 -10.602 22.900 1.00 82.25 788 CYS A N 1
ATOM 6084 C CA . CYS A 1 788 ? -1.848 -11.441 22.772 1.00 82.25 788 CYS A CA 1
ATOM 6085 C C . CYS A 1 788 ? -2.357 -11.866 24.142 1.00 82.25 788 CYS A C 1
ATOM 6087 O O . CYS A 1 788 ? -1.670 -12.598 24.852 1.00 82.25 788 CYS A O 1
ATOM 6089 N N . ALA A 1 789 ? -3.584 -11.479 24.470 1.00 79.19 789 ALA A N 1
ATOM 6090 C CA . ALA A 1 789 ? -4.280 -11.941 25.661 1.00 79.19 789 ALA A CA 1
ATOM 6091 C C . ALA A 1 789 ? -5.662 -12.482 25.269 1.00 79.19 789 ALA A C 1
ATOM 6093 O O . ALA A 1 789 ? -6.390 -11.849 24.497 1.00 79.19 789 ALA A O 1
ATOM 6094 N N . ALA A 1 790 ? -6.026 -13.661 25.781 1.00 79.62 790 ALA A N 1
ATOM 6095 C CA . ALA A 1 790 ? -7.268 -14.343 25.406 1.00 79.62 790 ALA A CA 1
ATOM 6096 C C . ALA A 1 790 ? -8.510 -13.576 25.887 1.00 79.62 790 ALA A C 1
ATOM 6098 O O . ALA A 1 790 ? -9.513 -13.478 25.175 1.00 79.62 790 ALA A O 1
ATOM 6099 N N . GLU A 1 791 ? -8.417 -12.970 27.068 1.00 77.81 791 GLU A N 1
ATOM 6100 C CA . GLU A 1 791 ? -9.389 -12.035 27.635 1.00 77.81 791 GLU A CA 1
ATOM 6101 C C . GLU A 1 791 ? -9.651 -10.843 26.701 1.00 77.81 791 GLU A C 1
ATOM 6103 O O . GLU A 1 791 ? -10.800 -10.433 26.520 1.00 77.81 791 GLU A O 1
ATOM 6108 N N . ASN A 1 792 ? -8.617 -10.394 25.987 1.00 79.12 792 ASN A N 1
ATOM 6109 C CA . ASN A 1 792 ? -8.678 -9.302 25.022 1.00 79.12 792 ASN A CA 1
ATOM 6110 C C . ASN A 1 792 ? -9.020 -9.788 23.608 1.00 79.12 792 ASN A C 1
ATOM 6112 O O . ASN A 1 792 ? -8.770 -9.076 22.652 1.00 79.12 792 ASN A O 1
ATOM 6116 N N . GLY A 1 793 ? -9.567 -10.995 23.433 1.00 86.62 793 GLY A N 1
ATOM 6117 C CA . GLY A 1 793 ? -10.067 -11.435 22.125 1.00 86.62 793 GLY A CA 1
ATOM 6118 C C . GLY A 1 793 ? -8.999 -11.798 21.111 1.00 86.62 793 GLY A C 1
ATOM 6119 O O . GLY A 1 793 ? -9.285 -11.800 19.915 1.00 86.62 793 GLY A O 1
ATOM 6120 N N . CYS A 1 794 ? -7.802 -12.131 21.581 1.00 92.06 794 CYS A N 1
ATOM 6121 C CA . CYS A 1 794 ? -6.718 -12.648 20.764 1.00 92.06 794 CYS A CA 1
ATOM 6122 C C . CYS A 1 794 ? -6.573 -14.169 20.954 1.00 92.06 794 CYS A 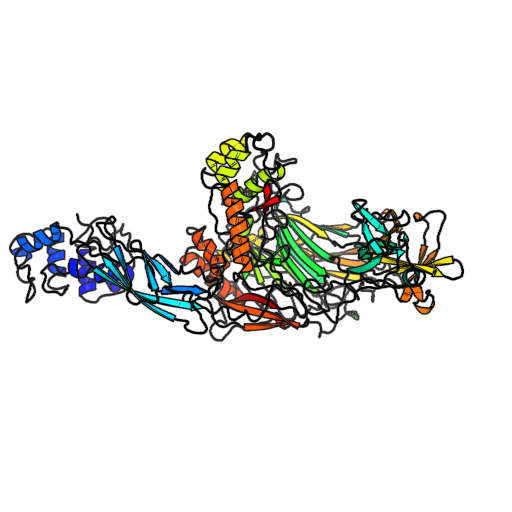C 1
ATOM 6124 O O . CYS A 1 794 ? -6.574 -14.670 22.078 1.00 92.06 794 CYS A O 1
ATOM 6126 N N . ASP A 1 795 ? -6.452 -14.920 19.860 1.00 90.12 795 ASP A N 1
ATOM 6127 C CA . ASP A 1 795 ? -6.027 -16.320 19.886 1.00 90.12 795 ASP A CA 1
ATOM 6128 C C . ASP A 1 795 ? -4.508 -16.376 20.040 1.00 90.12 795 ASP A C 1
ATOM 6130 O O . ASP A 1 795 ? -3.780 -15.953 19.144 1.00 90.12 795 ASP A O 1
ATOM 6134 N N . SER A 1 796 ? -4.028 -16.911 21.164 1.00 87.00 796 SER A N 1
ATOM 6135 C CA . SER A 1 796 ? -2.592 -17.053 21.432 1.00 87.00 796 SER A CA 1
ATOM 6136 C C . SER A 1 796 ? -1.908 -18.110 20.569 1.00 87.00 796 SER A C 1
ATOM 6138 O O . SER A 1 796 ? -0.684 -18.219 20.597 1.00 87.00 796 SER A O 1
ATOM 6140 N N . THR A 1 797 ? -2.671 -18.884 19.798 1.00 87.81 797 THR A N 1
ATOM 6141 C CA . THR A 1 797 ? -2.119 -19.818 18.819 1.00 87.81 797 THR A CA 1
ATOM 6142 C C . THR A 1 797 ? -1.547 -19.046 17.633 1.00 87.81 797 THR A C 1
ATOM 6144 O O . THR A 1 797 ? -2.273 -18.336 16.935 1.00 87.81 797 THR A O 1
ATOM 6147 N N . GLU A 1 798 ? -0.252 -19.219 17.376 1.00 91.75 798 GLU A N 1
ATOM 6148 C CA . GLU A 1 798 ? 0.373 -18.779 16.131 1.00 91.75 798 GLU A CA 1
ATOM 6149 C C . GLU A 1 798 ? 0.150 -19.824 15.036 1.00 91.75 798 GLU A C 1
ATOM 6151 O O . GLU A 1 798 ? 0.407 -21.017 15.218 1.00 91.75 798 GLU A O 1
ATOM 6156 N N . TYR A 1 799 ? -0.322 -19.355 13.890 1.00 94.31 799 TYR A N 1
ATOM 6157 C CA . TYR A 1 799 ? -0.521 -20.134 12.678 1.00 94.31 799 TYR A CA 1
ATOM 6158 C C . TYR A 1 799 ? 0.535 -19.728 11.653 1.00 94.31 799 TYR A C 1
ATOM 6160 O O . TYR A 1 799 ? 1.125 -18.647 11.729 1.00 94.31 799 TYR A O 1
ATOM 6168 N N . MET A 1 800 ? 0.780 -20.606 10.689 1.00 95.62 800 MET A N 1
ATOM 6169 C CA . MET A 1 800 ? 1.699 -20.354 9.589 1.00 95.62 800 MET A CA 1
ATOM 6170 C C . MET A 1 800 ? 1.092 -20.896 8.304 1.00 95.62 800 MET A C 1
ATOM 6172 O O . MET A 1 800 ? 0.487 -21.969 8.310 1.00 95.62 800 MET A O 1
ATOM 6176 N N . THR A 1 801 ? 1.257 -20.132 7.236 1.00 95.94 801 THR A N 1
ATOM 6177 C CA . THR A 1 801 ? 0.938 -20.514 5.863 1.00 95.94 801 THR A CA 1
ATOM 6178 C C . THR A 1 801 ? 2.157 -20.253 4.979 1.00 95.94 801 THR A C 1
ATOM 6180 O O . THR A 1 801 ? 2.997 -19.412 5.319 1.00 95.94 801 THR A O 1
ATOM 6183 N N . GLU A 1 802 ? 2.280 -20.996 3.886 1.00 94.56 802 GLU A N 1
ATOM 6184 C CA . GLU A 1 802 ? 3.408 -20.938 2.953 1.00 94.56 802 GLU A CA 1
ATOM 6185 C C . GLU A 1 802 ? 2.877 -20.546 1.573 1.00 94.56 802 GLU A C 1
ATOM 6187 O O . GLU A 1 802 ? 1.879 -21.107 1.128 1.00 94.56 802 GLU A O 1
ATOM 6192 N N . MET A 1 803 ? 3.510 -19.545 0.964 1.00 94.62 803 MET A N 1
ATOM 6193 C CA . MET A 1 803 ? 3.215 -19.045 -0.384 1.00 94.62 803 MET A CA 1
ATOM 6194 C C . MET A 1 803 ? 3.970 -19.871 -1.433 1.00 94.62 803 MET A C 1
ATOM 6196 O O . MET A 1 803 ? 4.953 -20.536 -1.093 1.00 94.62 803 MET A O 1
ATOM 6200 N N . ASP A 1 804 ? 3.593 -19.765 -2.706 1.00 93.19 804 ASP A N 1
ATOM 6201 C CA . ASP A 1 804 ? 4.241 -20.511 -3.799 1.00 93.19 804 ASP A CA 1
ATOM 6202 C C . ASP A 1 804 ? 5.726 -20.139 -3.965 1.00 93.19 804 ASP A C 1
ATOM 6204 O O . ASP A 1 804 ? 6.566 -20.988 -4.260 1.00 93.19 804 ASP A O 1
ATOM 6208 N N . ASP A 1 805 ? 6.090 -18.885 -3.666 1.00 92.00 805 ASP A N 1
ATOM 6209 C CA . ASP A 1 805 ? 7.486 -18.419 -3.650 1.00 92.00 805 ASP A CA 1
ATOM 6210 C C . ASP A 1 805 ? 8.293 -18.888 -2.414 1.00 92.00 805 ASP A C 1
ATOM 6212 O O . ASP A 1 805 ? 9.429 -18.455 -2.200 1.00 92.00 805 ASP A O 1
ATOM 6216 N N . GLY A 1 806 ? 7.707 -19.750 -1.575 1.00 92.50 806 GLY A N 1
ATOM 6217 C CA . GLY A 1 806 ? 8.291 -20.285 -0.345 1.00 92.50 806 GLY A CA 1
ATOM 6218 C C . GLY A 1 806 ? 8.237 -19.333 0.856 1.00 92.50 806 GLY A C 1
ATOM 6219 O O . GLY A 1 806 ? 8.776 -19.667 1.919 1.00 92.50 806 GLY A O 1
ATOM 6220 N N . SER A 1 807 ? 7.616 -18.152 0.729 1.00 95.38 807 SER A N 1
ATOM 6221 C CA . SER A 1 807 ? 7.440 -17.224 1.854 1.00 95.38 807 SER A CA 1
ATOM 6222 C C . SER A 1 807 ? 6.571 -17.846 2.940 1.00 95.38 807 SER A C 1
ATOM 6224 O O . SER A 1 807 ? 5.445 -18.269 2.687 1.00 95.38 807 SER A O 1
ATOM 6226 N N . LYS A 1 808 ? 7.047 -17.827 4.184 1.00 94.88 808 LYS A N 1
ATOM 6227 C CA . LYS A 1 808 ? 6.287 -18.290 5.349 1.00 94.88 808 LYS A CA 1
ATOM 6228 C C . LYS A 1 808 ? 5.678 -17.099 6.060 1.00 94.88 808 LYS A C 1
ATOM 6230 O O . LYS A 1 808 ? 6.389 -16.277 6.641 1.00 94.88 808 LYS A O 1
ATOM 6235 N N . VAL A 1 809 ? 4.356 -17.029 6.065 1.00 96.94 809 VAL A N 1
ATOM 6236 C CA . VAL A 1 809 ? 3.601 -15.971 6.734 1.00 96.94 809 VAL A CA 1
ATOM 6237 C C . VAL A 1 809 ? 3.095 -16.504 8.064 1.00 96.94 809 VAL A C 1
ATOM 6239 O O . VAL A 1 809 ? 2.264 -17.412 8.108 1.00 96.94 809 VAL A O 1
ATOM 6242 N N . LYS A 1 810 ? 3.583 -15.931 9.166 1.00 95.44 810 LYS A N 1
ATOM 6243 C CA . LYS A 1 810 ? 3.042 -16.209 10.501 1.00 95.44 810 LYS A CA 1
ATOM 6244 C C . LYS A 1 810 ? 1.916 -15.241 10.803 1.00 95.44 810 LYS A C 1
ATOM 6246 O O . LYS A 1 810 ? 2.055 -14.041 10.578 1.00 95.44 810 LYS A O 1
ATOM 6251 N N . TYR A 1 811 ? 0.825 -15.743 11.359 1.00 96.38 811 TYR A N 1
ATOM 6252 C CA . TYR A 1 811 ? -0.347 -14.939 11.688 1.00 96.38 811 TYR A CA 1
ATOM 6253 C C . TYR A 1 811 ? -1.085 -15.508 12.901 1.00 96.38 811 TYR A C 1
ATOM 6255 O O . TYR A 1 811 ? -0.865 -16.648 13.312 1.00 96.38 811 TYR A O 1
ATOM 6263 N N . ARG A 1 812 ? -1.987 -14.719 13.482 1.00 95.25 812 ARG A N 1
ATOM 6264 C CA . ARG A 1 812 ? -2.906 -15.181 14.533 1.00 95.25 812 ARG A CA 1
ATOM 6265 C C . ARG A 1 812 ? -4.279 -14.544 14.392 1.00 95.25 812 ARG A C 1
ATOM 6267 O O . ARG A 1 812 ? -4.444 -13.573 13.658 1.00 95.25 812 ARG A O 1
ATOM 6274 N N . TRP A 1 813 ? -5.262 -15.088 15.101 1.00 97.50 813 TRP A N 1
ATOM 6275 C CA . TRP A 1 813 ? -6.650 -14.643 14.997 1.00 97.50 813 TRP A CA 1
ATOM 6276 C C . TRP A 1 813 ? -7.018 -13.657 16.094 1.00 97.50 813 TRP A C 1
ATOM 6278 O O . TRP A 1 813 ? -6.713 -13.875 17.264 1.00 97.50 813 TRP A O 1
ATOM 6288 N N . TYR A 1 814 ? -7.758 -12.621 15.722 1.00 97.12 814 TYR A N 1
ATOM 6289 C CA . TYR A 1 814 ? -8.348 -11.663 16.653 1.00 97.12 814 TYR A CA 1
ATOM 6290 C C . TYR A 1 814 ? -9.833 -11.529 16.387 1.00 97.12 814 TYR A C 1
ATOM 6292 O O . TYR A 1 814 ? -10.254 -11.593 15.232 1.00 97.12 814 TYR A O 1
ATOM 6300 N N . ARG A 1 815 ? -10.629 -11.273 17.426 1.00 97.56 815 ARG A N 1
ATOM 6301 C CA . ARG A 1 815 ? -11.954 -10.681 17.217 1.00 97.56 815 ARG A CA 1
ATOM 6302 C C . ARG A 1 815 ? -11.772 -9.354 16.496 1.00 97.56 815 ARG A C 1
ATOM 6304 O O . ARG A 1 815 ? -10.864 -8.595 16.832 1.00 97.56 815 ARG A O 1
ATOM 6311 N N . PHE A 1 816 ? -12.642 -9.058 15.538 1.00 97.75 816 PHE A N 1
ATOM 6312 C CA . PHE A 1 816 ? -12.547 -7.847 14.728 1.00 97.75 816 PHE A CA 1
ATOM 6313 C C . PHE A 1 816 ? -12.356 -6.589 15.591 1.00 97.75 816 PHE A C 1
ATOM 6315 O O . PHE A 1 816 ? -11.450 -5.804 15.320 1.00 97.75 816 PHE A O 1
ATOM 6322 N N . LYS A 1 817 ? -13.144 -6.422 16.660 1.00 96.25 817 LYS A N 1
ATOM 6323 C CA . LYS A 1 817 ? -13.069 -5.247 17.551 1.00 96.25 817 LYS A CA 1
ATOM 6324 C C . LYS A 1 817 ? -11.820 -5.156 18.437 1.00 96.25 817 LYS A C 1
ATOM 6326 O O . LYS A 1 817 ? -11.603 -4.129 19.080 1.00 96.25 817 LYS A O 1
ATOM 6331 N N . ASP A 1 818 ? -11.031 -6.224 18.493 1.00 94.94 818 ASP A N 1
ATOM 6332 C CA . ASP A 1 818 ? -9.872 -6.365 19.375 1.00 94.94 818 ASP A CA 1
ATOM 6333 C C . ASP A 1 818 ? -8.539 -6.419 18.606 1.00 94.94 818 ASP A C 1
ATOM 6335 O O . ASP A 1 818 ? -7.484 -6.701 19.177 1.00 94.94 818 ASP A O 1
ATOM 6339 N N . GLN A 1 819 ? -8.574 -6.132 17.302 1.00 94.69 819 GLN A N 1
ATOM 6340 C CA . GLN A 1 819 ? -7.375 -5.987 16.480 1.00 94.69 819 GLN A CA 1
ATOM 6341 C C . GLN A 1 819 ? -6.401 -4.949 17.073 1.00 94.69 819 GLN A C 1
ATOM 6343 O O . GLN A 1 819 ? -6.857 -3.963 17.665 1.00 94.69 819 GLN A O 1
ATOM 6348 N N . PRO A 1 820 ? -5.077 -5.104 16.857 1.00 92.31 820 PRO A N 1
ATOM 6349 C CA . PRO A 1 820 ? -4.057 -4.189 17.382 1.00 92.31 820 PRO A CA 1
ATOM 6350 C C . PRO A 1 820 ? -4.352 -2.704 17.126 1.00 92.31 820 PRO A C 1
ATOM 6352 O O . PRO A 1 820 ? -4.192 -1.879 18.025 1.00 92.31 820 PRO A O 1
ATOM 6355 N N . THR A 1 821 ? -4.881 -2.374 15.944 1.00 93.44 821 THR A N 1
ATOM 6356 C CA . THR A 1 821 ? -5.278 -1.015 15.547 1.00 93.44 821 THR A CA 1
ATOM 6357 C C . THR A 1 821 ? -6.254 -0.366 16.532 1.00 93.44 821 THR A C 1
ATOM 6359 O O . THR A 1 821 ? -6.087 0.797 16.893 1.00 93.44 821 THR A O 1
ATOM 6362 N N . PHE A 1 822 ? -7.244 -1.108 17.043 1.00 93.56 822 PHE A N 1
ATOM 6363 C CA . PHE A 1 822 ? -8.239 -0.548 17.962 1.00 93.56 822 PHE A CA 1
ATOM 6364 C C . PHE A 1 822 ? -7.693 -0.282 19.365 1.00 93.56 822 PHE A C 1
ATOM 6366 O O . PHE A 1 822 ? -8.265 0.544 20.072 1.00 93.56 822 PHE A O 1
ATOM 6373 N N . GLN A 1 823 ? -6.608 -0.937 19.789 1.00 88.00 823 GLN A N 1
ATOM 6374 C CA . GLN A 1 823 ? -6.092 -0.771 21.152 1.00 88.00 823 GLN A CA 1
ATOM 6375 C C . GLN A 1 823 ? -5.667 0.674 21.423 1.00 88.00 823 GLN A C 1
ATOM 6377 O O . GLN A 1 823 ? -6.098 1.267 22.409 1.00 88.00 823 GLN A O 1
ATOM 6382 N N . ASN A 1 824 ? -4.917 1.272 20.496 1.00 86.06 824 ASN A N 1
ATOM 6383 C CA . ASN A 1 824 ? -4.501 2.665 20.622 1.00 86.06 824 ASN A CA 1
ATOM 6384 C C . ASN A 1 824 ? -5.608 3.651 20.251 1.00 86.06 824 ASN A C 1
ATOM 6386 O O . ASN A 1 824 ? -5.707 4.707 20.862 1.00 86.06 824 ASN A O 1
ATOM 6390 N N . LEU A 1 825 ? -6.487 3.311 19.305 1.00 92.62 825 LEU A N 1
ATOM 6391 C CA . LEU A 1 825 ? -7.619 4.182 18.978 1.00 92.62 825 LEU A CA 1
ATOM 6392 C C . LEU A 1 825 ? -8.599 4.339 20.153 1.00 92.62 825 LEU A C 1
ATOM 6394 O O . LEU A 1 825 ? -9.149 5.420 20.328 1.00 92.62 825 LEU A O 1
ATOM 6398 N N . LYS A 1 826 ? -8.775 3.310 20.996 1.00 92.62 826 LYS A N 1
ATOM 6399 C CA . LYS A 1 826 ? -9.536 3.412 22.257 1.00 92.62 826 LYS A CA 1
ATOM 6400 C C . LYS A 1 826 ? -8.924 4.428 23.226 1.00 92.62 826 LYS A C 1
ATOM 6402 O O . LYS A 1 826 ? -9.667 5.096 23.934 1.00 92.62 826 LYS A O 1
ATOM 6407 N N . ALA A 1 827 ? -7.596 4.515 23.281 1.00 88.69 827 ALA A N 1
ATOM 6408 C CA . ALA A 1 827 ? -6.891 5.432 24.173 1.00 88.69 827 ALA A CA 1
ATOM 6409 C C . ALA A 1 827 ? -6.885 6.869 23.634 1.00 88.69 827 ALA A C 1
ATOM 6411 O O . ALA A 1 827 ? -7.126 7.807 24.390 1.00 88.69 827 ALA A O 1
ATOM 6412 N N . ASP A 1 828 ? -6.646 7.029 22.332 1.00 89.56 828 ASP A N 1
ATOM 6413 C CA . ASP A 1 828 ? -6.553 8.337 21.679 1.00 89.56 828 ASP A CA 1
ATOM 6414 C C . ASP A 1 828 ? -7.925 8.980 21.433 1.00 89.56 828 ASP A C 1
ATOM 6416 O O . ASP A 1 828 ? -8.039 10.202 21.477 1.00 89.56 828 ASP A O 1
ATOM 6420 N N . TYR A 1 829 ? -8.955 8.165 21.183 1.00 94.50 829 TYR A N 1
ATOM 6421 C CA . TYR A 1 829 ? -10.313 8.601 20.834 1.00 94.50 829 TYR A CA 1
ATOM 6422 C C . TYR A 1 829 ? -11.385 7.810 21.622 1.00 94.50 829 TYR A C 1
ATOM 6424 O O . TYR A 1 829 ? -12.236 7.130 21.025 1.00 94.50 829 TYR A O 1
ATOM 6432 N N . PRO A 1 830 ? -11.356 7.843 22.972 1.00 95.44 830 PRO A N 1
ATOM 6433 C CA . PRO A 1 830 ? -12.242 7.049 23.833 1.00 95.44 830 PRO A CA 1
ATOM 6434 C C . PRO A 1 830 ? -13.730 7.387 23.664 1.00 95.44 830 PRO A C 1
ATOM 6436 O O . PRO A 1 830 ? -14.597 6.547 23.909 1.00 95.44 830 PRO A O 1
ATOM 6439 N N . GLU A 1 831 ? -14.045 8.604 23.227 1.00 94.38 831 GLU A N 1
ATOM 6440 C CA . GLU A 1 831 ? -15.400 9.062 22.917 1.00 94.38 831 GLU A CA 1
ATOM 6441 C C . GLU A 1 831 ? -15.957 8.467 21.617 1.00 94.38 831 GLU A C 1
ATOM 6443 O O . GLU A 1 831 ? -17.176 8.375 21.453 1.00 94.38 831 GLU A O 1
ATOM 6448 N N . ILE A 1 832 ? -15.081 8.038 20.704 1.00 93.38 832 ILE A N 1
ATOM 6449 C CA . ILE A 1 832 ? -15.449 7.397 19.439 1.00 93.38 832 ILE A CA 1
ATOM 6450 C C . ILE A 1 832 ? -15.498 5.882 19.632 1.00 93.38 832 ILE A C 1
ATOM 6452 O O . ILE A 1 832 ? -16.526 5.245 19.392 1.00 93.38 832 ILE A O 1
ATOM 6456 N N . TYR A 1 833 ? -14.401 5.295 20.107 1.00 95.62 833 TYR A N 1
ATOM 6457 C CA . TYR A 1 833 ? -14.210 3.846 20.176 1.00 95.62 833 TYR A CA 1
ATOM 6458 C C . TYR A 1 833 ? -14.682 3.254 21.506 1.00 95.62 833 TYR A C 1
ATOM 6460 O O . TYR A 1 833 ? -13.967 2.519 22.185 1.00 95.62 833 TYR A O 1
ATOM 6468 N N . THR A 1 834 ? -15.933 3.551 21.859 1.00 96.44 834 THR A N 1
ATOM 6469 C CA . THR A 1 834 ? -16.593 2.958 23.029 1.00 96.44 834 THR A CA 1
ATOM 6470 C C . THR A 1 834 ? -16.830 1.458 22.835 1.00 96.44 834 THR A C 1
ATOM 6472 O O . THR A 1 834 ? -17.012 0.978 21.713 1.00 96.44 834 THR A O 1
ATOM 6475 N N . GLU A 1 835 ? -16.916 0.708 23.934 1.00 95.19 835 GLU A N 1
ATOM 6476 C CA . GLU A 1 835 ? -17.181 -0.739 23.895 1.00 95.19 835 GLU A CA 1
ATOM 6477 C C . GLU A 1 835 ? -18.495 -1.081 23.169 1.00 95.19 835 GLU A C 1
ATOM 6479 O O . GLU A 1 835 ? -18.569 -2.047 22.403 1.00 95.19 835 GLU A O 1
ATOM 6484 N N . ALA A 1 836 ? -19.529 -0.256 23.363 1.00 96.75 836 ALA A N 1
ATOM 6485 C CA . ALA A 1 836 ? -20.814 -0.411 22.687 1.00 96.75 836 ALA A CA 1
ATOM 6486 C C . ALA A 1 836 ? -20.686 -0.207 21.171 1.00 96.75 836 ALA A C 1
ATOM 6488 O O . ALA A 1 836 ? -21.207 -1.004 20.388 1.00 96.75 836 ALA A O 1
ATOM 6489 N N . TYR A 1 837 ? -19.962 0.834 20.752 1.00 96.56 837 TYR A N 1
ATOM 6490 C CA . TYR A 1 837 ? -19.759 1.129 19.339 1.00 96.56 837 TYR A CA 1
ATOM 6491 C C . TYR A 1 837 ? -18.910 0.057 18.652 1.00 96.56 837 TYR A C 1
ATOM 6493 O O . TYR A 1 837 ? -19.305 -0.477 17.616 1.00 96.56 837 TYR A O 1
ATOM 6501 N N . LEU A 1 838 ? -17.805 -0.354 19.266 1.00 97.25 838 LEU A N 1
ATOM 6502 C CA . LEU A 1 838 ? -16.959 -1.432 18.757 1.00 97.25 838 LEU A CA 1
ATOM 6503 C C . LEU A 1 838 ? -17.694 -2.773 18.671 1.00 97.25 838 LEU A C 1
ATOM 6505 O O . LEU A 1 838 ? -17.532 -3.504 17.696 1.00 97.25 838 LEU A O 1
ATOM 6509 N N . SER A 1 839 ? -18.556 -3.081 19.641 1.00 97.06 839 SER A N 1
ATOM 6510 C CA . SER A 1 839 ? -19.419 -4.265 19.574 1.00 97.06 839 SER A CA 1
ATOM 6511 C C . SER A 1 839 ? -20.451 -4.176 18.443 1.00 97.06 839 SER A C 1
ATOM 6513 O O . SER A 1 839 ? -20.800 -5.195 17.851 1.00 97.06 839 SER A O 1
ATOM 6515 N N . SER A 1 840 ? -20.902 -2.971 18.080 1.00 96.88 840 SER A N 1
ATOM 6516 C CA . SER A 1 840 ? -21.743 -2.781 16.893 1.00 96.88 840 SER A CA 1
ATOM 6517 C C . SER A 1 840 ? -20.968 -3.001 15.588 1.00 96.88 840 SER A C 1
ATOM 6519 O O . SER A 1 840 ? -21.477 -3.678 14.695 1.00 96.88 840 SER A O 1
ATOM 6521 N N . LEU A 1 841 ? -19.718 -2.525 15.496 1.00 97.56 841 LEU A N 1
ATOM 6522 C CA . LEU A 1 841 ? -18.851 -2.773 14.338 1.00 97.56 841 LEU A CA 1
ATOM 6523 C C . LEU A 1 841 ? -18.526 -4.263 14.188 1.00 97.56 841 LEU A C 1
ATOM 6525 O O . LEU A 1 841 ? -18.610 -4.797 13.086 1.00 97.56 841 LEU A O 1
ATOM 6529 N N . GLN A 1 842 ? -18.238 -4.946 15.298 1.00 98.25 842 GLN A N 1
ATOM 6530 C CA . GLN A 1 842 ? -18.069 -6.399 15.357 1.00 98.25 842 GLN A CA 1
ATOM 6531 C C . GLN A 1 842 ? -19.266 -7.129 14.727 1.00 98.25 842 GLN A C 1
ATOM 6533 O O . GLN A 1 842 ? -19.084 -7.932 13.814 1.00 98.25 842 GLN A O 1
ATOM 6538 N N . ALA A 1 843 ? -20.491 -6.799 15.150 1.00 97.94 843 ALA A N 1
ATOM 6539 C CA . ALA A 1 843 ? -21.706 -7.403 14.602 1.00 97.94 843 ALA A CA 1
ATOM 6540 C C . ALA A 1 843 ? -21.898 -7.100 13.103 1.00 97.94 843 ALA A C 1
ATOM 6542 O O . ALA A 1 843 ? -22.415 -7.932 12.357 1.00 97.94 843 ALA A O 1
ATOM 6543 N N . LYS A 1 844 ? -21.469 -5.920 12.633 1.00 97.38 844 LYS A N 1
ATOM 6544 C CA . LYS A 1 844 ? -21.490 -5.583 11.203 1.00 97.38 844 LYS A CA 1
ATOM 6545 C C . LYS A 1 844 ? -20.504 -6.408 10.396 1.00 97.38 844 LYS A C 1
ATOM 6547 O O . LYS A 1 844 ? -20.884 -6.920 9.348 1.00 97.38 844 LYS A O 1
ATOM 6552 N N . VAL A 1 845 ? -19.285 -6.590 10.890 1.00 98.38 845 VAL A N 1
ATOM 6553 C CA . VAL A 1 845 ? -18.295 -7.447 10.229 1.00 98.38 845 VAL A CA 1
ATOM 6554 C C . VAL A 1 845 ? -18.761 -8.901 10.181 1.00 98.38 845 VAL A C 1
ATOM 6556 O O . VAL A 1 845 ? -18.610 -9.542 9.147 1.00 98.38 845 VAL A O 1
ATOM 6559 N N . GLU A 1 846 ? -19.403 -9.408 11.232 1.00 98.50 846 GLU A N 1
ATOM 6560 C CA . GLU A 1 846 ? -20.029 -10.739 11.222 1.00 98.50 846 GLU A CA 1
ATOM 6561 C C . GLU A 1 846 ? -21.095 -10.870 10.117 1.00 98.50 846 GLU A C 1
ATOM 6563 O O . GLU A 1 846 ? -21.081 -11.837 9.352 1.00 98.50 846 GLU A O 1
ATOM 6568 N N . ASP A 1 847 ? -21.973 -9.871 9.968 1.00 98.06 847 ASP A N 1
ATOM 6569 C CA . ASP A 1 847 ? -22.994 -9.841 8.908 1.00 98.06 847 ASP A CA 1
ATOM 6570 C C . ASP A 1 847 ? -22.362 -9.782 7.501 1.00 98.06 847 ASP A C 1
ATOM 6572 O O . ASP A 1 847 ? -22.807 -10.474 6.580 1.00 98.06 847 ASP A O 1
ATOM 6576 N N . MET A 1 848 ? -21.273 -9.020 7.333 1.00 98.06 848 MET A N 1
ATOM 6577 C CA . MET A 1 848 ? -20.504 -8.945 6.081 1.00 98.06 848 MET A CA 1
ATOM 6578 C C . MET A 1 848 ? -19.815 -10.273 5.745 1.00 98.06 848 MET A C 1
ATOM 6580 O O . MET A 1 848 ? -19.908 -10.747 4.613 1.00 98.06 848 MET A O 1
ATOM 6584 N N . GLN A 1 849 ? -19.153 -10.911 6.710 1.00 98.19 849 GLN A N 1
ATOM 6585 C CA . GLN A 1 849 ? -18.494 -12.208 6.518 1.00 98.19 849 GLN A CA 1
ATOM 6586 C C . GLN A 1 849 ? -19.500 -13.303 6.155 1.00 98.19 849 GLN A C 1
ATOM 6588 O O . GLN A 1 849 ? -19.228 -14.156 5.307 1.00 98.19 849 GLN A O 1
ATOM 6593 N N . GLN A 1 850 ? -20.698 -13.258 6.739 1.00 97.50 850 GLN A N 1
ATOM 6594 C CA . GLN A 1 850 ? -21.745 -14.227 6.442 1.00 97.50 850 GLN A CA 1
ATOM 6595 C C . GLN A 1 850 ? -22.377 -14.032 5.055 1.00 97.50 850 GLN A C 1
ATOM 6597 O O . GLN A 1 850 ? -22.807 -15.021 4.454 1.00 97.50 850 GLN A O 1
ATOM 6602 N N . ASN A 1 851 ? -22.453 -12.799 4.543 1.00 97.81 851 ASN A N 1
ATOM 6603 C CA . ASN A 1 851 ? -23.297 -12.480 3.385 1.00 97.81 851 ASN A CA 1
ATOM 6604 C C . ASN A 1 851 ? -22.569 -11.898 2.168 1.00 97.81 851 ASN A C 1
ATOM 6606 O O . ASN A 1 851 ? -23.134 -11.954 1.075 1.00 97.81 851 ASN A O 1
ATOM 6610 N N . TRP A 1 852 ? -21.344 -11.392 2.312 1.00 97.75 852 TRP A N 1
ATOM 6611 C CA . TRP A 1 852 ? -20.577 -10.784 1.218 1.00 97.75 852 TRP A CA 1
ATOM 6612 C C . TRP A 1 852 ? -19.289 -11.542 0.891 1.00 97.75 852 TRP A C 1
ATOM 6614 O O . TRP A 1 852 ? -19.003 -11.744 -0.281 1.00 97.75 852 TRP A O 1
ATOM 6624 N N . ILE A 1 853 ? -18.538 -12.009 1.892 1.00 97.94 853 ILE A N 1
ATOM 6625 C CA . ILE A 1 853 ? -17.244 -12.667 1.646 1.00 97.94 853 ILE A CA 1
ATOM 6626 C C . ILE A 1 853 ? -17.446 -14.089 1.105 1.00 97.94 853 ILE A C 1
ATOM 6628 O O . ILE A 1 853 ? -18.097 -14.934 1.733 1.00 97.94 853 ILE A O 1
ATOM 6632 N N . ASN A 1 854 ? -16.880 -14.354 -0.075 1.00 97.19 854 ASN A N 1
ATOM 6633 C CA . ASN A 1 854 ? -17.014 -15.604 -0.831 1.00 97.19 854 ASN A CA 1
ATOM 6634 C C . ASN A 1 854 ? -18.483 -15.994 -1.064 1.00 97.19 854 ASN A C 1
ATOM 6636 O O . ASN A 1 854 ? -18.869 -17.166 -0.960 1.00 97.19 854 ASN A O 1
ATOM 6640 N N . LYS A 1 855 ? -19.326 -14.988 -1.323 1.00 96.38 855 LYS A N 1
ATOM 6641 C CA . LYS A 1 855 ? -20.754 -15.119 -1.646 1.00 96.38 855 LYS A CA 1
ATOM 6642 C C . LYS A 1 855 ? -21.011 -14.656 -3.085 1.00 96.38 855 LYS A C 1
ATOM 6644 O O . LYS A 1 855 ? -20.162 -13.999 -3.675 1.00 96.38 855 LYS A O 1
ATOM 6649 N N . PRO A 1 856 ? -22.164 -15.004 -3.688 1.00 93.75 856 PRO A N 1
ATOM 6650 C CA . PRO A 1 856 ? -22.504 -14.557 -5.038 1.00 93.75 856 PRO A CA 1
ATOM 6651 C C . PRO A 1 856 ? -22.907 -13.072 -5.030 1.00 93.75 856 PRO A C 1
ATOM 6653 O O . PRO A 1 856 ? -24.090 -12.735 -5.098 1.00 93.75 856 PRO A O 1
ATOM 6656 N N . THR A 1 857 ? -21.912 -12.197 -4.906 1.00 93.94 857 THR A N 1
ATOM 6657 C CA . THR A 1 857 ? -22.020 -10.732 -4.918 1.00 93.94 857 THR A CA 1
ATOM 6658 C C . THR A 1 857 ? -21.293 -10.137 -6.121 1.00 93.94 857 THR A C 1
ATOM 6660 O O . THR A 1 857 ? -20.456 -10.806 -6.721 1.00 93.94 857 THR A O 1
ATOM 6663 N N . ASP A 1 858 ? -21.600 -8.886 -6.476 1.00 93.62 858 ASP A N 1
ATOM 6664 C CA . ASP A 1 858 ? -20.894 -8.179 -7.555 1.00 93.62 858 ASP A CA 1
ATOM 6665 C C . ASP A 1 858 ? -20.725 -6.679 -7.269 1.00 93.62 858 ASP A C 1
ATOM 6667 O O . ASP A 1 858 ? -21.475 -5.847 -7.770 1.00 93.62 858 ASP A O 1
ATOM 6671 N N . PHE A 1 859 ? -19.712 -6.321 -6.481 1.00 95.88 859 PHE A N 1
ATOM 6672 C CA . PHE A 1 859 ? -19.417 -4.921 -6.143 1.00 95.88 859 PHE A CA 1
ATOM 6673 C C . PHE A 1 859 ? -18.702 -4.150 -7.268 1.00 95.88 859 PHE A C 1
ATOM 6675 O O . PHE A 1 859 ? -18.727 -2.915 -7.307 1.00 95.88 859 PHE A O 1
ATOM 6682 N N . LEU A 1 860 ? -18.034 -4.872 -8.173 1.00 95.94 860 LEU A N 1
ATOM 6683 C CA . LEU A 1 860 ? -17.098 -4.314 -9.155 1.00 95.94 860 LEU A CA 1
ATOM 6684 C C . LEU A 1 860 ? -17.667 -4.297 -10.583 1.00 95.94 860 LEU A C 1
ATOM 6686 O O . LEU A 1 860 ? -17.018 -3.772 -11.487 1.00 95.94 860 LEU A O 1
ATOM 6690 N N . SER A 1 861 ? -18.871 -4.840 -10.796 1.00 95.12 861 SER A N 1
ATOM 6691 C CA . SER A 1 861 ? -19.467 -5.039 -12.123 1.00 95.12 861 SER A CA 1
ATOM 6692 C C . SER A 1 861 ? -18.574 -5.925 -12.996 1.00 95.12 861 SER A C 1
ATOM 6694 O O . SER A 1 861 ? -17.979 -5.476 -13.989 1.00 95.12 861 SER A O 1
ATOM 6696 N N . LYS A 1 862 ? -18.448 -7.187 -12.571 1.00 94.62 862 LYS A N 1
ATOM 6697 C CA . LYS A 1 862 ? -17.566 -8.203 -13.160 1.00 94.62 862 LYS A CA 1
ATOM 6698 C C . LYS A 1 862 ? -17.836 -8.383 -14.662 1.00 94.62 862 LYS A C 1
ATOM 6700 O O . LYS A 1 862 ? -18.950 -8.743 -15.045 1.00 94.62 862 LYS A O 1
ATOM 6705 N N . PRO A 1 863 ? -16.841 -8.161 -15.543 1.00 94.69 863 PRO A N 1
ATOM 6706 C CA . PRO A 1 863 ? -17.038 -8.333 -16.975 1.00 94.69 863 PRO A CA 1
ATOM 6707 C C . PRO A 1 863 ? -17.164 -9.822 -17.320 1.00 94.69 863 PRO A C 1
ATOM 6709 O O . PRO A 1 863 ? -16.295 -10.617 -16.985 1.00 94.69 863 PRO A O 1
ATOM 6712 N N . GLU A 1 864 ? -18.221 -10.209 -18.037 1.00 92.94 864 GLU A N 1
ATOM 6713 C CA . GLU A 1 864 ? -18.385 -11.603 -18.482 1.00 92.94 864 GLU A CA 1
ATOM 6714 C C . GLU A 1 864 ? -17.465 -11.957 -19.662 1.00 92.94 864 GLU A C 1
ATOM 6716 O O . GLU A 1 864 ? -17.059 -13.112 -19.827 1.00 92.94 864 GLU A O 1
ATOM 6721 N N . LYS A 1 865 ? -17.178 -10.976 -20.531 1.00 93.25 865 LYS A N 1
ATOM 6722 C CA . LYS A 1 865 ? -16.424 -11.166 -21.775 1.00 93.25 865 LYS A CA 1
ATOM 6723 C C . LYS A 1 865 ? -15.520 -9.986 -22.112 1.00 93.25 865 LYS A C 1
ATOM 6725 O O . LYS A 1 865 ? -15.888 -8.838 -21.877 1.00 93.25 865 LYS A O 1
ATOM 6730 N N . ALA A 1 866 ? -14.408 -10.281 -22.780 1.00 91.50 866 ALA A N 1
ATOM 6731 C CA . ALA A 1 866 ? -13.525 -9.310 -23.419 1.00 91.50 866 ALA A CA 1
ATOM 6732 C C . ALA A 1 866 ? -13.058 -9.853 -24.776 1.00 91.50 866 ALA A C 1
ATOM 6734 O O . ALA A 1 866 ? -12.697 -11.020 -24.894 1.00 91.50 866 ALA A O 1
ATOM 6735 N N . ASN A 1 867 ? -13.113 -9.026 -25.826 1.00 87.19 867 ASN A N 1
ATOM 6736 C CA . ASN A 1 867 ? -12.767 -9.425 -27.198 1.00 87.19 867 ASN A CA 1
ATOM 6737 C C . ASN A 1 867 ? -13.441 -10.744 -27.667 1.00 87.19 867 ASN A C 1
ATOM 6739 O O . ASN A 1 867 ? -12.844 -11.564 -28.355 1.00 87.19 867 ASN A O 1
ATOM 6743 N N . ASN A 1 868 ? -14.714 -10.940 -27.296 1.00 87.12 868 ASN A N 1
ATOM 6744 C CA . ASN A 1 868 ? -15.532 -12.149 -27.520 1.00 87.12 868 ASN A CA 1
ATOM 6745 C C . ASN A 1 868 ? -15.152 -13.408 -26.722 1.00 87.12 868 ASN A C 1
ATOM 6747 O O . ASN A 1 868 ? -15.916 -14.377 -26.770 1.00 87.12 868 ASN A O 1
ATOM 6751 N N . ASN A 1 869 ? -14.064 -13.388 -25.957 1.00 91.50 869 ASN A N 1
ATOM 6752 C CA . ASN A 1 869 ? -13.687 -14.478 -25.065 1.00 91.50 869 ASN A CA 1
ATOM 6753 C C . ASN A 1 869 ? -14.292 -14.284 -23.674 1.00 91.50 869 ASN A C 1
ATOM 6755 O O . ASN A 1 869 ? -14.673 -13.172 -23.305 1.00 91.50 869 ASN A O 1
ATOM 6759 N N . LYS A 1 870 ? -14.414 -15.377 -22.918 1.00 94.94 870 LYS A N 1
ATOM 6760 C CA . LYS A 1 870 ? -14.803 -15.341 -21.504 1.00 94.94 870 LYS A CA 1
ATOM 6761 C C . LYS A 1 870 ? -13.678 -14.672 -20.706 1.00 94.94 870 LYS A C 1
ATOM 6763 O O . LYS A 1 870 ? -12.515 -14.950 -20.962 1.00 94.94 870 LYS A O 1
ATOM 6768 N N . VAL A 1 871 ? -14.023 -13.818 -19.745 1.00 96.56 871 VAL A N 1
ATOM 6769 C CA . VAL A 1 871 ? -13.041 -13.330 -18.763 1.00 96.56 871 VAL A CA 1
ATOM 6770 C C . VAL A 1 871 ? -12.799 -14.430 -17.731 1.00 96.56 871 VAL A C 1
ATOM 6772 O O . VAL A 1 871 ? -13.747 -14.907 -17.103 1.00 96.56 871 VAL A O 1
ATOM 6775 N N . ASN A 1 872 ? -11.541 -14.834 -17.572 1.00 97.50 872 ASN A N 1
ATOM 6776 C CA . ASN A 1 872 ? -11.112 -15.784 -16.550 1.00 97.50 872 ASN A CA 1
ATOM 6777 C C . ASN A 1 872 ? -10.472 -15.003 -15.395 1.00 97.50 872 ASN A C 1
ATOM 6779 O O . ASN A 1 872 ? -9.654 -14.110 -15.626 1.00 97.50 872 ASN A O 1
ATOM 6783 N N . LEU A 1 873 ? -10.908 -15.273 -14.165 1.00 98.06 873 LEU A N 1
ATOM 6784 C CA . LEU A 1 873 ? -10.317 -14.639 -12.991 1.00 98.06 873 LEU A CA 1
ATOM 6785 C C . LEU A 1 873 ? -9.054 -15.396 -12.614 1.00 98.06 873 LEU A C 1
ATOM 6787 O O . LEU A 1 873 ? -8.988 -16.600 -12.810 1.00 98.06 873 LEU A O 1
ATOM 6791 N N . ILE A 1 874 ? -8.066 -14.683 -12.092 1.00 98.44 874 ILE A N 1
ATOM 6792 C CA . ILE A 1 874 ? -6.883 -15.323 -11.533 1.00 98.44 874 ILE A CA 1
ATOM 6793 C C . ILE A 1 874 ? -7.195 -15.895 -10.147 1.00 98.44 874 ILE A C 1
ATOM 6795 O O . ILE A 1 874 ? -7.970 -15.297 -9.393 1.00 98.44 874 ILE A O 1
ATOM 6799 N N . GLU A 1 875 ? -6.584 -17.020 -9.795 1.00 98.56 875 GLU A N 1
ATOM 6800 C CA . GLU A 1 875 ? -6.537 -17.503 -8.413 1.00 98.56 875 GLU A CA 1
ATOM 6801 C C . GLU A 1 875 ? -5.491 -16.714 -7.610 1.00 98.56 875 GLU A C 1
ATOM 6803 O O . GLU A 1 875 ? -4.369 -16.487 -8.072 1.00 98.56 875 GLU A O 1
ATOM 6808 N N . LEU A 1 876 ? -5.863 -16.265 -6.406 1.00 98.50 876 LEU A N 1
ATOM 6809 C CA . LEU A 1 876 ? -4.872 -15.826 -5.422 1.00 98.50 876 LEU A CA 1
ATOM 6810 C C . LEU A 1 876 ? -4.036 -17.030 -5.000 1.00 98.50 876 LEU A C 1
ATOM 6812 O O . LEU A 1 876 ? -4.571 -18.136 -4.937 1.00 98.50 876 LEU A O 1
ATOM 6816 N N . ASP A 1 877 ? -2.773 -16.794 -4.657 1.00 98.25 877 ASP A N 1
ATOM 6817 C CA . ASP A 1 877 ? -1.893 -17.823 -4.096 1.00 98.25 877 ASP A CA 1
ATOM 6818 C C . ASP A 1 877 ? -2.591 -18.535 -2.924 1.00 98.25 877 ASP A C 1
ATOM 6820 O O . ASP A 1 877 ? -3.208 -17.899 -2.056 1.00 98.25 877 ASP A O 1
ATOM 6824 N N . HIS A 1 878 ? -2.529 -19.865 -2.915 1.00 96.25 878 HIS A N 1
ATOM 6825 C CA . HIS A 1 878 ? -3.193 -20.685 -1.907 1.00 96.25 878 HIS A CA 1
ATOM 6826 C C . HIS A 1 878 ? -2.715 -20.374 -0.485 1.00 96.25 878 HIS A C 1
ATOM 6828 O O . HIS A 1 878 ? -3.501 -20.503 0.458 1.00 96.25 878 HIS A O 1
ATOM 6834 N N . GLY A 1 879 ? -1.482 -19.893 -0.324 1.00 96.38 879 GLY A N 1
ATOM 6835 C CA . GLY A 1 879 ? -0.937 -19.419 0.939 1.00 96.38 879 GLY A CA 1
ATOM 6836 C C . GLY A 1 879 ? -1.702 -18.228 1.525 1.00 96.38 879 GLY A C 1
ATOM 6837 O O . GLY A 1 879 ? -1.725 -18.066 2.747 1.00 96.38 879 GLY A O 1
ATOM 6838 N N . HIS A 1 880 ? -2.405 -17.432 0.712 1.00 98.06 880 HIS A N 1
ATOM 6839 C CA . HIS A 1 880 ? -3.290 -16.374 1.210 1.00 98.06 880 HIS A CA 1
ATOM 6840 C C . HIS A 1 880 ? -4.609 -16.898 1.783 1.00 98.06 880 HIS A C 1
ATOM 6842 O O . HIS A 1 880 ? -5.226 -16.223 2.614 1.00 98.06 880 HIS A O 1
ATOM 6848 N N . ILE A 1 881 ? -5.082 -18.063 1.342 1.00 98.06 881 ILE A N 1
ATOM 6849 C CA . ILE A 1 881 ? -6.398 -18.584 1.711 1.00 98.06 881 ILE A CA 1
ATOM 6850 C C . ILE A 1 881 ? -6.285 -19.362 3.021 1.00 98.06 881 ILE A C 1
ATOM 6852 O O . ILE A 1 881 ? -5.635 -20.400 3.105 1.00 98.06 881 ILE A O 1
ATOM 6856 N N . VAL A 1 882 ? -6.950 -18.869 4.066 1.00 97.88 882 VAL A N 1
ATOM 6857 C CA . VAL A 1 882 ? -6.883 -19.453 5.413 1.00 97.88 882 VAL A CA 1
ATOM 6858 C C . VAL A 1 882 ? -8.268 -19.805 5.932 1.00 97.88 882 VAL A C 1
ATOM 6860 O O . VAL A 1 882 ? -9.247 -19.106 5.678 1.00 97.88 882 VAL A O 1
ATOM 6863 N N . GLU A 1 883 ? -8.362 -20.880 6.709 1.00 96.19 883 GLU A N 1
ATOM 6864 C CA . GLU A 1 883 ? -9.617 -21.277 7.346 1.00 96.19 883 GLU A CA 1
ATOM 6865 C C . GLU A 1 883 ? -9.671 -20.789 8.803 1.00 96.19 883 GLU A C 1
ATOM 6867 O O . GLU A 1 883 ? -8.728 -21.029 9.568 1.00 96.19 883 GLU A O 1
ATOM 6872 N N . PRO A 1 884 ? -10.771 -20.137 9.226 1.00 96.81 884 PRO A N 1
ATOM 6873 C CA . PRO A 1 884 ? -10.993 -19.836 10.631 1.00 96.81 884 PRO A CA 1
ATOM 6874 C C . PRO A 1 884 ? -10.964 -21.093 11.513 1.00 96.81 884 PRO A C 1
ATOM 6876 O O . PRO A 1 884 ? -11.588 -22.101 11.170 1.00 96.81 884 PRO A O 1
ATOM 6879 N N . PRO A 1 885 ? -10.322 -21.039 12.693 1.00 96.31 885 PRO A N 1
ATOM 6880 C CA . PRO A 1 885 ? -10.394 -22.109 13.675 1.00 96.31 885 PRO A CA 1
ATOM 6881 C C . PRO A 1 885 ? -11.832 -22.370 14.130 1.00 96.31 885 PRO A C 1
ATOM 6883 O O . PRO A 1 885 ? -12.680 -21.476 14.122 1.00 96.31 885 PRO A O 1
ATOM 6886 N N . ALA A 1 886 ? -12.085 -23.583 14.623 1.00 95.62 886 ALA A N 1
ATOM 6887 C CA . ALA A 1 886 ? -13.394 -23.954 15.150 1.00 95.62 886 ALA A CA 1
ATOM 6888 C C . ALA A 1 886 ? -13.872 -22.975 16.243 1.00 95.62 886 ALA A C 1
ATOM 6890 O O . ALA A 1 886 ? -13.156 -22.715 17.216 1.00 95.62 886 ALA A O 1
ATOM 6891 N N . GLY A 1 887 ? -15.093 -22.455 16.098 1.00 94.81 887 GLY A N 1
ATOM 6892 C CA . GLY A 1 887 ? -15.680 -21.443 16.984 1.00 94.81 887 GLY A CA 1
ATOM 6893 C C . GLY A 1 887 ? -15.259 -19.998 16.688 1.00 94.81 887 GLY A C 1
ATOM 6894 O O . GLY A 1 887 ? -15.644 -19.098 17.436 1.00 94.81 887 GLY A O 1
ATOM 6895 N N . LYS A 1 888 ? -14.468 -19.768 15.632 1.00 96.31 888 LYS A N 1
ATOM 6896 C CA . LYS A 1 888 ? -14.008 -18.450 15.163 1.00 96.31 888 LYS A CA 1
ATOM 6897 C C . LYS A 1 888 ? -14.440 -18.154 13.722 1.00 96.31 888 LYS A C 1
ATOM 6899 O O . LYS A 1 888 ? -13.918 -17.246 13.090 1.00 96.31 888 LYS A O 1
ATOM 6904 N N . GLU A 1 889 ? -15.411 -18.892 13.193 1.00 96.19 889 GLU A N 1
ATOM 6905 C CA . GLU A 1 889 ? -15.848 -18.817 11.793 1.00 96.19 889 GLU A CA 1
ATOM 6906 C C . GLU A 1 889 ? -16.503 -17.480 11.423 1.00 96.19 889 GLU A C 1
ATOM 6908 O O . GLU A 1 889 ? -16.618 -17.161 10.243 1.00 96.19 889 GLU A O 1
ATOM 6913 N N . SER A 1 890 ? -16.928 -16.697 12.413 1.00 96.44 890 SER A N 1
ATOM 6914 C CA . SER A 1 890 ? -17.551 -15.388 12.234 1.00 96.44 890 SER A CA 1
ATOM 6915 C C . SER A 1 890 ? -16.997 -14.408 13.257 1.00 96.44 890 SER A C 1
ATOM 6917 O O . SER A 1 890 ? -16.857 -14.744 14.432 1.00 96.44 890 SER A O 1
ATOM 6919 N N . GLY A 1 891 ? -16.701 -13.191 12.815 1.00 97.56 891 GLY A N 1
ATOM 6920 C CA . GLY A 1 891 ? -16.253 -12.091 13.656 1.00 97.56 891 GLY A CA 1
ATOM 6921 C C . GLY A 1 891 ? -14.775 -12.125 14.040 1.00 97.56 891 GLY A C 1
ATOM 6922 O O . GLY A 1 891 ? -14.329 -11.237 14.767 1.00 97.56 891 GLY A O 1
ATOM 6923 N N . TRP A 1 892 ? -14.013 -13.111 13.568 1.00 98.31 892 TRP A N 1
ATOM 6924 C CA . TRP A 1 892 ? -12.571 -13.202 13.782 1.00 98.31 892 TRP A CA 1
ATOM 6925 C C . TRP A 1 892 ? -11.816 -13.014 12.473 1.00 98.31 892 TRP A C 1
ATOM 6927 O O . TRP A 1 892 ? -12.314 -13.377 11.411 1.00 98.31 892 TRP A O 1
ATOM 6937 N N . VAL A 1 893 ? -10.618 -12.445 12.555 1.00 98.25 893 VAL A N 1
ATOM 6938 C CA . VAL A 1 893 ? -9.796 -12.095 11.395 1.00 98.25 893 VAL A CA 1
ATOM 6939 C C . VAL A 1 893 ? -8.330 -12.487 11.610 1.00 98.25 893 VAL A C 1
ATOM 6941 O O . VAL A 1 893 ? -7.845 -12.396 12.745 1.00 98.25 893 VAL A O 1
ATOM 6944 N N . PRO A 1 894 ? -7.623 -12.936 10.557 1.00 97.69 894 PRO A N 1
ATOM 6945 C CA . PRO A 1 894 ? -6.202 -13.247 10.624 1.00 97.69 894 PRO A CA 1
ATOM 6946 C C . PRO A 1 894 ? -5.368 -11.961 10.539 1.00 97.69 894 PRO A C 1
ATOM 6948 O O . PRO A 1 894 ? -5.576 -11.140 9.651 1.00 97.69 894 PRO A O 1
ATOM 6951 N N . ILE A 1 895 ? -4.402 -11.798 11.442 1.00 96.06 895 ILE A N 1
ATOM 6952 C CA . ILE A 1 895 ? -3.463 -10.668 11.461 1.00 96.06 895 ILE A CA 1
ATOM 6953 C C . ILE A 1 895 ? -2.038 -11.209 11.400 1.00 96.06 895 ILE A C 1
ATOM 6955 O O . ILE A 1 895 ? -1.658 -12.066 12.206 1.00 96.06 895 ILE A O 1
ATOM 6959 N N . VAL A 1 896 ? -1.262 -10.707 10.441 1.00 95.69 896 VAL A N 1
ATOM 6960 C CA . VAL A 1 896 ? 0.124 -11.122 10.197 1.00 95.69 896 VAL A CA 1
ATOM 6961 C C . VAL A 1 896 ? 1.044 -10.638 11.313 1.00 95.69 896 VAL A C 1
ATOM 6963 O O . VAL A 1 896 ? 0.911 -9.524 11.807 1.00 95.69 896 VAL A O 1
ATOM 6966 N N . LEU A 1 897 ? 1.972 -11.505 11.711 1.00 93.06 897 LEU A N 1
ATOM 6967 C CA . LEU A 1 897 ? 2.960 -11.282 12.767 1.00 93.06 897 LEU A CA 1
ATOM 6968 C C . LEU A 1 897 ? 4.381 -11.167 12.215 1.00 93.06 897 LEU A C 1
ATOM 6970 O O . LEU A 1 897 ? 5.202 -10.474 12.797 1.00 93.06 897 LEU A O 1
ATOM 6974 N N . SER A 1 898 ? 4.692 -11.879 11.132 1.00 93.31 898 SER A N 1
ATOM 6975 C CA . SER A 1 898 ? 5.974 -11.796 10.421 1.00 93.31 898 SER A CA 1
ATOM 6976 C C . SER A 1 898 ? 5.886 -12.513 9.078 1.00 93.31 898 SER A C 1
ATOM 6978 O O . SER A 1 898 ? 5.002 -13.352 8.870 1.00 93.31 898 SER A O 1
ATOM 6980 N N . VAL A 1 899 ? 6.828 -12.203 8.190 1.00 95.50 899 VAL A N 1
ATOM 6981 C CA . VAL A 1 899 ? 7.010 -12.892 6.910 1.00 95.50 899 VAL A CA 1
ATOM 6982 C C . VAL A 1 899 ? 8.475 -13.278 6.766 1.00 95.50 899 VAL A C 1
ATOM 6984 O O . VAL A 1 899 ? 9.347 -12.415 6.740 1.00 95.50 899 VAL A O 1
ATOM 6987 N N . GLU A 1 900 ? 8.755 -14.572 6.671 1.00 93.25 900 GLU A N 1
ATOM 6988 C CA . GLU A 1 900 ? 10.086 -15.095 6.361 1.00 93.25 900 GLU A CA 1
ATOM 6989 C C . GLU A 1 900 ? 10.120 -15.464 4.879 1.00 93.25 900 GLU A C 1
ATOM 6991 O O . GLU A 1 900 ? 9.459 -16.417 4.472 1.00 93.25 900 GLU A O 1
ATOM 6996 N N . ILE A 1 901 ? 10.870 -14.712 4.075 1.00 94.44 901 ILE A N 1
ATOM 6997 C CA . ILE A 1 901 ? 11.071 -15.015 2.655 1.00 94.44 901 ILE A CA 1
ATOM 6998 C C . ILE A 1 901 ? 12.371 -15.825 2.510 1.00 94.44 901 ILE A C 1
ATOM 7000 O O . ILE A 1 901 ? 13.368 -15.475 3.157 1.00 94.44 901 ILE A O 1
ATOM 7004 N N . PRO A 1 902 ? 12.407 -16.895 1.690 1.00 89.75 902 PRO A N 1
ATOM 7005 C CA . PRO A 1 902 ? 13.629 -17.652 1.432 1.00 89.75 902 PRO A CA 1
ATOM 7006 C C . PRO A 1 902 ? 14.791 -16.743 1.030 1.00 89.75 902 PRO A C 1
ATOM 7008 O O . PRO A 1 902 ? 14.638 -15.864 0.186 1.00 89.75 902 PRO A O 1
ATOM 7011 N N . TYR A 1 903 ? 15.951 -16.941 1.666 1.00 93.19 903 TYR A N 1
ATOM 7012 C CA . TYR A 1 903 ? 17.159 -16.132 1.446 1.00 93.19 903 TYR A CA 1
ATOM 7013 C C . TYR A 1 903 ? 16.964 -14.625 1.689 1.00 93.19 903 TYR A C 1
ATOM 7015 O O . TYR A 1 903 ? 17.796 -13.819 1.279 1.00 93.19 903 TYR A O 1
ATOM 7023 N N . GLY A 1 904 ? 15.873 -14.217 2.340 1.00 93.69 904 GLY A N 1
ATOM 7024 C CA . GLY A 1 904 ? 15.541 -12.815 2.532 1.00 93.69 904 GLY A CA 1
ATOM 7025 C C . GLY A 1 904 ? 16.367 -12.159 3.631 1.00 93.69 904 GLY A C 1
ATOM 7026 O O . GLY A 1 904 ? 16.594 -12.738 4.696 1.00 93.69 904 GLY A O 1
ATOM 7027 N N . ARG A 1 905 ? 16.777 -10.911 3.395 1.00 93.25 905 ARG A N 1
ATOM 7028 C CA . ARG A 1 905 ? 17.333 -10.039 4.434 1.00 93.25 905 ARG A CA 1
ATOM 7029 C C . ARG A 1 905 ? 16.190 -9.542 5.309 1.00 93.25 905 ARG A C 1
ATOM 7031 O O . ARG A 1 905 ? 15.218 -9.002 4.788 1.00 93.25 905 ARG A O 1
ATOM 7038 N N . TRP A 1 906 ? 16.301 -9.695 6.623 1.00 93.38 906 TRP A N 1
ATOM 7039 C CA . TRP A 1 906 ? 15.312 -9.142 7.544 1.00 93.38 906 TRP A CA 1
ATOM 7040 C C . TRP A 1 906 ? 15.356 -7.612 7.534 1.00 93.38 906 TRP A C 1
ATOM 7042 O O . TRP A 1 906 ? 16.413 -7.008 7.707 1.00 93.38 906 TRP A O 1
ATOM 7052 N N . GLN A 1 907 ? 14.198 -6.984 7.342 1.00 93.75 907 GLN A N 1
ATOM 7053 C CA . GLN A 1 907 ? 14.032 -5.547 7.499 1.00 93.75 907 GLN A CA 1
ATOM 7054 C C . GLN A 1 907 ? 13.998 -5.202 8.986 1.00 93.75 907 GLN A C 1
ATOM 7056 O O . GLN A 1 907 ? 12.991 -5.416 9.663 1.00 93.75 907 GLN A O 1
ATOM 7061 N N . SER A 1 908 ? 15.107 -4.666 9.488 1.00 89.19 908 SER A N 1
ATOM 7062 C CA . SER A 1 908 ? 15.251 -4.262 10.884 1.00 89.19 908 SER A CA 1
ATOM 7063 C C . SER A 1 908 ? 15.035 -2.771 11.126 1.00 89.19 908 SER A C 1
ATOM 7065 O O . SER A 1 908 ? 14.956 -2.358 12.281 1.00 89.19 908 SER A O 1
ATOM 7067 N N . GLU A 1 909 ? 14.946 -1.952 10.079 1.00 89.56 909 GLU A N 1
ATOM 7068 C CA . GLU A 1 909 ? 14.853 -0.501 10.212 1.00 89.56 909 GLU A CA 1
ATOM 7069 C C . GLU A 1 909 ? 13.512 -0.032 10.790 1.00 89.56 909 GLU A C 1
ATOM 7071 O O . GLU A 1 909 ? 12.442 -0.603 10.551 1.00 89.56 909 GLU A O 1
ATOM 7076 N N . ILE A 1 910 ? 13.590 1.071 11.535 1.00 89.75 910 ILE A N 1
ATOM 7077 C CA . ILE A 1 910 ? 12.459 1.792 12.119 1.00 89.75 910 ILE A CA 1
ATOM 7078 C C . ILE A 1 910 ? 12.538 3.235 11.630 1.00 89.75 910 ILE A C 1
ATOM 7080 O O . ILE A 1 910 ? 13.624 3.792 11.448 1.00 89.75 910 ILE A O 1
ATOM 7084 N N . ASN A 1 911 ? 11.386 3.838 11.359 1.00 89.56 911 ASN A N 1
ATOM 7085 C CA . ASN A 1 911 ? 11.339 5.165 10.770 1.00 89.56 911 ASN A CA 1
ATOM 7086 C C . ASN A 1 911 ? 11.748 6.262 11.767 1.00 89.56 911 ASN A C 1
ATOM 7088 O O . ASN A 1 911 ? 11.166 6.373 12.841 1.00 89.56 911 ASN A O 1
ATOM 7092 N N . THR A 1 912 ? 12.699 7.111 11.378 1.00 90.38 912 THR A N 1
ATOM 7093 C CA . THR A 1 912 ? 13.119 8.309 12.122 1.00 90.38 912 THR A CA 1
ATOM 7094 C C . THR A 1 912 ? 13.041 9.538 11.234 1.00 90.38 912 THR A C 1
ATOM 7096 O O . THR A 1 912 ? 13.094 9.423 10.011 1.00 90.38 912 THR A O 1
ATOM 7099 N N . VAL A 1 913 ? 13.010 10.712 11.855 1.00 87.75 913 VAL A N 1
ATOM 7100 C CA . VAL A 1 913 ? 13.191 11.994 11.170 1.00 87.75 913 VAL A CA 1
ATOM 7101 C C . VAL A 1 913 ? 14.619 12.489 11.398 1.00 87.75 913 VAL A C 1
ATOM 7103 O O . VAL A 1 913 ? 15.208 12.255 12.456 1.00 87.75 913 VAL A O 1
ATOM 7106 N N . GLU A 1 914 ? 15.198 13.145 10.396 1.00 89.19 914 GLU A N 1
ATOM 7107 C CA . GLU A 1 914 ? 16.515 13.767 10.509 1.00 89.19 914 GLU A CA 1
ATOM 7108 C C . GLU A 1 914 ? 16.399 15.153 11.160 1.00 89.19 914 GLU A C 1
ATOM 7110 O O . GLU A 1 914 ? 15.783 16.074 10.635 1.00 89.19 914 GLU A O 1
AT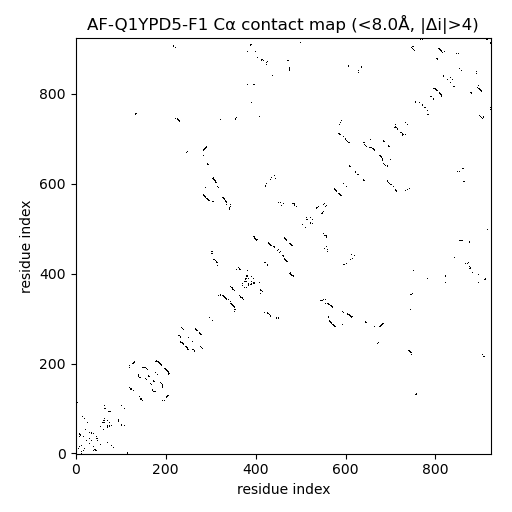OM 7115 N N . GLY A 1 915 ? 16.961 15.295 12.355 1.00 88.44 915 GLY A N 1
ATOM 7116 C CA . GLY A 1 915 ? 17.051 16.547 13.096 1.00 88.44 915 GLY A CA 1
ATOM 7117 C C . GLY A 1 915 ? 18.314 17.358 12.765 1.00 88.44 915 GLY A C 1
ATOM 7118 O O . GLY A 1 915 ? 19.112 16.979 11.906 1.00 88.44 915 GLY A O 1
ATOM 7119 N N . PRO A 1 916 ? 18.561 18.463 13.494 1.00 88.12 916 PRO A N 1
ATOM 7120 C CA . PRO A 1 916 ? 19.707 19.335 13.245 1.00 88.12 916 PRO A CA 1
ATOM 7121 C C . PRO A 1 916 ? 21.047 18.588 13.295 1.00 88.12 916 PRO A C 1
ATOM 7123 O O . PRO A 1 916 ? 21.322 17.853 14.250 1.00 88.12 916 PRO A O 1
ATOM 7126 N N . ASN A 1 917 ? 21.927 18.868 12.330 1.00 87.31 917 ASN A N 1
ATOM 7127 C CA . ASN A 1 917 ? 23.241 18.224 12.168 1.00 87.31 917 ASN A CA 1
ATOM 7128 C C . ASN A 1 917 ? 23.176 16.701 11.914 1.00 87.31 917 ASN A C 1
ATOM 7130 O O . ASN A 1 917 ? 24.097 15.985 12.311 1.00 87.31 917 ASN A O 1
ATOM 7134 N N . GLY A 1 918 ? 22.094 16.200 11.313 1.00 87.31 918 GLY A N 1
ATOM 7135 C CA . GLY A 1 918 ? 21.943 14.784 10.962 1.00 87.31 918 GLY A CA 1
ATOM 7136 C C . GLY A 1 918 ? 21.599 13.860 12.132 1.00 87.31 918 GLY A C 1
ATOM 7137 O O . GLY A 1 918 ? 21.709 12.639 12.019 1.00 87.31 918 GLY A O 1
ATOM 7138 N N . LYS A 1 919 ? 21.208 14.412 13.289 1.00 91.25 919 LYS A N 1
ATOM 7139 C CA . LYS A 1 919 ? 20.803 13.609 14.454 1.00 91.25 919 LYS A CA 1
ATOM 7140 C C . LYS A 1 919 ? 19.444 12.964 14.207 1.00 91.25 919 LYS A C 1
ATOM 7142 O O . LYS A 1 919 ? 18.486 13.664 13.909 1.00 91.25 919 LYS A O 1
ATOM 7147 N N . ARG A 1 920 ? 19.316 11.658 14.428 1.00 92.25 920 ARG A N 1
ATOM 7148 C CA . ARG A 1 920 ? 18.026 10.959 14.318 1.00 92.25 920 ARG A CA 1
ATOM 7149 C C . ARG A 1 920 ? 17.121 11.303 15.500 1.00 92.25 920 ARG A C 1
ATOM 7151 O O . ARG A 1 920 ? 17.553 11.194 16.648 1.00 92.25 920 ARG A O 1
ATOM 7158 N N . ILE A 1 921 ? 15.882 11.697 15.217 1.00 90.75 921 ILE A N 1
ATOM 7159 C CA . ILE A 1 921 ? 14.842 12.022 16.204 1.00 90.75 921 ILE A CA 1
ATOM 7160 C C . ILE A 1 921 ? 13.564 11.212 15.947 1.00 90.75 921 ILE A C 1
ATOM 7162 O O . ILE A 1 921 ? 13.372 10.655 14.860 1.00 90.75 921 ILE A O 1
ATOM 7166 N N . SER A 1 922 ? 12.692 11.150 16.959 1.00 85.62 922 SER A N 1
ATOM 7167 C CA . SER A 1 922 ? 11.368 10.533 16.839 1.00 85.62 922 SER A CA 1
ATOM 7168 C C . SER A 1 922 ? 10.570 11.208 15.722 1.00 85.62 922 SER A C 1
ATOM 7170 O O . SER A 1 922 ? 10.573 12.434 15.592 1.00 85.62 922 SER A O 1
ATOM 7172 N N . GLY A 1 923 ? 9.896 10.396 14.905 1.00 70.38 923 GLY A N 1
ATOM 7173 C CA . GLY A 1 923 ? 9.091 10.864 13.775 1.00 70.38 923 GLY A CA 1
ATOM 7174 C C . GLY A 1 923 ? 7.672 11.336 14.117 1.00 70.38 923 GLY A C 1
ATOM 7175 O O . GLY A 1 923 ? 6.933 11.571 13.171 1.00 70.38 923 GLY A O 1
ATOM 7176 N N . TYR A 1 924 ? 7.337 11.425 15.418 1.00 62.16 924 TYR A N 1
ATOM 7177 C CA . TYR A 1 924 ? 6.087 11.872 16.076 1.00 62.16 924 TYR A CA 1
ATOM 7178 C C . TYR A 1 924 ? 4.731 11.637 15.392 1.00 62.16 924 TYR A C 1
ATOM 7180 O O . TYR A 1 924 ? 4.453 12.231 14.333 1.00 62.16 924 TYR A O 1
#

Secondary structure (DSSP, 8-state):
--GGG--S-SSS--TTTHHHHHHHHHTT--THHHHTTTS-TT-S---HHHHHHHHHT-TTTT-SS-SS---IIIIIHHHHHHHTT--THHHHTTTSPTT-S--SHHHHHHHHHT------EE-S-SEEEEE----TT--EEEE--EE-SSGGG-EEEESSSSEEE-TT-EEEESS---TTT-SEEEEEEEEE-SS-EEEEEEEEEEEP-TTTTS-TTSPPPPPTT--EEEB-GGGEEEEETTTTEEEEGGGS---HHHHH--B-TT-EEEETTEEEEEEE--SEEEEEEESEEEEESSTTGGG-B-EEEEEEEE----SS--SS-EEEEEEEEE-TT-TTTSS--EEEEEEEE-GGG---SSPEEEEEEESTTT-TT-BSSSB-GGG-B--GGGB-EEE--SSB---TT-B-B-SSS---GGGT-EEEEEEEEEESTTTB------SSSSSGGG--GGGB--EEEEEEE-SS-EEEEEEE-GGGGTTTHHHHHHHHHHHHTTT-TTSTTHHHHHHHHTTSS-HHHHHHHHTTSTT--SSSSS--SS-----GGGSTTT--BSEEEEEEEEPPEEEEEEE-TT--EEEEE-PPP---SSSEEEEEEEEEEE-HHHHHHTHHHHTTSS-GGGS----GGGEEE-EEEEPPTTTPPPTT--EEEEEPP--SS---TT-EEEEEEEEEEEEEETTEEEEEEE-TT-SS-S--SEEEEE--SSGGG-EEEE--GGGS-HHHHT-EEE--SS-EEE--S---HHHHHHHHHHHHHHHHHHS--------GGG---TTTTB----EEEE-TT--EEEEEEEEGGGSHHHHHHHHH-TTTS-HHHHHHHHHHHHHHHHHTTTSS--SS---SEETTEEPEEPPBPGGGB-PPPTT-TTTEEEEEEEEE-TTPEEE--B--EE-GGG-EE---

Nearest PDB structures (foldseek):
  2wbx-assembly1_A  TM=8.692E-01  e=3.600E-06  Mus musculus
  2wd0-assembly1_A  TM=7.227E-01  e=1.582E-06  Mus musculus
  4aqe-assembly1_A  TM=7.268E-01  e=3.226E-06  Mus musculus
  4aq8-assembly2_B  TM=7.290E-01  e=4.017E-06  Mus musculus
  6n2e-assembly1_D  TM=6.249E-01  e=2.891E-06  Mus musculus